Protein AF-0000000076634585 (afdb_homodimer)

Secondary structure (DSSP, 8-state):
---HHHHHHHHHHHHHTSHHHHT-HHHHHHHHHHHHHHHTT-TT---HHHHHHHHHHHHHHHB-SS--------------------SSSHHHHHHHHHTTTTSTT--HHHHHHHTTS-HHHHHHHHHHHHTTHHHHTT--HHHHHHHHHHHHHHS-TT-SSSSHHHHHHHHHHHHHHHHTT-HHHHHT--HHHHHHHHHHHHHTTTT--SS-HHHHHHTT-HHHHHTTTSSHHHHHHHHHHHHHHTSTTT-TTTTS-HHHHHHHHHHHHHHHHTT-GGGHHHHHHHHHHHHSS----SHHHHHHHHHHHHHHHHH-GGGS-HHHHHHHHHHHHHHHHHHHHHHHHTTPPPPTT--TTTB-HHHHHHHHIIIIIHHHHHHHTTT-GGGHHHHHHHHHHHHHHHHHHHHHHH-/---HHHHHHHHHHHHHTSHHHHT-HHHHHHHHHHHHHHHTT-TT---HHHHHHHHHHHHHHHB-SS--------------------SSSHHHHHHHHHTTTTSTT--HHHHHHHTTS-HHHHHHHHHHHHTTHHHHTT--HHHHHHHHHHHHHHS-TT-SSSSHHHHHHHHHHHHHHHHTT-HHHHHT--HHHHHHHHHHHHHTTTT--SS-HHHHHHTT-HHHHHTTTSSHHHHHHHHHHHHHHTSTTT-TTTTS-HHHHHHHHHHHHHHHHTT-GGGHHHHHHHHHHHHSS----SHHHHHHHHHHHHHHHHH-GGGS-HHHHHHHHHHHHHHHHHHHHHHHHTTPPPPTT--TTTB-HHHHHHHHIIIIIHHHHHHHTTT-GGGHHHHHHHHHHHHHHHHHHHHHHH-

InterPro domains:
  IPR002073 3'5'-cyclic nucleotide phosphodiesterase, catalytic domain [PF00233] (161-392)
  IPR002073 3'5'-cyclic nucleotide phosphodiesterase, catalytic domain [PS51845] (86-408)
  IPR023088 3'5'-cyclic nucleotide phosphodiesterase [PR00387] (157-170)
  IPR023088 3'5'-cyclic nucleotide phosphodiesterase [PR00387] (204-219)
  IPR023088 3'5'-cyclic nucleotide phosphodiesterase [PR00387] (231-247)
  IPR023088 3'5'-cyclic nucleotide phosphodiesterase [PR00387] (310-323)
  IPR023088 3'5'-cyclic nucleotide phosphodiesterase [PR00387] (327-343)
  IPR023174 3'5'-cyclic nucleotide phosphodiesterase, conserved site [PS00126] (204-215)
  IPR036971 3'5'-cyclic nucleotide phosphodiesterase, catalytic domain superfamily [G3DSA:1.10.1300.10] (84-411)

Organism: NCBI:txid5963

Radius of gyration: 29.42 Å; Cα contacts (8 Å, |Δi|>4): 1097; chains: 2; bounding box: 71×82×80 Å

Nearest PDB structures (foldseek):
  3dy8-assembly2_B  TM=9.444E-01  e=5.778E-17  Homo sapiens
  4y86-assembly2_B-2  TM=9.591E-01  e=2.618E-16  Homo sapiens
  3n3z-assembly1_B  TM=9.596E-01  e=5.033E-16  Homo sapiens
  4y87-assembly1_B  TM=9.316E-01  e=3.485E-16  Homo sapiens
  2yy2-assembly1_A  TM=9.455E-01  e=6.977E-16  Homo sapiens

pLDDT: mean 87.68, std 17.49, range [25.94, 98.94]

Solvent-accessible surface area (backbone atoms only — not comparable to full-atom values): 42462 Å² total; per-residue (Å²): 131,79,34,48,44,54,48,41,44,48,52,54,51,53,48,57,68,33,68,74,39,63,72,33,61,68,59,41,52,51,51,51,46,41,48,48,34,54,43,66,63,35,32,74,40,47,56,55,66,57,52,49,49,52,50,51,51,42,53,54,68,15,38,49,88,80,52,82,57,71,82,74,66,68,76,73,74,69,70,73,75,74,83,65,86,59,70,86,70,34,61,61,53,50,50,56,54,56,72,42,42,52,42,81,74,51,60,55,67,60,44,25,59,69,48,68,75,38,33,32,42,51,53,52,51,48,52,39,54,74,69,44,38,41,69,76,58,39,36,38,63,70,22,35,52,48,29,39,47,50,49,43,67,44,20,35,79,84,32,61,37,60,18,36,64,45,26,27,44,22,29,39,41,43,45,16,41,38,57,68,30,34,39,35,70,70,51,64,53,51,73,68,53,51,51,38,50,47,52,26,34,56,33,38,58,37,59,41,84,54,64,58,58,65,58,33,46,76,64,64,29,69,61,18,43,56,44,65,65,49,60,30,58,32,45,48,6,47,21,52,46,46,56,51,30,66,34,83,68,16,34,18,55,72,72,30,55,68,70,55,46,52,49,47,50,53,50,27,47,51,34,21,48,41,57,36,70,92,44,46,62,44,52,52,50,51,50,46,56,46,39,72,85,40,76,70,79,50,70,68,44,40,50,52,51,52,22,50,46,43,29,45,31,70,66,39,51,56,29,28,54,59,75,56,20,52,53,52,50,51,24,44,46,50,27,32,24,54,40,18,51,52,27,52,74,71,70,44,83,60,52,90,80,8,42,72,68,36,47,38,65,43,48,43,51,38,43,45,39,65,69,48,46,48,52,49,41,58,54,48,26,70,79,29,60,60,42,51,62,40,44,52,29,32,54,53,37,38,51,51,31,51,48,53,45,52,52,60,73,71,103,131,78,35,48,44,54,49,40,46,49,52,53,50,53,48,58,68,33,68,75,38,62,72,33,61,68,58,41,51,50,52,51,47,42,48,47,34,54,42,67,65,36,33,75,40,47,56,55,64,56,52,48,50,52,51,50,51,43,53,54,67,15,37,51,89,80,53,82,56,70,82,72,66,68,77,73,72,69,71,72,74,74,86,65,86,60,69,88,72,32,62,62,52,52,50,58,54,55,72,42,41,53,43,82,73,53,60,56,66,60,43,26,59,68,48,71,74,38,33,32,41,50,54,53,51,48,52,38,53,73,68,44,39,43,69,76,58,38,35,39,62,69,22,35,52,49,30,39,48,50,50,42,67,44,20,35,79,84,32,60,38,59,19,36,62,47,28,27,44,23,30,39,42,44,44,16,41,39,56,66,31,33,40,35,70,70,53,62,54,50,72,68,53,51,51,39,52,47,53,25,34,56,33,38,58,37,58,41,85,55,64,57,59,66,59,33,46,76,63,66,29,69,59,18,44,56,43,66,66,48,60,29,57,32,45,48,8,46,21,54,48,49,55,51,32,67,35,82,70,16,34,18,56,70,70,30,55,68,70,54,46,52,50,46,49,53,52,27,47,51,33,23,48,42,58,38,68,91,42,45,63,44,51,51,51,52,49,45,55,45,39,72,85,39,77,69,80,49,69,69,44,41,50,51,50,52,22,50,48,43,29,48,32,67,64,39,51,56,29,28,53,58,75,56,19,53,52,52,50,51,25,44,47,50,28,32,23,54,40,18,53,53,27,53,75,71,70,45,84,61,51,90,78,8,42,74,66,36,46,38,64,44,48,42,50,37,43,44,38,62,69,49,46,46,53,50,40,59,54,48,26,69,80,29,59,60,42,51,61,39,43,50,29,30,55,52,39,38,51,52,29,51,49,52,45,52,52,55,71,70,97

Sequence (822 aa):
MTTPSEKVLKILSSLLDMDWIAYHSSLKADIEWCIYVIKEQKIYQTNIQADKEELIEYVNWAVNEQLEVAEQEIPIKIDTYMNIPLYEKYGSEIESLLADSHKWDFDIFNFEIVTENQSLQIMTNHLLSLYNLYQILSFDNKKFMSFINEIQNGYHKDNFYHNATHAADVVQSFYYMLNTCQAIDICKLNDFDIGVCIISAAIHDYDHPGVNNIFLINTYHSLAIMYNDKSVLENFHVASAFKVLYEENNNFIEGVQKEDSKRFRMKCIGLVLATDFARHFTDLGKFQLRFSNCGVTDEEDRLLVMEMMMHASDIGNPSRPWKFCYEWANKVMNEFFAQGDKEREMGLTISNLCDRHSVIIPKAQIGFIELFIEPTFNILEIVLPNVNENVKYAIENKEHWKETMDNNNANMTTPSEKVLKILSSLLDMDWIAYHSSLKADIEWCIYVIKEQKIYQTNIQADKEELIEYVNWAVNEQLEVAEQEIPIKIDTYMNIPLYEKYGSEIESLLADSHKWDFDIFNFEIVTENQSLQIMTNHLLSLYNLYQILSFDNKKFMSFINEIQNGYHKDNFYHNATHAADVVQSFYYMLNTCQAIDICKLNDFDIGVCIISAAIHDYDHPGVNNIFLINTYHSLAIMYNDKSVLENFHVASAFKVLYEENNNFIEGVQKEDSKRFRMKCIGLVLATDFARHFTDLGKFQLRFSNCGVTDEEDRLLVMEMMMHASDIGNPSRPWKFCYEWANKVMNEFFAQGDKEREMGLTISNLCDRHSVIIPKAQIGFIELFIEPTFNILEIVLPNVNENVKYAIENKEHWKETMDNNNAN

Foldseek 3Di:
DQPPLNVVLVVLVVVLPDPVCVVVVVSNVVSVVVNVCSVVVCPLPDVVVVLVVLVVVLLVQQWAPPDLDDPPCPPPPPPPLDPDVLPPVLVVVLVVLLVCLLPLQRDLVVNCSSVVNCLLLVLLLVQCVVLVLCPVQVFAPQLQSVLLVVQQVQADPPALFRGQSLLSQLLSLLSNCVPVLVLCPLQVDDSLNNNLLNVLSRQLQGNPPLDDLVLCCQVVNPQCVVVVSPLSRRVVRLVVSVVSCPPPSNVRNPVGDPVSVVVSSVLSSLLSSLLDPVCQSSLLSVLLVVQVPHGNDDDVSSSSLSSLSSNCSSLLQLLHALVSVVSSLVSSLVSLLVSQVVCVVVVHDRDRSNPPSTGDSLSSLLSCLVSHNLSSLVSSCSSRVSSVSSNVSSVVSSVVSVVVVVVVVVD/DQPPLNVVLVVLVVVLPDPVCVVVVVSNVVSVVVNVCSVVVCPLPDCVVVLVVLVVVLLVQQWAPPDLDDPPCPPPPPVPLDPDVLPPVLVVVLVVLLVCLLPLQRDLPVNCSSVVNCLLLVLLLVQCVVLVLCPVQVFAPQLQSVLLVVQQVQADPPALFRGQSLLSQLLSLLSNCVPVLVLCPLQVDDSLNNNLLNVLSRQLQGNPPLDDLVLCCVVVNPQCVVVVSPLSRRVVRLVVSVVSCPPPSNVRNPVGDPVSVVVSSVLSSLLSSLLDPVCQSSLLSVLLVVQVPHGNDDDVSSSSLSSLSSNCSSLLQLLHALVRVVSSLVSSLVSLLVSQVVCVVVVHDRDRSNPPSTGDSLSSLLSCLVSHNLSSLVSSCSSRVSSVSSNVSSVVSSVVSVVVVVVVVVD

Structure (mmCIF, N/CA/C/O backbone):
data_AF-0000000076634585-model_v1
#
loop_
_entity.id
_entity.type
_entity.pdbx_description
1 polymer 'PDEase domain-containing protein'
#
loop_
_atom_site.group_PDB
_atom_site.id
_atom_site.type_symbol
_atom_site.label_atom_id
_atom_site.label_alt_id
_atom_site.label_comp_id
_atom_site.label_asym_id
_atom_site.label_entity_id
_atom_site.label_seq_id
_atom_site.pdbx_PDB_ins_code
_atom_site.Cartn_x
_atom_site.Cartn_y
_atom_site.Cartn_z
_atom_site.occupancy
_atom_site.B_iso_or_equiv
_atom_site.auth_seq_id
_atom_site.auth_comp_id
_atom_site.auth_asym_id
_atom_site.auth_atom_id
_atom_site.pdbx_PDB_model_num
ATOM 1 N N . MET A 1 1 ? -5.973 2.98 26.312 1 43.25 1 MET A N 1
ATOM 2 C CA . MET A 1 1 ? -6.148 1.556 26.047 1 43.25 1 MET A CA 1
ATOM 3 C C . MET A 1 1 ? -4.832 0.914 25.625 1 43.25 1 MET A C 1
ATOM 5 O O . MET A 1 1 ? -4.125 1.438 24.766 1 43.25 1 MET A O 1
ATOM 9 N N . THR A 1 2 ? -4.324 0.122 26.438 1 60.16 2 THR A N 1
ATOM 10 C CA . THR A 1 2 ? -3.023 -0.522 26.281 1 60.16 2 THR A CA 1
ATOM 11 C C . THR A 1 2 ? -2.986 -1.393 25.031 1 60.16 2 THR A C 1
ATOM 13 O O . THR A 1 2 ? -3.836 -2.268 24.859 1 60.16 2 THR A O 1
ATOM 16 N N . THR A 1 3 ? -2.348 -0.96 24.062 1 66.88 3 THR A N 1
ATOM 17 C CA . THR A 1 3 ? -2.164 -1.747 22.859 1 66.88 3 THR A CA 1
ATOM 18 C C . THR A 1 3 ? -1.604 -3.127 23.188 1 66.88 3 THR A C 1
ATOM 20 O O . THR A 1 3 ? -1.035 -3.332 24.25 1 66.88 3 THR A O 1
ATOM 23 N N . PRO A 1 4 ? -1.973 -4.074 22.359 1 75.25 4 PRO A N 1
ATOM 24 C CA . PRO A 1 4 ? -1.411 -5.402 22.609 1 75.25 4 PRO A CA 1
ATOM 25 C C . PRO A 1 4 ? 0.103 -5.375 22.812 1 75.25 4 PRO A C 1
ATOM 27 O O . PRO A 1 4 ? 0.627 -6.07 23.672 1 75.25 4 PRO A O 1
ATOM 30 N N . SER A 1 5 ? 0.722 -4.527 22.031 1 76.56 5 SER A N 1
ATOM 31 C CA . SER A 1 5 ? 2.172 -4.461 22.188 1 76.56 5 SER A CA 1
ATOM 32 C C . SER A 1 5 ? 2.564 -3.951 23.562 1 76.56 5 SER A C 1
ATOM 34 O O . SER A 1 5 ? 3.48 -4.484 24.188 1 76.56 5 SER A O 1
ATOM 36 N N . GLU A 1 6 ? 1.856 -2.971 24.047 1 75.62 6 GLU A N 1
ATOM 37 C CA . GLU A 1 6 ? 2.135 -2.428 25.375 1 75.62 6 GLU A CA 1
ATOM 38 C C . GLU A 1 6 ? 1.891 -3.471 26.469 1 75.62 6 GLU A C 1
ATOM 40 O O . GLU A 1 6 ? 2.662 -3.574 27.422 1 75.62 6 GLU A O 1
ATOM 45 N N . LYS A 1 7 ? 0.804 -4.18 26.25 1 80.94 7 LYS A N 1
ATOM 46 C CA . LYS A 1 7 ? 0.499 -5.223 27.219 1 80.94 7 LYS A CA 1
ATOM 47 C C . LYS A 1 7 ? 1.564 -6.312 27.219 1 80.94 7 LYS A C 1
ATOM 49 O O . LYS A 1 7 ? 2 -6.773 28.266 1 80.94 7 LYS A O 1
ATOM 54 N N . VAL A 1 8 ? 1.977 -6.676 26.047 1 85.25 8 VAL A N 1
ATOM 55 C CA . VAL A 1 8 ? 3.016 -7.691 25.922 1 85.25 8 VAL A CA 1
ATOM 56 C C . VAL A 1 8 ? 4.301 -7.195 26.578 1 85.25 8 VAL A C 1
ATOM 58 O O . VAL A 1 8 ? 4.945 -7.93 27.344 1 85.25 8 VAL A O 1
ATOM 61 N N . LEU A 1 9 ? 4.621 -5.969 26.375 1 84.88 9 LEU A N 1
ATOM 62 C CA . LEU A 1 9 ? 5.848 -5.402 26.922 1 84.88 9 LEU A CA 1
ATOM 63 C C . LEU A 1 9 ? 5.762 -5.312 28.453 1 84.88 9 LEU A C 1
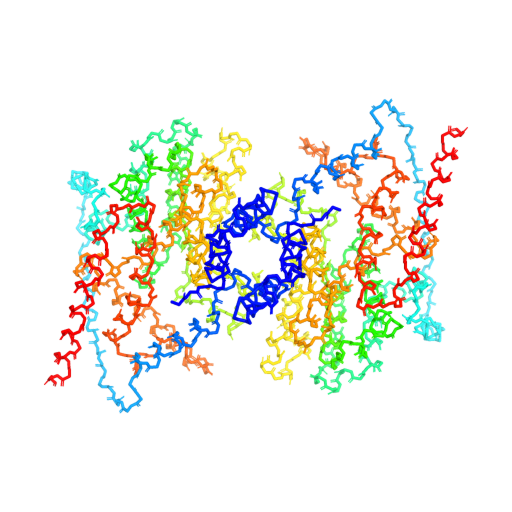ATOM 65 O O . LEU A 1 9 ? 6.754 -5.551 29.141 1 84.88 9 LEU A O 1
ATOM 69 N N . LYS A 1 10 ? 4.566 -4.992 28.875 1 84.25 10 LYS A N 1
ATOM 70 C CA . LYS A 1 10 ? 4.367 -4.953 30.328 1 84.25 10 LYS A CA 1
ATOM 71 C C . LYS A 1 10 ? 4.559 -6.336 30.938 1 84.25 10 LYS A C 1
ATOM 73 O O . LYS A 1 10 ? 5.184 -6.473 32 1 84.25 10 LYS A O 1
ATOM 78 N N . ILE A 1 11 ? 4.035 -7.289 30.297 1 86.88 11 ILE A N 1
ATOM 79 C CA . ILE A 1 11 ? 4.152 -8.664 30.781 1 86.88 11 ILE A CA 1
ATOM 80 C C . ILE A 1 11 ? 5.617 -9.086 30.781 1 86.88 11 ILE A C 1
ATOM 82 O O . ILE A 1 11 ? 6.117 -9.617 31.781 1 86.88 11 ILE A O 1
ATOM 86 N N . LEU A 1 12 ? 6.273 -8.789 29.719 1 88.31 12 LEU A N 1
ATOM 87 C CA . LEU A 1 12 ? 7.672 -9.18 29.594 1 88.31 12 LEU A CA 1
ATOM 88 C C . LEU A 1 12 ? 8.539 -8.422 30.594 1 88.31 12 LEU A C 1
ATOM 90 O O . LEU A 1 12 ? 9.453 -9 31.188 1 88.31 12 LEU A O 1
ATOM 94 N N . SER A 1 13 ? 8.227 -7.195 30.828 1 86.94 13 SER A N 1
ATOM 95 C CA . SER A 1 13 ? 8.953 -6.402 31.812 1 86.94 13 SER A CA 1
ATOM 96 C C . SER A 1 13 ? 8.719 -6.93 33.219 1 86.94 13 SER A C 1
ATOM 98 O O . SER A 1 13 ? 9.633 -6.945 34.062 1 86.94 13 SER A O 1
ATOM 100 N N . SER A 1 14 ? 7.484 -7.316 33.438 1 85.25 14 SER A N 1
ATOM 101 C CA . SER A 1 14 ? 7.168 -7.898 34.75 1 85.25 14 SER A CA 1
ATOM 102 C C . SER A 1 14 ? 7.945 -9.195 34.969 1 85.25 14 SER A C 1
ATOM 104 O O . SER A 1 14 ? 8.352 -9.484 36.094 1 85.25 14 SER A O 1
ATOM 106 N N . LEU A 1 15 ? 8.117 -9.891 33.938 1 86.31 15 LEU A N 1
ATOM 107 C CA . LEU A 1 15 ? 8.898 -11.117 34.031 1 86.31 15 LEU A CA 1
ATOM 108 C C . LEU A 1 15 ? 10.359 -10.812 34.344 1 86.31 15 LEU A C 1
ATOM 110 O O . LEU A 1 15 ? 10.977 -11.508 35.156 1 86.31 15 LEU A O 1
ATOM 114 N N . LEU A 1 16 ? 10.867 -9.781 33.812 1 85.81 16 LEU A N 1
ATOM 115 C CA . LEU A 1 16 ? 12.25 -9.391 34.031 1 85.81 16 LEU A CA 1
ATOM 116 C C . LEU A 1 16 ? 12.477 -8.977 35.5 1 85.81 16 LEU A C 1
ATOM 118 O O . LEU A 1 16 ? 13.578 -9.141 36.031 1 85.81 16 LEU A O 1
ATOM 122 N N . ASP A 1 17 ? 11.445 -8.531 36.094 1 82.06 17 ASP A N 1
ATOM 123 C CA . ASP A 1 17 ? 11.547 -8.016 37.438 1 82.06 17 ASP A CA 1
ATOM 124 C C . ASP A 1 17 ? 11.438 -9.148 38.469 1 82.06 17 ASP A C 1
ATOM 126 O O . ASP A 1 17 ? 11.656 -8.93 39.656 1 82.06 17 ASP A O 1
ATOM 130 N N . MET A 1 18 ? 11.18 -10.25 38 1 80.19 18 MET A N 1
ATOM 131 C CA . MET A 1 18 ? 11.039 -11.375 38.938 1 80.19 18 MET A CA 1
ATOM 132 C C . MET A 1 18 ? 12.406 -11.914 39.344 1 80.19 18 MET A C 1
ATOM 134 O O . MET A 1 18 ? 13.297 -12.055 38.5 1 80.19 18 MET A O 1
ATOM 138 N N . ASP A 1 19 ? 12.586 -12.188 40.594 1 75.44 19 ASP A N 1
ATOM 139 C CA . ASP A 1 19 ? 13.859 -12.609 41.188 1 75.44 19 ASP A CA 1
ATOM 140 C C . ASP A 1 19 ? 14.391 -13.867 40.5 1 75.44 19 ASP A C 1
ATOM 142 O O . ASP A 1 19 ? 15.586 -13.969 40.219 1 75.44 19 ASP A O 1
ATOM 146 N N . TRP A 1 20 ? 13.547 -14.711 40.312 1 74.75 20 TRP A N 1
ATOM 147 C CA . TRP A 1 20 ? 13.969 -15.992 39.75 1 74.75 20 TRP A CA 1
ATOM 148 C C . TRP A 1 20 ? 14.531 -15.82 38.344 1 74.75 20 TRP A C 1
ATOM 150 O O . TRP A 1 20 ? 15.453 -16.531 37.938 1 74.75 20 TRP A O 1
ATOM 160 N N . ILE A 1 21 ? 14.086 -14.93 37.5 1 77.81 21 ILE A N 1
ATOM 161 C CA . ILE A 1 21 ? 14.562 -14.68 36.125 1 77.81 21 ILE A CA 1
ATOM 162 C C . ILE A 1 21 ? 15.906 -13.953 36.188 1 77.81 21 ILE A C 1
ATOM 164 O O . ILE A 1 21 ? 16.797 -14.211 35.375 1 77.81 21 ILE A O 1
ATOM 168 N N . ALA A 1 22 ? 16.062 -13.148 37.219 1 68.94 22 ALA A N 1
ATOM 169 C CA . ALA A 1 22 ? 17.297 -12.375 37.406 1 68.94 22 ALA A CA 1
ATOM 170 C C . ALA A 1 22 ? 18.5 -13.289 37.594 1 68.94 22 ALA A C 1
ATOM 172 O O . ALA A 1 22 ? 19.625 -12.945 37.219 1 68.94 22 ALA A O 1
ATOM 173 N N . TYR A 1 23 ? 18.156 -14.477 38.125 1 70.38 23 TYR A N 1
ATOM 174 C CA . TYR A 1 23 ? 19.234 -15.406 38.406 1 70.38 23 TYR A CA 1
ATOM 175 C C . TYR A 1 23 ? 19.625 -16.219 37.188 1 70.38 23 TYR A C 1
ATOM 177 O O . TYR A 1 23 ? 20.672 -16.844 37.156 1 70.38 23 TYR A O 1
ATOM 185 N N . HIS A 1 24 ? 18.812 -16.172 36.219 1 78.12 24 HIS A N 1
ATOM 186 C CA . HIS A 1 24 ? 19.094 -16.859 34.938 1 78.12 24 HIS A CA 1
ATOM 187 C C . HIS A 1 24 ? 19.5 -15.867 33.875 1 78.12 24 HIS A C 1
ATOM 189 O O . HIS A 1 24 ? 18.641 -15.391 33.125 1 78.12 24 HIS A O 1
ATOM 195 N N . SER A 1 25 ? 20.766 -15.648 33.719 1 79.5 25 SER A N 1
ATOM 196 C CA . SER A 1 25 ? 21.297 -14.602 32.844 1 79.5 25 SER A CA 1
ATOM 197 C C . SER A 1 25 ? 20.859 -14.812 31.391 1 79.5 25 SER A C 1
ATOM 199 O O . SER A 1 25 ? 20.516 -13.852 30.703 1 79.5 25 SER A O 1
ATOM 201 N N . SER A 1 26 ? 20.859 -16.094 31.062 1 84.31 26 SER A N 1
ATOM 202 C CA . SER A 1 26 ? 20.5 -16.391 29.672 1 84.31 26 SER A CA 1
ATOM 203 C C . SER A 1 26 ? 19.031 -16.062 29.406 1 84.31 26 SER A C 1
ATOM 205 O O . SER A 1 26 ? 18.688 -15.508 28.375 1 84.31 26 SER A O 1
ATOM 207 N N . LEU A 1 27 ? 18.234 -16.406 30.359 1 84.69 27 LEU A N 1
ATOM 208 C CA . LEU A 1 27 ? 16.812 -16.172 30.219 1 84.69 27 LEU A CA 1
ATOM 209 C C . LEU A 1 27 ? 16.516 -14.672 30.25 1 84.69 27 LEU A C 1
ATOM 211 O O . LEU A 1 27 ? 15.641 -14.195 29.516 1 84.69 27 LEU A O 1
ATOM 215 N N . LYS A 1 28 ? 17.234 -14.023 31.078 1 87.38 28 LYS A N 1
ATOM 216 C CA . LYS A 1 28 ? 17.109 -12.57 31.156 1 87.38 28 LYS A CA 1
ATOM 217 C C . LYS A 1 28 ? 17.438 -11.922 29.812 1 87.38 28 LYS A C 1
ATOM 219 O O . LYS A 1 28 ? 16.703 -11.055 29.328 1 87.38 28 LYS A O 1
ATOM 224 N N . ALA A 1 29 ? 18.469 -12.391 29.25 1 87.62 29 ALA A N 1
ATOM 225 C CA . ALA A 1 29 ? 18.891 -11.867 27.953 1 87.62 29 ALA A CA 1
ATOM 226 C C . ALA A 1 29 ? 17.859 -12.164 26.875 1 87.62 29 ALA A C 1
ATOM 228 O O . ALA A 1 29 ? 17.609 -11.328 26 1 87.62 29 ALA A O 1
ATOM 229 N N . ASP A 1 30 ? 17.234 -13.305 26.969 1 87.69 30 ASP A N 1
ATOM 230 C CA . ASP A 1 30 ? 16.219 -13.703 26 1 87.69 30 ASP A CA 1
ATOM 231 C C . ASP A 1 30 ? 14.992 -12.797 26.094 1 87.69 30 ASP A C 1
ATOM 233 O O . ASP A 1 30 ? 14.461 -12.352 25.078 1 87.69 30 ASP A O 1
ATOM 237 N N . ILE A 1 31 ? 14.641 -12.523 27.297 1 88.56 31 ILE A N 1
ATOM 238 C CA . ILE A 1 31 ? 13.453 -11.703 27.5 1 88.56 31 ILE A CA 1
ATOM 239 C C . ILE A 1 31 ? 13.734 -10.266 27.062 1 88.56 31 ILE A C 1
ATOM 241 O O . ILE A 1 31 ? 12.891 -9.633 26.438 1 88.56 31 ILE A O 1
ATOM 245 N N . GLU A 1 32 ? 14.891 -9.828 27.359 1 86.94 32 GLU A N 1
ATOM 246 C CA . GLU A 1 32 ? 15.289 -8.492 26.906 1 86.94 32 GLU A CA 1
ATOM 247 C C . GLU A 1 32 ? 15.297 -8.398 25.391 1 86.94 32 GLU A C 1
ATOM 249 O O . GLU A 1 32 ? 14.898 -7.375 24.828 1 86.94 32 GLU A O 1
ATOM 254 N N . TRP A 1 33 ? 15.711 -9.461 24.812 1 85.38 33 TRP A N 1
ATOM 255 C CA . TRP A 1 33 ? 15.719 -9.492 23.359 1 85.38 33 TRP A CA 1
ATOM 256 C C . TRP A 1 33 ? 14.297 -9.477 22.797 1 85.38 33 TRP A C 1
ATOM 258 O O . TRP A 1 33 ? 14.023 -8.805 21.797 1 85.38 33 TRP A O 1
ATOM 268 N N . CYS A 1 34 ? 13.391 -10.188 23.422 1 84.94 34 CYS A N 1
ATOM 269 C CA . CYS A 1 34 ? 11.992 -10.164 23.016 1 84.94 34 CYS A CA 1
ATOM 270 C C . CYS A 1 34 ? 11.43 -8.742 23.078 1 84.94 34 CYS A C 1
ATOM 272 O O . CYS A 1 34 ? 10.773 -8.289 22.141 1 84.94 34 CYS A O 1
ATOM 274 N N . ILE A 1 35 ? 11.797 -8.094 24.172 1 83.31 35 ILE A N 1
ATOM 275 C CA . ILE A 1 35 ? 11.328 -6.727 24.375 1 83.31 35 ILE A CA 1
ATOM 276 C C . ILE A 1 35 ? 11.898 -5.824 23.281 1 83.31 35 ILE A C 1
ATOM 278 O O . ILE A 1 35 ? 11.164 -5.035 22.688 1 83.31 35 ILE A O 1
ATOM 282 N N . TYR A 1 36 ? 13.086 -6.102 23 1 78.94 36 TYR A N 1
ATOM 283 C CA . TYR A 1 36 ? 13.773 -5.316 21.984 1 78.94 36 TYR A CA 1
ATOM 284 C C . TYR A 1 36 ? 13.125 -5.504 20.625 1 78.94 36 TYR A C 1
ATOM 286 O O . TYR A 1 36 ? 12.805 -4.527 19.938 1 78.94 36 TYR A O 1
ATOM 294 N N . VAL A 1 37 ? 12.867 -6.695 20.25 1 80.44 37 VAL A N 1
ATOM 295 C CA . VAL A 1 37 ? 12.359 -7.02 18.922 1 80.44 37 VAL A CA 1
ATOM 296 C C . VAL A 1 37 ? 10.945 -6.465 18.75 1 80.44 37 VAL A C 1
ATOM 298 O O . VAL A 1 37 ? 10.562 -6.023 17.672 1 80.44 37 VAL A O 1
ATOM 301 N N . ILE A 1 38 ? 10.25 -6.488 19.828 1 78.12 38 ILE A N 1
ATOM 302 C CA . ILE A 1 38 ? 8.867 -6.027 19.797 1 78.12 38 ILE A CA 1
ATOM 303 C C . ILE A 1 38 ? 8.836 -4.504 19.734 1 78.12 38 ILE A C 1
ATOM 305 O O . ILE A 1 38 ? 8.086 -3.924 18.938 1 78.12 38 ILE A O 1
ATOM 309 N N . LYS A 1 39 ? 9.742 -3.873 20.469 1 74.38 39 LYS A N 1
ATOM 310 C CA . LYS A 1 39 ? 9.805 -2.416 20.5 1 74.38 39 LYS A CA 1
ATOM 311 C C . LYS A 1 39 ? 10.266 -1.865 19.156 1 74.38 39 LYS A C 1
ATOM 313 O O . LYS A 1 39 ? 9.797 -0.816 18.703 1 74.38 39 LYS A O 1
ATOM 318 N N . GLU A 1 40 ? 11.18 -2.695 18.562 1 69.31 40 GLU A N 1
ATOM 319 C CA . GLU A 1 40 ? 11.734 -2.268 17.281 1 69.31 40 GLU A CA 1
ATOM 320 C C . GLU A 1 40 ? 10.797 -2.631 16.125 1 69.31 40 GLU A C 1
ATOM 322 O O . GLU A 1 40 ? 11.117 -2.379 14.961 1 69.31 40 GLU A O 1
ATOM 327 N N . GLN A 1 41 ? 9.664 -3.244 16.484 1 63.75 41 GLN A N 1
ATOM 328 C CA . GLN A 1 41 ? 8.656 -3.688 15.531 1 63.75 41 GLN A CA 1
ATOM 329 C C . GLN A 1 41 ? 9.273 -4.582 14.461 1 63.75 41 GLN A C 1
ATOM 331 O O . GLN A 1 41 ? 8.969 -4.434 13.273 1 63.75 41 GLN A O 1
ATOM 336 N N . LYS A 1 42 ? 10.109 -5.305 14.875 1 64.94 42 LYS A N 1
ATOM 337 C CA . LYS A 1 42 ? 10.828 -6.203 13.977 1 64.94 42 LYS A CA 1
ATOM 338 C C . LYS A 1 42 ? 10.352 -7.641 14.141 1 64.94 42 LYS A C 1
ATOM 340 O O . LYS A 1 42 ? 10.93 -8.562 13.562 1 64.94 42 LYS A O 1
ATOM 345 N N . ILE A 1 43 ? 9.344 -7.719 15.008 1 71.12 43 ILE A N 1
ATOM 346 C CA . ILE A 1 43 ? 8.938 -9.07 15.375 1 71.12 43 ILE A CA 1
ATOM 347 C C . ILE A 1 43 ? 8.516 -9.844 14.125 1 71.12 43 ILE A C 1
ATOM 349 O O . ILE A 1 43 ? 8.789 -11.039 14.008 1 71.12 43 ILE A O 1
ATOM 353 N N . TYR A 1 44 ? 7.922 -9.125 13.242 1 60.94 44 TYR A N 1
ATOM 354 C CA . TYR A 1 44 ? 7.406 -9.852 12.078 1 60.94 44 TYR A CA 1
ATOM 355 C C . TYR A 1 44 ? 8.281 -9.609 10.859 1 60.94 44 TYR A C 1
ATOM 357 O O . TYR A 1 44 ? 7.906 -9.969 9.734 1 60.94 44 TYR A O 1
ATOM 365 N N . GLN A 1 45 ? 9.273 -8.867 11.055 1 59.22 45 GLN A N 1
ATOM 366 C CA . GLN A 1 45 ? 10.18 -8.625 9.938 1 59.22 45 GLN A CA 1
ATOM 367 C C . GLN A 1 45 ? 11.07 -9.836 9.68 1 59.22 45 GLN A C 1
ATOM 369 O O . GLN A 1 45 ? 11.477 -10.523 10.609 1 59.22 45 GLN A O 1
ATOM 374 N N . THR A 1 46 ? 10.945 -10.383 8.492 1 58.28 46 THR A N 1
ATOM 375 C CA . THR A 1 46 ? 11.938 -11.383 8.117 1 58.28 46 THR A CA 1
ATOM 376 C C . THR A 1 46 ? 13.352 -10.812 8.227 1 58.28 46 THR A C 1
ATOM 378 O O . THR A 1 46 ? 13.531 -9.602 8.32 1 58.28 46 THR A O 1
ATOM 381 N N . ASN A 1 47 ? 14.219 -11.609 8.703 1 55.81 47 ASN A N 1
ATOM 382 C CA . ASN A 1 47 ? 15.586 -11.125 8.656 1 55.81 47 ASN A CA 1
ATOM 383 C C . ASN A 1 47 ? 15.938 -10.578 7.273 1 55.81 47 ASN A C 1
ATOM 385 O O . ASN A 1 47 ? 16.516 -11.281 6.449 1 55.81 47 ASN A O 1
ATOM 389 N N . ILE A 1 48 ? 15.289 -9.406 7.062 1 53.97 48 ILE A N 1
ATOM 390 C CA . ILE A 1 48 ? 15.406 -8.742 5.766 1 53.97 48 ILE A CA 1
ATOM 391 C C . ILE A 1 48 ? 16.859 -8.758 5.312 1 53.97 48 ILE A C 1
ATOM 393 O O . ILE A 1 48 ? 17.156 -9 4.137 1 53.97 48 ILE A O 1
ATOM 397 N N . GLN A 1 49 ? 17.641 -8.539 6.293 1 58.38 49 GLN A N 1
ATOM 398 C CA . GLN A 1 49 ? 19.062 -8.508 5.93 1 58.38 49 GLN A CA 1
ATOM 399 C C . GLN A 1 49 ? 19.531 -9.891 5.477 1 58.38 49 GLN A C 1
ATOM 401 O O . GLN A 1 49 ? 20.25 -10.008 4.477 1 58.38 49 GLN A O 1
ATOM 406 N N . ALA A 1 50 ? 19.125 -10.805 6.25 1 57.47 50 ALA A N 1
ATOM 407 C CA . ALA A 1 50 ? 19.547 -12.156 5.883 1 57.47 50 ALA A CA 1
ATOM 408 C C . ALA A 1 50 ? 18.953 -12.562 4.539 1 57.47 50 ALA A C 1
ATOM 410 O O . ALA A 1 50 ? 19.625 -13.164 3.707 1 57.47 50 ALA A O 1
ATOM 411 N N . ASP A 1 51 ? 17.734 -12.203 4.41 1 65.25 51 ASP A N 1
ATOM 412 C CA . ASP A 1 51 ? 17.078 -12.516 3.146 1 65.25 51 ASP A CA 1
ATOM 413 C C . ASP A 1 51 ? 17.781 -11.828 1.977 1 65.25 51 ASP A C 1
ATOM 415 O O . ASP A 1 51 ? 17.969 -12.43 0.918 1 65.25 51 ASP A O 1
ATOM 419 N N . LYS A 1 52 ? 18.188 -10.633 2.178 1 67.19 52 LYS A N 1
ATOM 420 C CA . LYS A 1 52 ? 18.906 -9.875 1.153 1 67.19 52 LYS A CA 1
ATOM 421 C C . LYS A 1 52 ? 20.266 -10.5 0.859 1 67.19 52 LYS A C 1
ATOM 423 O O . LYS A 1 52 ? 20.688 -10.555 -0.297 1 67.19 52 LYS A O 1
ATOM 428 N N . GLU A 1 53 ? 20.906 -10.852 1.896 1 66.12 53 GLU A N 1
ATOM 429 C CA . GLU A 1 53 ? 22.203 -11.477 1.719 1 66.12 53 GLU A CA 1
ATOM 430 C C . GLU A 1 53 ? 22.094 -12.789 0.957 1 66.12 53 GLU A C 1
ATOM 432 O O . GLU A 1 53 ? 22.922 -13.086 0.092 1 66.12 53 GLU A O 1
ATOM 437 N N . GLU A 1 54 ? 21.125 -13.539 1.349 1 66.38 54 GLU A N 1
ATOM 438 C CA . GLU A 1 54 ? 20.906 -14.805 0.646 1 66.38 54 GLU A CA 1
ATOM 439 C C . GLU A 1 54 ? 20.578 -14.562 -0.826 1 66.38 54 GLU A C 1
ATOM 441 O O . GLU A 1 54 ? 21.031 -15.312 -1.695 1 66.38 54 GLU A O 1
ATOM 446 N N . LEU A 1 55 ? 19.812 -13.586 -1.085 1 69.38 55 LEU A N 1
ATOM 447 C CA . LEU A 1 55 ? 19.469 -13.234 -2.461 1 69.38 55 LEU A CA 1
ATOM 448 C C . LEU A 1 55 ? 20.719 -12.82 -3.232 1 69.38 55 LEU A C 1
ATOM 450 O O . LEU A 1 55 ? 20.906 -13.219 -4.387 1 69.38 55 LEU A O 1
ATOM 454 N N . ILE A 1 56 ? 21.547 -12.039 -2.59 1 68.94 56 ILE A N 1
ATOM 455 C CA . ILE A 1 56 ? 22.781 -11.586 -3.221 1 68.94 56 ILE A CA 1
ATOM 456 C C . ILE A 1 56 ? 23.672 -12.781 -3.516 1 68.94 56 ILE A C 1
ATOM 458 O O . ILE A 1 56 ? 24.266 -12.875 -4.598 1 68.94 56 ILE A O 1
ATOM 462 N N . GLU A 1 57 ? 23.797 -13.672 -2.568 1 67.38 57 GLU A N 1
ATOM 463 C CA . GLU A 1 57 ? 24.609 -14.875 -2.768 1 67.38 57 GLU A CA 1
ATOM 464 C C . GLU A 1 57 ? 24.078 -15.703 -3.932 1 67.38 57 GLU A C 1
ATOM 466 O O . GLU A 1 57 ? 24.844 -16.203 -4.746 1 67.38 57 GLU A O 1
ATOM 471 N N . TYR A 1 58 ? 22.891 -15.844 -3.957 1 70.75 58 TYR A N 1
ATOM 472 C CA . TYR A 1 58 ? 22.234 -16.578 -5.035 1 70.75 58 TYR A CA 1
ATOM 473 C C . TYR A 1 58 ? 22.516 -15.93 -6.387 1 70.75 58 TYR A C 1
ATOM 475 O O . TYR A 1 58 ? 22.938 -16.609 -7.328 1 70.75 58 TYR A O 1
ATOM 483 N N . VAL A 1 59 ? 22.312 -14.688 -6.449 1 66.38 59 VAL A N 1
ATOM 484 C CA . VAL A 1 59 ? 22.5 -13.984 -7.715 1 66.38 59 VAL A CA 1
ATOM 485 C C . VAL A 1 59 ? 23.969 -14.078 -8.141 1 66.38 59 VAL A C 1
ATOM 487 O O . VAL A 1 59 ? 24.266 -14.336 -9.312 1 66.38 59 VAL A O 1
ATOM 490 N N . ASN A 1 60 ? 24.875 -13.883 -7.234 1 70.62 60 ASN A N 1
ATOM 491 C CA . ASN A 1 60 ? 26.297 -13.992 -7.535 1 70.62 60 ASN A CA 1
ATOM 492 C C . ASN A 1 60 ? 26.672 -15.391 -8.016 1 70.62 60 ASN A C 1
ATOM 494 O O . ASN A 1 60 ? 27.516 -15.547 -8.898 1 70.62 60 ASN A O 1
ATOM 498 N N . TRP A 1 61 ? 26.109 -16.344 -7.359 1 73.25 61 TRP A N 1
ATOM 499 C CA . TRP A 1 61 ? 26.359 -17.734 -7.719 1 73.25 61 TRP A CA 1
ATOM 500 C C . TRP A 1 61 ? 25.844 -18.031 -9.117 1 73.25 61 TRP A C 1
ATOM 502 O O . TRP A 1 61 ? 26.453 -18.812 -9.859 1 73.25 61 TRP A O 1
ATOM 512 N N . ALA A 1 62 ? 24.828 -17.406 -9.469 1 69.88 62 ALA A N 1
ATOM 513 C CA . ALA A 1 62 ? 24.172 -17.672 -10.734 1 69.88 62 ALA A CA 1
ATOM 514 C C . ALA A 1 62 ? 24.922 -17.031 -11.898 1 69.88 62 ALA A C 1
ATOM 516 O O . ALA A 1 62 ? 24.656 -17.328 -13.062 1 69.88 62 ALA A O 1
ATOM 517 N N . VAL A 1 63 ? 25.859 -16.094 -11.57 1 68.31 63 VAL A N 1
ATOM 518 C CA . VAL A 1 63 ? 26.531 -15.344 -12.617 1 68.31 63 VAL A CA 1
ATOM 519 C C . VAL A 1 63 ? 28 -15.766 -12.68 1 68.31 63 VAL A C 1
ATOM 521 O O . VAL A 1 63 ? 28.625 -16.047 -11.648 1 68.31 63 VAL A O 1
ATOM 524 N N . ASN A 1 64 ? 28.641 -16.188 -13.875 1 67.31 64 ASN A N 1
ATOM 525 C CA . ASN A 1 64 ? 30.062 -16.484 -14.086 1 67.31 64 ASN A CA 1
ATOM 526 C C . ASN A 1 64 ? 30.844 -15.219 -14.43 1 67.31 64 ASN A C 1
ATOM 528 O O . ASN A 1 64 ? 30.516 -14.523 -15.391 1 67.31 64 ASN A O 1
ATOM 532 N N . GLU A 1 65 ? 31.703 -14.641 -13.562 1 52.56 65 GLU A N 1
ATOM 533 C CA . GLU A 1 65 ? 32.5 -13.477 -13.922 1 52.56 65 GLU A CA 1
ATOM 534 C C . GLU A 1 65 ? 33.344 -13.758 -15.156 1 52.56 65 GLU A C 1
ATOM 536 O O . GLU A 1 65 ? 33.656 -12.852 -15.938 1 52.56 65 GLU A O 1
ATOM 541 N N . GLN A 1 66 ? 34.156 -14.836 -15.273 1 42.81 66 GLN A N 1
ATOM 542 C CA . GLN A 1 66 ? 35.219 -15.047 -16.25 1 42.81 66 GLN A CA 1
ATOM 543 C C . GLN A 1 66 ? 34.688 -15.469 -17.594 1 42.81 66 GLN A C 1
ATOM 545 O O . GLN A 1 66 ? 35.438 -15.703 -18.547 1 42.81 66 GLN A O 1
ATOM 550 N N . LEU A 1 67 ? 33.531 -16.031 -17.75 1 38.47 67 LEU A N 1
ATOM 551 C CA . LEU A 1 67 ? 33.312 -16.75 -19 1 38.47 67 LEU A CA 1
ATOM 552 C C . LEU A 1 67 ? 32.906 -15.797 -20.125 1 38.47 67 LEU A C 1
ATOM 554 O O . LEU A 1 67 ? 31.984 -14.992 -19.969 1 38.47 67 LEU A O 1
ATOM 558 N N . GLU A 1 68 ? 33.812 -15.414 -20.953 1 36.34 68 GLU A N 1
ATOM 559 C CA . GLU A 1 68 ? 33.5 -15.117 -22.344 1 36.34 68 GLU A CA 1
ATOM 560 C C . GLU A 1 68 ? 32.438 -16.062 -22.891 1 36.34 68 GLU A C 1
ATOM 562 O O . GLU A 1 68 ? 32.75 -17.172 -23.312 1 36.34 68 GLU A O 1
ATOM 567 N N . VAL A 1 69 ? 31.438 -16.328 -22.25 1 36.41 69 VAL A N 1
ATOM 568 C CA . VAL A 1 69 ? 30.516 -17.391 -22.641 1 36.41 69 VAL A CA 1
ATOM 569 C C . VAL A 1 69 ? 30.125 -17.219 -24.109 1 36.41 69 VAL A C 1
ATOM 571 O O . VAL A 1 69 ? 29.891 -16.109 -24.578 1 36.41 69 VAL A O 1
ATOM 574 N N . ALA A 1 70 ? 30.344 -18.203 -24.922 1 34.03 70 ALA A N 1
ATOM 575 C CA . ALA A 1 70 ? 29.812 -18.484 -26.25 1 34.03 70 ALA A CA 1
ATOM 576 C C . ALA A 1 70 ? 28.328 -18.156 -26.344 1 34.03 70 ALA A C 1
ATOM 578 O O . ALA A 1 70 ? 27.609 -18.234 -25.344 1 34.03 70 ALA A O 1
ATOM 579 N N . GLU A 1 71 ? 27.891 -17.406 -27.328 1 34.44 71 GLU A N 1
ATOM 580 C CA . GLU A 1 71 ? 26.516 -17.172 -27.75 1 34.44 71 GLU A CA 1
ATOM 581 C C . GLU A 1 71 ? 25.625 -18.375 -27.453 1 34.44 71 GLU A C 1
ATOM 583 O O . GLU A 1 71 ? 25.766 -19.422 -28.094 1 34.44 71 GLU A O 1
ATOM 588 N N . GLN A 1 72 ? 25.469 -18.781 -26.281 1 32.38 72 GLN A N 1
ATOM 589 C CA . GLN A 1 72 ? 24.5 -19.859 -26.141 1 32.38 72 GLN A CA 1
ATOM 590 C C . GLN A 1 72 ? 23.203 -19.516 -26.875 1 32.38 72 GLN A C 1
ATOM 592 O O . GLN A 1 72 ? 22.516 -18.547 -26.531 1 32.38 72 GLN A O 1
ATOM 597 N N . GLU A 1 73 ? 23.25 -19.516 -28.188 1 30.25 73 GLU A N 1
ATOM 598 C CA . GLU A 1 73 ? 21.984 -19.453 -28.906 1 30.25 73 GLU A CA 1
ATOM 599 C C . GLU A 1 73 ? 21.016 -20.531 -28.422 1 30.25 73 GLU A C 1
ATOM 601 O O . GLU A 1 73 ? 21.312 -21.719 -28.5 1 30.25 73 GLU A O 1
ATOM 606 N N . ILE A 1 74 ? 20.516 -20.375 -27.359 1 33.56 74 ILE A N 1
ATOM 607 C CA . ILE A 1 74 ? 19.406 -21.297 -27.219 1 33.56 74 ILE A CA 1
ATOM 608 C C . ILE A 1 74 ? 18.547 -21.297 -28.484 1 33.56 74 ILE A C 1
ATOM 610 O O . ILE A 1 74 ? 18.031 -20.25 -28.891 1 33.56 74 ILE A O 1
ATOM 614 N N . PRO A 1 75 ? 18.766 -22.203 -29.359 1 28.78 75 PRO A N 1
ATOM 615 C CA . PRO A 1 75 ? 17.875 -22.219 -30.531 1 28.78 75 PRO A CA 1
ATOM 616 C C . PRO A 1 75 ? 16.406 -22.109 -30.156 1 28.78 75 PRO A C 1
ATOM 618 O O . PRO A 1 75 ? 15.922 -22.875 -29.312 1 28.78 75 PRO A O 1
ATOM 621 N N . ILE A 1 76 ? 15.961 -20.953 -30.172 1 32.25 76 ILE A N 1
ATOM 622 C CA . ILE A 1 76 ? 14.508 -20.812 -30.109 1 32.25 76 ILE A CA 1
ATOM 623 C C . ILE A 1 76 ? 13.875 -21.578 -31.266 1 32.25 76 ILE A C 1
ATOM 625 O O . ILE A 1 76 ? 13.984 -21.172 -32.438 1 32.25 76 ILE A O 1
ATOM 629 N N . LYS A 1 77 ? 14.07 -22.875 -31.406 1 30.48 77 LYS A N 1
ATOM 630 C CA . LYS A 1 77 ? 13.133 -23.406 -32.375 1 30.48 77 LYS A CA 1
ATOM 631 C C . LYS A 1 77 ? 11.688 -23.109 -31.984 1 30.48 77 LYS A C 1
ATOM 633 O O . LYS A 1 77 ? 11.203 -23.625 -30.984 1 30.48 77 LYS A O 1
ATOM 638 N N . ILE A 1 78 ? 11.32 -21.891 -32.25 1 28.28 78 ILE A N 1
ATOM 639 C CA . ILE A 1 78 ? 9.883 -21.641 -32.281 1 28.28 78 ILE A CA 1
ATOM 640 C C . ILE A 1 78 ? 9.203 -22.594 -33.25 1 28.28 78 ILE A C 1
ATOM 642 O O . ILE A 1 78 ? 9.398 -22.5 -34.469 1 28.28 78 ILE A O 1
ATOM 646 N N . ASP A 1 79 ? 9.18 -23.812 -33.031 1 25.94 79 ASP A N 1
ATOM 647 C CA . ASP A 1 79 ? 8.234 -24.516 -33.875 1 25.94 79 ASP A CA 1
ATOM 648 C C . ASP A 1 79 ? 6.914 -23.766 -33.969 1 25.94 79 ASP A C 1
ATOM 650 O O . ASP A 1 79 ? 6.27 -23.5 -32.969 1 25.94 79 ASP A O 1
ATOM 654 N N . THR A 1 80 ? 6.852 -22.844 -34.906 1 27.27 80 THR A N 1
ATOM 655 C CA . THR A 1 80 ? 5.586 -22.281 -35.375 1 27.27 80 THR A CA 1
ATOM 656 C C . THR A 1 80 ? 4.492 -23.344 -35.406 1 27.27 80 THR A C 1
ATOM 658 O O . THR A 1 80 ? 4.574 -24.312 -36.156 1 27.27 80 THR A O 1
ATOM 661 N N . TYR A 1 81 ? 3.943 -23.656 -34.312 1 26.58 81 TYR A N 1
ATOM 662 C CA . TYR A 1 81 ? 2.762 -24.516 -34.312 1 26.58 81 TYR A CA 1
ATOM 663 C C . TYR A 1 81 ? 1.83 -24.141 -35.469 1 26.58 81 TYR A C 1
ATOM 665 O O . TYR A 1 81 ? 1.633 -22.953 -35.75 1 26.58 81 TYR A O 1
ATOM 673 N N . MET A 1 82 ? 1.809 -24.859 -36.562 1 26.73 82 MET A N 1
ATOM 674 C CA . MET A 1 82 ? 0.896 -24.922 -37.688 1 26.73 82 MET A CA 1
ATOM 675 C C . MET A 1 82 ? -0.538 -24.641 -37.25 1 26.73 82 MET A C 1
ATOM 677 O O . MET A 1 82 ? -0.965 -25.094 -36.188 1 26.73 82 MET A O 1
ATOM 681 N N . ASN A 1 83 ? -1.129 -23.531 -37.719 1 28.61 83 ASN A N 1
ATOM 682 C CA . ASN A 1 83 ? -2.539 -23.156 -37.781 1 28.61 83 ASN A CA 1
ATOM 683 C C . ASN A 1 83 ? -3.418 -24.344 -38.156 1 28.61 83 ASN A C 1
ATOM 685 O O . ASN A 1 83 ? -3.582 -24.625 -39.344 1 28.61 83 ASN A O 1
ATOM 689 N N . ILE A 1 84 ? -3.434 -25.5 -37.594 1 29.8 84 ILE A N 1
ATOM 690 C CA . ILE A 1 84 ? -4.402 -26.469 -38.094 1 29.8 84 ILE A CA 1
ATOM 691 C C . ILE A 1 84 ? -5.816 -25.922 -37.906 1 29.8 84 ILE A C 1
ATOM 693 O O . ILE A 1 84 ? -6.152 -25.438 -36.812 1 29.8 84 ILE A O 1
ATOM 697 N N . PRO A 1 85 ? -6.543 -25.781 -38.969 1 30.67 85 PRO A N 1
ATOM 698 C CA . PRO A 1 85 ? -7.953 -25.391 -39 1 30.67 85 PRO A CA 1
ATOM 699 C C . PRO A 1 85 ? -8.828 -26.203 -38.062 1 30.67 85 PRO A C 1
ATOM 701 O O . PRO A 1 85 ? -8.969 -27.422 -38.25 1 30.67 85 PRO A O 1
ATOM 704 N N . LEU A 1 86 ? -8.734 -26.094 -36.781 1 34.22 86 LEU A N 1
ATOM 705 C CA . LEU A 1 86 ? -9.219 -27.016 -35.75 1 34.22 86 LEU A CA 1
ATOM 706 C C . LEU A 1 86 ? -10.727 -26.891 -35.562 1 34.22 86 LEU A C 1
ATOM 708 O O . LEU A 1 86 ? -11.188 -26.328 -34.594 1 34.22 86 LEU A O 1
ATOM 712 N N . TYR A 1 87 ? -11.43 -26.641 -36.625 1 32.03 87 TYR A N 1
ATOM 713 C CA . TYR A 1 87 ? -12.797 -26.25 -36.281 1 32.03 87 TYR A CA 1
ATOM 714 C C . TYR A 1 87 ? -13.492 -27.328 -35.469 1 32.03 87 TYR A C 1
ATOM 716 O O . TYR A 1 87 ? -14.047 -27.031 -34.406 1 32.03 87 TYR A O 1
ATOM 724 N N . GLU A 1 88 ? -14.031 -28.344 -36.188 1 37.19 88 GLU A N 1
ATOM 725 C CA . GLU A 1 88 ? -15.109 -29.234 -35.781 1 37.19 88 GLU A CA 1
ATOM 726 C C . GLU A 1 88 ? -14.664 -30.188 -34.688 1 37.19 88 GLU A C 1
ATOM 728 O O . GLU A 1 88 ? -15.477 -30.641 -33.875 1 37.19 88 GLU A O 1
ATOM 733 N N . LYS A 1 89 ? -13.422 -30.781 -34.688 1 40.44 89 LYS A N 1
ATOM 734 C CA . LYS A 1 89 ? -12.664 -31.812 -34 1 40.44 89 LYS A CA 1
ATOM 735 C C . LYS A 1 89 ? -12.141 -31.328 -32.656 1 40.44 89 LYS A C 1
ATOM 737 O O . LYS A 1 89 ? -11.703 -32.125 -31.828 1 40.44 89 LYS A O 1
ATOM 742 N N . TYR A 1 90 ? -12.117 -30.047 -32.375 1 49.72 90 TYR A N 1
ATOM 743 C CA . TYR A 1 90 ? -11.508 -29.297 -31.297 1 49.72 90 TYR A CA 1
ATOM 744 C C . TYR A 1 90 ? -12.312 -29.438 -30 1 49.72 90 TYR A C 1
ATOM 746 O O . TYR A 1 90 ? -11.742 -29.516 -28.906 1 49.72 90 TYR A O 1
ATOM 754 N N . GLY A 1 91 ? -13.617 -29.594 -30.125 1 62.5 91 GLY A N 1
ATOM 755 C CA . GLY A 1 91 ? -14.438 -29.703 -28.922 1 62.5 91 GLY A CA 1
ATOM 756 C C . GLY A 1 91 ? -14.133 -30.922 -28.094 1 62.5 91 GLY A C 1
ATOM 757 O O . GLY A 1 91 ? -13.984 -30.828 -26.875 1 62.5 91 GLY A O 1
ATOM 758 N N . SER A 1 92 ? -13.875 -32.031 -28.828 1 78.19 92 SER A N 1
ATOM 759 C CA . SER A 1 92 ? -13.656 -33.281 -28.109 1 78.19 92 SER A CA 1
ATOM 760 C C . SER A 1 92 ? -12.266 -33.312 -27.469 1 78.19 92 SER A C 1
ATOM 762 O O . SER A 1 92 ? -12.117 -33.781 -26.328 1 78.19 92 SER A O 1
ATOM 764 N N . GLU A 1 93 ? -11.297 -32.812 -28.188 1 89.25 93 GLU A N 1
ATOM 765 C CA . GLU A 1 93 ? -9.938 -32.781 -27.656 1 89.25 93 GLU A CA 1
ATOM 766 C C . GLU A 1 93 ? -9.82 -31.828 -26.469 1 89.25 93 GLU A C 1
ATOM 768 O O . GLU A 1 93 ? -9.172 -32.156 -25.469 1 89.25 93 GLU A O 1
ATOM 773 N N . ILE A 1 94 ? -10.438 -30.734 -26.609 1 93 94 ILE A N 1
ATOM 774 C CA . ILE A 1 94 ? -10.422 -29.75 -25.531 1 93 94 ILE A CA 1
ATOM 775 C C . ILE A 1 94 ? -11.07 -30.328 -24.281 1 93 94 ILE A C 1
ATOM 777 O O . ILE A 1 94 ? -10.523 -30.219 -23.188 1 93 94 ILE A O 1
ATOM 781 N N . GLU A 1 95 ? -12.148 -30.984 -24.5 1 92.31 95 GLU A N 1
ATOM 782 C CA . GLU A 1 95 ? -12.859 -31.594 -23.375 1 92.31 95 GLU A CA 1
ATOM 783 C C . GLU A 1 95 ? -12.016 -32.688 -22.703 1 92.31 95 GLU A C 1
ATOM 785 O O . GLU A 1 95 ? -12.023 -32.812 -21.484 1 92.31 95 GLU A O 1
ATOM 790 N N . SER A 1 96 ? -11.398 -33.406 -23.547 1 92.88 96 SER A N 1
ATOM 791 C CA . SER A 1 96 ? -10.539 -34.438 -23.031 1 92.88 96 SER A CA 1
ATOM 792 C C . SER A 1 96 ? -9.406 -33.875 -22.188 1 92.88 96 SER A C 1
ATOM 794 O O . SER A 1 96 ? -9.094 -34.406 -21.109 1 92.88 96 SER A O 1
ATOM 796 N N . LEU A 1 97 ? -8.805 -32.844 -22.641 1 94.5 97 LEU A N 1
ATOM 797 C CA . LEU A 1 97 ? -7.734 -32.219 -21.875 1 94.5 97 LEU A CA 1
ATOM 798 C C . LEU A 1 97 ? -8.273 -31.594 -20.578 1 94.5 97 LEU A C 1
ATOM 800 O O . LEU A 1 97 ? -7.648 -31.719 -19.531 1 94.5 97 LEU A O 1
ATOM 804 N N . LEU A 1 98 ? -9.414 -30.969 -20.703 1 96.12 98 LEU A N 1
ATOM 805 C CA . LEU A 1 98 ? -9.984 -30.297 -19.547 1 96.12 98 LEU A CA 1
ATOM 806 C C . LEU A 1 98 ? -10.344 -31.281 -18.453 1 96.12 98 LEU A C 1
ATOM 808 O O . LEU A 1 98 ? -10.352 -30.938 -17.266 1 96.12 98 LEU A O 1
ATOM 812 N N . ALA A 1 99 ? -10.57 -32.5 -18.797 1 94.88 99 ALA A N 1
ATOM 813 C CA . ALA A 1 99 ? -10.883 -33.562 -17.828 1 94.88 99 ALA A CA 1
ATOM 814 C C . ALA A 1 99 ? -9.711 -33.781 -16.875 1 94.88 99 ALA A C 1
ATOM 816 O O . ALA A 1 99 ? -9.898 -34.219 -15.742 1 94.88 99 ALA A O 1
ATOM 817 N N . ASP A 1 100 ? -8.539 -33.406 -17.375 1 95.75 100 ASP A N 1
ATOM 818 C CA . ASP A 1 100 ? -7.336 -33.625 -16.578 1 95.75 100 ASP A CA 1
ATOM 819 C C . ASP A 1 100 ? -6.875 -32.344 -15.922 1 95.75 100 ASP A C 1
ATOM 821 O O . ASP A 1 100 ? -5.773 -32.25 -15.375 1 95.75 100 ASP A O 1
ATOM 825 N N . SER A 1 101 ? -7.723 -31.312 -15.922 1 97.31 101 SER A N 1
ATOM 826 C CA . SER A 1 101 ? -7.328 -30 -15.445 1 97.31 101 SER A CA 1
ATOM 827 C C . SER A 1 101 ? -7.074 -30 -13.938 1 97.31 101 SER A C 1
ATOM 829 O O . SER A 1 101 ? -6.461 -29.078 -13.406 1 97.31 101 SER A O 1
ATOM 831 N N . HIS A 1 102 ? -7.48 -31 -13.195 1 97.25 102 HIS A N 1
ATOM 832 C CA . HIS A 1 102 ? -7.27 -31.094 -11.758 1 97.25 102 HIS A CA 1
ATOM 833 C C . HIS A 1 102 ? -5.879 -31.641 -11.438 1 97.25 102 HIS A C 1
ATOM 835 O O . HIS A 1 102 ? -5.461 -31.641 -10.281 1 97.25 102 HIS A O 1
ATOM 841 N N . LYS A 1 103 ? -5.156 -32.031 -12.469 1 97.19 103 LYS A N 1
ATOM 842 C CA . LYS A 1 103 ? -3.852 -32.656 -12.273 1 97.19 103 LYS A CA 1
ATOM 843 C C . LYS A 1 103 ? -2.73 -31.641 -12.344 1 97.19 103 LYS A C 1
ATOM 845 O O . LYS A 1 103 ? -2.797 -30.703 -13.141 1 97.19 103 LYS A O 1
ATOM 850 N N . TRP A 1 104 ? -1.68 -31.859 -11.57 1 97.19 104 TRP A N 1
ATOM 851 C CA . TRP A 1 104 ? -0.545 -30.938 -11.531 1 97.19 104 TRP A CA 1
ATOM 852 C C . TRP A 1 104 ? 0.258 -31.016 -12.828 1 97.19 104 TRP A C 1
ATOM 854 O O . TRP A 1 104 ? 0.89 -30.031 -13.234 1 97.19 104 TRP A O 1
ATOM 864 N N . ASP A 1 105 ? 0.275 -32.156 -13.508 1 96.19 105 ASP A N 1
ATOM 865 C CA . ASP A 1 105 ? 1.065 -32.344 -14.719 1 96.19 105 ASP A CA 1
ATOM 866 C C . ASP A 1 105 ? 0.269 -31.969 -15.961 1 96.19 105 ASP A C 1
ATOM 868 O O . ASP A 1 105 ? 0.522 -32.5 -17.047 1 96.19 105 ASP A O 1
ATOM 872 N N . PHE A 1 106 ? -0.746 -31.188 -15.852 1 97.44 106 PHE A N 1
ATOM 873 C CA . PHE A 1 106 ? -1.553 -30.688 -16.953 1 97.44 106 PHE A CA 1
ATOM 874 C C . PHE A 1 106 ? -0.675 -30.031 -18.016 1 97.44 106 PHE A C 1
ATOM 876 O O . PHE A 1 106 ? 0.159 -29.188 -17.688 1 97.44 106 PHE A O 1
ATOM 883 N N . ASP A 1 107 ? -0.899 -30.391 -19.25 1 97.38 107 ASP A N 1
ATOM 884 C CA . ASP A 1 107 ? -0.094 -29.859 -20.359 1 97.38 107 ASP A CA 1
ATOM 885 C C . ASP A 1 107 ? -0.678 -28.562 -20.891 1 97.38 107 ASP A C 1
ATOM 887 O O . ASP A 1 107 ? -1.37 -28.562 -21.922 1 97.38 107 ASP A O 1
ATOM 891 N N . ILE A 1 108 ? -0.255 -27.469 -20.297 1 98.06 108 ILE A N 1
ATOM 892 C CA . ILE A 1 108 ? -0.801 -26.172 -20.641 1 98.06 108 ILE A CA 1
ATOM 893 C C . ILE A 1 108 ? -0.371 -25.766 -22.047 1 98.06 108 ILE A C 1
ATOM 895 O O . ILE A 1 108 ? -1.081 -25.031 -22.734 1 98.06 108 ILE A O 1
ATOM 899 N N . PHE A 1 109 ? 0.798 -26.219 -22.469 1 97.5 109 PHE A N 1
ATOM 900 C CA . PHE A 1 109 ? 1.303 -25.859 -23.781 1 97.5 109 PHE A CA 1
ATOM 901 C C . PHE A 1 109 ? 0.499 -26.547 -24.875 1 97.5 109 PHE A C 1
ATOM 903 O O . PHE A 1 109 ? 0.148 -25.906 -25.891 1 97.5 109 PHE A O 1
ATOM 910 N N . ASN A 1 110 ? 0.281 -27.812 -24.688 1 97 110 ASN A N 1
ATOM 911 C CA . ASN A 1 110 ? -0.606 -28.484 -25.625 1 97 110 ASN A CA 1
ATOM 912 C C . ASN A 1 110 ? -2.002 -27.859 -25.625 1 97 110 ASN A C 1
ATOM 914 O O . ASN A 1 110 ? -2.639 -27.75 -26.672 1 97 110 ASN A O 1
ATOM 918 N N . PHE A 1 111 ? -2.459 -27.547 -24.453 1 97.44 111 PHE A N 1
ATOM 919 C CA . PHE A 1 111 ? -3.768 -26.906 -24.328 1 97.44 111 PHE A CA 1
ATOM 920 C C . PHE A 1 111 ? -3.814 -25.594 -25.094 1 97.44 111 PHE A C 1
ATOM 922 O O . PHE A 1 111 ? -4.812 -25.297 -25.75 1 97.44 111 PHE A O 1
ATOM 929 N N . GLU A 1 112 ? -2.801 -24.828 -25 1 97.06 112 GLU A N 1
ATOM 930 C CA . GLU A 1 112 ? -2.703 -23.578 -25.75 1 97.06 112 GLU A CA 1
ATOM 931 C C . GLU A 1 112 ? -2.801 -23.812 -27.25 1 97.06 112 GLU A C 1
ATOM 933 O O . GLU A 1 112 ? -3.48 -23.078 -27.969 1 97.06 112 GLU A O 1
ATOM 938 N N . ILE A 1 113 ? -2.146 -24.828 -27.719 1 96 113 ILE A N 1
ATOM 939 C CA . ILE A 1 113 ? -2.154 -25.172 -29.125 1 96 113 ILE A CA 1
ATOM 940 C C . ILE A 1 113 ? -3.559 -25.609 -29.547 1 96 113 ILE A C 1
ATOM 942 O O . ILE A 1 113 ? -4.105 -25.094 -30.531 1 96 113 ILE A O 1
ATOM 946 N N . VAL A 1 114 ? -4.137 -26.484 -28.797 1 95.62 114 VAL A N 1
ATOM 947 C CA . VAL A 1 114 ? -5.418 -27.094 -29.156 1 95.62 114 VAL A CA 1
ATOM 948 C C . VAL A 1 114 ? -6.523 -26.031 -29.094 1 95.62 114 VAL A C 1
ATOM 950 O O . VAL A 1 114 ? -7.477 -26.078 -29.875 1 95.62 114 VAL A O 1
ATOM 953 N N . THR A 1 115 ? -6.398 -25.047 -28.234 1 96.25 115 THR A N 1
ATOM 954 C CA . THR A 1 115 ? -7.41 -24.016 -28.078 1 96.25 115 THR A CA 1
ATOM 955 C C . THR A 1 115 ? -7.145 -22.859 -29.047 1 96.25 115 THR A C 1
ATOM 957 O O . THR A 1 115 ? -7.859 -21.844 -29.016 1 96.25 115 THR A O 1
ATOM 960 N N . GLU A 1 116 ? -6.129 -22.969 -29.844 1 94.75 116 GLU A N 1
ATOM 961 C CA . GLU A 1 116 ? -5.738 -21.922 -30.797 1 94.75 116 GLU A CA 1
ATOM 962 C C . GLU A 1 116 ? -5.516 -20.594 -30.109 1 94.75 116 GLU A C 1
ATOM 964 O O . GLU A 1 116 ? -6.105 -19.578 -30.484 1 94.75 116 GLU A O 1
ATOM 969 N N . ASN A 1 117 ? -4.777 -20.656 -29.094 1 95.94 117 ASN A N 1
ATOM 970 C CA . ASN A 1 117 ? -4.32 -19.484 -28.344 1 95.94 117 ASN A CA 1
ATOM 971 C C . ASN A 1 117 ? -5.449 -18.859 -27.531 1 95.94 117 ASN A C 1
ATOM 973 O O . ASN A 1 117 ? -5.496 -17.641 -27.359 1 95.94 117 ASN A O 1
ATOM 977 N N . GLN A 1 118 ? -6.414 -19.672 -27.078 1 97.19 118 GLN A N 1
ATOM 978 C CA . GLN A 1 118 ? -7.516 -19.219 -26.25 1 97.19 118 GLN A CA 1
ATOM 979 C C . GLN A 1 118 ? -7.543 -19.953 -24.906 1 97.19 118 GLN A C 1
ATOM 981 O O . GLN A 1 118 ? -8.617 -20.219 -24.359 1 97.19 118 GLN A O 1
ATOM 986 N N . SER A 1 119 ? -6.41 -20.359 -24.406 1 98.06 119 SER A N 1
ATOM 987 C CA . SER A 1 119 ? -6.301 -21.203 -23.234 1 98.06 119 SER A CA 1
ATOM 988 C C . SER A 1 119 ? -6.891 -20.531 -22 1 98.06 119 SER A C 1
ATOM 990 O O . SER A 1 119 ? -7.609 -21.156 -21.219 1 98.06 119 SER A O 1
ATOM 992 N N . LEU A 1 120 ? -6.625 -19.219 -21.828 1 98.69 120 LEU A N 1
ATOM 993 C CA . LEU A 1 120 ? -7.051 -18.516 -20.625 1 98.69 120 LEU A CA 1
ATOM 994 C C . LEU A 1 120 ? -8.57 -18.438 -20.547 1 98.69 120 LEU A C 1
ATOM 996 O O . LEU A 1 120 ? -9.164 -18.781 -19.531 1 98.69 120 LEU A O 1
ATOM 1000 N N . GLN A 1 121 ? -9.195 -17.953 -21.625 1 98.25 121 GLN A N 1
ATOM 1001 C CA . GLN A 1 121 ? -10.641 -17.797 -21.641 1 98.25 121 GLN A CA 1
ATOM 1002 C C . GLN A 1 121 ? -11.352 -19.125 -21.453 1 98.25 121 GLN A C 1
ATOM 1004 O O . GLN A 1 121 ? -12.305 -19.234 -20.688 1 98.25 121 GLN A O 1
ATOM 1009 N N . ILE A 1 122 ? -10.859 -20.188 -22.094 1 97.94 122 ILE A N 1
ATOM 1010 C CA . ILE A 1 122 ? -11.516 -21.484 -22.078 1 97.94 122 ILE A CA 1
ATOM 1011 C C . ILE A 1 122 ? -11.336 -22.141 -20.719 1 97.94 122 ILE A C 1
ATOM 1013 O O . ILE A 1 122 ? -12.289 -22.688 -20.141 1 97.94 122 ILE A O 1
ATOM 1017 N N . MET A 1 123 ? -10.141 -22.125 -20.156 1 98.5 123 MET A N 1
ATOM 1018 C CA . MET A 1 123 ? -9.883 -22.703 -18.844 1 98.5 123 MET A CA 1
ATOM 1019 C C . MET A 1 123 ? -10.711 -22.016 -17.766 1 98.5 123 MET A C 1
ATOM 1021 O O . MET A 1 123 ? -11.328 -22.672 -16.938 1 98.5 123 MET A O 1
ATOM 1025 N N . THR A 1 124 ? -10.742 -20.688 -17.797 1 98.75 124 THR A N 1
ATOM 1026 C CA . THR A 1 124 ? -11.461 -19.922 -16.781 1 98.75 124 THR A CA 1
ATOM 1027 C C . THR A 1 124 ? -12.961 -20.188 -16.859 1 98.75 124 THR A C 1
ATOM 1029 O O . THR A 1 124 ? -13.617 -20.406 -15.844 1 98.75 124 THR A O 1
ATOM 1032 N N . ASN A 1 125 ? -13.461 -20.141 -18.062 1 97.88 125 ASN A N 1
ATOM 1033 C CA . ASN A 1 125 ? -14.875 -20.438 -18.266 1 97.88 125 ASN A CA 1
ATOM 1034 C C . ASN A 1 125 ? -15.219 -21.859 -17.828 1 97.88 125 ASN A C 1
ATOM 1036 O O . ASN A 1 125 ? -16.266 -22.094 -17.234 1 97.88 125 ASN A O 1
ATOM 1040 N N . HIS A 1 126 ? -14.383 -22.812 -18.125 1 97.44 126 HIS A N 1
ATOM 1041 C CA . HIS A 1 126 ? -14.57 -24.203 -17.734 1 97.44 126 HIS A CA 1
ATOM 1042 C C . HIS A 1 126 ? -14.711 -24.328 -16.219 1 97.44 126 HIS A C 1
ATOM 1044 O O . HIS A 1 126 ? -15.633 -24.984 -15.727 1 97.44 126 HIS A O 1
ATOM 1050 N N . LEU A 1 127 ? -13.867 -23.688 -15.523 1 98.38 127 LEU A N 1
ATOM 1051 C CA . LEU A 1 127 ? -13.852 -23.828 -14.07 1 98.38 127 LEU A CA 1
ATOM 1052 C C . LEU A 1 127 ? -15.047 -23.125 -13.438 1 98.38 127 LEU A C 1
ATOM 1054 O O . LEU A 1 127 ? -15.633 -23.625 -12.469 1 98.38 127 LEU A O 1
ATOM 1058 N N . LEU A 1 128 ? -15.398 -21.922 -13.953 1 98.12 128 LEU A N 1
ATOM 1059 C CA . LEU A 1 128 ? -16.578 -21.25 -13.43 1 98.12 128 LEU A CA 1
ATOM 1060 C C . LEU A 1 128 ? -17.828 -22.094 -13.664 1 98.12 128 LEU A C 1
ATOM 1062 O O . LEU A 1 128 ? -18.734 -22.125 -12.812 1 98.12 128 LEU A O 1
ATOM 1066 N N . SER A 1 129 ? -17.891 -22.781 -14.758 1 97.12 129 SER A N 1
ATOM 1067 C CA . SER A 1 129 ? -19.016 -23.656 -15.07 1 97.12 129 SER A CA 1
ATOM 1068 C C . SER A 1 129 ? -18.984 -24.906 -14.211 1 97.12 129 SER A C 1
ATOM 1070 O O . SER A 1 129 ? -20.016 -25.359 -13.727 1 97.12 129 SER A O 1
ATOM 1072 N N . LEU A 1 130 ? -17.828 -25.484 -14.117 1 96.94 130 LEU A N 1
ATOM 1073 C CA . LEU A 1 130 ? -17.656 -26.703 -13.344 1 96.94 130 LEU A CA 1
ATOM 1074 C C . LEU A 1 130 ? -18.203 -26.547 -11.93 1 96.94 130 LEU A C 1
ATOM 1076 O O . LEU A 1 130 ? -18.828 -27.453 -11.398 1 96.94 130 LEU A O 1
ATOM 1080 N N . TYR A 1 131 ? -17.969 -25.375 -11.328 1 97.5 131 TYR A N 1
ATOM 1081 C CA . TYR A 1 131 ? -18.406 -25.125 -9.961 1 97.5 131 TYR A CA 1
ATOM 1082 C C . TYR A 1 131 ? -19.734 -24.406 -9.938 1 97.5 131 TYR A C 1
ATOM 1084 O O . TYR A 1 131 ? -20.188 -23.953 -8.875 1 97.5 131 TYR A O 1
ATOM 1092 N N . ASN A 1 132 ? -20.391 -24.203 -11.07 1 97.38 132 ASN A N 1
ATOM 1093 C CA . ASN A 1 132 ? -21.688 -23.547 -11.219 1 97.38 132 ASN A CA 1
ATOM 1094 C C . ASN A 1 132 ? -21.688 -22.156 -10.609 1 97.38 132 ASN A C 1
ATOM 1096 O O . ASN A 1 132 ? -22.641 -21.766 -9.922 1 97.38 132 ASN A O 1
ATOM 1100 N N . LEU A 1 133 ? -20.656 -21.453 -10.844 1 97.06 133 LEU A N 1
ATOM 1101 C CA . LEU A 1 133 ? -20.469 -20.172 -10.164 1 97.06 133 LEU A CA 1
ATOM 1102 C C . LEU A 1 133 ? -21.312 -19.078 -10.82 1 97.06 133 LEU A C 1
ATOM 1104 O O . LEU A 1 133 ? -21.672 -18.094 -10.172 1 97.06 133 LEU A O 1
ATOM 1108 N N . TYR A 1 134 ? -21.688 -19.219 -12.109 1 96.31 134 TYR A N 1
ATOM 1109 C CA . TYR A 1 134 ? -22.547 -18.25 -12.766 1 96.31 134 TYR A CA 1
ATOM 1110 C C . TYR A 1 134 ? -23.875 -18.125 -12.039 1 96.31 134 TYR A C 1
ATOM 1112 O O . TYR A 1 134 ? -24.359 -17.016 -11.781 1 96.31 134 TYR A O 1
ATOM 1120 N N . GLN A 1 135 ? -24.359 -19.219 -11.672 1 95.62 135 GLN A N 1
ATOM 1121 C CA . GLN A 1 135 ? -25.656 -19.234 -11.008 1 95.62 135 GLN A CA 1
ATOM 1122 C C . GLN A 1 135 ? -25.531 -18.891 -9.531 1 95.62 135 GLN A C 1
ATOM 1124 O O . GLN A 1 135 ? -26.281 -18.047 -9.023 1 95.62 135 GLN A O 1
ATOM 1129 N N . ILE A 1 136 ? -24.625 -19.484 -8.883 1 96.5 136 ILE A N 1
ATOM 1130 C CA . ILE A 1 136 ? -24.5 -19.375 -7.434 1 96.5 136 ILE A CA 1
ATOM 1131 C C . ILE A 1 136 ? -24.156 -17.938 -7.043 1 96.5 136 ILE A C 1
ATOM 1133 O O . ILE A 1 136 ? -24.656 -17.438 -6.039 1 96.5 136 ILE A O 1
ATOM 1137 N N . LEU A 1 137 ? -23.297 -17.266 -7.883 1 96.56 137 LEU A N 1
ATOM 1138 C CA . LEU A 1 137 ? -22.828 -15.93 -7.52 1 96.56 137 LEU A CA 1
ATOM 1139 C C . LEU A 1 137 ? -23.531 -14.859 -8.344 1 96.56 137 LEU A C 1
ATOM 1141 O O . LEU A 1 137 ? -23.203 -13.672 -8.242 1 96.56 137 LEU A O 1
ATOM 1145 N N . SER A 1 138 ? -24.469 -15.312 -9.211 1 96.25 138 SER A N 1
ATOM 1146 C CA . SER A 1 138 ? -25.234 -14.398 -10.055 1 96.25 138 SER A CA 1
ATOM 1147 C C . SER A 1 138 ? -24.328 -13.641 -11.016 1 96.25 138 SER A C 1
ATOM 1149 O O . SER A 1 138 ? -24.469 -12.43 -11.188 1 96.25 138 SER A O 1
ATOM 1151 N N . PHE A 1 139 ? -23.344 -14.344 -11.547 1 97.19 139 PHE A N 1
ATOM 1152 C CA . PHE A 1 139 ? -22.531 -13.789 -12.617 1 97.19 139 PHE A CA 1
ATOM 1153 C C . PHE A 1 139 ? -23.281 -13.805 -13.938 1 97.19 139 PHE A C 1
ATOM 1155 O O . PHE A 1 139 ? -23.938 -14.789 -14.273 1 97.19 139 PHE A O 1
ATOM 1162 N N . ASP A 1 140 ? -23.234 -12.719 -14.641 1 97 140 ASP A N 1
ATOM 1163 C CA . ASP A 1 140 ? -23.781 -12.695 -16 1 97 140 ASP A CA 1
ATOM 1164 C C . ASP A 1 140 ? -22.844 -13.391 -16.984 1 97 140 ASP A C 1
ATOM 1166 O O . ASP A 1 140 ? -21.766 -12.883 -17.297 1 97 140 ASP A O 1
ATOM 1170 N N . ASN A 1 141 ? -23.297 -14.469 -17.547 1 96.31 141 ASN A N 1
ATOM 1171 C CA . ASN A 1 141 ? -22.453 -15.312 -18.391 1 96.31 141 ASN A CA 1
ATOM 1172 C C . ASN A 1 141 ? -22.016 -14.578 -19.656 1 96.31 141 ASN A C 1
ATOM 1174 O O . ASN A 1 141 ? -20.875 -14.68 -20.078 1 96.31 141 ASN A O 1
ATOM 1178 N N . LYS A 1 142 ? -22.844 -13.922 -20.281 1 96.94 142 LYS A N 1
ATOM 1179 C CA . LYS A 1 142 ? -22.547 -13.203 -21.516 1 96.94 142 LYS A CA 1
ATOM 1180 C C . LYS A 1 142 ? -21.5 -12.109 -21.266 1 96.94 142 LYS A C 1
ATOM 1182 O O . LYS A 1 142 ? -20.547 -11.969 -22.031 1 96.94 142 LYS A O 1
ATOM 1187 N N . LYS A 1 143 ? -21.734 -11.352 -20.25 1 98.25 143 LYS A N 1
ATOM 1188 C CA . LYS A 1 143 ? -20.797 -10.273 -19.922 1 98.25 143 LYS A CA 1
ATOM 1189 C C . LYS A 1 143 ? -19.438 -10.828 -19.484 1 98.25 143 LYS A C 1
ATOM 1191 O O . LYS A 1 143 ? -18.406 -10.219 -19.766 1 98.25 143 LYS A O 1
ATOM 1196 N N . PHE A 1 144 ? -19.547 -11.984 -18.828 1 98.5 144 PHE A N 1
ATOM 1197 C CA . PHE A 1 144 ? -18.281 -12.602 -18.438 1 98.5 144 PHE A CA 1
ATOM 1198 C C . PHE A 1 144 ? -17.469 -13.008 -19.672 1 98.5 144 PHE A C 1
ATOM 1200 O O . PHE A 1 144 ? -16.266 -12.789 -19.719 1 98.5 144 PHE A O 1
ATOM 1207 N N . MET A 1 145 ? -18.109 -13.578 -20.578 1 98.12 145 MET A N 1
ATOM 1208 C CA . MET A 1 145 ? -17.391 -14.008 -21.781 1 98.12 145 MET A CA 1
ATOM 1209 C C . MET A 1 145 ? -16.75 -12.82 -22.484 1 98.12 145 MET A C 1
ATOM 1211 O O . MET A 1 145 ? -15.633 -12.922 -22.984 1 98.12 145 MET A O 1
ATOM 1215 N N . SER A 1 146 ? -17.453 -11.711 -22.531 1 98.5 146 SER A N 1
ATOM 1216 C CA . SER A 1 146 ? -16.891 -10.484 -23.094 1 98.5 146 SER A CA 1
ATOM 1217 C C . SER A 1 146 ? -15.68 -10.023 -22.281 1 98.5 146 SER A C 1
ATOM 1219 O O . SER A 1 146 ? -14.641 -9.672 -22.859 1 98.5 146 SER A O 1
ATOM 1221 N N . PHE A 1 147 ? -15.852 -10.094 -20.984 1 98.69 147 PHE A N 1
ATOM 1222 C CA . PHE A 1 147 ? -14.789 -9.688 -20.078 1 98.69 147 PHE A CA 1
ATOM 1223 C C . PHE A 1 147 ? -13.547 -10.547 -20.266 1 98.69 147 PHE A C 1
ATOM 1225 O O . PHE A 1 147 ? -12.453 -10.023 -20.484 1 98.69 147 PHE A O 1
ATOM 1232 N N . ILE A 1 148 ? -13.695 -11.828 -20.203 1 98.75 148 ILE A N 1
ATOM 1233 C CA . ILE A 1 148 ? -12.547 -12.727 -20.203 1 98.75 148 ILE A CA 1
ATOM 1234 C C . ILE A 1 148 ? -11.891 -12.727 -21.578 1 98.75 148 ILE A C 1
ATOM 1236 O O . ILE A 1 148 ? -10.672 -12.898 -21.688 1 98.75 148 ILE A O 1
ATOM 1240 N N . ASN A 1 149 ? -12.625 -12.508 -22.594 1 98.31 149 ASN A N 1
ATOM 1241 C CA . ASN A 1 149 ? -12.047 -12.352 -23.922 1 98.31 149 ASN A CA 1
ATOM 1242 C C . ASN A 1 149 ? -11.141 -11.125 -24 1 98.31 149 ASN A C 1
ATOM 1244 O O . ASN A 1 149 ? -10.07 -11.18 -24.609 1 98.31 149 ASN A O 1
ATOM 1248 N N . GLU A 1 150 ? -11.617 -10.07 -23.453 1 98.5 150 GLU A N 1
ATOM 1249 C CA . GLU A 1 150 ? -10.797 -8.867 -23.438 1 98.5 150 GLU A CA 1
ATOM 1250 C C . GLU A 1 150 ? -9.531 -9.078 -22.609 1 98.5 150 GLU A C 1
ATOM 1252 O O . GLU A 1 150 ? -8.453 -8.602 -22.969 1 98.5 150 GLU A O 1
ATOM 1257 N N . ILE A 1 151 ? -9.695 -9.766 -21.484 1 98.75 151 ILE A N 1
ATOM 1258 C CA . ILE A 1 151 ? -8.539 -10.086 -20.656 1 98.75 151 ILE A CA 1
ATOM 1259 C C . ILE A 1 151 ? -7.559 -10.945 -21.438 1 98.75 151 ILE A C 1
ATOM 1261 O O . ILE A 1 151 ? -6.359 -10.664 -21.469 1 98.75 151 ILE A O 1
ATOM 1265 N N . GLN A 1 152 ? -8.055 -11.992 -22.094 1 98.38 152 GLN A N 1
ATOM 1266 C CA . GLN A 1 152 ? -7.25 -12.859 -22.938 1 98.38 152 GLN A CA 1
ATOM 1267 C C . GLN A 1 152 ? -6.465 -12.055 -23.969 1 98.38 152 GLN A C 1
ATOM 1269 O O . GLN A 1 152 ? -5.258 -12.25 -24.125 1 98.38 152 GLN A O 1
ATOM 1274 N N . ASN A 1 153 ? -7.105 -11.172 -24.578 1 98 153 ASN A N 1
ATOM 1275 C CA . ASN A 1 153 ? -6.504 -10.398 -25.656 1 98 153 ASN A CA 1
ATOM 1276 C C . ASN A 1 153 ? -5.59 -9.297 -25.109 1 98 153 ASN A C 1
ATOM 1278 O O . ASN A 1 153 ? -4.762 -8.758 -25.844 1 98 153 ASN A O 1
ATOM 1282 N N . GLY A 1 154 ? -5.801 -8.93 -23.844 1 98.31 154 GLY A N 1
ATOM 1283 C CA . GLY A 1 154 ? -4.988 -7.883 -23.25 1 98.31 154 GLY A CA 1
ATOM 1284 C C . GLY A 1 154 ? -3.641 -8.383 -22.766 1 98.31 154 GLY A C 1
ATOM 1285 O O . GLY A 1 154 ? -2.727 -7.586 -22.531 1 98.31 154 GLY A O 1
ATOM 1286 N N . TYR A 1 155 ? -3.508 -9.648 -22.578 1 98.5 155 TYR A N 1
ATOM 1287 C CA . TYR A 1 155 ? -2.184 -10.234 -22.375 1 98.5 155 TYR A CA 1
ATOM 1288 C C . TYR A 1 155 ? -1.359 -10.156 -23.656 1 98.5 155 TYR A C 1
ATOM 1290 O O . TYR A 1 155 ? -1.838 -10.516 -24.734 1 98.5 155 TYR A O 1
ATOM 1298 N N . HIS A 1 156 ? -0.152 -9.734 -23.562 1 97.69 156 HIS A N 1
ATOM 1299 C CA . HIS A 1 156 ? 0.673 -9.516 -24.75 1 97.69 156 HIS A CA 1
ATOM 1300 C C . HIS A 1 156 ? 1.309 -10.82 -25.219 1 97.69 156 HIS A C 1
ATOM 1302 O O . HIS A 1 156 ? 2.15 -11.391 -24.531 1 97.69 156 HIS A O 1
ATOM 1308 N N . LYS A 1 157 ? 1.053 -11.141 -26.438 1 95.25 157 LYS A N 1
ATOM 1309 C CA . LYS A 1 157 ? 1.504 -12.406 -27 1 95.25 157 LYS A CA 1
ATOM 1310 C C . LYS A 1 157 ? 3.012 -12.398 -27.234 1 95.25 157 LYS A C 1
ATOM 1312 O O . LYS A 1 157 ? 3.637 -13.461 -27.312 1 95.25 157 LYS A O 1
ATOM 1317 N N . ASP A 1 158 ? 3.535 -11.242 -27.297 1 95.88 158 ASP A N 1
ATOM 1318 C CA . ASP A 1 158 ? 4.957 -11.125 -27.609 1 95.88 158 ASP A CA 1
ATOM 1319 C C . ASP A 1 158 ? 5.812 -11.344 -26.359 1 95.88 158 ASP A C 1
ATOM 1321 O O . ASP A 1 158 ? 7.027 -11.539 -26.469 1 95.88 158 ASP A O 1
ATOM 1325 N N . ASN A 1 159 ? 5.188 -11.312 -25.219 1 98.12 159 ASN A N 1
ATOM 1326 C CA . ASN A 1 159 ? 5.945 -11.641 -24.016 1 98.12 159 ASN A CA 1
ATOM 1327 C C . ASN A 1 159 ? 6.34 -13.117 -23.984 1 98.12 159 ASN A C 1
ATOM 1329 O O . ASN A 1 159 ? 5.535 -13.984 -24.344 1 98.12 159 ASN A O 1
ATOM 1333 N N . PHE A 1 160 ? 7.516 -13.359 -23.562 1 97.94 160 PHE A N 1
ATOM 1334 C CA . PHE A 1 160 ? 7.973 -14.742 -23.516 1 97.94 160 PHE A CA 1
ATOM 1335 C C . PHE A 1 160 ? 7.254 -15.508 -22.406 1 97.94 160 PHE A C 1
ATOM 1337 O O . PHE A 1 160 ? 6.875 -16.672 -22.594 1 97.94 160 PHE A O 1
ATOM 1344 N N . TYR A 1 161 ? 7.082 -14.883 -21.266 1 98.38 161 TYR A N 1
ATOM 1345 C CA . TYR A 1 161 ? 6.617 -15.594 -20.078 1 98.38 161 TYR A CA 1
ATOM 1346 C C . TYR A 1 161 ? 5.258 -15.062 -19.641 1 98.38 161 TYR A C 1
ATOM 1348 O O . TYR A 1 161 ? 4.281 -15.812 -19.578 1 98.38 161 TYR A O 1
ATOM 1356 N N . HIS A 1 162 ? 5.184 -13.742 -19.359 1 98.69 162 HIS A N 1
ATOM 1357 C CA . HIS A 1 162 ? 3.963 -13.156 -18.828 1 98.69 162 HIS A CA 1
ATOM 1358 C C . HIS A 1 162 ? 2.938 -12.914 -19.922 1 98.69 162 HIS A C 1
ATOM 1360 O O . HIS A 1 162 ? 2.686 -11.766 -20.297 1 98.69 162 HIS A O 1
ATOM 1366 N N . ASN A 1 163 ? 2.32 -13.914 -20.391 1 98.56 163 ASN A N 1
ATOM 1367 C CA . ASN A 1 163 ? 1.293 -13.906 -21.422 1 98.56 163 ASN A CA 1
ATOM 1368 C C . ASN A 1 163 ? 0.065 -14.703 -21 1 98.56 163 ASN A C 1
ATOM 1370 O O . ASN A 1 163 ? -0.038 -15.125 -19.844 1 98.56 163 ASN A O 1
ATOM 1374 N N . ALA A 1 164 ? -0.85 -14.914 -21.922 1 98.62 164 ALA A N 1
ATOM 1375 C CA . ALA A 1 164 ? -2.123 -15.547 -21.609 1 98.62 164 ALA A CA 1
ATOM 1376 C C . ALA A 1 164 ? -1.922 -17.016 -21.234 1 98.62 164 ALA A C 1
ATOM 1378 O O . ALA A 1 164 ? -2.641 -17.547 -20.375 1 98.62 164 ALA A O 1
ATOM 1379 N N . THR A 1 165 ? -0.961 -17.672 -21.812 1 98.69 165 THR A N 1
ATOM 1380 C CA . THR A 1 165 ? -0.677 -19.062 -21.5 1 98.69 165 THR A CA 1
ATOM 1381 C C . THR A 1 165 ? -0.238 -19.219 -20.047 1 98.69 165 THR A C 1
ATOM 1383 O O . THR A 1 165 ? -0.682 -20.141 -19.344 1 98.69 165 THR A O 1
ATOM 1386 N N . HIS A 1 166 ? 0.656 -18.297 -19.625 1 98.81 166 HIS A N 1
ATOM 1387 C CA . HIS A 1 166 ? 1.072 -18.297 -18.219 1 98.81 166 HIS A CA 1
ATOM 1388 C C . HIS A 1 166 ? -0.118 -18.078 -17.297 1 98.81 166 HIS A C 1
ATOM 1390 O O . HIS A 1 166 ? -0.255 -18.781 -16.281 1 98.81 166 HIS A O 1
ATOM 1396 N N . ALA A 1 167 ? -0.947 -17.141 -17.641 1 98.88 167 ALA A N 1
ATOM 1397 C CA . ALA A 1 167 ? -2.127 -16.859 -16.828 1 98.88 167 ALA A CA 1
ATOM 1398 C C . ALA A 1 167 ? -3.029 -18.094 -16.734 1 98.88 167 ALA A C 1
ATOM 1400 O O . ALA A 1 167 ? -3.543 -18.422 -15.664 1 98.88 167 ALA A O 1
ATOM 1401 N N . ALA A 1 168 ? -3.223 -18.75 -17.875 1 98.81 168 ALA A N 1
ATOM 1402 C CA . ALA A 1 168 ? -4.031 -19.969 -17.891 1 98.81 168 ALA A CA 1
ATOM 1403 C C . ALA A 1 168 ? -3.42 -21.047 -17 1 98.81 168 ALA A C 1
ATOM 1405 O O . ALA A 1 168 ? -4.141 -21.781 -16.328 1 98.81 168 ALA A O 1
ATOM 1406 N N . ASP A 1 169 ? -2.156 -21.156 -17.047 1 98.81 169 ASP A N 1
ATOM 1407 C CA . ASP A 1 169 ? -1.447 -22.125 -16.219 1 98.81 169 ASP A CA 1
ATOM 1408 C C . ASP A 1 169 ? -1.655 -21.844 -14.742 1 98.81 169 ASP A C 1
ATOM 1410 O O . ASP A 1 169 ? -1.792 -22.766 -13.938 1 98.81 169 ASP A O 1
ATOM 1414 N N . VAL A 1 170 ? -1.628 -20.562 -14.375 1 98.88 170 VAL A N 1
ATOM 1415 C CA . VAL A 1 170 ? -1.844 -20.172 -12.992 1 98.88 170 VAL A CA 1
ATOM 1416 C C . VAL A 1 170 ? -3.283 -20.469 -12.586 1 98.88 170 VAL A C 1
ATOM 1418 O O . VAL A 1 170 ? -3.533 -20.953 -11.469 1 98.88 170 VAL A O 1
ATOM 1421 N N . VAL A 1 171 ? -4.25 -20.188 -13.469 1 98.88 171 VAL A N 1
ATOM 1422 C CA . VAL A 1 171 ? -5.641 -20.531 -13.195 1 98.88 171 VAL A CA 1
ATOM 1423 C C . VAL A 1 171 ? -5.762 -22.031 -12.945 1 98.88 171 VAL A C 1
ATOM 1425 O O . VAL A 1 171 ? -6.387 -22.469 -11.977 1 98.88 171 VAL A O 1
ATOM 1428 N N . GLN A 1 172 ? -5.176 -22.812 -13.828 1 98.75 172 GLN A N 1
ATOM 1429 C CA . GLN A 1 172 ? -5.199 -24.266 -13.711 1 98.75 172 GLN A CA 1
ATOM 1430 C C . GLN A 1 172 ? -4.516 -24.719 -12.422 1 98.75 172 GLN A C 1
ATOM 1432 O O . GLN A 1 172 ? -5.016 -25.609 -11.734 1 98.75 172 GLN A O 1
ATOM 1437 N N . SER A 1 173 ? -3.373 -24.141 -12.102 1 98.19 173 SER A N 1
ATOM 1438 C CA . SER A 1 173 ? -2.646 -24.453 -10.875 1 98.19 173 SER A CA 1
ATOM 1439 C C . SER A 1 173 ? -3.5 -24.172 -9.641 1 98.19 173 SER A C 1
ATOM 1441 O O . SER A 1 173 ? -3.475 -24.938 -8.672 1 98.19 173 SER A O 1
ATOM 1443 N N . PHE A 1 174 ? -4.172 -23.062 -9.695 1 98 174 PHE A N 1
ATOM 1444 C CA . PHE A 1 174 ? -5.051 -22.719 -8.586 1 98 174 PHE A CA 1
ATOM 1445 C C . PHE A 1 174 ? -6.137 -23.766 -8.406 1 98 174 PHE A C 1
ATOM 1447 O O . PHE A 1 174 ? -6.469 -24.141 -7.273 1 98 174 PHE A O 1
ATOM 1454 N N . TYR A 1 175 ? -6.711 -24.219 -9.516 1 98.25 175 TYR A N 1
ATOM 1455 C CA . TYR A 1 175 ? -7.727 -25.266 -9.461 1 98.25 175 TYR A CA 1
ATOM 1456 C C . TYR A 1 175 ? -7.16 -26.547 -8.867 1 98.25 175 TYR A C 1
ATOM 1458 O O . TYR A 1 175 ? -7.816 -27.203 -8.047 1 98.25 175 TYR A O 1
ATOM 1466 N N . TYR A 1 176 ? -6.012 -26.938 -9.242 1 98.31 176 TYR A N 1
ATOM 1467 C CA . TYR A 1 176 ? -5.324 -28.094 -8.664 1 98.31 176 TYR A CA 1
ATOM 1468 C C . TYR A 1 176 ? -5.258 -27.984 -7.148 1 98.31 176 TYR A C 1
ATOM 1470 O O . TYR A 1 176 ? -5.551 -28.953 -6.438 1 98.31 176 TYR A O 1
ATOM 1478 N N . MET A 1 177 ? -4.914 -26.844 -6.629 1 98.25 177 MET A N 1
ATOM 1479 C CA . MET A 1 177 ? -4.793 -26.656 -5.184 1 98.25 177 MET A CA 1
ATOM 1480 C C . MET A 1 177 ? -6.164 -26.688 -4.516 1 98.25 177 MET A C 1
ATOM 1482 O O . MET A 1 177 ? -6.316 -27.25 -3.434 1 98.25 177 MET A O 1
ATOM 1486 N N . LEU A 1 178 ? -7.117 -26.047 -5.18 1 98.44 178 LEU A N 1
ATOM 1487 C CA . LEU A 1 178 ? -8.477 -26 -4.641 1 98.44 178 LEU A CA 1
ATOM 1488 C C . LEU A 1 178 ? -9.062 -27.391 -4.531 1 98.44 178 LEU A C 1
ATOM 1490 O O . LEU A 1 178 ? -9.68 -27.734 -3.518 1 98.44 178 LEU A O 1
ATOM 1494 N N . ASN A 1 179 ? -8.867 -28.188 -5.555 1 98 179 ASN A N 1
ATOM 1495 C CA . ASN A 1 179 ? -9.562 -29.453 -5.688 1 98 179 ASN A CA 1
ATOM 1496 C C . ASN A 1 179 ? -8.672 -30.625 -5.258 1 98 179 ASN A C 1
ATOM 1498 O O . ASN A 1 179 ? -8.938 -31.266 -4.238 1 98 179 ASN A O 1
ATOM 1502 N N . THR A 1 180 ? -7.598 -30.844 -5.93 1 98.06 180 THR A N 1
ATOM 1503 C CA . THR A 1 180 ? -6.742 -32 -5.73 1 98.06 180 THR A CA 1
ATOM 1504 C C . THR A 1 180 ? -6.02 -31.922 -4.391 1 98.06 180 THR A C 1
ATOM 1506 O O . THR A 1 180 ? -5.902 -32.906 -3.678 1 98.06 180 THR A O 1
ATOM 1509 N N . CYS A 1 181 ? -5.543 -30.719 -4.059 1 97.94 181 CYS A N 1
ATOM 1510 C CA . CYS A 1 181 ? -4.883 -30.562 -2.77 1 97.94 181 CYS A CA 1
ATOM 1511 C C . CYS A 1 181 ? -5.898 -30.266 -1.669 1 97.94 181 CYS A C 1
ATOM 1513 O O . CYS A 1 181 ? -5.523 -30.047 -0.516 1 97.94 181 CYS A O 1
ATOM 1515 N N . GLN A 1 182 ? -7.168 -30.188 -2.004 1 97.88 182 GLN A N 1
ATOM 1516 C CA . GLN A 1 182 ? -8.32 -30.188 -1.109 1 97.88 182 GLN A CA 1
ATOM 1517 C C . GLN A 1 182 ? -8.383 -28.906 -0.28 1 97.88 182 GLN A C 1
ATOM 1519 O O . GLN A 1 182 ? -8.766 -28.938 0.89 1 97.88 182 GLN A O 1
ATOM 1524 N N . ALA A 1 183 ? -7.91 -27.875 -0.805 1 98.25 183 ALA A N 1
ATOM 1525 C CA . ALA A 1 183 ? -7.98 -26.594 -0.087 1 98.25 183 ALA A CA 1
ATOM 1526 C C . ALA A 1 183 ? -9.422 -26.234 0.245 1 98.25 183 ALA A C 1
ATOM 1528 O O . ALA A 1 183 ? -9.695 -25.641 1.29 1 98.25 183 ALA A O 1
ATOM 1529 N N . ILE A 1 184 ? -10.398 -26.547 -0.653 1 98.25 184 ILE A N 1
ATOM 1530 C CA . ILE A 1 184 ? -11.805 -26.219 -0.437 1 98.25 184 ILE A CA 1
ATOM 1531 C C . ILE A 1 184 ? -12.281 -26.859 0.867 1 98.25 184 ILE A C 1
ATOM 1533 O O . ILE A 1 184 ? -12.891 -26.188 1.705 1 98.25 184 ILE A O 1
ATOM 1537 N N . ASP A 1 185 ? -11.953 -28.078 1.085 1 97.31 185 ASP A N 1
ATOM 1538 C CA . ASP A 1 185 ? -12.445 -28.812 2.244 1 97.31 185 ASP A CA 1
ATOM 1539 C C . ASP A 1 185 ? -11.664 -28.438 3.504 1 97.31 185 ASP A C 1
ATOM 1541 O O . ASP A 1 185 ? -12.258 -28.219 4.559 1 97.31 185 ASP A O 1
ATOM 1545 N N . ILE A 1 186 ? -10.359 -28.391 3.363 1 96.75 186 ILE A N 1
ATOM 1546 C CA . ILE A 1 186 ? -9.484 -28.156 4.512 1 96.75 186 ILE A CA 1
ATOM 1547 C C . ILE A 1 186 ? -9.742 -26.766 5.078 1 96.75 186 ILE A C 1
ATOM 1549 O O . ILE A 1 186 ? -9.781 -26.578 6.297 1 96.75 186 ILE A O 1
ATOM 1553 N N . CYS A 1 187 ? -9.914 -25.781 4.211 1 97.25 187 CYS A N 1
ATOM 1554 C CA . CYS A 1 187 ? -10.039 -24.406 4.641 1 97.25 187 CYS A CA 1
ATOM 1555 C C . CYS A 1 187 ? -11.5 -23.969 4.656 1 97.25 187 CYS A C 1
ATOM 1557 O O . CYS A 1 187 ? -11.812 -22.828 5.02 1 97.25 187 CYS A O 1
ATOM 1559 N N . LYS A 1 188 ? -12.422 -24.844 4.258 1 96.94 188 LYS A N 1
ATOM 1560 C CA . LYS A 1 188 ? -13.852 -24.562 4.207 1 96.94 188 LYS A CA 1
ATOM 1561 C C . LYS A 1 188 ? -14.141 -23.344 3.334 1 96.94 188 LYS A C 1
ATOM 1563 O O . LYS A 1 188 ? -14.828 -22.406 3.76 1 96.94 188 LYS A O 1
ATOM 1568 N N . LEU A 1 189 ? -13.602 -23.359 2.154 1 98 189 LEU A N 1
ATOM 1569 C CA . LEU A 1 189 ? -13.836 -22.281 1.199 1 98 189 LEU A CA 1
ATOM 1570 C C . LEU A 1 189 ? -15.234 -22.391 0.592 1 98 189 LEU A C 1
ATOM 1572 O O . LEU A 1 189 ? -15.695 -23.5 0.275 1 98 189 LEU A O 1
ATOM 1576 N N . ASN A 1 190 ? -15.914 -21.297 0.563 1 97.25 190 ASN A N 1
ATOM 1577 C CA . ASN A 1 190 ? -17.234 -21.297 -0.054 1 97.25 190 ASN A CA 1
ATOM 1578 C C . ASN A 1 190 ? -17.156 -20.922 -1.534 1 97.25 190 ASN A C 1
ATOM 1580 O O . ASN A 1 190 ? -16.078 -20.703 -2.068 1 97.25 190 ASN A O 1
ATOM 1584 N N . ASP A 1 191 ? -18.281 -20.953 -2.232 1 97.62 191 ASP A N 1
ATOM 1585 C CA . ASP A 1 191 ? -18.344 -20.703 -3.67 1 97.62 191 ASP A CA 1
ATOM 1586 C C . ASP A 1 191 ? -17.797 -19.312 -4.016 1 97.62 191 ASP A C 1
ATOM 1588 O O . ASP A 1 191 ? -17.172 -19.125 -5.055 1 97.62 191 ASP A O 1
ATOM 1592 N N . PHE A 1 192 ? -18.078 -18.375 -3.15 1 97.38 192 PHE A N 1
ATOM 1593 C CA . PHE A 1 192 ? -17.578 -17.016 -3.332 1 97.38 192 PHE A CA 1
ATOM 1594 C C . PHE A 1 192 ? -16.047 -17.016 -3.346 1 97.38 192 PHE A C 1
ATOM 1596 O O . PHE A 1 192 ? -15.438 -16.391 -4.219 1 97.38 192 PHE A O 1
ATOM 1603 N N . ASP A 1 193 ? -15.461 -17.719 -2.432 1 98.19 193 ASP A N 1
ATOM 1604 C CA . ASP A 1 193 ? -14.008 -17.812 -2.355 1 98.19 193 ASP A CA 1
ATOM 1605 C C . ASP A 1 193 ? -13.43 -18.453 -3.619 1 98.19 193 ASP A C 1
ATOM 1607 O O . ASP A 1 193 ? -12.406 -18 -4.137 1 98.19 193 ASP A O 1
ATOM 1611 N N . ILE A 1 194 ? -14.078 -19.469 -4.059 1 98.62 194 ILE A N 1
ATOM 1612 C CA . ILE A 1 194 ? -13.625 -20.188 -5.242 1 98.62 194 ILE A CA 1
ATOM 1613 C C . ILE A 1 194 ? -13.648 -19.25 -6.453 1 98.62 194 ILE A C 1
ATOM 1615 O O . ILE A 1 194 ? -12.695 -19.203 -7.227 1 98.62 194 ILE A O 1
ATOM 1619 N N . GLY A 1 195 ? -14.727 -18.531 -6.602 1 98.31 195 GLY A N 1
ATOM 1620 C CA . GLY A 1 195 ? -14.82 -17.562 -7.684 1 98.31 195 GLY A CA 1
ATOM 1621 C C . GLY A 1 195 ? -13.727 -16.516 -7.645 1 98.31 195 GLY A C 1
ATOM 1622 O O . GLY A 1 195 ? -13.117 -16.203 -8.672 1 98.31 195 GLY A O 1
ATOM 1623 N N . VAL A 1 196 ? -13.438 -15.969 -6.461 1 98.69 196 VAL A N 1
ATOM 1624 C CA . VAL A 1 196 ? -12.391 -14.969 -6.27 1 98.69 196 VAL A CA 1
ATOM 1625 C C . VAL A 1 196 ? -11.039 -15.539 -6.699 1 98.69 196 VAL A C 1
ATOM 1627 O O . VAL A 1 196 ? -10.258 -14.867 -7.379 1 98.69 196 VAL A O 1
ATOM 1630 N N . CYS A 1 197 ? -10.781 -16.734 -6.312 1 98.81 197 CYS A N 1
ATOM 1631 C CA . CYS A 1 197 ? -9.516 -17.375 -6.629 1 98.81 197 CYS A CA 1
ATOM 1632 C C . CYS A 1 197 ? -9.328 -17.5 -8.141 1 98.81 197 CYS A C 1
ATOM 1634 O O . CYS A 1 197 ? -8.297 -17.109 -8.68 1 98.81 197 CYS A O 1
ATOM 1636 N N . ILE A 1 198 ? -10.312 -18.016 -8.789 1 98.75 198 ILE A N 1
ATOM 1637 C CA . ILE A 1 198 ? -10.234 -18.281 -10.219 1 98.75 198 ILE A CA 1
ATOM 1638 C C . ILE A 1 198 ? -10.07 -16.984 -10.984 1 98.75 198 ILE A C 1
ATOM 1640 O O . ILE A 1 198 ? -9.195 -16.859 -11.852 1 98.75 198 ILE A O 1
ATOM 1644 N N . ILE A 1 199 ? -10.867 -16 -10.68 1 98.88 199 ILE A N 1
ATOM 1645 C CA . ILE A 1 199 ? -10.844 -14.742 -11.406 1 98.88 199 ILE A CA 1
ATOM 1646 C C . ILE A 1 199 ? -9.539 -14 -11.125 1 98.88 199 ILE A C 1
ATOM 1648 O O . ILE A 1 199 ? -8.93 -13.43 -12.031 1 98.88 199 ILE A O 1
ATOM 1652 N N . SER A 1 200 ? -9.078 -13.992 -9.875 1 98.94 200 SER A N 1
ATOM 1653 C CA . SER A 1 200 ? -7.816 -13.344 -9.531 1 98.94 200 SER A CA 1
ATOM 1654 C C . SER A 1 200 ? -6.648 -13.961 -10.281 1 98.94 200 SER A C 1
ATOM 1656 O O . SER A 1 200 ? -5.738 -13.258 -10.727 1 98.94 200 SER A O 1
ATOM 1658 N N . ALA A 1 201 ? -6.648 -15.227 -10.383 1 98.88 201 ALA A N 1
ATOM 1659 C CA . ALA A 1 201 ? -5.594 -15.914 -11.117 1 98.88 201 ALA A CA 1
ATOM 1660 C C . ALA A 1 201 ? -5.586 -15.5 -12.586 1 98.88 201 ALA A C 1
ATOM 1662 O O . ALA A 1 201 ? -4.52 -15.32 -13.188 1 98.88 201 ALA A O 1
ATOM 1663 N N . ALA A 1 202 ? -6.723 -15.328 -13.125 1 98.94 202 ALA A N 1
ATOM 1664 C CA . ALA A 1 202 ? -6.852 -15 -14.539 1 98.94 202 ALA A CA 1
ATOM 1665 C C . ALA A 1 202 ? -6.332 -13.594 -14.828 1 98.94 202 ALA A C 1
ATOM 1667 O O . ALA A 1 202 ? -5.812 -13.328 -15.914 1 98.94 202 ALA A O 1
ATOM 1668 N N . ILE A 1 203 ? -6.434 -12.719 -13.867 1 98.94 203 ILE A N 1
ATOM 1669 C CA . ILE A 1 203 ? -6.164 -11.32 -14.164 1 98.94 203 ILE A CA 1
ATOM 1670 C C . ILE A 1 203 ? -4.832 -10.906 -13.547 1 98.94 203 ILE A C 1
ATOM 1672 O O . ILE A 1 203 ? -4.402 -9.758 -13.688 1 98.94 203 ILE A O 1
ATOM 1676 N N . HIS A 1 204 ? -4.059 -11.734 -12.859 1 98.88 204 HIS A N 1
ATOM 1677 C CA . HIS A 1 204 ? -2.98 -11.359 -11.953 1 98.88 204 HIS A CA 1
ATOM 1678 C C . HIS A 1 204 ? -1.848 -10.664 -12.703 1 98.88 204 HIS A C 1
ATOM 1680 O O . HIS A 1 204 ? -1.146 -9.828 -12.133 1 98.88 204 HIS A O 1
ATOM 1686 N N . ASP A 1 205 ? -1.655 -10.945 -13.945 1 98.75 205 ASP A N 1
ATOM 1687 C CA . ASP A 1 205 ? -0.586 -10.383 -14.766 1 98.75 205 ASP A CA 1
ATOM 1688 C C . ASP A 1 205 ? -1.15 -9.672 -15.992 1 98.75 205 ASP A C 1
ATOM 1690 O O . ASP A 1 205 ? -0.478 -9.57 -17.016 1 98.75 205 ASP A O 1
ATOM 1694 N N . TYR A 1 206 ? -2.412 -9.242 -15.914 1 98.81 206 TYR A N 1
ATOM 1695 C CA . TYR A 1 206 ? -3.066 -8.602 -17.047 1 98.81 206 TYR A CA 1
ATOM 1696 C C . TYR A 1 206 ? -2.268 -7.395 -17.531 1 98.81 206 TYR A C 1
ATOM 1698 O O . TYR A 1 206 ? -1.834 -6.566 -16.719 1 98.81 206 TYR A O 1
ATOM 1706 N N . ASP A 1 207 ? -1.988 -7.312 -18.891 1 98.56 207 ASP A N 1
ATOM 1707 C CA . ASP A 1 207 ? -1.351 -6.188 -19.562 1 98.56 207 ASP A CA 1
ATOM 1708 C C . ASP A 1 207 ? 0.101 -6.031 -19.125 1 98.56 207 ASP A C 1
ATOM 1710 O O . ASP A 1 207 ? 0.625 -4.914 -19.078 1 98.56 207 ASP A O 1
ATOM 1714 N N . HIS A 1 208 ? 0.721 -7.113 -18.734 1 98.69 208 HIS A N 1
ATOM 1715 C CA . HIS A 1 208 ? 2.115 -7.109 -18.297 1 98.69 208 HIS A CA 1
ATOM 1716 C C . HIS A 1 208 ? 3.035 -6.625 -19.406 1 98.69 208 HIS A C 1
ATOM 1718 O O . HIS A 1 208 ? 2.98 -7.137 -20.531 1 98.69 208 HIS A O 1
ATOM 1724 N N . PRO A 1 209 ? 3.949 -5.754 -19.172 1 98.25 209 PRO A N 1
ATOM 1725 C CA . PRO A 1 209 ? 4.746 -5.141 -20.234 1 98.25 209 PRO A CA 1
ATOM 1726 C C . PRO A 1 209 ? 5.988 -5.957 -20.594 1 98.25 209 PRO A C 1
ATOM 1728 O O . PRO A 1 209 ? 6.734 -5.59 -21.5 1 98.25 209 PRO A O 1
ATOM 1731 N N . GLY A 1 210 ? 6.25 -7.004 -19.844 1 98.19 210 GLY A N 1
ATOM 1732 C CA . GLY A 1 210 ? 7.371 -7.871 -20.172 1 98.19 210 GLY A CA 1
ATOM 1733 C C . GLY A 1 210 ? 8.664 -7.457 -19.484 1 98.19 210 GLY A C 1
ATOM 1734 O O . GLY A 1 210 ? 9.742 -7.938 -19.859 1 98.19 210 GLY A O 1
ATOM 1735 N N . VAL A 1 211 ? 8.562 -6.48 -18.625 1 97.94 211 VAL A N 1
ATOM 1736 C CA . VAL A 1 211 ? 9.664 -6.047 -17.766 1 97.94 211 VAL A CA 1
ATOM 1737 C C . VAL A 1 211 ? 9.234 -6.07 -16.312 1 97.94 211 VAL A C 1
ATOM 1739 O O . VAL A 1 211 ? 8.039 -6.188 -16 1 97.94 211 VAL A O 1
ATOM 1742 N N . ASN A 1 212 ? 10.211 -6.086 -15.398 1 96.81 212 ASN A N 1
ATOM 1743 C CA . ASN A 1 212 ? 9.844 -6.211 -13.992 1 96.81 212 ASN A CA 1
ATOM 1744 C C . ASN A 1 212 ? 9.758 -4.844 -13.312 1 96.81 212 ASN A C 1
ATOM 1746 O O . ASN A 1 212 ? 10 -3.816 -13.953 1 96.81 212 ASN A O 1
ATOM 1750 N N . ASN A 1 213 ? 9.344 -4.777 -12.086 1 97.06 213 ASN A N 1
ATOM 1751 C CA . ASN A 1 213 ? 9.148 -3.551 -11.32 1 97.06 213 ASN A CA 1
ATOM 1752 C C . ASN A 1 213 ? 10.422 -2.719 -11.25 1 97.06 213 ASN A C 1
ATOM 1754 O O . ASN A 1 213 ? 10.375 -1.49 -11.336 1 97.06 213 ASN A O 1
ATOM 1758 N N . ILE A 1 214 ? 11.594 -3.348 -11.086 1 94.38 214 ILE A N 1
ATOM 1759 C CA . ILE A 1 214 ? 12.867 -2.662 -10.938 1 94.38 214 ILE A CA 1
ATOM 1760 C C . ILE A 1 214 ? 13.172 -1.857 -12.203 1 94.38 214 ILE A C 1
ATOM 1762 O O . ILE A 1 214 ? 13.617 -0.71 -12.125 1 94.38 214 ILE A O 1
ATOM 1766 N N . PHE A 1 215 ? 12.961 -2.436 -13.398 1 97.06 215 PHE A N 1
ATOM 1767 C CA . PHE A 1 215 ? 13.156 -1.745 -14.672 1 97.06 215 PHE A CA 1
ATOM 1768 C C . PHE A 1 215 ? 12.281 -0.498 -14.742 1 97.06 215 PHE A C 1
ATOM 1770 O O . PHE A 1 215 ? 12.758 0.577 -15.117 1 97.06 215 PHE A O 1
ATOM 1777 N N . LEU A 1 216 ? 11 -0.649 -14.367 1 97.62 216 LEU A N 1
ATOM 1778 C CA . LEU A 1 216 ? 10.062 0.463 -14.445 1 97.62 216 LEU A CA 1
ATOM 1779 C C . LEU A 1 216 ? 10.469 1.591 -13.5 1 97.62 216 LEU A C 1
ATOM 1781 O O . LEU A 1 216 ? 10.414 2.766 -13.875 1 97.62 216 LEU A O 1
ATOM 1785 N N . ILE A 1 217 ? 10.836 1.256 -12.32 1 95.44 217 ILE A N 1
ATOM 1786 C CA . ILE A 1 217 ? 11.234 2.242 -11.328 1 95.44 217 ILE A CA 1
ATOM 1787 C C . ILE A 1 217 ? 12.516 2.943 -11.781 1 95.44 217 ILE A C 1
ATOM 1789 O O . ILE A 1 217 ? 12.602 4.176 -11.75 1 95.44 217 ILE A O 1
ATOM 1793 N N . ASN A 1 218 ? 13.5 2.168 -12.273 1 93.31 218 ASN A N 1
ATOM 1794 C CA . ASN A 1 218 ? 14.797 2.711 -12.656 1 93.31 218 ASN A CA 1
ATOM 1795 C C . ASN A 1 218 ? 14.695 3.6 -13.891 1 93.31 218 ASN A C 1
ATOM 1797 O O . ASN A 1 218 ? 15.547 4.457 -14.117 1 93.31 218 ASN A O 1
ATOM 1801 N N . THR A 1 219 ? 13.695 3.432 -14.648 1 94.81 219 THR A N 1
ATOM 1802 C CA . THR A 1 219 ? 13.531 4.211 -15.875 1 94.81 219 THR A CA 1
ATOM 1803 C C . THR A 1 219 ? 12.523 5.336 -15.672 1 94.81 219 THR A C 1
ATOM 1805 O O . THR A 1 219 ? 12.148 6.023 -16.625 1 94.81 219 THR A O 1
ATOM 1808 N N . TYR A 1 220 ? 12.023 5.5 -14.43 1 92.62 220 TYR A N 1
ATOM 1809 C CA . TYR A 1 220 ? 11 6.5 -14.133 1 92.62 220 TYR A CA 1
ATOM 1810 C C . TYR A 1 220 ? 9.812 6.363 -15.07 1 92.62 220 TYR A C 1
ATOM 1812 O O . TYR A 1 220 ? 9.289 7.363 -15.57 1 92.62 220 TYR A O 1
ATOM 1820 N N . HIS A 1 221 ? 9.492 5.09 -15.336 1 96.19 221 HIS A N 1
ATOM 1821 C CA . HIS A 1 221 ? 8.336 4.812 -16.188 1 96.19 221 HIS A CA 1
ATOM 1822 C C . HIS A 1 221 ? 7.062 5.402 -15.586 1 96.19 221 HIS A C 1
ATOM 1824 O O . HIS A 1 221 ? 6.922 5.469 -14.359 1 96.19 221 HIS A O 1
ATOM 1830 N N . SER A 1 222 ? 6.137 5.77 -16.359 1 97.5 222 SER A N 1
ATOM 1831 C CA . SER A 1 222 ? 4.891 6.391 -15.93 1 97.5 222 SER A CA 1
ATOM 1832 C C . SER A 1 222 ? 4.156 5.512 -14.922 1 97.5 222 SER A C 1
ATOM 1834 O O . SER A 1 222 ? 3.541 6.02 -13.984 1 97.5 222 SER A O 1
ATOM 1836 N N . LEU A 1 223 ? 4.211 4.207 -15.078 1 97.88 223 LEU A N 1
ATOM 1837 C CA . LEU A 1 223 ? 3.559 3.291 -14.148 1 97.88 223 LEU A CA 1
ATOM 1838 C C . LEU A 1 223 ? 4.211 3.357 -12.773 1 97.88 223 LEU A C 1
ATOM 1840 O O . LEU A 1 223 ? 3.521 3.277 -11.75 1 97.88 223 LEU A O 1
ATOM 1844 N N . ALA A 1 224 ? 5.555 3.41 -12.773 1 97.81 224 ALA A N 1
ATOM 1845 C CA . ALA A 1 224 ? 6.258 3.52 -11.5 1 97.81 224 ALA A CA 1
ATOM 1846 C C . ALA A 1 224 ? 5.887 4.812 -10.773 1 97.81 224 ALA A C 1
ATOM 1848 O O . ALA A 1 224 ? 5.68 4.812 -9.562 1 97.81 224 ALA A O 1
ATOM 1849 N N . ILE A 1 225 ? 5.797 5.906 -11.508 1 97.19 225 ILE A N 1
ATOM 1850 C CA . ILE A 1 225 ? 5.41 7.191 -10.938 1 97.19 225 ILE A CA 1
ATOM 1851 C C . ILE A 1 225 ? 3.973 7.117 -10.422 1 97.19 225 ILE A C 1
ATOM 1853 O O . ILE A 1 225 ? 3.686 7.539 -9.297 1 97.19 225 ILE A O 1
ATOM 1857 N N . MET A 1 226 ? 3.113 6.488 -11.164 1 97.75 226 MET A N 1
ATOM 1858 C CA . MET A 1 226 ? 1.688 6.402 -10.859 1 97.75 226 MET A CA 1
ATOM 1859 C C . MET A 1 226 ? 1.454 5.613 -9.57 1 97.75 226 MET A C 1
ATOM 1861 O O . MET A 1 226 ? 0.636 6.004 -8.742 1 97.75 226 MET A O 1
ATOM 1865 N N . TYR A 1 227 ? 2.154 4.555 -9.422 1 98 227 TYR A N 1
ATOM 1866 C CA . TYR A 1 227 ? 1.879 3.672 -8.297 1 98 227 TYR A CA 1
ATOM 1867 C C . TYR A 1 227 ? 2.932 3.836 -7.203 1 98 227 TYR A C 1
ATOM 1869 O O . TYR A 1 227 ? 3.078 2.969 -6.34 1 98 227 TYR A O 1
ATOM 1877 N N . ASN A 1 228 ? 3.707 4.898 -7.363 1 97.69 228 ASN A N 1
ATOM 1878 C CA . ASN A 1 228 ? 4.613 5.359 -6.316 1 97.69 228 ASN A CA 1
ATOM 1879 C C . ASN A 1 228 ? 5.637 4.285 -5.949 1 97.69 228 ASN A C 1
ATOM 1881 O O . ASN A 1 228 ? 5.906 4.059 -4.77 1 97.69 228 ASN A O 1
ATOM 1885 N N . ASP A 1 229 ? 6.078 3.527 -6.957 1 96.38 229 ASP A N 1
ATOM 1886 C CA . ASP A 1 229 ? 7.234 2.643 -6.906 1 96.38 229 ASP A CA 1
ATOM 1887 C C . ASP A 1 229 ? 6.969 1.44 -6 1 96.38 229 ASP A C 1
ATOM 1889 O O . ASP A 1 229 ? 7.906 0.772 -5.555 1 96.38 229 ASP A O 1
ATOM 1893 N N . LYS A 1 230 ? 5.719 1.192 -5.617 1 95.06 230 LYS A N 1
ATOM 1894 C CA . LYS A 1 230 ? 5.379 0.052 -4.77 1 95.06 230 LYS A CA 1
ATOM 1895 C C . LYS A 1 230 ? 4.449 -0.916 -5.5 1 95.06 230 LYS A C 1
ATOM 1897 O O . LYS A 1 230 ? 3.355 -0.535 -5.922 1 95.06 230 LYS A O 1
ATOM 1902 N N . SER A 1 231 ? 4.898 -2.162 -5.574 1 97.31 231 SER A N 1
ATOM 1903 C CA . SER A 1 231 ? 4.082 -3.162 -6.254 1 97.31 231 SER A CA 1
ATOM 1904 C C . SER A 1 231 ? 3.473 -2.6 -7.535 1 97.31 231 SER A C 1
ATOM 1906 O O . SER A 1 231 ? 2.262 -2.691 -7.742 1 97.31 231 SER A O 1
ATOM 1908 N N . VAL A 1 232 ? 4.348 -2.029 -8.344 1 98.12 232 VAL A N 1
ATOM 1909 C CA . VAL A 1 232 ? 3.932 -1.233 -9.492 1 98.12 232 VAL A CA 1
ATOM 1910 C C . VAL A 1 232 ? 3.076 -2.086 -10.43 1 98.12 232 VAL A C 1
ATOM 1912 O O . VAL A 1 232 ? 1.922 -1.751 -10.703 1 98.12 232 VAL A O 1
ATOM 1915 N N . LEU A 1 233 ? 3.547 -3.207 -10.812 1 98.62 233 LEU A N 1
ATOM 1916 C CA . LEU A 1 233 ? 2.871 -4.043 -11.805 1 98.62 233 LEU A CA 1
ATOM 1917 C C . LEU A 1 233 ? 1.627 -4.691 -11.203 1 98.62 233 LEU A C 1
ATOM 1919 O O . LEU A 1 233 ? 0.566 -4.703 -11.836 1 98.62 233 LEU A O 1
ATOM 1923 N N . GLU A 1 234 ? 1.707 -5.199 -9.969 1 98.56 234 GLU A N 1
ATOM 1924 C CA . GLU A 1 234 ? 0.565 -5.859 -9.344 1 98.56 234 GLU A CA 1
ATOM 1925 C C . GLU A 1 234 ? -0.613 -4.902 -9.195 1 98.56 234 GLU A C 1
ATOM 1927 O O . GLU A 1 234 ? -1.76 -5.277 -9.445 1 98.56 234 GLU A O 1
ATOM 1932 N N . ASN A 1 235 ? -0.261 -3.658 -8.812 1 98.56 235 ASN A N 1
ATOM 1933 C CA . ASN A 1 235 ? -1.314 -2.652 -8.75 1 98.56 235 ASN A CA 1
ATOM 1934 C C . ASN A 1 235 ? -1.88 -2.336 -10.133 1 98.56 235 ASN A C 1
ATOM 1936 O O . ASN A 1 235 ? -3.09 -2.172 -10.289 1 98.56 235 ASN A O 1
ATOM 1940 N N . PHE A 1 236 ? -1.013 -2.232 -11.062 1 98.81 236 PHE A N 1
ATOM 1941 C CA . PHE A 1 236 ? -1.417 -1.929 -12.43 1 98.81 236 PHE A CA 1
ATOM 1942 C C . PHE A 1 236 ? -2.312 -3.027 -12.984 1 98.81 236 PHE A C 1
ATOM 1944 O O . PHE A 1 236 ? -3.342 -2.744 -13.602 1 98.81 236 PHE A O 1
ATOM 1951 N N . HIS A 1 237 ? -1.953 -4.277 -12.766 1 98.88 237 HIS A N 1
ATOM 1952 C CA . HIS A 1 237 ? -2.699 -5.41 -13.305 1 98.88 237 HIS A CA 1
ATOM 1953 C C . HIS A 1 237 ? -4.133 -5.418 -12.789 1 98.88 237 HIS A C 1
ATOM 1955 O O . HIS A 1 237 ? -5.082 -5.492 -13.578 1 98.88 237 HIS A O 1
ATOM 1961 N N . VAL A 1 238 ? -4.289 -5.367 -11.531 1 98.75 238 VAL A N 1
ATOM 1962 C CA . VAL A 1 238 ? -5.621 -5.512 -10.953 1 98.75 238 VAL A CA 1
ATOM 1963 C C . VAL A 1 238 ? -6.453 -4.266 -11.25 1 98.75 238 VAL A C 1
ATOM 1965 O O . VAL A 1 238 ? -7.648 -4.367 -11.539 1 98.75 238 VAL A O 1
ATOM 1968 N N . ALA A 1 239 ? -5.852 -3.057 -11.211 1 98.62 239 ALA A N 1
ATOM 1969 C CA . ALA A 1 239 ? -6.57 -1.838 -11.57 1 98.62 239 ALA A CA 1
ATOM 1970 C C . ALA A 1 239 ? -7.062 -1.891 -13.008 1 98.62 239 ALA A C 1
ATOM 1972 O O . ALA A 1 239 ? -8.219 -1.555 -13.297 1 98.62 239 ALA A O 1
ATOM 1973 N N . SER A 1 240 ? -6.191 -2.285 -13.883 1 98.69 240 SER A N 1
ATOM 1974 C CA . SER A 1 240 ? -6.539 -2.354 -15.305 1 98.69 240 SER A CA 1
ATOM 1975 C C . SER A 1 240 ? -7.629 -3.389 -15.555 1 98.69 240 SER A C 1
ATOM 1977 O O . SER A 1 240 ? -8.531 -3.164 -16.359 1 98.69 240 SER A O 1
ATOM 1979 N N . ALA A 1 241 ? -7.543 -4.496 -14.906 1 98.81 241 ALA A N 1
ATOM 1980 C CA . ALA A 1 241 ? -8.539 -5.551 -15.078 1 98.81 241 ALA A CA 1
ATOM 1981 C C . ALA A 1 241 ? -9.914 -5.094 -14.594 1 98.81 241 ALA A C 1
ATOM 1983 O O . ALA A 1 241 ? -10.93 -5.395 -15.219 1 98.81 241 ALA A O 1
ATOM 1984 N N . PHE A 1 242 ? -9.961 -4.434 -13.516 1 98.62 242 PHE A N 1
ATOM 1985 C CA . PHE A 1 242 ? -11.242 -3.994 -12.984 1 98.62 242 PHE A CA 1
ATOM 1986 C C . PHE A 1 242 ? -11.805 -2.836 -13.805 1 98.62 242 PHE A C 1
ATOM 1988 O O . PHE A 1 242 ? -13.016 -2.666 -13.898 1 98.62 242 PHE A O 1
ATOM 1995 N N . LYS A 1 243 ? -10.891 -2.02 -14.383 1 98.06 243 LYS A N 1
ATOM 1996 C CA . LYS A 1 243 ? -11.375 -1.045 -15.359 1 98.06 243 LYS A CA 1
ATOM 1997 C C . LYS A 1 243 ? -12.125 -1.73 -16.5 1 98.06 243 LYS A C 1
ATOM 1999 O O . LYS A 1 243 ? -13.188 -1.263 -16.922 1 98.06 243 LYS A O 1
ATOM 2004 N N . VAL A 1 244 ? -11.547 -2.807 -16.984 1 98.5 244 VAL A N 1
ATOM 2005 C CA . VAL A 1 244 ? -12.195 -3.602 -18.031 1 98.5 244 VAL A CA 1
ATOM 2006 C C . VAL A 1 244 ? -13.508 -4.168 -17.5 1 98.5 244 VAL A C 1
ATOM 2008 O O . VAL A 1 244 ? -14.531 -4.129 -18.188 1 98.5 244 VAL A O 1
ATOM 2011 N N . LEU A 1 245 ? -13.508 -4.68 -16.25 1 98.62 245 LEU A N 1
ATOM 2012 C CA . LEU A 1 245 ? -14.68 -5.316 -15.648 1 98.62 245 LEU A CA 1
ATOM 2013 C C . LEU A 1 245 ? -15.844 -4.336 -15.555 1 98.62 245 LEU A C 1
ATOM 2015 O O . LEU A 1 245 ? -17 -4.707 -15.805 1 98.62 245 LEU A O 1
ATOM 2019 N N . TYR A 1 246 ? -15.547 -3.117 -15.258 1 97.31 246 TYR A N 1
ATOM 2020 C CA . TYR A 1 246 ? -16.609 -2.174 -14.938 1 97.31 246 TYR A CA 1
ATOM 2021 C C . TYR A 1 246 ? -17.156 -1.518 -16.203 1 97.31 246 TYR A C 1
ATOM 2023 O O . TYR A 1 246 ? -18.109 -0.73 -16.141 1 97.31 246 TYR A O 1
ATOM 2031 N N . GLU A 1 247 ? -16.578 -1.822 -17.312 1 96.88 247 GLU A N 1
ATOM 2032 C CA . GLU A 1 247 ? -17.234 -1.439 -18.562 1 96.88 247 GLU A CA 1
ATOM 2033 C C . GLU A 1 247 ? -18.594 -2.121 -18.703 1 96.88 247 GLU A C 1
ATOM 2035 O O . GLU A 1 247 ? -18.766 -3.273 -18.297 1 96.88 247 GLU A O 1
ATOM 2040 N N . GLU A 1 248 ? -19.516 -1.527 -19.297 1 95.69 248 GLU A N 1
ATOM 2041 C CA . GLU A 1 248 ? -20.906 -1.944 -19.344 1 95.69 248 GLU A CA 1
ATOM 2042 C C . GLU A 1 248 ? -21.047 -3.361 -19.891 1 95.69 248 GLU A C 1
ATOM 2044 O O . GLU A 1 248 ? -21.734 -4.195 -19.297 1 95.69 248 GLU A O 1
ATOM 2049 N N . ASN A 1 249 ? -20.422 -3.672 -20.969 1 96.94 249 ASN A N 1
ATOM 2050 C CA . ASN A 1 249 ? -20.594 -4.965 -21.625 1 96.94 249 ASN A CA 1
ATOM 2051 C C . ASN A 1 249 ? -19.75 -6.043 -20.953 1 96.94 249 ASN A C 1
ATOM 2053 O O . ASN A 1 249 ? -19.875 -7.227 -21.281 1 96.94 249 ASN A O 1
ATOM 2057 N N . ASN A 1 250 ? -18.922 -5.625 -19.953 1 98.38 250 ASN A N 1
ATOM 2058 C CA . ASN A 1 250 ? -18 -6.559 -19.328 1 98.38 250 ASN A CA 1
ATOM 2059 C C . ASN A 1 250 ? -18.375 -6.824 -17.859 1 98.38 250 ASN A C 1
ATOM 2061 O O . ASN A 1 250 ? -17.875 -7.77 -17.25 1 98.38 250 ASN A O 1
ATOM 2065 N N . ASN A 1 251 ? -19.219 -6.039 -17.359 1 98.06 251 ASN A N 1
ATOM 2066 C CA . ASN A 1 251 ? -19.484 -6.078 -15.922 1 98.06 251 ASN A CA 1
ATOM 2067 C C . ASN A 1 251 ? -20.344 -7.281 -15.539 1 98.06 251 ASN A C 1
ATOM 2069 O O . ASN A 1 251 ? -21.531 -7.133 -15.258 1 98.06 251 ASN A O 1
ATOM 2073 N N . PHE A 1 252 ? -19.719 -8.398 -15.398 1 98.19 252 PHE A N 1
ATOM 2074 C CA . PHE A 1 252 ? -20.438 -9.641 -15.18 1 98.19 252 PHE A CA 1
ATOM 2075 C C . PHE A 1 252 ? -20.906 -9.75 -13.734 1 98.19 252 PHE A C 1
ATOM 2077 O O . PHE A 1 252 ? -21.719 -10.617 -13.406 1 98.19 252 PHE A O 1
ATOM 2084 N N . ILE A 1 253 ? -20.453 -8.812 -12.82 1 97.62 253 ILE A N 1
ATOM 2085 C CA . ILE A 1 253 ? -20.875 -8.875 -11.422 1 97.62 253 ILE A CA 1
ATOM 2086 C C . ILE A 1 253 ? -21.938 -7.812 -11.156 1 97.62 253 ILE A C 1
ATOM 2088 O O . ILE A 1 253 ? -22.188 -7.445 -10.008 1 97.62 253 ILE A O 1
ATOM 2092 N N . GLU A 1 254 ? -22.484 -7.246 -12.141 1 94.56 254 GLU A N 1
ATOM 2093 C CA . GLU A 1 254 ? -23.5 -6.199 -12.016 1 94.56 254 GLU A CA 1
ATOM 2094 C C . GLU A 1 254 ? -24.672 -6.672 -11.172 1 94.56 254 GLU A C 1
ATOM 2096 O O . GLU A 1 254 ? -25.281 -5.883 -10.438 1 94.56 254 GLU A O 1
ATOM 2101 N N . GLY A 1 255 ? -25 -7.961 -11.266 1 92.06 255 GLY A N 1
ATOM 2102 C CA . GLY A 1 255 ? -26.125 -8.523 -10.539 1 92.06 255 GLY A CA 1
ATOM 2103 C C . GLY A 1 255 ? -25.766 -8.961 -9.125 1 92.06 255 GLY A C 1
ATOM 2104 O O . GLY A 1 255 ? -26.641 -9.336 -8.344 1 92.06 255 GLY A O 1
ATOM 2105 N N . VAL A 1 256 ? -24.578 -8.883 -8.781 1 93.25 256 VAL A N 1
ATOM 2106 C CA . VAL A 1 256 ? -24.109 -9.258 -7.453 1 93.25 256 VAL A CA 1
ATOM 2107 C C . VAL A 1 256 ? -24.438 -8.148 -6.457 1 93.25 256 VAL A C 1
ATOM 2109 O O . VAL A 1 256 ? -24.375 -6.965 -6.797 1 93.25 256 VAL A O 1
ATOM 2112 N N . GLN A 1 257 ? -24.812 -8.539 -5.262 1 91.62 257 GLN A N 1
ATOM 2113 C CA . GLN A 1 257 ? -25.109 -7.562 -4.219 1 91.62 257 GLN A CA 1
ATOM 2114 C C . GLN A 1 257 ? -23.906 -6.648 -3.965 1 91.62 257 GLN A C 1
ATOM 2116 O O . GLN A 1 257 ? -22.766 -7.09 -4.023 1 91.62 257 GLN A O 1
ATOM 2121 N N . LYS A 1 258 ? -24.203 -5.426 -3.611 1 89.75 258 LYS A N 1
ATOM 2122 C CA . LYS A 1 258 ? -23.188 -4.383 -3.486 1 89.75 258 LYS A CA 1
ATOM 2123 C C . LYS A 1 258 ? -22.109 -4.781 -2.486 1 89.75 258 LYS A C 1
ATOM 2125 O O . LYS A 1 258 ? -20.906 -4.613 -2.754 1 89.75 258 LYS A O 1
ATOM 2130 N N . GLU A 1 259 ? -22.516 -5.285 -1.4 1 90.56 259 GLU A N 1
ATOM 2131 C CA . GLU A 1 259 ? -21.562 -5.668 -0.37 1 90.56 259 GLU A CA 1
ATOM 2132 C C . GLU A 1 259 ? -20.641 -6.789 -0.856 1 90.56 259 GLU A C 1
ATOM 2134 O O . GLU A 1 259 ? -19.438 -6.785 -0.579 1 90.56 259 GLU A O 1
ATOM 2139 N N . ASP A 1 260 ? -21.203 -7.68 -1.569 1 94.06 260 ASP A N 1
ATOM 2140 C CA . ASP A 1 260 ? -20.422 -8.797 -2.1 1 94.06 260 ASP A CA 1
ATOM 2141 C C . ASP A 1 260 ? -19.5 -8.336 -3.227 1 94.06 260 ASP A C 1
ATOM 2143 O O . ASP A 1 260 ? -18.406 -8.859 -3.385 1 94.06 260 ASP A O 1
ATOM 2147 N N . SER A 1 261 ? -20 -7.414 -3.975 1 95.19 261 SER A N 1
ATOM 2148 C CA . SER A 1 261 ? -19.172 -6.855 -5.035 1 95.19 261 SER A CA 1
ATOM 2149 C C . SER A 1 261 ? -17.938 -6.176 -4.461 1 95.19 261 SER A C 1
ATOM 2151 O O . SER A 1 261 ? -16.828 -6.316 -5.004 1 95.19 261 SER A O 1
ATOM 2153 N N . LYS A 1 262 ? -18.125 -5.473 -3.414 1 94 262 LYS A N 1
ATOM 2154 C CA . LYS A 1 262 ? -17 -4.82 -2.742 1 94 262 LYS A CA 1
ATOM 2155 C C . LYS A 1 262 ? -16.031 -5.852 -2.176 1 94 262 LYS A C 1
ATOM 2157 O O . LYS A 1 262 ? -14.812 -5.691 -2.295 1 94 262 LYS A O 1
ATOM 2162 N N . ARG A 1 263 ? -16.609 -6.797 -1.587 1 95.31 263 ARG A N 1
ATOM 2163 C CA . ARG A 1 2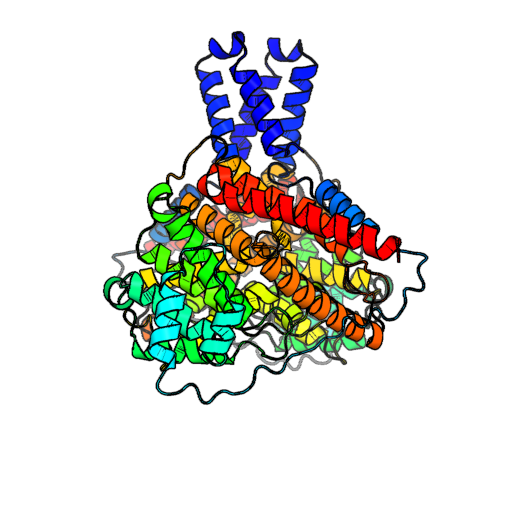63 ? -15.781 -7.859 -1.024 1 95.31 263 ARG A CA 1
ATOM 2164 C C . ARG A 1 263 ? -15.016 -8.602 -2.119 1 95.31 263 ARG A C 1
ATOM 2166 O O . ARG A 1 263 ? -13.859 -8.969 -1.932 1 95.31 263 ARG A O 1
ATOM 2173 N N . PHE A 1 264 ? -15.734 -8.844 -3.223 1 97.5 264 PHE A N 1
ATOM 2174 C CA . PHE A 1 264 ? -15.125 -9.492 -4.375 1 97.5 264 PHE A CA 1
ATOM 2175 C C . PHE A 1 264 ? -13.898 -8.719 -4.848 1 97.5 264 PHE A C 1
ATOM 2177 O O . PHE A 1 264 ? -12.82 -9.297 -5.012 1 97.5 264 PHE A O 1
ATOM 2184 N N . ARG A 1 265 ? -14.016 -7.461 -4.992 1 97.75 265 ARG A N 1
ATOM 2185 C CA . ARG A 1 265 ? -12.922 -6.617 -5.453 1 97.75 265 ARG A CA 1
ATOM 2186 C C . ARG A 1 265 ? -11.789 -6.586 -4.43 1 97.75 265 ARG A C 1
ATOM 2188 O O . ARG A 1 265 ? -10.617 -6.715 -4.793 1 97.75 265 ARG A O 1
ATOM 2195 N N . MET A 1 266 ? -12.156 -6.422 -3.217 1 97.38 266 MET A N 1
ATOM 2196 C CA . MET A 1 266 ? -11.156 -6.371 -2.152 1 97.38 266 MET A CA 1
ATOM 2197 C C . MET A 1 266 ? -10.305 -7.637 -2.146 1 97.38 266 MET A C 1
ATOM 2199 O O . MET A 1 266 ? -9.078 -7.562 -2.062 1 97.38 266 MET A O 1
ATOM 2203 N N . LYS A 1 267 ? -10.914 -8.75 -2.236 1 97.88 267 LYS A N 1
ATOM 2204 C CA . LYS A 1 267 ? -10.195 -10.016 -2.195 1 97.88 267 LYS A CA 1
ATOM 2205 C C . LYS A 1 267 ? -9.359 -10.219 -3.455 1 97.88 267 LYS A C 1
ATOM 2207 O O . LYS A 1 267 ? -8.242 -10.727 -3.389 1 97.88 267 LYS A O 1
ATOM 2212 N N . CYS A 1 268 ? -9.922 -9.82 -4.582 1 98.69 268 CYS A N 1
ATOM 2213 C CA . CYS A 1 268 ? -9.156 -9.922 -5.816 1 98.69 268 CYS A CA 1
ATOM 2214 C C . CYS A 1 268 ? -7.891 -9.078 -5.742 1 98.69 268 CYS A C 1
ATOM 2216 O O . CYS A 1 268 ? -6.82 -9.516 -6.16 1 98.69 268 CYS A O 1
ATOM 2218 N N . ILE A 1 269 ? -8.055 -7.887 -5.254 1 98.56 269 ILE A N 1
ATOM 2219 C CA . ILE A 1 269 ? -6.902 -7.004 -5.094 1 98.56 269 ILE A CA 1
ATOM 2220 C C . ILE A 1 269 ? -5.859 -7.672 -4.199 1 98.56 269 ILE A C 1
ATOM 2222 O O . ILE A 1 269 ? -4.676 -7.719 -4.547 1 98.56 269 ILE A O 1
ATOM 2226 N N . GLY A 1 270 ? -6.285 -8.188 -3.125 1 97.75 270 GLY A N 1
ATOM 2227 C CA . GLY A 1 270 ? -5.383 -8.852 -2.197 1 97.75 270 GLY A CA 1
ATOM 2228 C C . GLY A 1 270 ? -4.629 -10.008 -2.822 1 97.75 270 GLY A C 1
ATOM 2229 O O . GLY A 1 270 ? -3.422 -10.156 -2.623 1 97.75 270 GLY A O 1
ATOM 2230 N N . LEU A 1 271 ? -5.305 -10.797 -3.537 1 98.62 271 LEU A N 1
ATOM 2231 C CA . LEU A 1 271 ? -4.695 -11.977 -4.148 1 98.62 271 LEU A CA 1
ATOM 2232 C C . LEU A 1 271 ? -3.689 -11.562 -5.223 1 98.62 271 LEU A C 1
ATOM 2234 O O . LEU A 1 271 ? -2.607 -12.148 -5.316 1 98.62 271 LEU A O 1
ATOM 2238 N N . VAL A 1 272 ? -4.047 -10.609 -6.039 1 98.81 272 VAL A N 1
ATOM 2239 C CA . VAL A 1 272 ? -3.131 -10.172 -7.086 1 98.81 272 VAL A CA 1
ATOM 2240 C C . VAL A 1 272 ? -1.895 -9.531 -6.457 1 98.81 272 VAL A C 1
ATOM 2242 O O . VAL A 1 272 ? -0.77 -9.773 -6.902 1 98.81 272 VAL A O 1
ATOM 2245 N N . LEU A 1 273 ? -2.074 -8.75 -5.453 1 98.25 273 LEU A N 1
ATOM 2246 C CA . LEU A 1 273 ? -0.943 -8.117 -4.785 1 98.25 273 LEU A CA 1
ATOM 2247 C C . LEU A 1 273 ? -0.042 -9.164 -4.133 1 98.25 273 LEU A C 1
ATOM 2249 O O . LEU A 1 273 ? 1.157 -8.93 -3.961 1 98.25 273 LEU A O 1
ATOM 2253 N N . ALA A 1 274 ? -0.53 -10.289 -3.805 1 97 274 ALA A N 1
ATOM 2254 C CA . ALA A 1 274 ? 0.236 -11.359 -3.174 1 97 274 ALA A CA 1
ATOM 2255 C C . ALA A 1 274 ? 1.247 -11.953 -4.148 1 97 274 ALA A C 1
ATOM 2257 O O . ALA A 1 274 ? 2.154 -12.688 -3.742 1 97 274 ALA A O 1
ATOM 2258 N N . THR A 1 275 ? 1.104 -11.625 -5.379 1 97.88 275 THR A N 1
ATOM 2259 C CA . THR A 1 275 ? 2.029 -12.164 -6.367 1 97.88 275 THR A CA 1
ATOM 2260 C C . THR A 1 275 ? 3.291 -11.312 -6.453 1 97.88 275 THR A C 1
ATOM 2262 O O . THR A 1 275 ? 4.238 -11.664 -7.16 1 97.88 275 THR A O 1
ATOM 2265 N N . ASP A 1 276 ? 3.297 -10.234 -5.75 1 95.69 276 ASP A N 1
ATOM 2266 C CA . ASP A 1 276 ? 4.496 -9.398 -5.699 1 95.69 276 ASP A CA 1
ATOM 2267 C C . ASP A 1 276 ? 5.633 -10.125 -4.984 1 95.69 276 ASP A C 1
ATOM 2269 O O . ASP A 1 276 ? 5.531 -10.438 -3.795 1 95.69 276 ASP A O 1
ATOM 2273 N N . PHE A 1 277 ? 6.688 -10.242 -5.668 1 90.38 277 PHE A N 1
ATOM 2274 C CA . PHE A 1 277 ? 7.844 -10.969 -5.148 1 90.38 277 PHE A CA 1
ATOM 2275 C C . PHE A 1 277 ? 8.492 -10.195 -4.004 1 90.38 277 PHE A C 1
ATOM 2277 O O . PHE A 1 277 ? 9.18 -10.789 -3.166 1 90.38 277 PHE A O 1
ATOM 2284 N N . ALA A 1 278 ? 8.336 -8.953 -3.965 1 88.06 278 ALA A N 1
ATOM 2285 C CA . ALA A 1 278 ? 8.93 -8.125 -2.914 1 88.06 278 ALA A CA 1
ATOM 2286 C C . ALA A 1 278 ? 8.391 -8.523 -1.541 1 88.06 278 ALA A C 1
ATOM 2288 O O . ALA A 1 278 ? 9.039 -8.273 -0.519 1 88.06 278 ALA A O 1
ATOM 2289 N N . ARG A 1 279 ? 7.312 -9.211 -1.55 1 87.75 279 ARG A N 1
ATOM 2290 C CA . ARG A 1 279 ? 6.672 -9.594 -0.298 1 87.75 279 ARG A CA 1
ATOM 2291 C C . ARG A 1 279 ? 6.953 -11.055 0.038 1 87.75 279 ARG A C 1
ATOM 2293 O O . ARG A 1 279 ? 6.504 -11.562 1.068 1 87.75 279 ARG A O 1
ATOM 2300 N N . HIS A 1 280 ? 7.664 -11.711 -0.72 1 89.44 280 HIS A N 1
ATOM 2301 C CA . HIS A 1 280 ? 7.805 -13.164 -0.654 1 89.44 280 HIS A CA 1
ATOM 2302 C C . HIS A 1 280 ? 8.195 -13.617 0.749 1 89.44 280 HIS A C 1
ATOM 2304 O O . HIS A 1 280 ? 7.469 -14.383 1.38 1 89.44 280 HIS A O 1
ATOM 2310 N N . PHE A 1 281 ? 9.273 -13.117 1.254 1 83.06 281 PHE A N 1
ATOM 2311 C CA . PHE A 1 281 ? 9.805 -13.602 2.525 1 83.06 281 PHE A CA 1
ATOM 2312 C C . PHE A 1 281 ? 8.898 -13.188 3.68 1 83.06 281 PHE A C 1
ATOM 2314 O O . PHE A 1 281 ? 8.656 -13.977 4.598 1 83.06 281 PHE A O 1
ATOM 2321 N N . THR A 1 282 ? 8.383 -11.977 3.547 1 80.31 282 THR A N 1
ATOM 2322 C CA . THR A 1 282 ? 7.477 -11.492 4.578 1 80.31 282 THR A CA 1
ATOM 2323 C C . THR A 1 282 ? 6.219 -12.352 4.641 1 80.31 282 THR A C 1
ATOM 2325 O O . THR A 1 282 ? 5.789 -12.758 5.723 1 80.31 282 THR A O 1
ATOM 2328 N N . ASP A 1 283 ? 5.664 -12.664 3.529 1 86.38 283 ASP A N 1
ATOM 2329 C CA . ASP A 1 283 ? 4.418 -13.414 3.471 1 86.38 283 ASP A CA 1
ATOM 2330 C C . ASP A 1 283 ? 4.633 -14.867 3.902 1 86.38 283 ASP A C 1
ATOM 2332 O O . ASP A 1 283 ? 3.771 -15.461 4.555 1 86.38 283 ASP A O 1
ATOM 2336 N N . LEU A 1 284 ? 5.754 -15.398 3.539 1 86.38 284 LEU A N 1
ATOM 2337 C CA . LEU A 1 284 ? 6.066 -16.75 3.973 1 86.38 284 LEU A CA 1
ATOM 2338 C C . LEU A 1 284 ? 6.199 -16.828 5.488 1 86.38 284 LEU A C 1
ATOM 2340 O O . LEU A 1 284 ? 5.707 -17.766 6.117 1 86.38 284 LEU A O 1
ATOM 2344 N N . GLY A 1 285 ? 6.91 -15.852 5.984 1 78.19 285 GLY A N 1
ATOM 2345 C CA . GLY A 1 285 ? 7.066 -15.797 7.43 1 78.19 285 GLY A CA 1
ATOM 2346 C C . GLY A 1 285 ? 5.746 -15.664 8.164 1 78.19 285 GLY A C 1
ATOM 2347 O O . GLY A 1 285 ? 5.516 -16.344 9.172 1 78.19 285 GLY A O 1
ATOM 2348 N N . LYS A 1 286 ? 4.902 -14.82 7.676 1 78.75 286 LYS A N 1
ATOM 2349 C CA . LYS A 1 286 ? 3.582 -14.609 8.266 1 78.75 286 LYS A CA 1
ATOM 2350 C C . LYS A 1 286 ? 2.754 -15.891 8.219 1 78.75 286 LYS A C 1
ATOM 2352 O O . LYS A 1 286 ? 2.072 -16.234 9.195 1 78.75 286 LYS A O 1
ATOM 2357 N N . PHE A 1 287 ? 2.785 -16.516 7.148 1 87.06 287 PHE A N 1
ATOM 2358 C CA . PHE A 1 287 ? 2.031 -17.75 6.961 1 87.06 287 PHE A CA 1
ATOM 2359 C C . PHE A 1 287 ? 2.508 -18.828 7.93 1 87.06 287 PHE A C 1
ATOM 2361 O O . PHE A 1 287 ? 1.695 -19.469 8.594 1 87.06 287 PHE A O 1
ATOM 2368 N N . GLN A 1 288 ? 3.768 -18.984 8 1 81.44 288 GLN A N 1
ATOM 2369 C CA . GLN A 1 288 ? 4.352 -20 8.883 1 81.44 288 GLN A CA 1
ATOM 2370 C C . GLN A 1 288 ? 4.027 -19.703 10.344 1 81.44 288 GLN A C 1
ATOM 2372 O O . GLN A 1 288 ? 3.678 -20.609 11.094 1 81.44 288 GLN A O 1
ATOM 2377 N N . LEU A 1 289 ? 4.172 -18.5 10.672 1 73.88 289 LEU A N 1
ATOM 2378 C CA . LEU A 1 289 ? 3.895 -18.109 12.047 1 73.88 289 LEU A CA 1
ATOM 2379 C C . LEU A 1 289 ? 2.436 -18.375 12.406 1 73.88 289 LEU A C 1
ATOM 2381 O O . LEU A 1 289 ? 2.141 -18.859 13.5 1 73.88 289 LEU A O 1
ATOM 2385 N N . ARG A 1 290 ? 1.575 -18.078 11.469 1 77.44 290 ARG A N 1
ATOM 2386 C CA . ARG A 1 290 ? 0.145 -18.188 11.742 1 77.44 290 ARG A CA 1
ATOM 2387 C C . ARG A 1 290 ? -0.295 -19.641 11.828 1 77.44 290 ARG A C 1
ATOM 2389 O O . ARG A 1 290 ? -1.146 -19.984 12.648 1 77.44 290 ARG A O 1
ATOM 2396 N N . PHE A 1 291 ? 0.239 -20.547 11.055 1 84.62 291 PHE A N 1
ATOM 2397 C CA . PHE A 1 291 ? -0.393 -21.844 10.883 1 84.62 291 PHE A CA 1
ATOM 2398 C C . PHE A 1 291 ? 0.481 -22.953 11.461 1 84.62 291 PHE A C 1
ATOM 2400 O O . PHE A 1 291 ? 0.117 -24.125 11.414 1 84.62 291 PHE A O 1
ATOM 2407 N N . SER A 1 292 ? 1.612 -22.719 11.977 1 72.19 292 SER A N 1
ATOM 2408 C CA . SER A 1 292 ? 2.469 -23.75 12.57 1 72.19 292 SER A CA 1
ATOM 2409 C C . SER A 1 292 ? 1.737 -24.516 13.664 1 72.19 292 SER A C 1
ATOM 2411 O O . SER A 1 292 ? 1.995 -25.703 13.875 1 72.19 292 SER A O 1
ATOM 2413 N N . ASN A 1 293 ? 0.796 -23.938 14.32 1 63.88 293 ASN A N 1
ATOM 2414 C CA . ASN A 1 293 ? 0.165 -24.703 15.391 1 63.88 293 ASN A CA 1
ATOM 2415 C C . ASN A 1 293 ? -1.35 -24.516 15.398 1 63.88 293 ASN A C 1
ATOM 2417 O O . ASN A 1 293 ? -2.008 -24.781 16.406 1 63.88 293 ASN A O 1
ATOM 2421 N N . CYS A 1 294 ? -1.806 -23.922 14.43 1 70.81 294 CYS A N 1
ATOM 2422 C CA . CYS A 1 294 ? -3.246 -23.688 14.375 1 70.81 294 CYS A CA 1
ATOM 2423 C C . CYS A 1 294 ? -3.783 -23.922 12.969 1 70.81 294 CYS A C 1
ATOM 2425 O O . CYS A 1 294 ? -3.062 -23.719 11.984 1 70.81 294 CYS A O 1
ATOM 2427 N N . GLY A 1 295 ? -4.93 -24.438 12.922 1 81.38 295 GLY A N 1
ATOM 2428 C CA . GLY A 1 295 ? -5.598 -24.594 11.641 1 81.38 295 GLY A CA 1
ATOM 2429 C C . GLY A 1 295 ? -6.316 -23.328 11.195 1 81.38 295 GLY A C 1
ATOM 2430 O O . GLY A 1 295 ? -6.188 -22.281 11.828 1 81.38 295 GLY A O 1
ATOM 2431 N N . VAL A 1 296 ? -6.871 -23.375 10.047 1 88.94 296 VAL A N 1
ATOM 2432 C CA . VAL A 1 296 ? -7.637 -22.25 9.5 1 88.94 296 VAL A CA 1
ATOM 2433 C C . VAL A 1 296 ? -8.93 -22.078 10.297 1 88.94 296 VAL A C 1
ATOM 2435 O O . VAL A 1 296 ? -9.766 -22.984 10.352 1 88.94 296 VAL A O 1
ATOM 2438 N N . THR A 1 297 ? -9.164 -20.859 10.852 1 83 297 THR A N 1
ATOM 2439 C CA . THR A 1 297 ? -10.25 -20.75 11.812 1 83 297 THR A CA 1
ATOM 2440 C C . THR A 1 297 ? -11.242 -19.672 11.383 1 83 297 THR A C 1
ATOM 2442 O O . THR A 1 297 ? -12.406 -19.688 11.789 1 83 297 THR A O 1
ATOM 2445 N N . ASP A 1 298 ? -10.789 -18.734 10.664 1 86.31 298 ASP A N 1
ATOM 2446 C CA . ASP A 1 298 ? -11.688 -17.625 10.336 1 86.31 298 ASP A CA 1
ATOM 2447 C C . ASP A 1 298 ? -11.422 -17.109 8.922 1 86.31 298 ASP A C 1
ATOM 2449 O O . ASP A 1 298 ? -10.656 -17.703 8.164 1 86.31 298 ASP A O 1
ATOM 2453 N N . GLU A 1 299 ? -12.078 -16.078 8.594 1 89.44 299 GLU A N 1
ATOM 2454 C CA . GLU A 1 299 ? -12.039 -15.539 7.242 1 89.44 299 GLU A CA 1
ATOM 2455 C C . GLU A 1 299 ? -10.664 -14.977 6.91 1 89.44 299 GLU A C 1
ATOM 2457 O O . GLU A 1 299 ? -10.211 -15.055 5.766 1 89.44 299 GLU A O 1
ATOM 2462 N N . GLU A 1 300 ? -10.062 -14.391 7.879 1 87.12 300 GLU A N 1
ATOM 2463 C CA . GLU A 1 300 ? -8.727 -13.836 7.668 1 87.12 300 GLU A CA 1
ATOM 2464 C C . GLU A 1 300 ? -7.719 -14.938 7.363 1 87.12 300 GLU A C 1
ATOM 2466 O O . GLU A 1 300 ? -6.82 -14.758 6.535 1 87.12 300 GLU A O 1
ATOM 2471 N N . ASP A 1 301 ? -7.863 -16.031 8.055 1 90.31 301 ASP A N 1
ATOM 2472 C CA . ASP A 1 301 ? -7.023 -17.203 7.785 1 90.31 301 ASP A CA 1
ATOM 2473 C C . ASP A 1 301 ? -7.227 -17.703 6.359 1 90.31 301 ASP A C 1
ATOM 2475 O O . ASP A 1 301 ? -6.262 -18.016 5.664 1 90.31 301 ASP A O 1
ATOM 2479 N N . ARG A 1 302 ? -8.461 -17.781 6.004 1 95.56 302 ARG A N 1
ATOM 2480 C CA . ARG A 1 302 ? -8.781 -18.266 4.664 1 95.56 302 ARG A CA 1
ATOM 2481 C C . ARG A 1 302 ? -8.148 -17.375 3.6 1 95.56 302 ARG A C 1
ATOM 2483 O O . ARG A 1 302 ? -7.594 -17.875 2.615 1 95.56 302 ARG A O 1
ATOM 2490 N N . LEU A 1 303 ? -8.234 -16.125 3.836 1 95.5 303 LEU A N 1
ATOM 2491 C CA . LEU A 1 303 ? -7.648 -15.18 2.887 1 95.5 303 LEU A CA 1
ATOM 2492 C C . LEU A 1 303 ? -6.137 -15.367 2.803 1 95.5 303 LEU A C 1
ATOM 2494 O O . LEU A 1 303 ? -5.562 -15.32 1.712 1 95.5 303 LEU A O 1
ATOM 2498 N N . LEU A 1 304 ? -5.52 -15.547 3.916 1 93.81 304 LEU A N 1
ATOM 2499 C CA . LEU A 1 304 ? -4.074 -15.758 3.953 1 93.81 304 LEU A CA 1
ATOM 2500 C C . LEU A 1 304 ? -3.688 -17 3.166 1 93.81 304 LEU A C 1
ATOM 2502 O O . LEU A 1 304 ? -2.691 -17 2.438 1 93.81 304 LEU A O 1
ATOM 2506 N N . VAL A 1 305 ? -4.43 -18.016 3.326 1 97.19 305 VAL A N 1
ATOM 2507 C CA . VAL A 1 305 ? -4.16 -19.25 2.602 1 97.19 305 VAL A CA 1
ATOM 2508 C C . VAL A 1 305 ? -4.367 -19.031 1.104 1 97.19 305 VAL A C 1
ATOM 2510 O O . VAL A 1 305 ? -3.553 -19.484 0.289 1 97.19 305 VAL A O 1
ATOM 2513 N N . MET A 1 306 ? -5.457 -18.391 0.753 1 98.5 306 MET A N 1
ATOM 2514 C CA . MET A 1 306 ? -5.73 -18.109 -0.651 1 98.5 306 MET A CA 1
ATOM 2515 C C . MET A 1 306 ? -4.598 -17.297 -1.27 1 98.5 306 MET A C 1
ATOM 2517 O O . MET A 1 306 ? -4.191 -17.547 -2.402 1 98.5 306 MET A O 1
ATOM 2521 N N . GLU A 1 307 ? -4.09 -16.328 -0.56 1 98.06 307 GLU A N 1
ATOM 2522 C CA . GLU A 1 307 ? -2.982 -15.508 -1.038 1 98.06 307 GLU A CA 1
ATOM 2523 C C . GLU A 1 307 ? -1.721 -16.344 -1.237 1 98.06 307 GLU A C 1
ATOM 2525 O O . GLU A 1 307 ? -0.998 -16.156 -2.219 1 98.06 307 GLU A O 1
ATOM 2530 N N . MET A 1 308 ? -1.452 -17.203 -0.316 1 97.06 308 MET A N 1
ATOM 2531 C CA . MET A 1 308 ? -0.291 -18.078 -0.426 1 97.06 308 MET A CA 1
ATOM 2532 C C . MET A 1 308 ? -0.433 -19.016 -1.614 1 97.06 308 MET A C 1
ATOM 2534 O O . MET A 1 308 ? 0.539 -19.281 -2.326 1 97.06 308 MET A O 1
ATOM 2538 N N . MET A 1 309 ? -1.618 -19.516 -1.771 1 98.44 309 MET A N 1
ATOM 2539 C CA . MET A 1 309 ? -1.881 -20.391 -2.92 1 98.44 309 MET A CA 1
ATOM 2540 C C . MET A 1 309 ? -1.652 -19.641 -4.227 1 98.44 309 MET A C 1
ATOM 2542 O O . MET A 1 309 ? -1.093 -20.188 -5.176 1 98.44 309 MET A O 1
ATOM 2546 N N . MET A 1 310 ? -2.086 -18.391 -4.277 1 98.38 310 MET A N 1
ATOM 2547 C CA . MET A 1 310 ? -1.874 -17.562 -5.453 1 98.38 310 MET A CA 1
ATOM 2548 C C . MET A 1 310 ? -0.386 -17.391 -5.746 1 98.38 310 MET A C 1
ATOM 2550 O O . MET A 1 310 ? 0.051 -17.562 -6.883 1 98.38 310 MET A O 1
ATOM 2554 N N . HIS A 1 311 ? 0.312 -17.062 -4.73 1 98 311 HIS A N 1
ATOM 2555 C CA . HIS A 1 311 ? 1.753 -16.859 -4.848 1 98 311 HIS A CA 1
ATOM 2556 C C . HIS A 1 311 ? 2.441 -18.141 -5.324 1 98 311 HIS A C 1
ATOM 2558 O O . HIS A 1 311 ? 3.258 -18.109 -6.246 1 98 311 HIS A O 1
ATOM 2564 N N . ALA A 1 312 ? 2.109 -19.234 -4.742 1 97.88 312 ALA A N 1
ATOM 2565 C CA . ALA A 1 312 ? 2.689 -20.531 -5.098 1 97.88 312 ALA A CA 1
ATOM 2566 C C . ALA A 1 312 ? 2.338 -20.906 -6.531 1 97.88 312 ALA A C 1
ATOM 2568 O O . ALA A 1 312 ? 3.164 -21.469 -7.25 1 97.88 312 ALA A O 1
ATOM 2569 N N . SER A 1 313 ? 1.111 -20.656 -6.898 1 98.31 313 SER A N 1
ATOM 2570 C CA . SER A 1 313 ? 0.676 -20.953 -8.258 1 98.31 313 SER A CA 1
ATOM 2571 C C . SER A 1 313 ? 1.442 -20.125 -9.281 1 98.31 313 SER A C 1
ATOM 2573 O O . SER A 1 313 ? 1.783 -20.625 -10.359 1 98.31 313 SER A O 1
ATOM 2575 N N . ASP A 1 314 ? 1.674 -18.906 -8.961 1 98.25 314 ASP A N 1
ATOM 2576 C CA . ASP A 1 314 ? 2.336 -17.969 -9.859 1 98.25 314 ASP A CA 1
ATOM 2577 C C . ASP A 1 314 ? 3.803 -18.344 -10.062 1 98.25 314 ASP A C 1
ATOM 2579 O O . ASP A 1 314 ? 4.32 -18.25 -11.18 1 98.25 314 ASP A O 1
ATOM 2583 N N . ILE A 1 315 ? 4.488 -18.844 -9.078 1 97.31 315 ILE A N 1
ATOM 2584 C CA . ILE A 1 315 ? 5.926 -19.062 -9.18 1 97.31 315 ILE A CA 1
ATOM 2585 C C . ILE A 1 315 ? 6.207 -20.562 -9.266 1 97.31 315 ILE A C 1
ATOM 2587 O O . ILE A 1 315 ? 7.367 -20.984 -9.312 1 97.31 315 ILE A O 1
ATOM 2591 N N . GLY A 1 316 ? 5.211 -21.438 -9.352 1 97.38 316 GLY A N 1
ATOM 2592 C CA . GLY A 1 316 ? 5.352 -22.859 -9.078 1 97.38 316 GLY A CA 1
ATOM 2593 C C . GLY A 1 316 ? 5.801 -23.656 -10.289 1 97.38 316 GLY A C 1
ATOM 2594 O O . GLY A 1 316 ? 5.934 -24.891 -10.219 1 97.38 316 GLY A O 1
ATOM 2595 N N . ASN A 1 317 ? 6.141 -23.016 -11.367 1 96.81 317 ASN A N 1
ATOM 2596 C CA . ASN A 1 317 ? 6.512 -23.703 -12.602 1 96.81 317 ASN A CA 1
ATOM 2597 C C . ASN A 1 317 ? 7.699 -24.625 -12.383 1 96.81 317 ASN A C 1
ATOM 2599 O O . ASN A 1 317 ? 7.75 -25.719 -12.953 1 96.81 317 ASN A O 1
ATOM 2603 N N . PRO A 1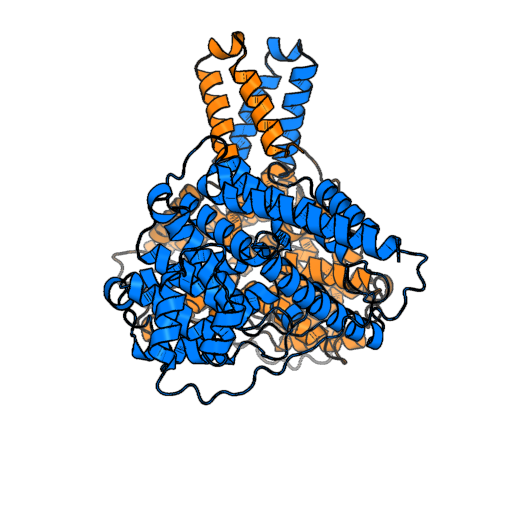 318 ? 8.68 -24.281 -11.562 1 98 318 PRO A N 1
ATOM 2604 C CA . PRO A 1 318 ? 9.82 -25.172 -11.352 1 98 318 PRO A CA 1
ATOM 2605 C C . PRO A 1 318 ? 9.445 -26.469 -10.633 1 98 318 PRO A C 1
ATOM 2607 O O . PRO A 1 318 ? 10.258 -27.391 -10.539 1 98 318 PRO A O 1
ATOM 2610 N N . SER A 1 319 ? 8.258 -26.5 -10.18 1 97.88 319 SER A N 1
ATOM 2611 C CA . SER A 1 319 ? 7.781 -27.703 -9.508 1 97.88 319 SER A CA 1
ATOM 2612 C C . SER A 1 319 ? 6.848 -28.516 -10.414 1 97.88 319 SER A C 1
ATOM 2614 O O . SER A 1 319 ? 6.203 -29.453 -9.961 1 97.88 319 SER A O 1
ATOM 2616 N N . ARG A 1 320 ? 6.715 -28.172 -11.672 1 97.56 320 ARG A N 1
ATOM 2617 C CA . ARG A 1 320 ? 6.016 -28.969 -12.688 1 97.56 320 ARG A CA 1
ATOM 2618 C C . ARG A 1 320 ? 6.891 -30.109 -13.18 1 97.56 320 ARG A C 1
ATOM 2620 O O . ARG A 1 320 ? 8.086 -30.156 -12.898 1 97.56 320 ARG A O 1
ATOM 2627 N N . PRO A 1 321 ? 6.27 -31.094 -13.906 1 97.19 321 PRO A N 1
ATOM 2628 C CA . PRO A 1 321 ? 7.125 -32.094 -14.555 1 97.19 321 PRO A CA 1
ATOM 2629 C C . PRO A 1 321 ? 8.242 -31.469 -15.383 1 97.19 321 PRO A C 1
ATOM 2631 O O . PRO A 1 321 ? 8.07 -30.375 -15.922 1 97.19 321 PRO A O 1
ATOM 2634 N N . TRP A 1 322 ? 9.328 -32.125 -15.523 1 97.56 322 TRP A N 1
ATOM 2635 C CA . TRP A 1 322 ? 10.57 -31.609 -16.078 1 97.56 322 TRP A CA 1
ATOM 2636 C C . TRP A 1 322 ? 10.32 -30.922 -17.422 1 97.56 322 TRP A C 1
ATOM 2638 O O . TRP A 1 322 ? 10.836 -29.828 -17.672 1 97.56 322 TRP A O 1
ATOM 2648 N N . LYS A 1 323 ? 9.555 -31.578 -18.312 1 96.88 323 LYS A N 1
ATOM 2649 C CA . LYS A 1 323 ? 9.281 -31.031 -19.641 1 96.88 323 LYS A CA 1
ATOM 2650 C C . LYS A 1 323 ? 8.734 -29.609 -19.531 1 96.88 323 LYS A C 1
ATOM 2652 O O . LYS A 1 323 ? 9.172 -28.719 -20.266 1 96.88 323 LYS A O 1
ATOM 2657 N N . PHE A 1 324 ? 7.785 -29.422 -18.641 1 97.94 324 PHE A N 1
ATOM 2658 C CA . PHE A 1 324 ? 7.148 -28.109 -18.5 1 97.94 324 PHE A CA 1
ATOM 2659 C C . PHE A 1 324 ? 8.047 -27.156 -17.703 1 97.94 324 PHE A C 1
ATOM 2661 O O . PHE A 1 324 ? 8.117 -25.969 -18.016 1 97.94 324 PHE A O 1
ATOM 2668 N N . CYS A 1 325 ? 8.727 -27.688 -16.609 1 98.06 325 CYS A N 1
ATOM 2669 C CA . CYS A 1 325 ? 9.695 -26.906 -15.844 1 98.06 325 CYS A CA 1
ATOM 2670 C C . CYS A 1 325 ? 10.734 -26.281 -16.766 1 98.06 325 CYS A C 1
ATOM 2672 O O . CYS A 1 325 ? 11 -25.078 -16.688 1 98.06 325 CYS A O 1
ATOM 2674 N N . TYR A 1 326 ? 11.25 -27.062 -17.641 1 97.44 326 TYR A N 1
ATOM 2675 C CA . TYR A 1 326 ? 12.305 -26.641 -18.562 1 97.44 326 TYR A CA 1
ATOM 2676 C C . TYR A 1 326 ? 11.789 -25.594 -19.531 1 97.44 326 TYR A C 1
ATOM 2678 O O . TYR A 1 326 ? 12.453 -24.578 -19.766 1 97.44 326 TYR A O 1
ATOM 2686 N N . GLU A 1 327 ? 10.633 -25.812 -20.109 1 97.75 327 GLU A N 1
ATOM 2687 C CA . GLU A 1 327 ? 10.055 -24.875 -21.062 1 97.75 327 GLU A CA 1
ATOM 2688 C C . GLU A 1 327 ? 9.781 -23.531 -20.406 1 97.75 327 GLU A C 1
ATOM 2690 O O . GLU A 1 327 ? 10.117 -22.484 -20.969 1 97.75 327 GLU A O 1
ATOM 2695 N N . TRP A 1 328 ? 9.148 -23.5 -19.234 1 98.44 328 TRP A N 1
ATOM 2696 C CA . TRP A 1 328 ? 8.844 -22.266 -18.531 1 98.44 328 TRP A CA 1
ATOM 2697 C C . TRP A 1 328 ? 10.125 -21.547 -18.109 1 98.44 328 TRP A C 1
ATOM 2699 O O . TRP A 1 328 ? 10.188 -20.312 -18.125 1 98.44 328 TRP A O 1
ATOM 2709 N N . ALA A 1 329 ? 11.164 -22.312 -17.688 1 97.62 329 ALA A N 1
ATOM 2710 C CA . ALA A 1 329 ? 12.445 -21.719 -17.312 1 97.62 329 ALA A CA 1
ATOM 2711 C C . ALA A 1 329 ? 13.055 -20.953 -18.484 1 97.62 329 ALA A C 1
ATOM 2713 O O . ALA A 1 329 ? 13.547 -19.844 -18.328 1 97.62 329 ALA A O 1
ATOM 2714 N N . ASN A 1 330 ? 13.008 -21.578 -19.609 1 97 330 ASN A N 1
ATOM 2715 C CA . ASN A 1 330 ? 13.539 -20.922 -20.797 1 97 330 ASN A CA 1
ATOM 2716 C C . ASN A 1 330 ? 12.75 -19.656 -21.125 1 97 330 ASN A C 1
ATOM 2718 O O . ASN A 1 330 ? 13.336 -18.641 -21.5 1 97 330 ASN A O 1
ATOM 2722 N N . LYS A 1 331 ? 11.469 -19.719 -21.047 1 97.94 331 LYS A N 1
ATOM 2723 C CA . LYS A 1 331 ? 10.609 -18.578 -21.359 1 97.94 331 LYS A CA 1
ATOM 2724 C C . LYS A 1 331 ? 10.875 -17.406 -20.422 1 97.94 331 LYS A C 1
ATOM 2726 O O . LYS A 1 331 ? 11.023 -16.266 -20.859 1 97.94 331 LYS A O 1
ATOM 2731 N N . VAL A 1 332 ? 10.953 -17.656 -19.109 1 98.19 332 VAL A N 1
ATOM 2732 C CA . VAL A 1 332 ? 11.148 -16.578 -18.141 1 98.19 332 VAL A CA 1
ATOM 2733 C C . VAL A 1 332 ? 12.555 -16 -18.297 1 98.19 332 VAL A C 1
ATOM 2735 O O . VAL A 1 332 ? 12.742 -14.789 -18.203 1 98.19 332 VAL A O 1
ATOM 2738 N N . MET A 1 333 ? 13.57 -16.859 -18.531 1 96.12 333 MET A N 1
ATOM 2739 C CA . MET A 1 333 ? 14.945 -16.391 -18.719 1 96.12 333 MET A CA 1
ATOM 2740 C C . MET A 1 333 ? 15.062 -15.523 -19.969 1 96.12 333 MET A C 1
ATOM 2742 O O . MET A 1 333 ? 15.742 -14.492 -19.953 1 96.12 333 MET A O 1
ATOM 2746 N N . ASN A 1 334 ? 14.398 -15.922 -21.016 1 97.88 334 ASN A N 1
ATOM 2747 C CA . ASN A 1 334 ? 14.438 -15.109 -22.219 1 97.88 334 ASN A CA 1
ATOM 2748 C C . ASN A 1 334 ? 13.789 -13.742 -22.016 1 97.88 334 ASN A C 1
ATOM 2750 O O . ASN A 1 334 ? 14.234 -12.742 -22.578 1 97.88 334 ASN A O 1
ATOM 2754 N N . GLU A 1 335 ? 12.75 -13.711 -21.25 1 98.19 335 GLU A N 1
ATOM 2755 C CA . GLU A 1 335 ? 12.125 -12.43 -20.938 1 98.19 335 GLU A CA 1
ATOM 2756 C C . GLU A 1 335 ? 13.055 -11.547 -20.109 1 98.19 335 GLU A C 1
ATOM 2758 O O . GLU A 1 335 ? 13.148 -10.344 -20.344 1 98.19 335 GLU A O 1
ATOM 2763 N N . PHE A 1 336 ? 13.742 -12.18 -19.156 1 97.5 336 PHE A N 1
ATOM 2764 C CA . PHE A 1 336 ? 14.734 -11.461 -18.359 1 97.5 336 PHE A CA 1
ATOM 2765 C C . PHE A 1 336 ? 15.844 -10.922 -19.266 1 97.5 336 PHE A C 1
ATOM 2767 O O . PHE A 1 336 ? 16.266 -9.773 -19.109 1 97.5 336 PHE A O 1
ATOM 2774 N N . PHE A 1 337 ? 16.281 -11.719 -20.172 1 97.5 337 PHE A N 1
ATOM 2775 C CA . PHE A 1 337 ? 17.359 -11.328 -21.062 1 97.5 337 PHE A CA 1
ATOM 2776 C C . PHE A 1 337 ? 16.922 -10.203 -21.984 1 97.5 337 PHE A C 1
ATOM 2778 O O . PHE A 1 337 ? 17.703 -9.289 -22.281 1 97.5 337 PHE A O 1
ATOM 2785 N N . ALA A 1 338 ? 15.703 -10.305 -22.484 1 98.25 338 ALA A N 1
ATOM 2786 C CA . ALA A 1 338 ? 15.164 -9.219 -23.297 1 98.25 338 ALA A CA 1
ATOM 2787 C C . ALA A 1 338 ? 15.18 -7.902 -22.531 1 98.25 338 ALA A C 1
ATOM 2789 O O . ALA A 1 338 ? 15.508 -6.852 -23.078 1 98.25 338 ALA A O 1
ATOM 2790 N N . GLN A 1 339 ? 14.805 -7.941 -21.297 1 98.06 339 GLN A N 1
ATOM 2791 C CA . GLN A 1 339 ? 14.891 -6.754 -20.453 1 98.06 339 GLN A CA 1
ATOM 2792 C C . GLN A 1 339 ? 16.328 -6.277 -20.312 1 98.06 339 GLN A C 1
ATOM 2794 O O . GLN A 1 339 ? 16.609 -5.082 -20.391 1 98.06 339 GLN A O 1
ATOM 2799 N N . GLY A 1 340 ? 17.234 -7.254 -20.031 1 97.56 340 GLY A N 1
ATOM 2800 C CA . GLY A 1 340 ? 18.641 -6.906 -19.922 1 97.56 340 GLY A CA 1
ATOM 2801 C C . GLY A 1 340 ? 19.188 -6.211 -21.156 1 97.56 340 GLY A C 1
ATOM 2802 O O . GLY A 1 340 ? 19.969 -5.273 -21.047 1 97.56 340 GLY A O 1
ATOM 2803 N N . ASP A 1 341 ? 18.781 -6.66 -22.312 1 98.12 341 ASP A N 1
ATOM 2804 C CA . ASP A 1 341 ? 19.172 -6.027 -23.562 1 98.12 341 ASP A CA 1
ATOM 2805 C C . ASP A 1 341 ? 18.703 -4.578 -23.625 1 98.12 341 ASP A C 1
ATOM 2807 O O . ASP A 1 341 ? 19.438 -3.695 -24.062 1 98.12 341 ASP A O 1
ATOM 2811 N N . LYS A 1 342 ? 17.453 -4.332 -23.234 1 97.69 342 LYS A N 1
ATOM 2812 C CA . LYS A 1 342 ? 16.906 -2.977 -23.203 1 97.69 342 LYS A CA 1
ATOM 2813 C C . LYS A 1 342 ? 17.688 -2.098 -22.219 1 97.69 342 LYS A C 1
ATOM 2815 O O . LYS A 1 342 ? 17.984 -0.936 -22.531 1 97.69 342 LYS A O 1
ATOM 2820 N N . GLU A 1 343 ? 17.953 -2.689 -21.094 1 96.62 343 GLU A N 1
ATOM 2821 C CA . GLU A 1 343 ? 18.719 -1.955 -20.094 1 96.62 343 GLU A CA 1
ATOM 2822 C C . GLU A 1 343 ? 20.109 -1.583 -20.609 1 96.62 343 GLU A C 1
ATOM 2824 O O . GLU A 1 343 ? 20.562 -0.459 -20.406 1 96.62 343 GLU A O 1
ATOM 2829 N N . ARG A 1 344 ? 20.734 -2.502 -21.234 1 96.94 344 ARG A N 1
ATOM 2830 C CA . ARG A 1 344 ? 22.047 -2.258 -21.844 1 96.94 344 ARG A CA 1
ATOM 2831 C C . ARG A 1 344 ? 21.969 -1.136 -22.875 1 96.94 344 ARG A C 1
ATOM 2833 O O . ARG A 1 344 ? 22.812 -0.228 -22.875 1 96.94 344 ARG A O 1
ATOM 2840 N N . GLU A 1 345 ? 21.031 -1.154 -23.703 1 97.5 345 GLU A N 1
ATOM 2841 C CA . GLU A 1 345 ? 20.828 -0.142 -24.734 1 97.5 345 GLU A CA 1
ATOM 2842 C C . GLU A 1 345 ? 20.625 1.24 -24.125 1 97.5 345 GLU A C 1
ATOM 2844 O O . GLU A 1 345 ? 21.062 2.246 -24.688 1 97.5 345 GLU A O 1
ATOM 2849 N N . MET A 1 346 ? 19.969 1.286 -22.984 1 96.19 346 MET A N 1
ATOM 2850 C CA . MET A 1 346 ? 19.641 2.549 -22.344 1 96.19 346 MET A CA 1
ATOM 2851 C C . MET A 1 346 ? 20.781 3.008 -21.422 1 96.19 346 MET A C 1
ATOM 2853 O O . MET A 1 346 ? 20.688 4.07 -20.812 1 96.19 346 MET A O 1
ATOM 2857 N N . GLY A 1 347 ? 21.781 2.189 -21.297 1 95.25 347 GLY A N 1
ATOM 2858 C CA . GLY A 1 347 ? 22.922 2.539 -20.453 1 95.25 347 GLY A CA 1
ATOM 2859 C C . GLY A 1 347 ? 22.625 2.393 -18.969 1 95.25 347 GLY A C 1
ATOM 2860 O O . GLY A 1 347 ? 23.234 3.08 -18.141 1 95.25 347 GLY A O 1
ATOM 2861 N N . LEU A 1 348 ? 21.75 1.507 -18.625 1 93.81 348 LEU A N 1
ATOM 2862 C CA . LEU A 1 348 ? 21.375 1.256 -17.234 1 93.81 348 LEU A CA 1
ATOM 2863 C C . LEU A 1 348 ? 22.156 0.063 -16.672 1 93.81 348 LEU A C 1
ATOM 2865 O O . LEU A 1 348 ? 22.703 -0.741 -17.438 1 93.81 348 LEU A O 1
ATOM 2869 N N . THR A 1 349 ? 22.234 0.109 -15.289 1 92.19 349 THR A N 1
ATOM 2870 C CA . THR A 1 349 ? 22.688 -1.118 -14.656 1 92.19 349 THR A CA 1
ATOM 2871 C C . THR A 1 349 ? 21.75 -2.279 -14.969 1 92.19 349 THR A C 1
ATOM 2873 O O . THR A 1 349 ? 20.531 -2.143 -14.875 1 92.19 349 THR A O 1
ATOM 2876 N N . ILE A 1 350 ? 22.375 -3.402 -15.352 1 93.31 350 ILE A N 1
ATOM 2877 C CA . ILE A 1 350 ? 21.562 -4.551 -15.727 1 93.31 350 ILE A CA 1
ATOM 2878 C C . ILE A 1 350 ? 21.031 -5.246 -14.477 1 93.31 350 ILE A C 1
ATOM 2880 O O . ILE A 1 350 ? 21.797 -5.531 -13.547 1 93.31 350 ILE A O 1
ATOM 2884 N N . SER A 1 351 ? 19.734 -5.52 -14.43 1 92.06 351 SER A N 1
ATOM 2885 C CA . SER A 1 351 ? 19.062 -6.133 -13.289 1 92.06 351 SER A CA 1
ATOM 2886 C C . SER A 1 351 ? 19.562 -7.555 -13.055 1 92.06 351 SER A C 1
ATOM 2888 O O . SER A 1 351 ? 20.078 -8.195 -13.969 1 92.06 351 SER A O 1
ATOM 2890 N N . ASN A 1 352 ? 19.297 -7.953 -11.828 1 87.75 352 ASN A N 1
ATOM 2891 C CA . ASN A 1 352 ? 19.688 -9.305 -11.453 1 87.75 352 ASN A CA 1
ATOM 2892 C C . ASN A 1 352 ? 19.094 -10.344 -12.391 1 87.75 352 ASN A C 1
ATOM 2894 O O . ASN A 1 352 ? 17.891 -10.32 -12.664 1 87.75 352 ASN A O 1
ATOM 2898 N N . LEU A 1 353 ? 20 -11.273 -12.938 1 91.56 353 LEU A N 1
ATOM 2899 C CA . LEU A 1 353 ? 19.641 -12.438 -13.734 1 91.56 353 LEU A CA 1
ATOM 2900 C C . LEU A 1 353 ? 19.188 -12.016 -15.133 1 91.56 353 LEU A C 1
ATOM 2902 O O . LEU A 1 353 ? 18.688 -12.844 -15.898 1 91.56 353 LEU A O 1
ATOM 2906 N N . CYS A 1 354 ? 19.391 -10.766 -15.516 1 94.75 354 CYS A N 1
ATOM 2907 C CA . CYS A 1 354 ? 18.875 -10.281 -16.797 1 94.75 354 CYS A CA 1
ATOM 2908 C C . CYS A 1 354 ? 19.984 -10.164 -17.812 1 94.75 354 CYS A C 1
ATOM 2910 O O . CYS A 1 354 ? 19.75 -9.812 -18.969 1 94.75 354 CYS A O 1
ATOM 2912 N N . ASP A 1 355 ? 21.25 -10.461 -17.422 1 93.94 355 ASP A N 1
ATOM 2913 C CA . ASP A 1 355 ? 22.359 -10.359 -18.359 1 93.94 355 ASP A CA 1
ATOM 2914 C C . ASP A 1 355 ? 22.609 -11.688 -19.062 1 93.94 355 ASP A C 1
ATOM 2916 O O . ASP A 1 355 ? 23.234 -12.602 -18.516 1 93.94 355 ASP A O 1
ATOM 2920 N N . ARG A 1 356 ? 22.219 -11.734 -20.312 1 94.31 356 ARG A N 1
ATOM 2921 C CA . ARG A 1 356 ? 22.312 -12.984 -21.078 1 94.31 356 ARG A CA 1
ATOM 2922 C C . ARG A 1 356 ? 23.781 -13.391 -21.266 1 94.31 356 ARG A C 1
ATOM 2924 O O . ARG A 1 356 ? 24.062 -14.547 -21.562 1 94.31 356 ARG A O 1
ATOM 2931 N N . HIS A 1 357 ? 24.703 -12.5 -21.078 1 92.31 357 HIS A N 1
ATOM 2932 C CA . HIS A 1 357 ? 26.109 -12.781 -21.328 1 92.31 357 HIS A CA 1
ATOM 2933 C C . HIS A 1 357 ? 26.797 -13.367 -20.109 1 92.31 357 HIS A C 1
ATOM 2935 O O . HIS A 1 357 ? 27.891 -13.914 -20.203 1 92.31 357 HIS A O 1
ATOM 2941 N N . SER A 1 358 ? 26.125 -13.312 -19.016 1 90.56 358 SER A N 1
ATOM 2942 C CA . SER A 1 358 ? 26.828 -13.742 -17.797 1 90.56 358 SER A CA 1
ATOM 2943 C C . SER A 1 358 ? 26.016 -14.773 -17.031 1 90.56 358 SER A C 1
ATOM 2945 O O . SER A 1 358 ? 26.578 -15.578 -16.281 1 90.56 358 SER A O 1
ATOM 2947 N N . VAL A 1 359 ? 24.75 -14.828 -17.203 1 91.56 359 VAL A N 1
ATOM 2948 C CA . VAL A 1 359 ? 23.891 -15.695 -16.406 1 91.56 359 VAL A CA 1
ATOM 2949 C C . VAL A 1 359 ? 24 -17.125 -16.891 1 91.56 359 VAL A C 1
ATOM 2951 O O . VAL A 1 359 ? 23.938 -17.391 -18.109 1 91.56 359 VAL A O 1
ATOM 2954 N N . ILE A 1 360 ? 24.203 -18.016 -15.953 1 90.75 360 ILE A N 1
ATOM 2955 C CA . ILE A 1 360 ? 24.141 -19.453 -16.219 1 90.75 360 ILE A CA 1
ATOM 2956 C C . ILE A 1 360 ? 22.781 -20 -15.828 1 90.75 360 ILE A C 1
ATOM 2958 O O . ILE A 1 360 ? 22.5 -20.188 -14.641 1 90.75 360 ILE A O 1
ATOM 2962 N N . ILE A 1 361 ? 22.016 -20.375 -16.766 1 92.31 361 ILE A N 1
ATOM 2963 C CA . ILE A 1 361 ? 20.594 -20.672 -16.594 1 92.31 361 ILE A CA 1
ATOM 2964 C C . ILE A 1 361 ? 20.438 -21.812 -15.578 1 92.31 361 ILE A C 1
ATOM 2966 O O . ILE A 1 361 ? 19.672 -21.688 -14.625 1 92.31 361 ILE A O 1
ATOM 2970 N N . PRO A 1 362 ? 21.203 -22.938 -15.711 1 93.69 362 PRO A N 1
ATOM 2971 C CA . PRO A 1 362 ? 21.016 -24.016 -14.727 1 93.69 362 PRO A CA 1
ATOM 2972 C C . PRO A 1 362 ? 21.312 -23.562 -13.297 1 93.69 362 PRO A C 1
ATOM 2974 O O . PRO A 1 362 ? 20.578 -23.938 -12.375 1 93.69 362 PRO A O 1
ATOM 2977 N N . LYS A 1 363 ? 22.266 -22.766 -13.094 1 91 363 LYS A N 1
ATOM 2978 C CA . LYS A 1 363 ? 22.594 -22.266 -11.758 1 91 363 LYS A CA 1
ATOM 2979 C C . LYS A 1 363 ? 21.469 -21.359 -11.234 1 91 363 LYS A C 1
ATOM 2981 O O . LYS A 1 363 ? 21.109 -21.438 -10.062 1 91 363 LYS A O 1
ATOM 2986 N N . ALA A 1 364 ? 21 -20.5 -12.125 1 92.12 364 ALA A N 1
ATOM 2987 C CA . ALA A 1 364 ? 19.906 -19.609 -11.758 1 92.12 364 ALA A CA 1
ATOM 2988 C C . ALA A 1 364 ? 18.672 -20.406 -11.328 1 92.12 364 ALA A C 1
ATOM 2990 O O . ALA A 1 364 ? 18.016 -20.062 -10.336 1 92.12 364 ALA A O 1
ATOM 2991 N N . GLN A 1 365 ? 18.391 -21.438 -12.055 1 95.12 365 GLN A N 1
ATOM 2992 C CA . GLN A 1 365 ? 17.203 -22.25 -11.773 1 95.12 365 GLN A CA 1
ATOM 2993 C C . GLN A 1 365 ? 17.375 -23.047 -10.484 1 95.12 365 GLN A C 1
ATOM 2995 O O . GLN A 1 365 ? 16.453 -23.156 -9.688 1 95.12 365 GLN A O 1
ATOM 3000 N N . ILE A 1 366 ? 18.578 -23.641 -10.273 1 92.75 366 ILE A N 1
ATOM 3001 C CA . ILE A 1 366 ? 18.859 -24.391 -9.047 1 92.75 366 ILE A CA 1
ATOM 3002 C C . ILE A 1 366 ? 18.703 -23.469 -7.84 1 92.75 366 ILE A C 1
ATOM 3004 O O . ILE A 1 366 ? 18.031 -23.828 -6.871 1 92.75 366 ILE A O 1
ATOM 3008 N N . GLY A 1 367 ? 19.312 -22.281 -7.918 1 91.31 367 GLY A N 1
ATOM 3009 C CA . GLY A 1 367 ? 19.203 -21.328 -6.832 1 91.31 367 GLY A CA 1
ATOM 3010 C C . GLY A 1 367 ? 17.766 -20.891 -6.562 1 91.31 367 GLY A C 1
ATOM 3011 O O . GLY A 1 367 ? 17.375 -20.719 -5.41 1 91.31 367 GLY A O 1
ATOM 3012 N N . PHE A 1 368 ? 17 -20.656 -7.59 1 94 368 PHE A N 1
ATOM 3013 C CA . PHE A 1 368 ? 15.602 -20.25 -7.449 1 94 368 PHE A CA 1
ATOM 3014 C C . PHE A 1 368 ? 14.797 -21.344 -6.758 1 94 368 PHE A C 1
ATOM 3016 O O . PHE A 1 368 ? 13.969 -21.062 -5.887 1 94 368 PHE A O 1
ATOM 3023 N N . ILE A 1 369 ? 15 -22.562 -7.156 1 95.12 369 ILE A N 1
ATOM 3024 C CA . ILE A 1 369 ? 14.297 -23.688 -6.555 1 95.12 369 ILE A CA 1
ATOM 3025 C C . ILE A 1 369 ? 14.625 -23.766 -5.066 1 95.12 369 ILE A C 1
ATOM 3027 O O . ILE A 1 369 ? 13.727 -23.906 -4.23 1 95.12 369 ILE A O 1
ATOM 3031 N N . GLU A 1 370 ? 15.859 -23.641 -4.727 1 90.94 370 GLU A N 1
ATOM 3032 C CA . GLU A 1 370 ? 16.312 -23.797 -3.352 1 90.94 370 GLU A CA 1
ATOM 3033 C C . GLU A 1 370 ? 15.836 -22.656 -2.467 1 90.94 370 GLU A C 1
ATOM 3035 O O . GLU A 1 370 ? 15.414 -22.875 -1.329 1 90.94 370 GLU A O 1
ATOM 3040 N N . LEU A 1 371 ? 15.898 -21.516 -3.016 1 88.81 371 LEU A N 1
ATOM 3041 C CA . LEU A 1 371 ? 15.656 -20.344 -2.189 1 88.81 371 LEU A CA 1
ATOM 3042 C C . LEU A 1 371 ? 14.172 -20 -2.146 1 88.81 371 LEU A C 1
ATOM 3044 O O . LEU A 1 371 ? 13.672 -19.5 -1.137 1 88.81 371 LEU A O 1
ATOM 3048 N N . PHE A 1 372 ? 13.438 -20.266 -3.221 1 91.94 372 PHE A N 1
ATOM 3049 C CA . PHE A 1 372 ? 12.086 -19.734 -3.303 1 91.94 372 PHE A CA 1
ATOM 3050 C C . PHE A 1 372 ? 11.055 -20.859 -3.4 1 91.94 372 PHE A C 1
ATOM 3052 O O . PHE A 1 372 ? 10.062 -20.859 -2.678 1 91.94 372 PHE A O 1
ATOM 3059 N N . ILE A 1 373 ? 11.266 -21.828 -4.184 1 95.69 373 ILE A N 1
ATOM 3060 C CA . ILE A 1 373 ? 10.227 -22.797 -4.52 1 95.69 373 ILE A CA 1
ATOM 3061 C C . ILE A 1 373 ? 10.086 -23.812 -3.389 1 95.69 373 ILE A C 1
ATOM 3063 O O . ILE A 1 373 ? 8.992 -24.016 -2.861 1 95.69 373 ILE A O 1
ATOM 3067 N N . GLU A 1 374 ? 11.211 -24.438 -2.977 1 93.75 374 GLU A N 1
ATOM 3068 C CA . GLU A 1 374 ? 11.164 -25.469 -1.934 1 93.75 374 GLU A CA 1
ATOM 3069 C C . GLU A 1 374 ? 10.586 -24.906 -0.637 1 93.75 374 GLU A C 1
ATOM 3071 O O . GLU A 1 374 ? 9.656 -25.469 -0.067 1 93.75 374 GLU A O 1
ATOM 3076 N N . PRO A 1 375 ? 11.094 -23.766 -0.214 1 90.88 375 PRO A N 1
ATOM 3077 C CA . PRO A 1 375 ? 10.516 -23.219 1.017 1 90.88 375 PRO A CA 1
ATOM 3078 C C . PRO A 1 375 ? 9.031 -22.906 0.878 1 90.88 375 PRO A C 1
ATOM 3080 O O . PRO A 1 375 ? 8.258 -23.109 1.815 1 90.88 375 PRO A O 1
ATOM 3083 N N . THR A 1 376 ? 8.586 -22.375 -0.239 1 95.12 376 THR A N 1
ATOM 3084 C CA . THR A 1 376 ? 7.191 -22 -0.455 1 95.12 376 THR A CA 1
ATOM 3085 C C . THR A 1 376 ? 6.273 -23.203 -0.316 1 95.12 376 THR A C 1
ATOM 3087 O O . THR A 1 376 ? 5.293 -23.172 0.429 1 95.12 376 THR A O 1
ATOM 3090 N N . PHE A 1 377 ? 6.578 -24.281 -0.965 1 96.31 377 PHE A N 1
ATOM 3091 C CA . PHE A 1 377 ? 5.707 -25.453 -0.945 1 96.31 377 PHE A CA 1
ATOM 3092 C C . PHE A 1 377 ? 5.832 -26.203 0.377 1 96.31 377 PHE A C 1
ATOM 3094 O O . PHE A 1 377 ? 4.859 -26.781 0.864 1 96.31 377 PHE A O 1
ATOM 3101 N N . ASN A 1 378 ? 7.031 -26.188 1.038 1 93.12 378 ASN A N 1
ATOM 3102 C CA . ASN A 1 378 ? 7.176 -26.766 2.367 1 93.12 378 ASN A CA 1
ATOM 3103 C C . ASN A 1 378 ? 6.285 -26.062 3.389 1 93.12 378 ASN A C 1
ATOM 3105 O O . ASN A 1 378 ? 5.652 -26.719 4.219 1 93.12 378 ASN A O 1
ATOM 3109 N N . ILE A 1 379 ? 6.289 -24.797 3.279 1 91.56 379 ILE A N 1
ATOM 3110 C CA . ILE A 1 379 ? 5.492 -24 4.215 1 91.56 379 ILE A CA 1
ATOM 3111 C C . ILE A 1 379 ? 4.008 -24.188 3.904 1 91.56 379 ILE A C 1
ATOM 3113 O O . ILE A 1 379 ? 3.189 -24.328 4.816 1 91.56 379 ILE A O 1
ATOM 3117 N N . LEU A 1 380 ? 3.625 -24.172 2.65 1 96.12 380 LEU A N 1
ATOM 3118 C CA . LEU A 1 380 ? 2.234 -24.359 2.25 1 96.12 380 LEU A CA 1
ATOM 3119 C C . LEU A 1 380 ? 1.729 -25.734 2.678 1 96.12 380 LEU A C 1
ATOM 3121 O O . LEU A 1 380 ? 0.545 -25.891 2.975 1 96.12 380 LEU A O 1
ATOM 3125 N N . GLU A 1 381 ? 2.605 -26.688 2.75 1 94.81 381 GLU A N 1
ATOM 3126 C CA . GLU A 1 381 ? 2.281 -28.062 3.133 1 94.81 381 GLU A CA 1
ATOM 3127 C C . GLU A 1 381 ? 1.732 -28.125 4.555 1 94.81 381 GLU A C 1
ATOM 3129 O O . GLU A 1 381 ? 0.998 -29.047 4.902 1 94.81 381 GLU A O 1
ATOM 3134 N N . ILE A 1 382 ? 2.066 -27.141 5.336 1 91.38 382 ILE A N 1
ATOM 3135 C CA . ILE A 1 382 ? 1.585 -27.094 6.711 1 91.38 382 ILE A CA 1
ATOM 3136 C C . ILE A 1 382 ? 0.058 -27.078 6.723 1 91.38 382 ILE A C 1
ATOM 3138 O O . ILE A 1 382 ? -0.563 -27.719 7.582 1 91.38 382 ILE A O 1
ATOM 3142 N N . VAL A 1 383 ? -0.549 -26.438 5.738 1 95.19 383 VAL A N 1
ATOM 3143 C CA . VAL A 1 383 ? -2.002 -26.312 5.688 1 95.19 383 VAL A CA 1
ATOM 3144 C C . VAL A 1 383 ? -2.57 -27.281 4.648 1 95.19 383 VAL A C 1
ATOM 3146 O O . VAL A 1 383 ? -3.643 -27.859 4.848 1 95.19 383 VAL A O 1
ATOM 3149 N N . LEU A 1 384 ? -1.855 -27.438 3.564 1 96.69 384 LEU A N 1
ATOM 3150 C CA . LEU A 1 384 ? -2.268 -28.312 2.48 1 96.69 384 LEU A CA 1
ATOM 3151 C C . LEU A 1 384 ? -1.273 -29.469 2.307 1 96.69 384 LEU A C 1
ATOM 3153 O O . LEU A 1 384 ? -0.413 -29.406 1.425 1 96.69 384 LEU A O 1
ATOM 3157 N N . PRO A 1 385 ? -1.463 -30.484 2.932 1 95.38 385 PRO A N 1
ATOM 3158 C CA . PRO A 1 385 ? -0.486 -31.578 2.914 1 95.38 385 PRO A CA 1
ATOM 3159 C C . PRO A 1 385 ? -0.3 -32.188 1.523 1 95.38 385 PRO A C 1
ATOM 3161 O O . PRO A 1 385 ? 0.789 -32.656 1.194 1 95.38 385 PRO A O 1
ATOM 3164 N N . ASN A 1 386 ? -1.25 -32.125 0.713 1 95.31 386 ASN A N 1
ATOM 3165 C CA . ASN A 1 386 ? -1.2 -32.812 -0.579 1 95.31 386 ASN A CA 1
ATOM 3166 C C . ASN A 1 386 ? -0.309 -32.062 -1.567 1 95.31 386 ASN A C 1
ATOM 3168 O O . ASN A 1 386 ? -0 -32.594 -2.643 1 95.31 386 ASN A O 1
ATOM 3172 N N . VAL A 1 387 ? 0.199 -30.891 -1.202 1 95.69 387 VAL A N 1
ATOM 3173 C CA . VAL A 1 387 ? 1.116 -30.188 -2.094 1 95.69 387 VAL A CA 1
ATOM 3174 C C . VAL A 1 387 ? 2.496 -30.844 -2.029 1 95.69 387 VAL A C 1
ATOM 3176 O O . VAL A 1 387 ? 3.424 -30.406 -2.723 1 95.69 387 VAL A O 1
ATOM 3179 N N . ASN A 1 388 ? 2.684 -31.812 -1.261 1 92.5 388 ASN A N 1
ATOM 3180 C CA . ASN A 1 388 ? 3.951 -32.531 -1.126 1 92.5 388 ASN A CA 1
ATOM 3181 C C . ASN A 1 388 ? 4.449 -33.031 -2.473 1 92.5 388 ASN A C 1
ATOM 3183 O O . ASN A 1 388 ? 5.66 -33.156 -2.684 1 92.5 388 ASN A O 1
ATOM 3187 N N . GLU A 1 389 ? 3.561 -33.375 -3.383 1 93.31 389 GLU A N 1
ATOM 3188 C CA . GLU A 1 389 ? 3.939 -33.781 -4.734 1 93.31 389 GLU A CA 1
ATOM 3189 C C . GLU A 1 389 ? 4.746 -32.688 -5.434 1 93.31 389 GLU A C 1
ATOM 3191 O O . GLU A 1 389 ? 5.672 -32.969 -6.191 1 93.31 389 GLU A O 1
ATOM 3196 N N . ASN A 1 390 ? 4.348 -31.469 -5.227 1 95.56 390 ASN A N 1
ATOM 3197 C CA . ASN A 1 390 ? 5.066 -30.344 -5.801 1 95.56 390 ASN A CA 1
ATOM 3198 C C . ASN A 1 390 ? 6.492 -30.25 -5.27 1 95.56 390 ASN A C 1
ATOM 3200 O O . ASN A 1 390 ? 7.422 -29.938 -6.016 1 95.56 390 ASN A O 1
ATOM 3204 N N . VAL A 1 391 ? 6.684 -30.516 -4.008 1 93.81 391 VAL A N 1
ATOM 3205 C CA . VAL A 1 391 ? 8.008 -30.531 -3.389 1 93.81 391 VAL A CA 1
ATOM 3206 C C . VAL A 1 391 ? 8.883 -31.594 -4.055 1 93.81 391 VAL A C 1
ATOM 3208 O O . VAL A 1 391 ? 10.055 -31.344 -4.348 1 93.81 391 VAL A O 1
ATOM 3211 N N . LYS A 1 392 ? 8.344 -32.688 -4.305 1 95.12 392 LYS A N 1
ATOM 3212 C CA . LYS A 1 392 ? 9.07 -33.781 -4.949 1 95.12 392 LYS A CA 1
ATOM 3213 C C . LYS A 1 392 ? 9.531 -33.375 -6.348 1 95.12 392 LYS A C 1
ATOM 3215 O O . LYS A 1 392 ? 10.68 -33.625 -6.727 1 95.12 392 LYS A O 1
ATOM 3220 N N . TYR A 1 393 ? 8.609 -32.812 -7.102 1 96.38 393 TYR A N 1
ATOM 3221 C CA . TYR A 1 393 ? 8.977 -32.344 -8.43 1 96.38 393 TYR A CA 1
ATOM 3222 C C . TYR A 1 393 ? 10.094 -31.312 -8.359 1 96.38 393 TYR A C 1
ATOM 3224 O O . TYR A 1 393 ? 11.016 -31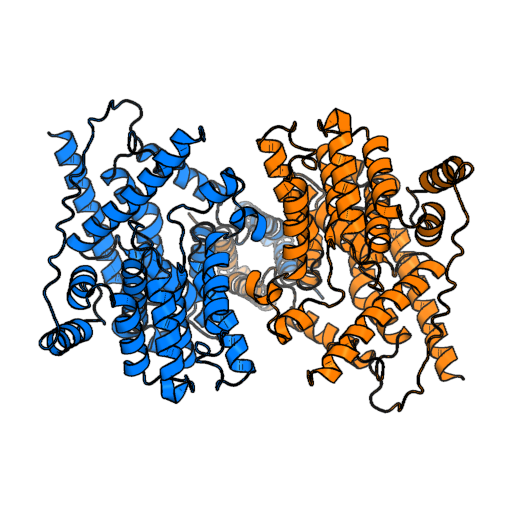.328 -9.18 1 96.38 393 TYR A O 1
ATOM 3232 N N . ALA A 1 394 ? 10 -30.391 -7.395 1 96.88 394 ALA A N 1
ATOM 3233 C CA . ALA A 1 394 ? 11.023 -29.344 -7.25 1 96.88 394 ALA A CA 1
ATOM 3234 C C . ALA A 1 394 ? 12.398 -29.969 -7.004 1 96.88 394 ALA A C 1
ATOM 3236 O O . ALA A 1 394 ? 13.391 -29.547 -7.605 1 96.88 394 ALA A O 1
ATOM 3237 N N . ILE A 1 395 ? 12.445 -30.922 -6.168 1 95.56 395 ILE A N 1
ATOM 3238 C CA . ILE A 1 395 ? 13.695 -31.594 -5.824 1 95.56 395 ILE A CA 1
ATOM 3239 C C . ILE A 1 395 ? 14.242 -32.344 -7.047 1 95.56 395 ILE A C 1
ATOM 3241 O O . ILE A 1 395 ? 15.43 -32.25 -7.352 1 95.56 395 ILE A O 1
ATOM 3245 N N . GLU A 1 396 ? 13.422 -33.031 -7.703 1 97.38 396 GLU A N 1
ATOM 3246 C CA . GLU A 1 396 ? 13.812 -33.781 -8.906 1 97.38 396 GLU A CA 1
ATOM 3247 C C . GLU A 1 396 ? 14.336 -32.812 -9.977 1 97.38 396 GLU A C 1
ATOM 3249 O O . GLU A 1 396 ? 15.336 -33.125 -10.641 1 97.38 396 GLU A O 1
ATOM 3254 N N . ASN A 1 397 ? 13.578 -31.797 -10.188 1 97.94 397 ASN A N 1
ATOM 3255 C CA . ASN A 1 397 ? 13.969 -30.828 -11.211 1 97.94 397 ASN A CA 1
ATOM 3256 C C . ASN A 1 397 ? 15.297 -30.156 -10.867 1 97.94 397 ASN A C 1
ATOM 3258 O O . ASN A 1 397 ? 16.078 -29.812 -11.758 1 97.94 397 ASN A O 1
ATOM 3262 N N . LYS A 1 398 ? 15.508 -29.875 -9.578 1 96.19 398 LYS A N 1
ATOM 3263 C CA . LYS A 1 398 ? 16.812 -29.359 -9.133 1 96.19 398 LYS A CA 1
ATOM 3264 C C . LYS A 1 398 ? 17.938 -30.281 -9.562 1 96.19 398 LYS A C 1
ATOM 3266 O O . LYS A 1 398 ? 18.969 -29.828 -10.047 1 96.19 398 LYS A O 1
ATOM 3271 N N . GLU A 1 399 ? 17.766 -31.531 -9.461 1 96.69 399 GLU A N 1
ATOM 3272 C CA . GLU A 1 399 ? 18.75 -32.531 -9.867 1 96.69 399 GLU A CA 1
ATOM 3273 C C . GLU A 1 399 ? 18.938 -32.531 -11.383 1 96.69 399 GLU A C 1
ATOM 3275 O O . GLU A 1 399 ? 20.047 -32.688 -11.875 1 96.69 399 GLU A O 1
ATOM 3280 N N . HIS A 1 400 ? 17.875 -32.469 -12.109 1 96.62 400 HIS A N 1
ATOM 3281 C CA . HIS A 1 400 ? 17.969 -32.375 -13.562 1 96.62 400 HIS A CA 1
ATOM 3282 C C . HIS A 1 400 ? 18.797 -31.188 -14 1 96.62 400 HIS A C 1
ATOM 3284 O O . HIS A 1 400 ? 19.609 -31.297 -14.93 1 96.62 400 HIS A O 1
ATOM 3290 N N . TRP A 1 401 ? 18.562 -30.062 -13.352 1 95.75 401 TRP A N 1
ATOM 3291 C CA . TRP A 1 401 ? 19.328 -28.875 -13.68 1 95.75 401 TRP A CA 1
ATOM 3292 C C . TRP A 1 401 ? 20.797 -29.062 -13.352 1 95.75 401 TRP A C 1
ATOM 3294 O O . TRP A 1 401 ? 21.672 -28.578 -14.07 1 95.75 401 TRP A O 1
ATOM 3304 N N . LYS A 1 402 ? 21.109 -29.719 -12.242 1 93.19 402 LYS A N 1
ATOM 3305 C CA . LYS A 1 402 ? 22.5 -30.031 -11.891 1 93.19 402 LYS A CA 1
ATOM 3306 C C . LYS A 1 402 ? 23.156 -30.891 -12.969 1 93.19 402 LYS A C 1
ATOM 3308 O O . LYS A 1 402 ? 24.312 -30.672 -13.32 1 93.19 402 LYS A O 1
ATOM 3313 N N . GLU A 1 403 ? 22.453 -31.781 -13.461 1 93.62 403 GLU A N 1
ATOM 3314 C CA . GLU A 1 403 ? 22.953 -32.625 -14.531 1 93.62 403 GLU A CA 1
ATOM 3315 C C . GLU A 1 403 ? 23.203 -31.828 -15.805 1 93.62 403 GLU A C 1
ATOM 3317 O O . GLU A 1 403 ? 24.188 -32.062 -16.516 1 93.62 403 GLU A O 1
ATOM 3322 N N . THR A 1 404 ? 22.266 -31.016 -16.078 1 89.88 404 THR A N 1
ATOM 3323 C CA . THR A 1 404 ? 22.406 -30.156 -17.234 1 89.88 404 THR A CA 1
ATOM 3324 C C . THR A 1 404 ? 23.641 -29.266 -17.125 1 89.88 404 THR A C 1
ATOM 3326 O O . THR A 1 404 ? 24.344 -29.031 -18.109 1 89.88 404 THR A O 1
ATOM 3329 N N . MET A 1 405 ? 23.906 -28.766 -15.961 1 86.19 405 MET A N 1
ATOM 3330 C CA . MET A 1 405 ? 25.078 -27.938 -15.68 1 86.19 405 MET A CA 1
ATOM 3331 C C . MET A 1 405 ? 26.359 -28.734 -15.898 1 86.19 405 MET A C 1
ATOM 3333 O O . MET A 1 405 ? 27.312 -28.234 -16.5 1 86.19 405 MET A O 1
ATOM 3337 N N . ASP A 1 406 ? 26.406 -29.922 -15.422 1 83.19 406 ASP A N 1
ATOM 3338 C CA . ASP A 1 406 ? 27.578 -30.797 -15.531 1 83.19 406 ASP A CA 1
ATOM 3339 C C . ASP A 1 406 ? 27.844 -31.172 -16.984 1 83.19 406 ASP A C 1
ATOM 3341 O O . ASP A 1 406 ? 29 -31.25 -17.406 1 83.19 406 ASP A O 1
ATOM 3345 N N . ASN A 1 407 ? 26.812 -31.375 -17.672 1 78.06 407 ASN A N 1
ATOM 3346 C CA . ASN A 1 407 ? 26.969 -31.719 -19.078 1 78.06 407 ASN A CA 1
ATOM 3347 C C . ASN A 1 407 ? 27.484 -30.547 -19.891 1 78.06 407 ASN A C 1
ATOM 3349 O O . ASN A 1 407 ? 28.219 -30.734 -20.875 1 78.06 407 ASN A O 1
ATOM 3353 N N . ASN A 1 408 ? 27.094 -29.391 -19.5 1 70.38 408 ASN A N 1
ATOM 3354 C CA . ASN A 1 408 ? 27.578 -28.188 -20.188 1 70.38 408 ASN A CA 1
ATOM 3355 C C . ASN A 1 408 ? 29.047 -27.906 -19.859 1 70.38 408 ASN A C 1
ATOM 3357 O O . ASN A 1 408 ? 29.766 -27.375 -20.703 1 70.38 408 ASN A O 1
ATOM 3361 N N . ASN A 1 409 ? 29.391 -28.203 -18.641 1 61.44 409 ASN A N 1
ATOM 3362 C CA . ASN A 1 409 ? 30.781 -28.031 -18.25 1 61.44 409 ASN A CA 1
ATOM 3363 C C . ASN A 1 409 ? 31.672 -29.094 -18.875 1 61.44 409 ASN A C 1
ATOM 3365 O O . ASN A 1 409 ? 32.875 -28.859 -19.109 1 61.44 409 ASN A O 1
ATOM 3369 N N . ALA A 1 410 ? 31.078 -30.281 -19.188 1 54.12 410 ALA A N 1
ATOM 3370 C CA . ALA A 1 410 ? 31.844 -31.375 -19.766 1 54.12 410 ALA A CA 1
ATOM 3371 C C . ALA A 1 410 ? 32.031 -31.172 -21.266 1 54.12 410 ALA A C 1
ATOM 3373 O O . ALA A 1 410 ? 33.031 -31.656 -21.828 1 54.12 410 ALA A O 1
ATOM 3374 N N . ASN A 1 411 ? 31.156 -30.531 -21.875 1 46.88 411 ASN A N 1
ATOM 3375 C CA . ASN A 1 411 ? 31.344 -30.281 -23.297 1 46.88 411 ASN A CA 1
ATOM 3376 C C . ASN A 1 411 ? 32.031 -28.922 -23.547 1 46.88 411 ASN A C 1
ATOM 3378 O O . ASN A 1 411 ? 32.469 -28.641 -24.656 1 46.88 411 ASN A O 1
ATOM 3382 N N . MET B 1 1 ? 16.25 -20.328 9.211 1 43.5 1 MET B N 1
ATOM 3383 C CA . MET B 1 1 ? 16.562 -19.156 10.008 1 43.5 1 MET B CA 1
ATOM 3384 C C . MET B 1 1 ? 15.336 -18.688 10.797 1 43.5 1 MET B C 1
ATOM 3386 O O . MET B 1 1 ? 14.25 -18.547 10.234 1 43.5 1 MET B O 1
ATOM 3390 N N . THR B 1 2 ? 15.383 -18.859 12.016 1 60.16 2 THR B N 1
ATOM 3391 C CA . THR B 1 2 ? 14.289 -18.594 12.953 1 60.16 2 THR B CA 1
ATOM 3392 C C . THR B 1 2 ? 13.914 -17.125 12.938 1 60.16 2 THR B C 1
ATOM 3394 O O . THR B 1 2 ? 14.766 -16.25 13.125 1 60.16 2 THR B O 1
ATOM 3397 N N . THR B 1 3 ? 12.852 -16.812 12.375 1 66.88 3 THR B N 1
ATOM 3398 C CA . THR B 1 3 ? 12.344 -15.445 12.383 1 66.88 3 THR B CA 1
ATOM 3399 C C . THR B 1 3 ? 12.258 -14.906 13.805 1 66.88 3 THR B C 1
ATOM 3401 O O . THR B 1 3 ? 12.242 -15.68 14.766 1 66.88 3 THR B O 1
ATOM 3404 N N . PRO B 1 4 ? 12.43 -13.609 13.906 1 74.88 4 PRO B N 1
ATOM 3405 C CA . PRO B 1 4 ? 12.305 -13.047 15.258 1 74.88 4 PRO B CA 1
ATOM 3406 C C . PRO B 1 4 ? 11.039 -13.508 15.969 1 74.88 4 PRO B C 1
ATOM 3408 O O . PRO B 1 4 ? 11.07 -13.805 17.172 1 74.88 4 PRO B O 1
ATOM 3411 N N . SER B 1 5 ? 10.008 -13.617 15.195 1 76.69 5 SER B N 1
ATOM 3412 C CA . SER B 1 5 ? 8.766 -14.062 15.828 1 76.69 5 SER B CA 1
ATOM 3413 C C . SER B 1 5 ? 8.891 -15.484 16.359 1 76.69 5 SER B C 1
ATOM 3415 O O . SER B 1 5 ? 8.445 -15.781 17.469 1 76.69 5 SER B O 1
ATOM 3417 N N . GLU B 1 6 ? 9.523 -16.328 15.602 1 75.75 6 GLU B N 1
ATOM 3418 C CA . GLU B 1 6 ? 9.719 -17.719 16.031 1 75.75 6 GLU B CA 1
ATOM 3419 C C . GLU B 1 6 ? 10.594 -17.797 17.281 1 75.75 6 GLU B C 1
ATOM 3421 O O . GLU B 1 6 ? 10.328 -18.578 18.188 1 75.75 6 GLU B O 1
ATOM 3426 N N . LYS B 1 7 ? 11.602 -16.969 17.234 1 80.88 7 LYS B N 1
ATOM 3427 C CA . LYS B 1 7 ? 12.484 -16.938 18.391 1 80.88 7 LYS B CA 1
ATOM 3428 C C . LYS B 1 7 ? 11.75 -16.438 19.625 1 80.88 7 LYS B C 1
ATOM 3430 O O . LYS B 1 7 ? 11.891 -17 20.719 1 80.88 7 LYS B O 1
ATOM 3435 N N . VAL B 1 8 ? 10.969 -15.414 19.438 1 85.31 8 VAL B N 1
ATOM 3436 C CA . VAL B 1 8 ? 10.203 -14.883 20.562 1 85.31 8 VAL B CA 1
ATOM 3437 C C . VAL B 1 8 ? 9.234 -15.938 21.078 1 85.31 8 VAL B C 1
ATOM 3439 O O . VAL B 1 8 ? 9.125 -16.156 22.297 1 85.31 8 VAL B O 1
ATOM 3442 N N . LEU B 1 9 ? 8.617 -16.641 20.188 1 85.12 9 LEU B N 1
ATOM 3443 C CA . LEU B 1 9 ? 7.648 -17.656 20.578 1 85.12 9 LEU B CA 1
ATOM 3444 C C . LEU B 1 9 ? 8.336 -18.812 21.297 1 85.12 9 LEU B C 1
ATOM 3446 O O . LEU B 1 9 ? 7.789 -19.375 22.25 1 85.12 9 LEU B O 1
ATOM 3450 N N . LYS B 1 10 ? 9.516 -19.109 20.812 1 84.69 10 LYS B N 1
ATOM 3451 C CA . LYS B 1 10 ? 10.281 -20.156 21.484 1 84.69 10 LYS B CA 1
ATOM 3452 C C . LYS B 1 10 ? 10.641 -19.75 22.906 1 84.69 10 LYS B C 1
ATOM 3454 O O . LYS B 1 10 ? 10.555 -20.562 23.828 1 84.69 10 LYS B O 1
ATOM 3459 N N . ILE B 1 11 ? 11.031 -18.562 23.047 1 86.81 11 ILE B N 1
ATOM 3460 C CA . ILE B 1 11 ? 11.398 -18.047 24.359 1 86.81 11 ILE B CA 1
ATOM 3461 C C . ILE B 1 11 ? 10.18 -18.062 25.281 1 86.81 11 ILE B C 1
ATOM 3463 O O . ILE B 1 11 ? 10.25 -18.547 26.406 1 86.81 11 ILE B O 1
ATOM 3467 N N . LEU B 1 12 ? 9.102 -17.594 24.75 1 88.31 12 LEU B N 1
ATOM 3468 C CA . LEU B 1 12 ? 7.883 -17.531 25.547 1 88.31 12 LEU B CA 1
ATOM 3469 C C . LEU B 1 12 ? 7.383 -18.922 25.891 1 88.31 12 LEU B C 1
ATOM 3471 O O . LEU B 1 12 ? 6.934 -19.172 27.016 1 88.31 12 LEU B O 1
ATOM 3475 N N . SER B 1 13 ? 7.516 -19.844 24.984 1 87.06 13 SER B N 1
ATOM 3476 C CA . SER B 1 13 ? 7.125 -21.219 25.25 1 87.06 13 SER B CA 1
ATOM 3477 C C . SER B 1 13 ? 8.023 -21.859 26.297 1 87.06 13 SER B C 1
ATOM 3479 O O . SER B 1 13 ? 7.555 -22.641 27.125 1 87.06 13 SER B O 1
ATOM 3481 N N . SER B 1 14 ? 9.281 -21.531 26.172 1 85.12 14 SER B N 1
ATOM 3482 C CA . SER B 1 14 ? 10.219 -22.047 27.172 1 85.12 14 SER B CA 1
ATOM 3483 C C . SER B 1 14 ? 9.883 -21.516 28.562 1 85.12 14 SER B C 1
ATOM 3485 O O . SER B 1 14 ? 10.039 -22.234 29.562 1 85.12 14 SER B O 1
ATOM 3487 N N . LEU B 1 15 ? 9.438 -20.344 28.594 1 86.19 15 LEU B N 1
ATOM 3488 C CA . LEU B 1 15 ? 9.016 -19.766 29.859 1 86.19 15 LEU B CA 1
ATOM 3489 C C . LEU B 1 15 ? 7.801 -20.5 30.422 1 86.19 15 LEU B C 1
ATOM 3491 O O . LEU B 1 15 ? 7.727 -20.766 31.625 1 86.19 15 LEU B O 1
ATOM 3495 N N . LEU B 1 16 ? 6.926 -20.875 29.594 1 86 16 LEU B N 1
ATOM 3496 C CA . LEU B 1 16 ? 5.703 -21.562 30 1 86 16 LEU B CA 1
ATOM 3497 C C . LEU B 1 16 ? 6.02 -22.938 30.562 1 86 16 LEU B C 1
ATOM 3499 O O . LEU B 1 16 ? 5.301 -23.438 31.438 1 86 16 LEU B O 1
ATOM 3503 N N . ASP B 1 17 ? 7.105 -23.453 30.125 1 82.12 17 ASP B N 1
ATOM 3504 C CA . ASP B 1 17 ? 7.477 -24.812 30.516 1 82.12 17 ASP B CA 1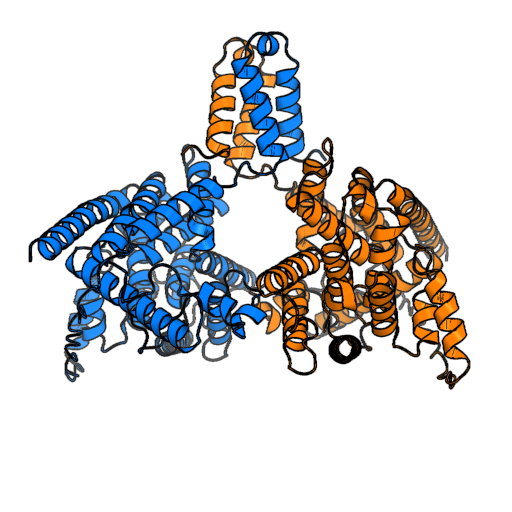
ATOM 3505 C C . ASP B 1 17 ? 8.227 -24.812 31.859 1 82.12 17 ASP B C 1
ATOM 3507 O O . ASP B 1 17 ? 8.477 -25.875 32.438 1 82.12 17 ASP B O 1
ATOM 3511 N N . MET B 1 18 ? 8.484 -23.703 32.312 1 80.31 18 MET B N 1
ATOM 3512 C CA . MET B 1 18 ? 9.211 -23.625 33.562 1 80.31 18 MET B CA 1
ATOM 3513 C C . MET B 1 18 ? 8.281 -23.844 34.75 1 80.31 18 MET B C 1
ATOM 3515 O O . MET B 1 18 ? 7.164 -23.312 34.781 1 80.31 18 MET B O 1
ATOM 3519 N N . ASP B 1 19 ? 8.688 -24.609 35.719 1 75.56 19 ASP B N 1
ATOM 3520 C CA . ASP B 1 19 ? 7.887 -25.016 36.875 1 75.56 19 ASP B CA 1
ATOM 3521 C C . ASP B 1 19 ? 7.379 -23.797 37.625 1 75.56 19 ASP B C 1
ATOM 3523 O O . ASP B 1 19 ? 6.219 -23.766 38.062 1 75.56 19 ASP B O 1
ATOM 3527 N N . TRP B 1 20 ? 8.203 -22.938 37.781 1 74.62 20 TRP B N 1
ATOM 3528 C CA . TRP B 1 20 ? 7.855 -21.766 38.594 1 74.62 20 TRP B CA 1
ATOM 3529 C C . TRP B 1 20 ? 6.73 -20.969 37.938 1 74.62 20 TRP B C 1
ATOM 3531 O O . TRP B 1 20 ? 5.879 -20.406 38.656 1 74.62 20 TRP B O 1
ATOM 3541 N N . ILE B 1 21 ? 6.605 -20.844 36.656 1 77.81 21 ILE B N 1
ATOM 3542 C CA . ILE B 1 21 ? 5.562 -20.109 35.938 1 77.81 21 ILE B CA 1
ATOM 3543 C C . ILE B 1 21 ? 4.254 -20.891 36 1 77.81 21 ILE B C 1
ATOM 3545 O O . ILE B 1 21 ? 3.178 -20.297 36.125 1 77.81 21 ILE B O 1
ATOM 3549 N N . ALA B 1 22 ? 4.379 -22.203 36.062 1 69.06 22 ALA B N 1
ATOM 3550 C CA . ALA B 1 22 ? 3.209 -23.078 36.094 1 69.06 22 ALA B CA 1
ATOM 3551 C C . ALA B 1 22 ? 2.408 -22.875 37.375 1 69.06 22 ALA B C 1
ATOM 3553 O O . ALA B 1 22 ? 1.185 -23.047 37.375 1 69.06 22 ALA B O 1
ATOM 3554 N N . TYR B 1 23 ? 3.152 -22.406 38.375 1 70.56 23 TYR B N 1
ATOM 3555 C CA . TYR B 1 23 ? 2.502 -22.25 39.656 1 70.56 23 TYR B CA 1
ATOM 3556 C C . TYR B 1 23 ? 1.803 -20.891 39.75 1 70.56 23 TYR B C 1
ATOM 3558 O O . TYR B 1 23 ? 0.989 -20.672 40.656 1 70.56 23 TYR B O 1
ATOM 3566 N N . HIS B 1 24 ? 2.125 -20.047 38.844 1 78.25 24 HIS B N 1
ATOM 3567 C CA . HIS B 1 24 ? 1.485 -18.734 38.812 1 78.25 24 HIS B CA 1
ATOM 3568 C C . HIS B 1 24 ? 0.483 -18.656 37.656 1 78.25 24 HIS B C 1
ATOM 3570 O O . HIS B 1 24 ? 0.835 -18.25 36.562 1 78.25 24 HIS B O 1
ATOM 3576 N N . SER B 1 25 ? -0.76 -18.938 37.938 1 79.56 25 SER B N 1
ATOM 3577 C CA . SER B 1 25 ? -1.806 -19.078 36.938 1 79.56 25 SER B CA 1
ATOM 3578 C C . SER B 1 25 ? -1.971 -17.797 36.125 1 79.56 25 SER B C 1
ATOM 3580 O O . SER B 1 25 ? -2.146 -17.844 34.906 1 79.56 25 SER B O 1
ATOM 3582 N N . SER B 1 26 ? -1.847 -16.719 36.906 1 84.31 26 SER B N 1
ATOM 3583 C CA . SER B 1 26 ? -2.043 -15.438 36.219 1 84.31 26 SER B CA 1
ATOM 3584 C C . SER B 1 26 ? -0.912 -15.156 35.219 1 84.31 26 SER B C 1
ATOM 3586 O O . SER B 1 26 ? -1.152 -14.688 34.125 1 84.31 26 SER B O 1
ATOM 3588 N N . LEU B 1 27 ? 0.247 -15.484 35.656 1 84.69 27 LEU B N 1
ATOM 3589 C CA . LEU B 1 27 ? 1.409 -15.258 34.812 1 84.69 27 LEU B CA 1
ATOM 3590 C C . LEU B 1 27 ? 1.391 -16.188 33.594 1 84.69 27 LEU B C 1
ATOM 3592 O O . LEU B 1 27 ? 1.762 -15.789 32.5 1 84.69 27 LEU B O 1
ATOM 3596 N N . LYS B 1 28 ? 0.962 -17.359 33.875 1 87.5 28 LYS B N 1
ATOM 3597 C CA . LYS B 1 28 ? 0.819 -18.328 32.781 1 87.5 28 LYS B CA 1
ATOM 3598 C C . LYS B 1 28 ? -0.161 -17.828 31.719 1 87.5 28 LYS B C 1
ATOM 3600 O O . LYS B 1 28 ? 0.12 -17.891 30.531 1 87.5 28 LYS B O 1
ATOM 3605 N N . ALA B 1 29 ? -1.222 -17.312 32.188 1 87.69 29 ALA B N 1
ATOM 3606 C CA . ALA B 1 29 ? -2.242 -16.781 31.297 1 87.69 29 ALA B CA 1
ATOM 3607 C C . ALA B 1 29 ? -1.707 -15.602 30.5 1 87.69 29 ALA B C 1
ATOM 3609 O O . ALA B 1 29 ? -2.014 -15.453 29.312 1 87.69 29 ALA B O 1
ATOM 3610 N N . ASP B 1 30 ? -0.894 -14.805 31.125 1 87.5 30 ASP B N 1
ATOM 3611 C CA . ASP B 1 30 ? -0.308 -13.641 30.484 1 87.5 30 ASP B CA 1
ATOM 3612 C C . ASP B 1 30 ? 0.638 -14.055 29.359 1 87.5 30 ASP B C 1
ATOM 3614 O O . ASP B 1 30 ? 0.598 -13.484 28.266 1 87.5 30 ASP B O 1
ATOM 3618 N N . ILE B 1 31 ? 1.396 -15.031 29.656 1 88.5 31 ILE B N 1
ATOM 3619 C CA . ILE B 1 31 ? 2.373 -15.484 28.672 1 88.5 31 ILE B CA 1
ATOM 3620 C C . ILE B 1 31 ? 1.657 -16.156 27.5 1 88.5 31 ILE B C 1
ATOM 3622 O O . ILE B 1 31 ? 2.014 -15.93 26.344 1 88.5 31 ILE B O 1
ATOM 3626 N N . GLU B 1 32 ? 0.663 -16.875 27.797 1 87 32 GLU B N 1
ATOM 3627 C CA . GLU B 1 32 ? -0.14 -17.5 26.75 1 87 32 GLU B CA 1
ATOM 3628 C C . GLU B 1 32 ? -0.801 -16.438 25.859 1 87 32 GLU B C 1
ATOM 3630 O O . GLU B 1 32 ? -0.883 -16.609 24.641 1 87 32 GLU B O 1
ATOM 3635 N N . TRP B 1 33 ? -1.196 -15.414 26.516 1 85.31 33 TRP B N 1
ATOM 3636 C CA . TRP B 1 33 ? -1.801 -14.32 25.75 1 85.31 33 TRP B CA 1
ATOM 3637 C C . TRP B 1 33 ? -0.772 -13.648 24.844 1 85.31 33 TRP B C 1
ATOM 3639 O O . TRP B 1 33 ? -1.076 -13.297 23.703 1 85.31 33 TRP B O 1
ATOM 3649 N N . CYS B 1 34 ? 0.44 -13.469 25.344 1 84.88 34 CYS B N 1
ATOM 3650 C CA . CYS B 1 34 ? 1.51 -12.914 24.531 1 84.88 34 CYS B CA 1
ATOM 3651 C C . CYS B 1 34 ? 1.746 -13.766 23.281 1 84.88 34 CYS B C 1
ATOM 3653 O O . CYS B 1 34 ? 1.85 -13.242 22.172 1 84.88 34 CYS B O 1
ATOM 3655 N N . ILE B 1 35 ? 1.753 -15.062 23.547 1 83.31 35 ILE B N 1
ATOM 3656 C CA . ILE B 1 35 ? 1.974 -16.016 22.453 1 83.31 35 ILE B CA 1
ATOM 3657 C C . ILE B 1 35 ? 0.838 -15.906 21.438 1 83.31 35 ILE B C 1
ATOM 3659 O O . ILE B 1 35 ? 1.08 -15.82 20.234 1 83.31 35 ILE B O 1
ATOM 3663 N N . TYR B 1 36 ? -0.286 -15.75 21.984 1 79 36 TYR B N 1
ATOM 3664 C CA . TYR B 1 36 ? -1.474 -15.648 21.141 1 79 36 TYR B CA 1
ATOM 3665 C C . TYR B 1 36 ? -1.421 -14.391 20.281 1 79 36 TYR B C 1
ATOM 3667 O O . TYR B 1 36 ? -1.61 -14.461 19.062 1 79 36 TYR B O 1
ATOM 3675 N N . VAL B 1 37 ? -1.112 -13.289 20.844 1 80.31 37 VAL B N 1
ATOM 3676 C CA . VAL B 1 37 ? -1.143 -12.008 20.156 1 80.31 37 VAL B CA 1
ATOM 3677 C C . VAL B 1 37 ? -0.061 -11.969 19.078 1 80.31 37 VAL B C 1
ATOM 3679 O O . VAL B 1 37 ? -0.258 -11.383 18 1 80.31 37 VAL B O 1
ATOM 3682 N N . ILE B 1 38 ? 1.008 -12.609 19.391 1 77.88 38 ILE B N 1
ATOM 3683 C CA . ILE B 1 38 ? 2.133 -12.617 18.469 1 77.88 38 ILE B CA 1
ATOM 3684 C C . ILE B 1 38 ? 1.832 -13.547 17.297 1 77.88 38 ILE B C 1
ATOM 3686 O O . ILE B 1 38 ? 2.055 -13.188 16.141 1 77.88 38 ILE B O 1
ATOM 3690 N N . LYS B 1 39 ? 1.214 -14.664 17.594 1 74.31 39 LYS B N 1
ATOM 3691 C CA . LYS B 1 39 ? 0.876 -15.641 16.562 1 74.31 39 LYS B CA 1
ATOM 3692 C C . LYS B 1 39 ? -0.198 -15.102 15.625 1 74.31 39 LYS B C 1
ATOM 3694 O O . LYS B 1 39 ? -0.169 -15.359 14.422 1 74.31 39 LYS B O 1
ATOM 3699 N N . GLU B 1 40 ? -1.089 -14.297 16.297 1 69.19 40 GLU B N 1
ATOM 3700 C CA . GLU B 1 40 ? -2.193 -13.742 15.516 1 69.19 40 GLU B CA 1
ATOM 3701 C C . GLU B 1 40 ? -1.77 -12.477 14.781 1 69.19 40 GLU B C 1
ATOM 3703 O O . GLU B 1 40 ? -2.582 -11.844 14.109 1 69.19 40 GLU B O 1
ATOM 3708 N N . GLN B 1 41 ? -0.49 -12.125 14.953 1 63.81 41 GLN B N 1
ATOM 3709 C CA . GLN B 1 41 ? 0.098 -10.938 14.344 1 63.81 41 GLN B CA 1
ATOM 3710 C C . GLN B 1 41 ? -0.715 -9.688 14.68 1 63.81 41 GLN B C 1
ATOM 3712 O O . GLN B 1 41 ? -0.964 -8.852 13.812 1 63.81 41 GLN B O 1
ATOM 3717 N N . LYS B 1 42 ? -1.146 -9.695 15.789 1 65.19 42 LYS B N 1
ATOM 3718 C CA . LYS B 1 42 ? -1.98 -8.594 16.266 1 65.19 42 LYS B CA 1
ATOM 3719 C C . LYS B 1 42 ? -1.205 -7.684 17.219 1 65.19 42 LYS B C 1
ATOM 3721 O O . LYS B 1 42 ? -1.778 -6.773 17.812 1 65.19 42 LYS B O 1
ATOM 3726 N N . ILE B 1 43 ? 0.07 -8.055 17.312 1 70.88 43 ILE B N 1
ATOM 3727 C CA . ILE B 1 43 ? 0.852 -7.367 18.328 1 70.88 43 ILE B CA 1
ATOM 3728 C C . ILE B 1 43 ? 0.844 -5.867 18.062 1 70.88 43 ILE B C 1
ATOM 3730 O O . ILE B 1 43 ? 0.776 -5.062 19 1 70.88 43 ILE B O 1
ATOM 3734 N N . TYR B 1 44 ? 0.882 -5.555 16.812 1 60.69 44 TYR B N 1
ATOM 3735 C CA . TYR B 1 44 ? 0.997 -4.133 16.516 1 60.69 44 TYR B CA 1
ATOM 3736 C C . TYR B 1 44 ? -0.337 -3.564 16.047 1 60.69 44 TYR B C 1
ATOM 3738 O O . TYR B 1 44 ? -0.398 -2.436 15.547 1 60.69 44 TYR B O 1
ATOM 3746 N N . GLN B 1 45 ? -1.279 -4.402 16.016 1 59.5 45 GLN B N 1
ATOM 3747 C CA . GLN B 1 45 ? -2.6 -3.924 15.609 1 59.5 45 GLN B CA 1
ATOM 3748 C C . GLN B 1 45 ? -3.256 -3.119 16.734 1 59.5 45 GLN B C 1
ATOM 3750 O O . GLN B 1 45 ? -3.098 -3.443 17.906 1 59.5 45 GLN B O 1
ATOM 3755 N N . THR B 1 46 ? -3.539 -1.884 16.453 1 58.19 46 THR B N 1
ATOM 3756 C CA . THR B 1 46 ? -4.379 -1.151 17.391 1 58.19 46 THR B CA 1
ATOM 3757 C C . THR B 1 46 ? -5.707 -1.873 17.609 1 58.19 46 THR B C 1
ATOM 3759 O O . THR B 1 46 ? -6.059 -2.775 16.844 1 58.19 46 THR B O 1
ATOM 3762 N N . ASN B 1 47 ? -6.137 -1.869 18.781 1 56.22 47 ASN B N 1
ATOM 3763 C CA . ASN B 1 47 ? -7.477 -2.416 18.953 1 56.22 47 ASN B CA 1
ATOM 3764 C C . ASN B 1 47 ? -8.461 -1.832 17.953 1 56.22 47 ASN B C 1
ATOM 3766 O O . ASN B 1 47 ? -9.18 -0.884 18.266 1 56.22 47 ASN B O 1
ATOM 3770 N N . ILE B 1 48 ? -8.203 -2.312 16.719 1 54.06 48 ILE B N 1
ATOM 3771 C CA . ILE B 1 48 ? -8.969 -1.819 15.578 1 54.06 48 ILE B CA 1
ATOM 3772 C C . ILE B 1 48 ? -10.453 -1.763 15.938 1 54.06 48 ILE B C 1
ATOM 3774 O O . ILE B 1 48 ? -11.148 -0.805 15.586 1 54.06 48 ILE B O 1
ATOM 3778 N N . GLN B 1 49 ? -10.773 -2.781 16.625 1 58.31 49 GLN B N 1
ATOM 3779 C CA . GLN B 1 49 ? -12.188 -2.809 17 1 58.31 49 GLN B CA 1
ATOM 3780 C C . GLN B 1 49 ? -12.531 -1.672 17.953 1 58.31 49 GLN B C 1
ATOM 3782 O O . GLN B 1 49 ? -13.555 -1.004 17.797 1 58.31 49 GLN B O 1
ATOM 3787 N N . ALA B 1 50 ? -11.672 -1.569 18.875 1 57.41 50 ALA B N 1
ATOM 3788 C CA . ALA B 1 50 ? -11.914 -0.493 19.828 1 57.41 50 ALA B CA 1
ATOM 3789 C C . ALA B 1 50 ? -11.867 0.871 19.156 1 57.41 50 ALA B C 1
ATOM 3791 O O . ALA B 1 50 ? -12.703 1.736 19.422 1 57.41 50 ALA B O 1
ATOM 3792 N N . ASP B 1 51 ? -10.922 0.971 18.312 1 65.44 51 ASP B N 1
ATOM 3793 C CA . ASP B 1 51 ? -10.805 2.225 17.578 1 65.44 51 ASP B CA 1
ATOM 3794 C C . ASP B 1 51 ? -12.047 2.49 16.734 1 65.44 51 ASP B C 1
ATOM 3796 O O . ASP B 1 51 ? -12.539 3.621 16.688 1 65.44 51 ASP B O 1
ATOM 3800 N N . LYS B 1 52 ? -12.57 1.468 16.156 1 67.44 52 LYS B N 1
ATOM 3801 C CA . LYS B 1 52 ? -13.773 1.582 15.344 1 67.44 52 LYS B CA 1
ATOM 3802 C C . LYS B 1 52 ? -14.984 1.937 16.203 1 67.44 52 LYS B C 1
ATOM 3804 O O . LYS B 1 52 ? -15.828 2.734 15.789 1 67.44 52 LYS B O 1
ATOM 3809 N N . GLU B 1 53 ? -15.047 1.283 17.281 1 66.38 53 GLU B N 1
ATOM 3810 C CA . GLU B 1 53 ? -16.156 1.561 18.188 1 66.38 53 GLU B CA 1
ATOM 3811 C C . GLU B 1 53 ? -16.109 3 18.688 1 66.38 53 GLU B C 1
ATOM 3813 O O . GLU B 1 53 ? -17.156 3.664 18.766 1 66.38 53 GLU B O 1
ATOM 3818 N N . GLU B 1 54 ? -14.945 3.408 19.047 1 66.56 54 GLU B N 1
ATOM 3819 C CA . GLU B 1 54 ? -14.797 4.789 19.5 1 66.56 54 GLU B CA 1
ATOM 3820 C C . GLU B 1 54 ? -15.164 5.773 18.391 1 66.56 54 GLU B C 1
ATOM 3822 O O . GLU B 1 54 ? -15.781 6.809 18.641 1 66.56 54 GLU B O 1
ATOM 3827 N N . LEU B 1 55 ? -14.781 5.473 17.203 1 70 55 LEU B N 1
ATOM 3828 C CA . LEU B 1 55 ? -15.125 6.312 16.062 1 70 55 LEU B CA 1
ATOM 3829 C C . LEU B 1 55 ? -16.641 6.363 15.859 1 70 55 LEU B C 1
ATOM 3831 O O . LEU B 1 55 ? -17.188 7.43 15.594 1 70 55 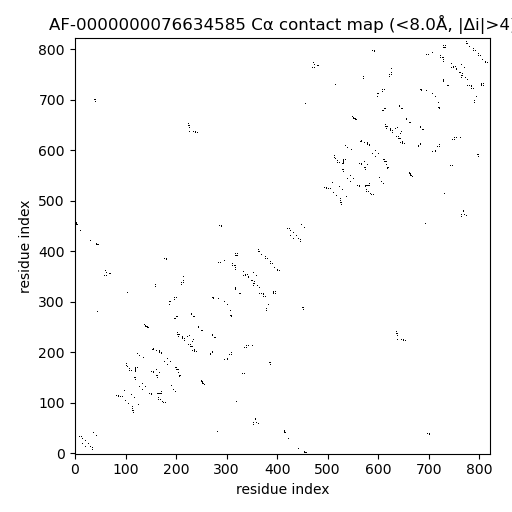LEU B O 1
ATOM 3835 N N . ILE B 1 56 ? -17.25 5.215 15.977 1 68.69 56 ILE B N 1
ATOM 3836 C CA . ILE B 1 56 ? -18.703 5.137 15.812 1 68.69 56 ILE B CA 1
ATOM 3837 C C . ILE B 1 56 ? -19.375 5.961 16.906 1 68.69 56 ILE B C 1
ATOM 3839 O O . ILE B 1 56 ? -20.328 6.695 16.625 1 68.69 56 ILE B O 1
ATOM 3843 N N . GLU B 1 57 ? -18.938 5.82 18.125 1 67.12 57 GLU B N 1
ATOM 3844 C CA . GLU B 1 57 ? -19.484 6.59 19.219 1 67.12 57 GLU B CA 1
ATOM 3845 C C . GLU B 1 57 ? -19.344 8.094 18.984 1 67.12 57 GLU B C 1
ATOM 3847 O O . GLU B 1 57 ? -20.266 8.859 19.219 1 67.12 57 GLU B O 1
ATOM 3852 N N . TYR B 1 58 ? -18.266 8.445 18.578 1 70.75 58 TYR B N 1
ATOM 3853 C CA . TYR B 1 58 ? -17.984 9.836 18.25 1 70.75 58 TYR B CA 1
ATOM 3854 C C . TYR B 1 58 ? -18.938 10.344 17.172 1 70.75 58 TYR B C 1
ATOM 3856 O O . TYR B 1 58 ? -19.562 11.398 17.328 1 70.75 58 TYR B O 1
ATOM 3864 N N . VAL B 1 59 ? -19.016 9.617 16.141 1 66.56 59 VAL B N 1
ATOM 3865 C CA . VAL B 1 59 ? -19.844 10.047 15.016 1 66.56 59 VAL B CA 1
ATOM 3866 C C . VAL B 1 59 ? -21.312 10.125 15.453 1 66.56 59 VAL B C 1
ATOM 3868 O O . VAL B 1 59 ? -22.016 11.086 15.133 1 66.56 59 VAL B O 1
ATOM 3871 N N . ASN B 1 60 ? -21.781 9.156 16.188 1 70.75 60 ASN B N 1
ATOM 3872 C CA . ASN B 1 60 ? -23.156 9.164 16.688 1 70.75 60 ASN B CA 1
ATOM 3873 C C . ASN B 1 60 ? -23.406 10.359 17.609 1 70.75 60 ASN B C 1
ATOM 3875 O O . ASN B 1 60 ? -24.484 10.945 17.578 1 70.75 60 ASN B O 1
ATOM 3879 N N . TRP B 1 61 ? -22.453 10.609 18.422 1 72.62 61 TRP B N 1
ATOM 3880 C CA . TRP B 1 61 ? -22.562 11.734 19.344 1 72.62 61 TRP B CA 1
ATOM 3881 C C . TRP B 1 61 ? -22.609 13.055 18.594 1 72.62 61 TRP B C 1
ATOM 3883 O O . TRP B 1 61 ? -23.312 13.984 19.016 1 72.62 61 TRP B O 1
ATOM 3893 N N . ALA B 1 62 ? -21.984 13.102 17.531 1 69.62 62 ALA B N 1
ATOM 3894 C CA . ALA B 1 62 ? -21.875 14.344 16.781 1 69.62 62 ALA B CA 1
ATOM 3895 C C . ALA B 1 62 ? -23.141 14.617 15.977 1 69.62 62 ALA B C 1
ATOM 3897 O O . ALA B 1 62 ? -23.328 15.719 15.461 1 69.62 62 ALA B O 1
ATOM 3898 N N . VAL B 1 63 ? -24 13.586 15.859 1 68.88 63 VAL B N 1
ATOM 3899 C CA . VAL B 1 63 ? -25.188 13.711 15.023 1 68.88 63 VAL B CA 1
ATOM 3900 C C . VAL B 1 63 ? -26.438 13.75 15.898 1 68.88 63 VAL B C 1
ATOM 3902 O O . VAL B 1 63 ? -26.516 13.062 16.922 1 68.88 63 VAL B O 1
ATOM 3905 N N . ASN B 1 64 ? -27.406 14.789 15.828 1 67.19 64 ASN B N 1
ATOM 3906 C CA . ASN B 1 64 ? -28.688 14.859 16.516 1 67.19 64 ASN B CA 1
ATOM 3907 C C . ASN B 1 64 ? -29.766 14.086 15.773 1 67.19 64 ASN B C 1
ATOM 3909 O O . ASN B 1 64 ? -30 14.328 14.586 1 67.19 64 ASN B O 1
ATOM 3913 N N . GLU B 1 65 ? -30.266 12.922 16.25 1 52.84 65 GLU B N 1
ATOM 3914 C CA . GLU B 1 65 ? -31.375 12.234 15.586 1 52.84 65 GLU B CA 1
ATOM 3915 C C . GLU B 1 65 ? -32.594 13.156 15.422 1 52.84 65 GLU B C 1
ATOM 3917 O O . GLU B 1 65 ? -33.312 13.047 14.438 1 52.84 65 GLU B O 1
ATOM 3922 N N . GLN B 1 66 ? -33.156 13.828 16.453 1 42.31 66 GLN B N 1
ATOM 3923 C CA . GLN B 1 66 ? -34.469 14.453 16.5 1 42.31 66 GLN B CA 1
ATOM 3924 C C . GLN B 1 66 ? -34.469 15.805 15.789 1 42.31 66 GLN B C 1
ATOM 3926 O O . GLN B 1 66 ? -35.5 16.469 15.695 1 42.31 66 GLN B O 1
ATOM 3931 N N . LEU B 1 67 ? -33.406 16.562 15.703 1 38.28 67 LEU B N 1
ATOM 3932 C CA . LEU B 1 67 ? -33.625 17.984 15.445 1 38.28 67 LEU B CA 1
ATOM 3933 C C . LEU B 1 67 ? -33.844 18.25 13.961 1 38.28 67 LEU B C 1
ATOM 3935 O O . LEU B 1 67 ? -33.062 17.797 13.125 1 38.28 67 LEU B O 1
ATOM 3939 N N . GLU B 1 68 ? -35.031 18.422 13.516 1 36.34 68 GLU B N 1
ATOM 3940 C CA . GLU B 1 68 ? -35.344 19.297 12.391 1 36.34 68 GLU B CA 1
ATOM 3941 C C . GLU B 1 68 ? -34.438 20.516 12.375 1 36.34 68 GLU B C 1
ATOM 3943 O O . GLU B 1 68 ? -34.719 21.516 13.055 1 36.34 68 GLU B O 1
ATOM 3948 N N . VAL B 1 69 ? -33.25 20.422 12.562 1 36.44 69 VAL B N 1
ATOM 3949 C CA . VAL B 1 69 ? -32.438 21.609 12.734 1 36.44 69 VAL B CA 1
ATOM 3950 C C . VAL B 1 69 ? -32.688 22.594 11.602 1 36.44 69 VAL B C 1
ATOM 3952 O O . VAL B 1 69 ? -32.812 22.203 10.438 1 36.44 69 VAL B O 1
ATOM 3955 N N . ALA B 1 70 ? -33.062 23.797 11.898 1 33.88 70 ALA B N 1
ATOM 3956 C CA . ALA B 1 70 ? -33.094 25.047 11.125 1 33.88 70 ALA B CA 1
ATOM 3957 C C . ALA B 1 70 ? -31.859 25.172 10.234 1 33.88 70 ALA B C 1
ATOM 3959 O O . ALA B 1 70 ? -30.781 24.656 10.57 1 33.88 70 ALA B O 1
ATOM 3960 N N . GLU B 1 71 ? -32 25.453 8.961 1 34.62 71 GLU B N 1
ATOM 3961 C CA . GLU B 1 71 ? -31 25.875 7.992 1 34.62 71 GLU B CA 1
ATOM 3962 C C . GLU B 1 71 ? -29.875 26.641 8.672 1 34.62 71 GLU B C 1
ATOM 3964 O O . GLU B 1 71 ? -30.078 27.766 9.141 1 34.62 71 GLU B O 1
ATOM 3969 N N . GLN B 1 72 ? -29.172 26.094 9.539 1 32.5 72 GLN B N 1
ATOM 3970 C CA . GLN B 1 72 ? -28.047 26.891 10 1 32.5 72 GLN B CA 1
ATOM 3971 C C . GLN B 1 72 ? -27.266 27.469 8.828 1 32.5 72 GLN B C 1
ATOM 3973 O O . GLN B 1 72 ? -26.688 26.734 8.031 1 32.5 72 GLN B O 1
ATOM 3978 N N . GLU B 1 73 ? -27.859 28.406 8.125 1 30.17 73 GLU B N 1
ATOM 3979 C CA . GLU B 1 73 ? -27.047 29.156 7.172 1 30.17 73 GLU B CA 1
ATOM 3980 C C . GLU B 1 73 ? -25.797 29.719 7.84 1 30.17 73 GLU B C 1
ATOM 3982 O O . GLU B 1 73 ? -25.891 30.5 8.781 1 30.17 73 GLU B O 1
ATOM 3987 N N . ILE B 1 74 ? -24.938 28.953 8.133 1 33.78 74 ILE B N 1
ATOM 3988 C CA . ILE B 1 74 ? -23.719 29.719 8.445 1 33.78 74 ILE B CA 1
ATOM 3989 C C . ILE B 1 74 ? -23.5 30.797 7.398 1 33.78 74 ILE B C 1
ATOM 3991 O O . ILE B 1 74 ? -23.406 30.5 6.203 1 33.78 74 ILE B O 1
ATOM 3995 N N . PRO B 1 75 ? -23.891 31.984 7.664 1 29.06 75 PRO B N 1
ATOM 3996 C CA . PRO B 1 75 ? -23.594 33.031 6.68 1 29.06 75 PRO B CA 1
ATOM 3997 C C . PRO B 1 75 ? -22.141 33 6.207 1 29.06 75 PRO B C 1
ATOM 3999 O O . PRO B 1 75 ? -21.219 32.969 7.027 1 29.06 75 PRO B O 1
ATOM 4002 N N . ILE B 1 76 ? -21.953 32.281 5.168 1 32.41 76 ILE B N 1
ATOM 4003 C CA . ILE B 1 76 ? -20.656 32.438 4.508 1 32.41 76 ILE B CA 1
ATOM 4004 C C . ILE B 1 76 ? -20.438 33.906 4.164 1 32.41 76 ILE B C 1
ATOM 4006 O O . ILE B 1 76 ? -21.078 34.438 3.262 1 32.41 76 ILE B O 1
ATOM 4010 N N . LYS B 1 77 ? -20.469 34.844 5.094 1 30.06 77 LYS B N 1
ATOM 4011 C CA . LYS B 1 77 ? -19.922 36.094 4.551 1 30.06 77 LYS B CA 1
ATOM 4012 C C . LYS B 1 77 ? -18.516 35.875 3.994 1 30.06 77 LYS B C 1
ATOM 4014 O O . LYS B 1 77 ? -17.578 35.594 4.746 1 30.06 77 LYS B O 1
ATOM 4019 N N . ILE B 1 78 ? -18.5 35.312 2.832 1 28.59 78 ILE B N 1
ATOM 4020 C CA . ILE B 1 78 ? -17.266 35.438 2.076 1 28.59 78 ILE B CA 1
ATOM 4021 C C . ILE B 1 78 ? -16.875 36.906 1.941 1 28.59 78 ILE B C 1
ATOM 4023 O O . ILE B 1 78 ? -17.562 37.656 1.261 1 28.59 78 ILE B O 1
ATOM 4027 N N . ASP B 1 79 ? -16.578 37.562 2.961 1 26.08 79 ASP B N 1
ATOM 4028 C CA . ASP B 1 79 ? -15.945 38.844 2.611 1 26.08 79 ASP B CA 1
ATOM 4029 C C . ASP B 1 79 ? -14.922 38.656 1.491 1 26.08 79 ASP B C 1
ATOM 4031 O O . ASP B 1 79 ? -13.969 37.875 1.634 1 26.08 79 ASP B O 1
ATOM 4035 N N . THR B 1 80 ? -15.422 38.688 0.272 1 27.62 80 THR B N 1
ATOM 4036 C CA . THR B 1 80 ? -14.57 38.875 -0.893 1 27.62 80 THR B CA 1
ATOM 4037 C C . THR B 1 80 ? -13.422 39.844 -0.567 1 27.62 80 THR B C 1
ATOM 4039 O O . THR B 1 80 ? -13.641 41 -0.285 1 27.62 80 THR B O 1
ATOM 4042 N N . TYR B 1 81 ? -12.438 39.375 0.075 1 26.73 81 TYR B N 1
ATOM 4043 C CA . TYR B 1 81 ? -11.242 40.219 0.215 1 26.73 81 TYR B CA 1
ATOM 4044 C C . TYR B 1 81 ? -10.945 40.969 -1.076 1 26.73 81 TYR B C 1
ATOM 4046 O O . TYR B 1 81 ? -11.086 40.406 -2.17 1 26.73 81 TYR B O 1
ATOM 4054 N N . MET B 1 82 ? -11.25 42.25 -1.167 1 26.83 82 MET B N 1
ATOM 4055 C CA . MET B 1 82 ? -10.906 43.281 -2.145 1 26.83 82 MET B CA 1
ATOM 4056 C C . MET B 1 82 ? -9.508 43.062 -2.707 1 26.83 82 MET B C 1
ATOM 4058 O O . MET B 1 82 ? -8.594 42.688 -1.975 1 26.83 82 MET B O 1
ATOM 4062 N N . ASN B 1 83 ? -9.406 42.781 -4.02 1 28.97 83 ASN B N 1
ATOM 4063 C CA . ASN B 1 83 ? -8.25 42.875 -4.906 1 28.97 83 ASN B CA 1
ATOM 4064 C C . ASN B 1 83 ? -7.418 44.125 -4.621 1 28.97 83 ASN B C 1
ATOM 4066 O O . ASN B 1 83 ? -7.719 45.188 -5.125 1 28.97 83 ASN B O 1
ATOM 4070 N N . ILE B 1 84 ? -6.938 44.438 -3.453 1 29.78 84 ILE B N 1
ATOM 4071 C CA . ILE B 1 84 ? -6.117 45.656 -3.42 1 29.78 84 ILE B CA 1
ATOM 4072 C C . ILE B 1 84 ? -4.883 45.438 -4.297 1 29.78 84 ILE B C 1
ATOM 4074 O O . ILE B 1 84 ? -4.23 44.406 -4.238 1 29.78 84 ILE B O 1
ATOM 4078 N N . PRO B 1 85 ? -4.727 46.281 -5.27 1 30.72 85 PRO B N 1
ATOM 4079 C CA . PRO B 1 85 ? -3.572 46.375 -6.172 1 30.72 85 PRO B CA 1
ATOM 4080 C C . PRO B 1 85 ? -2.24 46.375 -5.426 1 30.72 85 PRO B C 1
ATOM 4082 O O . PRO B 1 85 ? -1.961 47.312 -4.68 1 30.72 85 PRO B O 1
ATOM 4085 N N . LEU B 1 86 ? -1.803 45.344 -4.793 1 34.56 86 LEU B N 1
ATOM 4086 C CA . LEU B 1 86 ? -0.771 45.281 -3.766 1 34.56 86 LEU B CA 1
ATOM 4087 C C . LEU B 1 86 ? 0.62 45.375 -4.383 1 34.56 86 LEU B C 1
ATOM 4089 O O . LEU B 1 86 ? 1.335 44.375 -4.48 1 34.56 86 LEU B O 1
ATOM 4093 N N . TYR B 1 87 ? 0.757 46.156 -5.418 1 31.91 87 TYR B N 1
ATOM 4094 C CA . TYR B 1 87 ? 2.029 45.938 -6.102 1 31.91 87 TYR B CA 1
ATOM 4095 C C . TYR B 1 87 ? 3.201 46.156 -5.152 1 31.91 87 TYR B C 1
ATOM 4097 O O . TYR B 1 87 ? 4.082 45.312 -5.031 1 31.91 87 TYR B O 1
ATOM 4105 N N . GLU B 1 88 ? 3.584 47.469 -5.043 1 37.16 88 GLU B N 1
ATOM 4106 C CA . GLU B 1 88 ? 4.887 47.969 -4.633 1 37.16 88 GLU B CA 1
ATOM 4107 C C . GLU B 1 88 ? 5.145 47.719 -3.152 1 37.16 88 GLU B C 1
ATOM 4109 O O . GLU B 1 88 ? 6.293 47.594 -2.725 1 37.16 88 GLU B O 1
ATOM 4114 N N . LYS B 1 89 ? 4.16 47.812 -2.193 1 40.69 89 LYS B N 1
ATOM 4115 C CA . LYS B 1 89 ? 3.984 47.844 -0.744 1 40.69 89 LYS B CA 1
ATOM 4116 C C . LYS B 1 89 ? 4 46.438 -0.161 1 40.69 89 LYS B C 1
ATOM 4118 O O . LYS B 1 89 ? 4.098 46.281 1.057 1 40.69 89 LYS B O 1
ATOM 4123 N N . TYR B 1 90 ? 3.859 45.375 -0.931 1 49.75 90 TYR B N 1
ATOM 4124 C CA . TYR B 1 90 ? 3.623 43.969 -0.642 1 49.75 90 TYR B CA 1
ATOM 4125 C C . TYR B 1 90 ? 4.906 43.281 -0.174 1 49.75 90 TYR B C 1
ATOM 4127 O O . TYR B 1 90 ? 4.867 42.406 0.693 1 49.75 90 TYR B O 1
ATOM 4135 N N . GLY B 1 91 ? 6.051 43.75 -0.668 1 62.22 91 GLY B N 1
ATOM 4136 C CA . GLY B 1 91 ? 7.301 43.094 -0.291 1 62.22 91 GLY B CA 1
ATOM 4137 C C . GLY B 1 91 ? 7.609 43.219 1.188 1 62.22 91 GLY B C 1
ATOM 4138 O O . GLY B 1 91 ? 7.969 42.219 1.837 1 62.22 91 GLY B O 1
ATOM 4139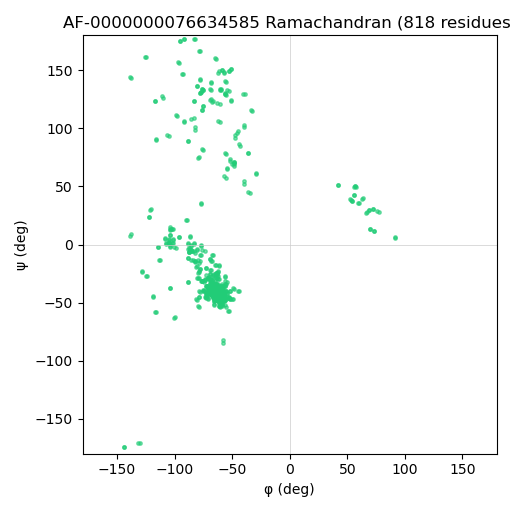 N N . SER B 1 92 ? 7.297 44.438 1.719 1 78.19 92 SER B N 1
ATOM 4140 C CA . SER B 1 92 ? 7.641 44.688 3.115 1 78.19 92 SER B CA 1
ATOM 4141 C C . SER B 1 92 ? 6.68 43.938 4.055 1 78.19 92 SER B C 1
ATOM 4143 O O . SER B 1 92 ? 7.102 43.375 5.055 1 78.19 92 SER B O 1
ATOM 4145 N N . GLU B 1 93 ? 5.434 43.906 3.686 1 89.31 93 GLU B N 1
ATOM 4146 C CA . GLU B 1 93 ? 4.441 43.25 4.523 1 89.31 93 GLU B CA 1
ATOM 4147 C C . GLU B 1 93 ? 4.637 41.75 4.512 1 89.31 93 GLU B C 1
ATOM 4149 O O . GLU B 1 93 ? 4.531 41.094 5.551 1 89.31 93 GLU B O 1
ATOM 4154 N N . ILE B 1 94 ? 4.906 41.25 3.373 1 93 94 ILE B N 1
ATOM 4155 C CA . ILE B 1 94 ? 5.145 39.812 3.232 1 93 94 ILE B CA 1
ATOM 4156 C C . ILE B 1 94 ? 6.352 39.406 4.074 1 93 94 ILE B C 1
ATOM 4158 O O . ILE B 1 94 ? 6.301 38.406 4.801 1 93 94 ILE B O 1
ATOM 4162 N N . GLU B 1 95 ? 7.352 40.219 3.992 1 92.25 95 GLU B N 1
ATOM 4163 C CA . GLU B 1 95 ? 8.562 39.906 4.75 1 92.25 95 GLU B CA 1
ATOM 4164 C C . GLU B 1 95 ? 8.305 39.969 6.25 1 92.25 95 GLU B C 1
ATOM 4166 O O . GLU B 1 95 ? 8.852 39.156 7.008 1 92.25 95 GLU B O 1
ATOM 4171 N N . SER B 1 96 ? 7.555 40.938 6.574 1 92.88 96 SER B N 1
ATOM 4172 C CA . SER B 1 96 ? 7.215 41.062 7.988 1 92.88 96 SER B CA 1
ATOM 4173 C C . SER B 1 96 ? 6.445 39.844 8.492 1 92.88 96 SER B C 1
ATOM 4175 O O . SER B 1 96 ? 6.715 39.344 9.586 1 92.88 96 SER B O 1
ATOM 4177 N N . LEU B 1 97 ? 5.516 39.406 7.746 1 94.38 97 LEU B N 1
ATOM 4178 C CA . LEU B 1 97 ? 4.754 38.219 8.133 1 94.38 97 LEU B CA 1
ATOM 4179 C C . LEU B 1 97 ? 5.648 36.969 8.156 1 94.38 97 LEU B C 1
ATOM 4181 O O . LEU B 1 97 ? 5.551 36.156 9.07 1 94.38 97 LEU B O 1
ATOM 4185 N N . LEU B 1 98 ? 6.48 36.875 7.152 1 96.12 98 LEU B N 1
ATOM 4186 C CA . LEU B 1 98 ? 7.336 35.719 7.043 1 96.12 98 LEU B CA 1
ATOM 4187 C C . LEU B 1 98 ? 8.297 35.625 8.219 1 96.12 98 LEU B C 1
ATOM 4189 O O . LEU B 1 98 ? 8.727 34.531 8.602 1 96.12 98 LEU B O 1
ATOM 4193 N N . ALA B 1 99 ? 8.602 36.719 8.828 1 94.88 99 ALA B N 1
ATOM 4194 C CA . ALA B 1 99 ? 9.492 36.75 9.984 1 94.88 99 ALA B CA 1
ATOM 4195 C C . ALA B 1 99 ? 8.883 35.969 11.156 1 94.88 99 ALA B C 1
ATOM 4197 O O . ALA B 1 99 ? 9.609 35.469 12.016 1 94.88 99 ALA B O 1
ATOM 4198 N N . ASP B 1 100 ? 7.57 35.875 11.117 1 95.69 100 ASP B N 1
ATOM 4199 C CA . ASP B 1 100 ? 6.871 35.188 12.203 1 95.69 100 ASP B CA 1
ATOM 4200 C C . ASP B 1 100 ? 6.473 33.781 11.797 1 95.69 100 ASP B C 1
ATOM 4202 O O . ASP B 1 100 ? 5.707 33.125 12.5 1 95.69 100 ASP B O 1
ATOM 4206 N N . SER B 1 101 ? 7.023 33.281 10.703 1 97.31 101 SER B N 1
ATOM 4207 C CA . SER B 1 101 ? 6.605 32 10.164 1 97.31 101 SER B CA 1
ATOM 4208 C C . SER B 1 101 ? 7.004 30.844 11.086 1 97.31 101 SER B C 1
ATOM 4210 O O . SER B 1 101 ? 6.5 29.734 10.953 1 97.31 101 SER B O 1
ATOM 4212 N N . HIS B 1 102 ? 7.875 31.047 12.055 1 97.31 102 HIS B N 1
ATOM 4213 C CA . HIS B 1 102 ? 8.297 30.016 12.992 1 97.31 102 HIS B CA 1
ATOM 4214 C C . HIS B 1 102 ? 7.301 29.859 14.133 1 97.31 102 HIS B C 1
ATOM 4216 O O . HIS B 1 102 ? 7.402 28.922 14.938 1 97.31 102 HIS B O 1
ATOM 4222 N N . LYS B 1 103 ? 6.316 30.75 14.18 1 97.25 103 LYS B N 1
ATOM 4223 C CA . LYS B 1 103 ? 5.363 30.75 15.289 1 97.25 103 LYS B CA 1
ATOM 4224 C C . LYS B 1 103 ? 4.133 29.922 14.953 1 97.25 103 LYS B C 1
ATOM 4226 O O . LYS B 1 103 ? 3.676 29.891 13.812 1 97.25 103 LYS B O 1
ATOM 4231 N N . TRP B 1 104 ? 3.564 29.281 15.977 1 97.25 104 TRP B N 1
ATOM 4232 C CA . TRP B 1 104 ? 2.391 28.438 15.789 1 97.25 104 TRP B CA 1
ATOM 4233 C C . TRP B 1 104 ? 1.156 29.266 15.477 1 97.25 104 TRP B C 1
ATOM 4235 O O . TRP B 1 104 ? 0.233 28.797 14.812 1 97.25 104 TRP B O 1
ATOM 4245 N N . ASP B 1 105 ? 1.089 30.516 15.961 1 96.31 105 ASP B N 1
ATOM 4246 C CA . ASP B 1 105 ? -0.078 31.375 15.773 1 96.31 105 ASP B CA 1
ATOM 4247 C C . ASP B 1 105 ? 0.039 32.188 14.484 1 96.31 105 ASP B C 1
ATOM 4249 O O . ASP B 1 105 ? -0.54 33.281 14.375 1 96.31 105 ASP B O 1
ATOM 4253 N N . PHE B 1 106 ? 0.829 31.781 13.555 1 97.5 106 PHE B N 1
ATOM 4254 C CA . PHE B 1 106 ? 0.991 32.438 12.258 1 97.5 106 PHE B CA 1
ATOM 4255 C C . PHE B 1 106 ? -0.355 32.594 11.562 1 97.5 106 PHE B C 1
ATOM 4257 O O . PHE B 1 106 ? -1.131 31.656 11.461 1 97.5 106 PHE B O 1
ATOM 4264 N N . ASP B 1 107 ? -0.594 33.781 11.055 1 97.31 107 ASP B N 1
ATOM 4265 C CA . ASP B 1 107 ? -1.867 34.094 10.414 1 97.31 107 ASP B CA 1
ATOM 4266 C C . ASP B 1 107 ? -1.829 33.75 8.922 1 97.31 107 ASP B C 1
ATOM 4268 O O . ASP B 1 107 ? -1.636 34.625 8.086 1 97.31 107 ASP B O 1
ATOM 4272 N N . ILE B 1 108 ? -2.178 32.531 8.625 1 98 108 ILE B N 1
ATOM 4273 C CA . ILE B 1 108 ? -2.09 32.031 7.258 1 98 108 ILE B CA 1
ATOM 4274 C C . ILE B 1 108 ? -3.131 32.719 6.383 1 98 108 ILE B C 1
ATOM 4276 O O . ILE B 1 108 ? -2.93 32.875 5.18 1 98 108 ILE B O 1
ATOM 4280 N N . PHE B 1 109 ? -4.25 33.094 6.969 1 97.44 109 PHE B N 1
ATOM 4281 C CA . PHE B 1 109 ? -5.312 33.719 6.191 1 97.44 109 PHE B CA 1
ATOM 4282 C C . PHE B 1 109 ? -4.922 35.125 5.766 1 97.44 109 PHE B C 1
ATOM 4284 O O . PHE B 1 109 ? -5.145 35.5 4.617 1 97.44 109 PHE B O 1
ATOM 4291 N N . ASN B 1 110 ? -4.398 35.844 6.711 1 97 110 ASN B N 1
ATOM 4292 C CA . ASN B 1 110 ? -3.867 37.156 6.328 1 97 110 ASN B CA 1
ATOM 4293 C C . ASN B 1 110 ? -2.744 37.031 5.305 1 97 110 ASN B C 1
ATOM 4295 O O . ASN B 1 110 ? -2.635 37.844 4.391 1 97 110 ASN B O 1
ATOM 4299 N N . PHE B 1 111 ? -1.915 36.031 5.512 1 97.38 111 PHE B N 1
ATOM 4300 C CA . PHE B 1 111 ? -0.823 35.781 4.578 1 97.38 111 PHE B CA 1
ATOM 4301 C C . PHE B 1 111 ? -1.359 35.5 3.178 1 97.38 111 PHE B C 1
ATOM 4303 O O . PHE B 1 111 ? -0.8 35.969 2.188 1 97.38 111 PHE B O 1
ATOM 4310 N N . GLU B 1 112 ? -2.375 34.719 3.078 1 97.12 112 GLU B N 1
ATOM 4311 C CA . GLU B 1 112 ? -3.016 34.438 1.8 1 97.12 112 GLU B CA 1
ATOM 4312 C C . GLU B 1 112 ? -3.502 35.719 1.121 1 97.12 112 GLU B C 1
ATOM 4314 O O . GLU B 1 112 ? -3.338 35.875 -0.089 1 97.12 112 GLU B O 1
ATOM 4319 N N . ILE B 1 113 ? -4.078 36.594 1.879 1 96 113 ILE B N 1
ATOM 4320 C CA . ILE B 1 113 ? -4.586 37.844 1.36 1 96 113 ILE B CA 1
ATOM 4321 C C . ILE B 1 113 ? -3.428 38.719 0.866 1 96 113 ILE B C 1
ATOM 4323 O O . ILE B 1 113 ? -3.445 39.188 -0.268 1 96 113 ILE B O 1
ATOM 4327 N N . VAL B 1 114 ? -2.428 38.844 1.68 1 95.69 114 VAL B N 1
ATOM 4328 C CA . VAL B 1 114 ? -1.318 39.75 1.403 1 95.69 114 VAL B CA 1
ATOM 4329 C C . VAL B 1 114 ? -0.517 39.25 0.21 1 95.69 114 VAL B C 1
ATOM 4331 O O . VAL B 1 114 ? 0.015 40.031 -0.575 1 95.69 114 VAL B O 1
ATOM 4334 N N . THR B 1 115 ? -0.47 37.938 0.004 1 96.25 115 THR B N 1
ATOM 4335 C CA . THR B 1 115 ? 0.29 37.344 -1.09 1 96.25 115 THR B CA 1
ATOM 4336 C C . THR B 1 115 ? -0.566 37.25 -2.35 1 96.25 115 THR B C 1
ATOM 4338 O O . THR B 1 115 ? -0.119 36.719 -3.369 1 96.25 115 THR B O 1
ATOM 4341 N N . GLU B 1 116 ? -1.781 37.688 -2.281 1 94.75 116 GLU B N 1
ATOM 4342 C CA . GLU B 1 116 ? -2.725 37.656 -3.395 1 94.75 116 GLU B CA 1
ATOM 4343 C C . GLU B 1 116 ? -2.895 36.219 -3.9 1 94.75 116 GLU B C 1
ATOM 4345 O O . GLU B 1 116 ? -2.723 35.938 -5.094 1 94.75 116 GLU B O 1
ATOM 4350 N N . ASN B 1 117 ? -3.127 35.375 -3.006 1 95.94 117 ASN B N 1
ATOM 4351 C CA . ASN B 1 117 ? -3.453 33.969 -3.268 1 95.94 117 ASN B CA 1
ATOM 4352 C C . ASN B 1 117 ? -2.232 33.188 -3.746 1 95.94 117 ASN B C 1
ATOM 4354 O O . ASN B 1 117 ? -2.355 32.281 -4.562 1 95.94 117 ASN B O 1
ATOM 4358 N N . GLN B 1 118 ? -1.028 33.562 -3.301 1 97.19 118 GLN B N 1
ATOM 4359 C CA . GLN B 1 118 ? 0.207 32.875 -3.643 1 97.19 118 GLN B CA 1
ATOM 4360 C C . GLN B 1 118 ? 0.928 32.375 -2.391 1 97.19 118 GLN B C 1
ATOM 4362 O O . GLN B 1 118 ? 2.16 32.375 -2.342 1 97.19 118 GLN B O 1
ATOM 4367 N N . SER B 1 119 ? 0.206 32.062 -1.358 1 98.06 119 SER B N 1
ATOM 4368 C CA . SER B 1 119 ? 0.765 31.75 -0.049 1 98.06 119 SER B CA 1
ATOM 4369 C C . SER B 1 119 ? 1.666 30.531 -0.122 1 98.06 119 SER B C 1
ATOM 4371 O O . SER B 1 119 ? 2.75 30.516 0.465 1 98.06 119 SER B O 1
ATOM 4373 N N . LEU B 1 120 ? 1.24 29.484 -0.881 1 98.69 120 LEU B N 1
ATOM 4374 C CA . LEU B 1 120 ? 1.98 28.234 -0.912 1 98.69 120 LEU B CA 1
ATOM 4375 C C . LEU B 1 120 ? 3.348 28.422 -1.561 1 98.69 120 LEU B C 1
ATOM 4377 O O . LEU B 1 120 ? 4.367 28.016 -0.999 1 98.69 120 LEU B O 1
ATOM 4381 N N . GLN B 1 121 ? 3.365 29.016 -2.752 1 98.25 121 GLN B N 1
ATOM 4382 C CA . GLN B 1 121 ? 4.613 29.219 -3.48 1 98.25 121 GLN B CA 1
ATOM 4383 C C . GLN B 1 121 ? 5.582 30.094 -2.689 1 98.25 121 GLN B C 1
ATOM 4385 O O . GLN B 1 121 ? 6.77 29.781 -2.59 1 98.25 121 GLN B O 1
ATOM 4390 N N . ILE B 1 122 ? 5.094 31.156 -2.066 1 97.94 122 ILE B N 1
ATOM 4391 C CA . ILE B 1 122 ? 5.941 32.125 -1.377 1 97.94 122 ILE B CA 1
ATOM 4392 C C . ILE B 1 122 ? 6.473 31.516 -0.081 1 97.94 122 ILE B C 1
ATOM 4394 O O . ILE B 1 122 ? 7.656 31.641 0.233 1 97.94 122 ILE B O 1
ATOM 4398 N N . MET B 1 123 ? 5.625 30.859 0.699 1 98.5 123 MET B N 1
ATOM 4399 C CA . MET B 1 123 ? 6.051 30.234 1.944 1 98.5 123 MET B CA 1
ATOM 4400 C C . MET B 1 123 ? 7.098 29.156 1.678 1 98.5 123 MET B C 1
ATOM 4402 O O . MET B 1 123 ? 8.125 29.094 2.357 1 98.5 123 MET B O 1
ATOM 4406 N N . THR B 1 124 ? 6.863 28.297 0.675 1 98.75 124 THR B N 1
ATOM 4407 C CA . THR B 1 124 ? 7.77 27.203 0.367 1 98.75 124 THR B CA 1
ATOM 4408 C C . THR B 1 124 ? 9.125 27.734 -0.102 1 98.75 124 THR B C 1
ATOM 4410 O O . THR B 1 124 ? 10.172 27.25 0.341 1 98.75 124 THR B O 1
ATOM 4413 N N . ASN B 1 125 ? 9.062 28.672 -0.993 1 97.94 125 ASN B N 1
ATOM 4414 C CA . ASN B 1 125 ? 10.297 29.297 -1.467 1 97.94 125 ASN B CA 1
ATOM 4415 C C . ASN B 1 125 ? 11.062 29.969 -0.328 1 97.94 125 ASN B C 1
ATOM 4417 O O . ASN B 1 125 ? 12.289 29.891 -0.271 1 97.94 125 ASN B O 1
ATOM 4421 N N . HIS B 1 126 ? 10.375 30.656 0.555 1 97.44 126 HIS B N 1
ATOM 4422 C CA . HIS B 1 126 ? 10.984 31.312 1.708 1 97.44 126 HIS B CA 1
ATOM 4423 C C . HIS B 1 126 ? 11.758 30.312 2.562 1 97.44 126 HIS B C 1
ATOM 4425 O O . HIS B 1 126 ? 12.914 30.562 2.922 1 97.44 126 HIS B O 1
ATOM 4431 N N . LEU B 1 127 ? 11.164 29.219 2.824 1 98.38 127 LEU B N 1
ATOM 4432 C CA . LEU B 1 127 ? 11.781 28.234 3.723 1 98.38 127 LEU B CA 1
ATOM 4433 C C . LEU B 1 127 ? 12.969 27.562 3.053 1 98.38 127 LEU B C 1
ATOM 4435 O O . LEU B 1 127 ? 13.984 27.281 3.701 1 98.38 127 LEU B O 1
ATOM 4439 N N . LEU B 1 128 ? 12.828 27.219 1.756 1 98.12 128 LEU B N 1
ATOM 4440 C CA . LEU B 1 128 ? 13.961 26.625 1.051 1 98.12 128 LEU B CA 1
ATOM 4441 C C . LEU B 1 128 ? 15.148 27.594 1.024 1 98.12 128 LEU B C 1
ATOM 4443 O O . LEU B 1 128 ? 16.297 27.172 1.137 1 98.12 128 LEU B O 1
ATOM 4447 N N . SER B 1 129 ? 14.875 28.844 0.897 1 97.12 129 SER B N 1
ATOM 4448 C CA . SER B 1 129 ? 15.914 29.859 0.901 1 97.12 129 SER B CA 1
ATOM 4449 C C . SER B 1 129 ? 16.484 30.062 2.301 1 97.12 129 SER B C 1
ATOM 4451 O O . SER B 1 129 ? 17.703 30.203 2.463 1 97.12 129 SER B O 1
ATOM 4453 N N . LEU B 1 130 ? 15.617 30.141 3.244 1 97 130 LEU B N 1
ATOM 4454 C CA . LEU B 1 130 ? 16.016 30.344 4.633 1 97 130 LEU B CA 1
ATOM 4455 C C . LEU B 1 130 ? 17.062 29.312 5.059 1 97 130 LEU B C 1
ATOM 4457 O O . LEU B 1 130 ? 18.016 29.641 5.754 1 97 130 LEU B O 1
ATOM 4461 N N . TYR B 1 131 ? 16.875 28.062 4.621 1 97.56 131 TYR B N 1
ATOM 4462 C CA . TYR B 1 131 ? 17.781 26.984 5.004 1 97.56 131 TYR B CA 1
ATOM 4463 C C . TYR B 1 131 ? 18.844 26.75 3.932 1 97.56 131 TYR B C 1
ATOM 4465 O O . TYR B 1 131 ? 19.594 25.781 3.992 1 97.56 131 TYR B O 1
ATOM 4473 N N . ASN B 1 132 ? 18.906 27.594 2.904 1 97.38 132 ASN B N 1
ATOM 4474 C CA . ASN B 1 132 ? 19.875 27.531 1.815 1 97.38 132 ASN B CA 1
ATOM 4475 C C . ASN B 1 132 ? 19.859 26.172 1.12 1 97.38 132 ASN B C 1
ATOM 4477 O O . ASN B 1 132 ? 20.906 25.609 0.822 1 97.38 132 ASN B O 1
ATOM 4481 N N . LEU B 1 133 ? 18.703 25.672 0.895 1 97 133 LEU B N 1
ATOM 4482 C CA . LEU B 1 133 ? 18.562 24.297 0.411 1 97 133 LEU B CA 1
ATOM 4483 C C . LEU B 1 133 ? 18.828 24.234 -1.09 1 97 133 LEU B C 1
ATOM 4485 O O . LEU B 1 133 ? 19.219 23.172 -1.606 1 97 133 LEU B O 1
ATOM 4489 N N . TYR B 1 134 ? 18.656 25.344 -1.834 1 96.31 134 TYR B N 1
ATOM 4490 C CA . TYR B 1 134 ? 18.953 25.344 -3.26 1 96.31 134 TYR B CA 1
ATOM 4491 C C . TYR B 1 134 ? 20.422 25 -3.508 1 96.31 134 TYR B C 1
ATOM 4493 O O . TYR B 1 134 ? 20.734 24.188 -4.375 1 96.31 134 TYR B O 1
ATOM 4501 N N . GLN B 1 135 ? 21.219 25.547 -2.705 1 95.62 135 GLN B N 1
ATOM 4502 C 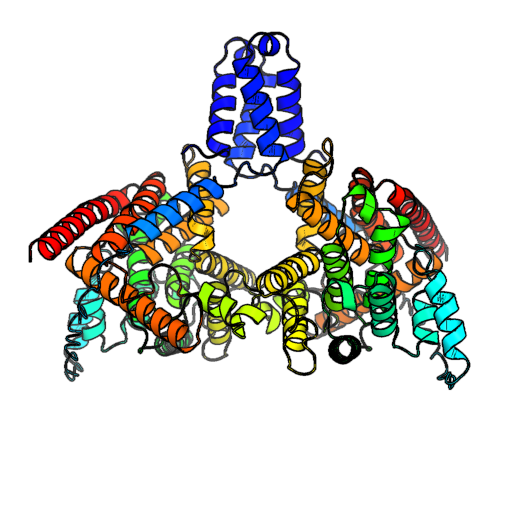CA . GLN B 1 135 ? 22.656 25.328 -2.873 1 95.62 135 GLN B CA 1
ATOM 4503 C C . GLN B 1 135 ? 23.078 23.984 -2.275 1 95.62 135 GLN B C 1
ATOM 4505 O O . GLN B 1 135 ? 23.781 23.219 -2.922 1 95.62 135 GLN B O 1
ATOM 4510 N N . ILE B 1 136 ? 22.656 23.734 -1.106 1 96.5 136 ILE B N 1
ATOM 4511 C CA . ILE B 1 136 ? 23.125 22.578 -0.341 1 96.5 136 ILE B CA 1
ATOM 4512 C C . ILE B 1 136 ? 22.688 21.281 -1.038 1 96.5 136 ILE B C 1
ATOM 4514 O O . ILE B 1 136 ? 23.453 20.312 -1.073 1 96.5 136 ILE B O 1
ATOM 4518 N N . LEU B 1 137 ? 21.453 21.281 -1.645 1 96.56 137 LEU B N 1
ATOM 4519 C CA . LEU B 1 137 ? 20.922 20.047 -2.221 1 96.56 137 LEU B CA 1
ATOM 4520 C C . LEU B 1 137 ? 21 20.094 -3.744 1 96.56 137 LEU B C 1
ATOM 4522 O O . LEU B 1 137 ? 20.516 19.172 -4.414 1 96.56 137 LEU B O 1
ATOM 4526 N N . SER B 1 138 ? 21.547 21.203 -4.273 1 96.25 138 SER B N 1
ATOM 4527 C CA . SER B 1 138 ? 21.703 21.375 -5.715 1 96.25 138 SER B CA 1
ATOM 4528 C C . SER B 1 138 ? 20.359 21.406 -6.414 1 96.25 138 SER B C 1
ATOM 4530 O O . SER B 1 138 ? 20.172 20.781 -7.457 1 96.25 138 SER B O 1
ATOM 4532 N N . PHE B 1 139 ? 19.406 22.062 -5.789 1 97.25 139 PHE B N 1
ATOM 4533 C CA . PHE B 1 139 ? 18.125 22.328 -6.43 1 97.25 139 PHE B CA 1
ATOM 4534 C C . PHE B 1 139 ? 18.25 23.453 -7.449 1 97.25 139 PHE B C 1
ATOM 4536 O O . PHE B 1 139 ? 18.891 24.469 -7.18 1 97.25 139 PHE B O 1
ATOM 4543 N N . ASP B 1 140 ? 17.703 23.25 -8.602 1 97 140 ASP B N 1
ATOM 4544 C CA . ASP B 1 140 ? 17.625 24.328 -9.578 1 97 140 ASP B CA 1
ATOM 4545 C C . ASP B 1 140 ? 16.516 25.312 -9.211 1 97 140 ASP B C 1
ATOM 4547 O O . ASP B 1 140 ? 15.328 25 -9.305 1 97 140 ASP B O 1
ATOM 4551 N N . ASN B 1 141 ? 16.891 26.516 -8.922 1 96.31 141 ASN B N 1
ATOM 4552 C CA . ASN B 1 141 ? 15.969 27.516 -8.414 1 96.31 141 ASN B CA 1
ATOM 4553 C C . ASN B 1 141 ? 14.914 27.891 -9.453 1 96.31 141 ASN B C 1
ATOM 4555 O O . ASN B 1 141 ? 13.734 28.031 -9.133 1 96.31 141 ASN B O 1
ATOM 4559 N N . LYS B 1 142 ? 15.258 28.078 -10.617 1 97 142 LYS B N 1
ATOM 4560 C CA . LYS B 1 142 ? 14.328 28.453 -11.688 1 97 142 LYS B CA 1
ATOM 4561 C C . LYS B 1 142 ? 13.297 27.359 -11.922 1 97 142 LYS B C 1
ATOM 4563 O O . LYS B 1 142 ? 12.102 27.641 -12.031 1 97 142 LYS B O 1
ATOM 4568 N N . LYS B 1 143 ? 13.766 26.156 -12.016 1 98.25 143 LYS B N 1
ATOM 4569 C CA . LYS B 1 143 ? 12.867 25.031 -12.242 1 98.25 143 LYS B CA 1
ATOM 4570 C C . LYS B 1 143 ? 11.945 24.812 -11.039 1 98.25 143 LYS B C 1
ATOM 4572 O O . LYS B 1 143 ? 10.789 24.406 -11.203 1 98.25 143 LYS B O 1
ATOM 4577 N N . PHE B 1 144 ? 12.539 25.094 -9.883 1 98.5 144 PHE B N 1
ATOM 4578 C CA . PHE B 1 144 ? 11.703 24.969 -8.695 1 98.5 144 PHE B CA 1
ATOM 4579 C C . PHE B 1 144 ? 10.555 25.969 -8.734 1 98.5 144 PHE B C 1
ATOM 4581 O O . PHE B 1 144 ? 9.414 25.625 -8.414 1 98.5 144 PHE B O 1
ATOM 4588 N N . MET B 1 145 ? 10.852 27.141 -9.078 1 98.19 145 MET B N 1
ATOM 4589 C CA . MET B 1 145 ? 9.812 28.156 -9.117 1 98.19 145 MET B CA 1
ATOM 4590 C C . MET B 1 145 ? 8.711 27.781 -10.109 1 98.19 145 MET B C 1
ATOM 4592 O O . MET B 1 145 ? 7.527 27.984 -9.836 1 98.19 145 MET B O 1
ATOM 4596 N N . SER B 1 146 ? 9.102 27.219 -11.234 1 98.5 146 SER B N 1
ATOM 4597 C CA . SER B 1 146 ? 8.125 26.719 -12.188 1 98.5 146 SER B CA 1
ATOM 4598 C C . SER B 1 146 ? 7.293 25.594 -11.594 1 98.5 146 SER B C 1
ATOM 4600 O O . SER B 1 146 ? 6.066 25.578 -11.727 1 98.5 146 SER B O 1
ATOM 4602 N N . PHE B 1 147 ? 7.996 24.719 -10.906 1 98.69 147 PHE B N 1
ATOM 4603 C CA . PHE B 1 147 ? 7.352 23.578 -10.273 1 98.69 147 PHE B CA 1
ATOM 4604 C C . PHE B 1 147 ? 6.336 24.031 -9.227 1 98.69 147 PHE B C 1
ATOM 4606 O O . PHE B 1 147 ? 5.172 23.641 -9.273 1 98.69 147 PHE B O 1
ATOM 4613 N N . ILE B 1 148 ? 6.746 24.859 -8.32 1 98.75 148 ILE B N 1
ATOM 4614 C CA . ILE B 1 148 ? 5.902 25.219 -7.184 1 98.75 148 ILE B CA 1
ATOM 4615 C C . ILE B 1 148 ? 4.746 26.094 -7.656 1 98.75 148 ILE B C 1
ATOM 4617 O O . ILE B 1 148 ? 3.654 26.047 -7.09 1 98.75 148 ILE B O 1
ATOM 4621 N N . ASN B 1 149 ? 4.945 26.828 -8.68 1 98.31 149 ASN B N 1
ATOM 4622 C CA . ASN B 1 149 ? 3.852 27.594 -9.273 1 98.31 149 ASN B CA 1
ATOM 4623 C C . ASN B 1 149 ? 2.771 26.672 -9.836 1 98.31 149 ASN B C 1
ATOM 4625 O O . ASN B 1 149 ? 1.579 26.938 -9.688 1 98.31 149 ASN B O 1
ATOM 4629 N N . GLU B 1 150 ? 3.203 25.672 -10.516 1 98.5 150 GLU B N 1
ATOM 4630 C CA . GLU B 1 150 ? 2.246 24.703 -11.039 1 98.5 150 GLU B CA 1
ATOM 4631 C C . GLU B 1 150 ? 1.511 23.984 -9.906 1 98.5 150 GLU B C 1
ATOM 4633 O O . GLU B 1 150 ? 0.308 23.734 -10.008 1 98.5 150 GLU B O 1
ATOM 4638 N N . ILE B 1 151 ? 2.26 23.656 -8.867 1 98.81 151 ILE B N 1
ATOM 4639 C CA . ILE B 1 151 ? 1.636 23.031 -7.707 1 98.81 151 ILE B CA 1
ATOM 4640 C C . ILE B 1 151 ? 0.606 23.984 -7.098 1 98.81 151 ILE B C 1
ATOM 4642 O O . ILE B 1 151 ? -0.53 23.578 -6.828 1 98.81 151 ILE B O 1
ATOM 4646 N N . GLN B 1 152 ? 0.983 25.234 -6.887 1 98.38 152 GLN B N 1
ATOM 4647 C CA . GLN B 1 152 ? 0.086 26.266 -6.379 1 98.38 152 GLN B CA 1
ATOM 4648 C C . GLN B 1 152 ? -1.195 26.328 -7.203 1 98.38 152 GLN B C 1
ATOM 4650 O O . GLN B 1 152 ? -2.297 26.328 -6.652 1 98.38 152 GLN B O 1
ATOM 4655 N N . ASN B 1 153 ? -1.041 26.328 -8.445 1 98 153 ASN B N 1
ATOM 4656 C CA . ASN B 1 153 ? -2.176 26.5 -9.352 1 98 153 ASN B CA 1
ATOM 4657 C C . ASN B 1 153 ? -2.982 25.203 -9.477 1 98 153 ASN B C 1
ATOM 4659 O O . ASN B 1 153 ? -4.133 25.234 -9.922 1 98 153 ASN B O 1
ATOM 4663 N N . GLY B 1 154 ? -2.344 24.078 -9.156 1 98.31 154 GLY B N 1
ATOM 4664 C CA . GLY B 1 154 ? -3.021 22.797 -9.258 1 98.31 154 GLY B CA 1
ATOM 4665 C C . GLY B 1 154 ? -3.922 22.5 -8.07 1 98.31 154 GLY B C 1
ATOM 4666 O O . GLY B 1 154 ? -4.793 21.641 -8.148 1 98.31 154 GLY B O 1
ATOM 4667 N N . TYR B 1 155 ? -3.721 23.172 -6.988 1 98.5 155 TYR B N 1
ATOM 4668 C CA . TYR B 1 155 ? -4.699 23.141 -5.906 1 98.5 155 TYR B CA 1
ATOM 4669 C C . TYR B 1 155 ? -5.977 23.875 -6.312 1 98.5 155 TYR B C 1
ATOM 4671 O O . TYR B 1 155 ? -5.926 24.984 -6.828 1 98.5 155 TYR B O 1
ATOM 4679 N N . HIS B 1 156 ? -7.09 23.297 -6.066 1 97.69 156 HIS B N 1
ATOM 4680 C CA . HIS B 1 156 ? -8.352 23.859 -6.523 1 97.69 156 HIS B CA 1
ATOM 4681 C C . HIS B 1 156 ? -8.859 24.938 -5.57 1 97.69 156 HIS B C 1
ATOM 4683 O O . HIS B 1 156 ? -9.211 24.641 -4.426 1 97.69 156 HIS B O 1
ATOM 4689 N N . LYS B 1 157 ? -9.07 26.062 -6.105 1 95.31 157 LYS B N 1
ATOM 4690 C CA . LYS B 1 157 ? -9.461 27.219 -5.297 1 95.31 157 LYS B CA 1
ATOM 4691 C C . LYS B 1 157 ? -10.898 27.094 -4.805 1 95.31 157 LYS B C 1
ATOM 4693 O O . LYS B 1 157 ? -11.281 27.719 -3.814 1 95.31 157 LYS B O 1
ATOM 4698 N N . ASP B 1 158 ? -11.617 26.281 -5.457 1 95.94 158 ASP B N 1
ATOM 4699 C CA . ASP B 1 158 ? -13.031 26.156 -5.129 1 95.94 158 ASP B CA 1
ATOM 4700 C C . ASP B 1 158 ? -13.242 25.219 -3.938 1 95.94 158 ASP B C 1
ATOM 4702 O O . ASP B 1 158 ? -14.32 25.188 -3.346 1 95.94 158 ASP B O 1
ATOM 4706 N N . ASN B 1 159 ? -12.219 24.484 -3.604 1 98.06 159 ASN B N 1
ATOM 4707 C CA . ASN B 1 159 ? -12.328 23.672 -2.396 1 98.06 159 ASN B CA 1
ATOM 4708 C C . ASN B 1 159 ? -12.375 24.531 -1.142 1 98.06 159 ASN B C 1
ATOM 4710 O O . ASN B 1 159 ? -11.633 25.516 -1.027 1 98.06 159 ASN B O 1
ATOM 4714 N N . PHE B 1 160 ? -13.188 24.156 -0.24 1 97.94 160 PHE B N 1
ATOM 4715 C CA . PHE B 1 160 ? -13.305 24.922 0.987 1 97.94 160 PHE B CA 1
ATOM 4716 C C . PHE B 1 160 ? -12.062 24.766 1.852 1 97.94 160 PHE B C 1
ATOM 4718 O O . PHE B 1 160 ? -11.578 25.734 2.447 1 97.94 160 PHE B O 1
ATOM 4725 N N . TYR B 1 161 ? -11.555 23.562 1.933 1 98.38 161 TYR B N 1
ATOM 4726 C CA . TYR B 1 161 ? -10.508 23.25 2.9 1 98.38 161 TYR B CA 1
ATOM 4727 C C . TYR B 1 161 ? -9.227 22.844 2.195 1 98.38 161 TYR B C 1
ATOM 4729 O O . TYR B 1 161 ? -8.188 23.484 2.367 1 98.38 161 TYR B O 1
ATOM 4737 N N . HIS B 1 162 ? -9.305 21.781 1.355 1 98.69 162 HIS B N 1
ATOM 4738 C CA . HIS B 1 162 ? -8.117 21.25 0.707 1 98.69 162 HIS B CA 1
ATOM 4739 C C . HIS B 1 162 ? -7.711 22.094 -0.495 1 98.69 162 HIS B C 1
ATOM 4741 O O . HIS B 1 162 ? -7.871 21.672 -1.642 1 98.69 162 HIS B O 1
ATOM 4747 N N . ASN B 1 163 ? -7.148 23.203 -0.273 1 98.56 163 ASN B N 1
ATOM 4748 C CA . ASN B 1 163 ? -6.668 24.156 -1.267 1 98.56 163 ASN B CA 1
ATOM 4749 C C . ASN B 1 163 ? -5.242 24.609 -0.961 1 98.56 163 ASN B C 1
ATOM 4751 O O . ASN B 1 163 ? -4.59 24.062 -0.071 1 98.56 163 ASN B O 1
ATOM 4755 N N . ALA B 1 164 ? -4.777 25.609 -1.695 1 98.62 164 ALA B N 1
ATOM 4756 C CA . ALA B 1 164 ? -3.387 26.047 -1.581 1 98.62 164 ALA B CA 1
ATOM 4757 C C . ALA B 1 164 ? -3.121 26.688 -0.224 1 98.62 164 ALA B C 1
ATOM 4759 O O . ALA B 1 164 ? -2.027 26.562 0.329 1 98.62 164 ALA B O 1
ATOM 4760 N N . THR B 1 165 ? -4.082 27.359 0.342 1 98.69 165 THR B N 1
ATOM 4761 C CA . THR B 1 165 ? -3.93 27.984 1.649 1 98.69 165 THR B CA 1
ATOM 4762 C C . THR B 1 165 ? -3.691 26.938 2.73 1 98.69 165 THR B C 1
ATOM 4764 O O . THR B 1 165 ? -2.828 27.109 3.594 1 98.69 165 THR B O 1
ATOM 4767 N N . HIS B 1 166 ? -4.496 25.844 2.658 1 98.81 166 HIS B N 1
ATOM 4768 C CA . HIS B 1 166 ? -4.289 24.75 3.586 1 98.81 166 HIS B CA 1
ATOM 4769 C C . HIS B 1 166 ? -2.889 24.156 3.441 1 98.81 166 HIS B C 1
ATOM 4771 O O . HIS B 1 166 ? -2.213 23.906 4.438 1 98.81 166 HIS B O 1
ATOM 4777 N N . ALA B 1 167 ? -2.482 23.953 2.215 1 98.88 167 ALA B N 1
ATOM 4778 C CA . ALA B 1 167 ? -1.149 23.422 1.97 1 98.88 167 ALA B CA 1
ATOM 4779 C C . ALA B 1 167 ? -0.071 24.328 2.543 1 98.88 167 ALA B C 1
ATOM 4781 O O . ALA B 1 167 ? 0.895 23.859 3.148 1 98.88 167 ALA B O 1
ATOM 4782 N N . ALA B 1 168 ? -0.233 25.641 2.334 1 98.81 168 ALA B N 1
ATOM 4783 C CA . ALA B 1 168 ? 0.715 26.594 2.879 1 98.81 168 ALA B CA 1
ATOM 4784 C C . ALA B 1 168 ? 0.752 26.531 4.402 1 98.81 168 ALA B C 1
ATOM 4786 O O . ALA B 1 168 ? 1.817 26.656 5.012 1 98.81 168 ALA B O 1
ATOM 4787 N N . ASP B 1 169 ? -0.375 26.391 4.973 1 98.81 169 ASP B N 1
ATOM 4788 C CA . ASP B 1 169 ? -0.472 26.281 6.426 1 98.81 169 ASP B CA 1
ATOM 4789 C C . ASP B 1 169 ? 0.269 25.047 6.934 1 98.81 169 ASP B C 1
ATOM 4791 O O . ASP B 1 169 ? 0.904 25.094 7.988 1 98.81 169 ASP B O 1
ATOM 4795 N N . VAL B 1 170 ? 0.144 23.953 6.211 1 98.88 170 VAL B N 1
ATOM 4796 C CA . VAL B 1 170 ? 0.832 22.719 6.59 1 98.88 170 VAL B CA 1
ATOM 4797 C C . VAL B 1 170 ? 2.34 22.906 6.438 1 98.88 170 VAL B C 1
ATOM 4799 O O . VAL B 1 170 ? 3.115 22.453 7.281 1 98.88 170 VAL B O 1
ATOM 4802 N N . VAL B 1 171 ? 2.783 23.547 5.344 1 98.88 171 VAL B N 1
ATOM 4803 C CA . VAL B 1 171 ? 4.199 23.844 5.172 1 98.88 171 VAL B CA 1
ATOM 4804 C C . VAL B 1 171 ? 4.703 24.672 6.355 1 98.88 171 VAL B C 1
ATOM 4806 O O . VAL B 1 171 ? 5.746 24.359 6.938 1 98.88 171 VAL B O 1
ATOM 4809 N N . GLN B 1 172 ? 3.969 25.703 6.688 1 98.75 172 GLN B N 1
ATOM 4810 C CA . GLN B 1 172 ? 4.324 26.578 7.809 1 98.75 172 GLN B CA 1
ATOM 4811 C C . GLN B 1 172 ? 4.34 25.797 9.117 1 98.75 172 GLN B C 1
ATOM 4813 O O . GLN B 1 172 ? 5.242 25.984 9.945 1 98.75 172 GLN B O 1
ATOM 4818 N N . SER B 1 173 ? 3.338 24.953 9.336 1 98.19 173 SER B N 1
ATOM 4819 C CA . SER B 1 173 ? 3.26 24.125 10.531 1 98.19 173 SER B CA 1
ATOM 4820 C C . SER B 1 173 ? 4.473 23.203 10.648 1 98.19 173 SER B C 1
ATOM 4822 O O . SER B 1 173 ? 5 23 11.742 1 98.19 173 SER B O 1
ATOM 4824 N N . PHE B 1 174 ? 4.836 22.641 9.523 1 98 174 PHE B N 1
ATOM 4825 C CA . PHE B 1 174 ? 6.012 21.781 9.516 1 98 174 PHE B CA 1
ATOM 4826 C C . PHE B 1 174 ? 7.254 22.562 9.938 1 98 174 PHE B C 1
ATOM 4828 O O . PHE B 1 174 ? 8.094 22.047 10.68 1 98 174 PHE B O 1
ATOM 4835 N N . TYR B 1 175 ? 7.395 23.781 9.422 1 98.25 175 TYR B N 1
ATOM 4836 C CA . TYR B 1 175 ? 8.516 24.641 9.797 1 98.25 175 TYR B CA 1
ATOM 4837 C C . TYR B 1 175 ? 8.516 24.922 11.289 1 98.25 175 TYR B C 1
ATOM 4839 O O . TYR B 1 175 ? 9.562 24.891 11.938 1 98.25 175 TYR B O 1
ATOM 4847 N N . TYR B 1 176 ? 7.406 25.219 11.852 1 98.31 176 TYR B N 1
ATOM 4848 C CA . TYR B 1 176 ? 7.258 25.422 13.289 1 98.31 176 TYR B CA 1
ATOM 4849 C C . TYR B 1 176 ? 7.809 24.219 14.062 1 98.31 176 TYR B C 1
ATOM 4851 O O . TYR B 1 176 ? 8.547 24.391 15.031 1 98.31 176 TYR B O 1
ATOM 4859 N N . MET B 1 177 ? 7.5 23.031 13.648 1 98.25 177 MET B N 1
ATOM 4860 C CA . MET B 1 177 ? 7.953 21.828 14.344 1 98.25 177 MET B CA 1
ATOM 4861 C C . MET B 1 177 ? 9.453 21.625 14.164 1 98.25 177 MET B C 1
ATOM 4863 O O . MET B 1 177 ? 10.148 21.234 15.109 1 98.25 177 MET B O 1
ATOM 4867 N N . LEU B 1 178 ? 9.906 21.891 12.945 1 98.44 178 LEU B N 1
ATOM 4868 C CA . LEU B 1 178 ? 11.32 21.719 12.641 1 98.44 178 LEU B CA 1
ATOM 4869 C C . LEU B 1 178 ? 12.164 22.672 13.484 1 98.44 178 LEU B C 1
ATOM 4871 O O . LEU B 1 178 ? 13.195 22.281 14.023 1 98.44 178 LEU B O 1
ATOM 4875 N N . ASN B 1 179 ? 11.719 23.906 13.578 1 98 179 ASN B N 1
ATOM 4876 C CA . ASN B 1 179 ? 12.523 24.969 14.156 1 98 179 ASN B CA 1
ATOM 4877 C C . ASN B 1 179 ? 12.141 25.25 15.609 1 98 179 ASN B C 1
ATOM 4879 O O . ASN B 1 179 ? 12.922 24.984 16.516 1 98 179 ASN B O 1
ATOM 4883 N N . THR B 1 180 ? 10.938 25.672 15.836 1 98.06 180 THR B N 1
ATOM 4884 C CA . THR B 1 180 ? 10.484 26.109 17.156 1 98.06 180 THR B CA 1
ATOM 4885 C C . THR B 1 180 ? 10.391 24.938 18.125 1 98.06 180 THR B C 1
ATOM 4887 O O . THR B 1 180 ? 10.773 25.047 19.281 1 98.06 180 THR B O 1
ATOM 4890 N N . CYS B 1 181 ? 9.875 23.812 17.625 1 98 181 CYS B N 1
ATOM 4891 C CA . CYS B 1 181 ? 9.789 22.641 18.469 1 98 181 CYS B CA 1
ATOM 4892 C C . CYS B 1 181 ? 11.086 21.844 18.438 1 98 181 CYS B C 1
ATOM 4894 O O . CYS B 1 181 ? 11.188 20.781 19.062 1 98 181 CYS B O 1
ATOM 4896 N N . GLN B 1 182 ? 12.062 22.281 17.672 1 97.88 182 GLN B N 1
ATOM 4897 C CA . GLN B 1 182 ? 13.461 21.859 17.688 1 97.88 182 GLN B CA 1
ATOM 4898 C C . GLN B 1 182 ? 13.602 20.422 17.172 1 97.88 182 GLN B C 1
ATOM 4900 O O . GLN B 1 182 ? 14.445 19.672 17.672 1 97.88 182 GLN B O 1
ATOM 4905 N N . ALA B 1 183 ? 12.766 20.031 16.328 1 98.25 183 ALA B N 1
ATOM 4906 C CA . ALA B 1 183 ? 12.875 18.688 15.758 1 98.25 183 ALA B CA 1
ATOM 4907 C C . ALA B 1 183 ? 14.227 18.5 15.078 1 98.25 183 ALA B C 1
ATOM 4909 O O . ALA B 1 183 ? 14.789 17.406 15.094 1 98.25 183 ALA B O 1
ATOM 4910 N N . ILE B 1 184 ? 14.789 19.547 14.414 1 98.25 184 ILE B N 1
ATOM 4911 C CA . ILE B 1 184 ? 16.062 19.453 13.711 1 98.25 184 ILE B CA 1
ATOM 4912 C C . ILE B 1 184 ? 17.156 19.016 14.688 1 98.25 184 ILE B C 1
ATOM 4914 O O . ILE B 1 184 ? 17.906 18.078 14.398 1 98.25 184 ILE B O 1
ATOM 4918 N N . ASP B 1 185 ? 17.188 19.594 15.836 1 97.31 185 ASP B N 1
ATOM 4919 C CA . ASP B 1 185 ? 18.25 19.328 16.797 1 97.31 185 ASP B CA 1
ATOM 4920 C C . ASP B 1 185 ? 18.016 18 17.531 1 97.31 185 ASP B C 1
ATOM 4922 O O . ASP B 1 185 ? 18.938 17.203 17.688 1 97.31 185 ASP B O 1
ATOM 4926 N N . ILE B 1 186 ? 16.781 17.797 17.953 1 96.81 186 ILE B N 1
ATOM 4927 C CA . ILE B 1 186 ? 16.438 16.641 18.766 1 96.81 186 ILE B CA 1
ATOM 4928 C C . ILE B 1 186 ? 16.625 15.367 17.953 1 96.81 186 ILE B C 1
ATOM 4930 O O . ILE B 1 186 ? 17.125 14.367 18.453 1 96.81 186 ILE B O 1
ATOM 4934 N N . CYS B 1 187 ? 16.219 15.391 16.719 1 97.25 187 CYS B N 1
ATOM 4935 C CA . CYS B 1 187 ? 16.25 14.195 15.875 1 97.25 187 CYS B CA 1
ATOM 4936 C C . CYS B 1 187 ? 17.469 14.188 14.969 1 97.25 187 CYS B C 1
ATOM 4938 O O . CYS B 1 187 ? 17.672 13.242 14.211 1 97.25 187 CYS B O 1
ATOM 4940 N N . LYS B 1 188 ? 18.297 15.242 15 1 96.94 188 LYS B N 1
ATOM 4941 C CA . LYS B 1 188 ? 19.484 15.375 14.172 1 96.94 188 LYS B CA 1
ATOM 4942 C C . LYS B 1 188 ? 19.141 15.273 12.695 1 96.94 188 LYS B C 1
ATOM 4944 O O . LYS B 1 188 ? 19.766 14.492 11.961 1 96.94 188 LYS B O 1
ATOM 4949 N N . LEU B 1 189 ? 18.188 16.031 12.289 1 98 189 LEU B N 1
ATOM 4950 C CA . LEU B 1 189 ? 17.781 16.078 10.883 1 98 189 LEU B CA 1
ATOM 4951 C C . LEU B 1 189 ? 18.797 16.859 10.062 1 98 189 LEU B C 1
ATOM 4953 O O . LEU B 1 189 ? 19.297 17.906 10.5 1 98 189 LEU B O 1
ATOM 4957 N N . ASN B 1 190 ? 19.172 16.312 8.969 1 97.25 190 ASN B N 1
ATOM 4958 C CA . ASN B 1 190 ? 20.094 17.016 8.078 1 97.25 190 ASN B CA 1
ATOM 4959 C C . ASN B 1 190 ? 19.344 17.844 7.039 1 97.25 190 ASN B C 1
ATOM 4961 O O . ASN B 1 190 ? 18.109 17.875 7.031 1 97.25 190 ASN B O 1
ATOM 4965 N N . ASP B 1 191 ? 20.047 18.578 6.207 1 97.62 191 ASP B N 1
ATOM 4966 C CA . ASP B 1 191 ? 19.469 19.484 5.219 1 97.62 191 ASP B CA 1
ATOM 4967 C C . ASP B 1 191 ? 18.578 18.719 4.242 1 97.62 191 ASP B C 1
ATOM 4969 O O . ASP B 1 191 ? 17.547 19.25 3.803 1 97.62 191 ASP B O 1
ATOM 4973 N N . PHE B 1 192 ? 18.984 17.531 3.92 1 97.38 192 PHE B N 1
ATOM 4974 C CA . PHE B 1 192 ? 18.203 16.688 3.037 1 97.38 192 PHE B CA 1
ATOM 4975 C C . PHE B 1 192 ? 16.844 16.391 3.648 1 97.38 192 PHE B C 1
ATOM 4977 O O . PHE B 1 192 ? 15.812 16.5 2.975 1 97.38 192 PHE B O 1
ATOM 4984 N N . ASP B 1 193 ? 16.828 16.062 4.902 1 98.19 193 ASP B N 1
ATOM 4985 C CA . ASP B 1 193 ? 15.586 15.789 5.617 1 98.19 193 ASP B CA 1
ATOM 4986 C C . ASP B 1 193 ? 14.68 17.016 5.633 1 98.19 193 ASP B C 1
ATOM 4988 O O . ASP B 1 193 ? 13.461 16.891 5.449 1 98.19 193 ASP B O 1
ATOM 4992 N N . ILE B 1 194 ? 15.273 18.125 5.871 1 98.62 194 ILE B N 1
ATOM 4993 C CA . ILE B 1 194 ? 14.516 19.375 5.938 1 98.62 194 ILE B CA 1
ATOM 4994 C C . ILE B 1 194 ? 13.859 19.656 4.59 1 98.62 194 ILE B C 1
ATOM 4996 O O . ILE B 1 194 ? 12.672 20 4.531 1 98.62 194 ILE B O 1
ATOM 5000 N N . GLY B 1 195 ? 14.602 19.5 3.533 1 98.31 195 GLY B N 1
ATOM 5001 C CA . GLY B 1 195 ? 14.055 19.672 2.197 1 98.31 195 GLY B CA 1
ATOM 5002 C C . GLY B 1 195 ? 12.891 18.75 1.904 1 98.31 195 GLY B C 1
ATOM 5003 O O . GLY B 1 195 ? 11.867 19.172 1.371 1 98.31 195 GLY B O 1
ATOM 5004 N N . VAL B 1 196 ? 13.016 17.469 2.275 1 98.69 196 VAL B N 1
ATOM 5005 C CA . VAL B 1 196 ? 11.977 16.469 2.082 1 98.69 196 VAL B CA 1
ATOM 5006 C C . VAL B 1 196 ? 10.711 16.891 2.824 1 98.69 196 VAL B C 1
ATOM 5008 O O . VAL B 1 196 ? 9.602 16.797 2.287 1 98.69 196 VAL B O 1
ATOM 5011 N N . CYS B 1 197 ? 10.867 17.344 4.008 1 98.81 197 CYS B N 1
ATOM 5012 C CA . CYS B 1 197 ? 9.734 17.75 4.832 1 98.81 197 CYS B CA 1
ATOM 5013 C C . CYS B 1 197 ? 8.977 18.891 4.18 1 98.81 197 CYS B C 1
ATOM 5015 O O . CYS B 1 197 ? 7.754 18.828 4.027 1 98.81 197 CYS B O 1
ATOM 5017 N N . ILE B 1 198 ? 9.68 19.891 3.789 1 98.75 198 ILE B N 1
ATOM 5018 C CA . ILE B 1 198 ? 9.07 21.094 3.25 1 98.75 198 ILE B CA 1
ATOM 5019 C C . ILE B 1 198 ? 8.352 20.781 1.941 1 98.75 198 ILE B C 1
ATOM 5021 O O . ILE B 1 198 ? 7.199 21.156 1.751 1 98.75 198 ILE B O 1
ATOM 5025 N N . ILE B 1 199 ? 9 20.062 1.073 1 98.88 199 ILE B N 1
ATOM 5026 C CA . ILE B 1 199 ? 8.43 19.766 -0.238 1 98.88 199 ILE B CA 1
ATOM 5027 C C . ILE B 1 199 ? 7.242 18.828 -0.083 1 98.88 199 ILE B C 1
ATOM 5029 O O . ILE B 1 199 ? 6.215 19 -0.745 1 98.88 199 ILE B O 1
ATOM 5033 N N . SER B 1 200 ? 7.34 17.812 0.771 1 98.94 200 SER B N 1
ATOM 5034 C CA . SER B 1 200 ? 6.234 16.891 1.001 1 98.94 200 SER B CA 1
ATOM 5035 C C . SER B 1 200 ? 5.004 17.609 1.531 1 98.94 200 SER B C 1
ATOM 5037 O O . SER B 1 200 ? 3.875 17.297 1.147 1 98.94 200 SER B O 1
ATOM 5039 N N . ALA B 1 201 ? 5.211 18.516 2.406 1 98.88 201 ALA B N 1
ATOM 5040 C CA . ALA B 1 201 ? 4.102 19.297 2.947 1 98.88 201 ALA B CA 1
ATOM 5041 C C . ALA B 1 201 ? 3.408 20.094 1.848 1 98.88 201 ALA B C 1
ATOM 5043 O O . ALA B 1 201 ? 2.18 20.203 1.833 1 98.88 201 ALA B O 1
ATOM 5044 N N . ALA B 1 202 ? 4.164 20.594 0.96 1 98.94 202 ALA B N 1
ATOM 5045 C CA . ALA B 1 202 ? 3.629 21.438 -0.103 1 98.94 202 ALA B CA 1
ATOM 5046 C C . ALA B 1 202 ? 2.777 20.625 -1.073 1 98.94 202 ALA B C 1
ATOM 5048 O O . ALA B 1 202 ? 1.816 21.156 -1.648 1 98.94 202 ALA B O 1
ATOM 5049 N N . ILE B 1 203 ? 3.092 19.375 -1.226 1 98.94 203 ILE B N 1
ATOM 5050 C CA . ILE B 1 203 ? 2.453 18.625 -2.303 1 98.94 203 ILE B CA 1
ATOM 5051 C C . ILE B 1 203 ? 1.444 17.641 -1.717 1 98.94 203 ILE B C 1
ATOM 5053 O O . ILE B 1 203 ? 0.78 16.906 -2.457 1 98.94 203 ILE B O 1
ATOM 5057 N N . HIS B 1 204 ? 1.2 17.531 -0.425 1 98.88 204 HIS B N 1
ATOM 5058 C CA . HIS B 1 204 ? 0.543 16.422 0.242 1 98.88 204 HIS B CA 1
ATOM 5059 C C . HIS B 1 204 ? -0.908 16.281 -0.206 1 98.88 204 HIS B C 1
ATOM 5061 O O . HIS B 1 204 ? -1.458 15.18 -0.225 1 98.88 204 HIS B O 1
ATOM 5067 N N . ASP B 1 205 ? -1.542 17.344 -0.585 1 98.75 205 ASP B N 1
ATOM 5068 C CA . ASP B 1 205 ? -2.941 17.359 -1 1 98.75 205 ASP B CA 1
ATOM 5069 C C . ASP B 1 205 ? -3.088 17.906 -2.418 1 98.75 205 ASP B C 1
ATOM 5071 O O . ASP B 1 205 ? -4.129 18.453 -2.771 1 98.75 205 ASP B O 1
ATOM 5075 N N . TYR B 1 206 ? -2.023 17.812 -3.213 1 98.81 206 TYR B N 1
ATOM 5076 C CA . TYR B 1 206 ? -2.035 18.359 -4.566 1 98.81 206 TYR B CA 1
ATOM 5077 C C . TYR B 1 206 ? -3.184 17.766 -5.379 1 98.81 206 TYR B C 1
ATOM 5079 O O . TYR B 1 206 ? -3.4 16.547 -5.371 1 98.81 206 TYR B O 1
ATOM 5087 N N . ASP B 1 207 ? -4 18.641 -6.059 1 98.56 207 ASP B N 1
ATOM 5088 C CA . ASP B 1 207 ? -5.07 18.281 -6.984 1 98.56 207 ASP B CA 1
ATOM 5089 C C . ASP B 1 207 ? -6.207 17.578 -6.262 1 98.56 207 ASP B C 1
ATOM 5091 O O . ASP B 1 207 ? -6.875 16.719 -6.84 1 98.56 207 ASP B O 1
ATOM 5095 N N . HIS B 1 208 ? -6.379 17.859 -5 1 98.69 208 HIS B N 1
ATOM 5096 C CA . HIS B 1 208 ? -7.441 17.266 -4.195 1 98.69 208 HIS B CA 1
ATOM 5097 C C . HIS B 1 208 ? -8.812 17.594 -4.773 1 98.69 208 HIS B C 1
ATOM 5099 O O . HIS B 1 208 ? -9.125 18.75 -5.035 1 98.69 208 HIS B O 1
ATOM 5105 N N . PRO B 1 209 ? -9.695 16.672 -4.898 1 98.25 209 PRO B N 1
ATOM 5106 C CA . PRO B 1 209 ? -10.969 16.891 -5.594 1 98.25 209 PRO B CA 1
ATOM 5107 C C . PRO B 1 209 ? -12.055 17.438 -4.676 1 98.25 209 PRO B C 1
ATOM 5109 O O . PRO B 1 209 ? -13.164 17.719 -5.129 1 98.25 209 PRO B O 1
ATOM 5112 N N . GLY B 1 210 ? -11.773 17.516 -3.395 1 98.25 210 GLY B N 1
ATOM 5113 C CA . GLY B 1 210 ? -12.742 18.109 -2.477 1 98.25 210 GLY B CA 1
ATOM 5114 C C . GLY B 1 210 ? -13.688 17.094 -1.879 1 98.25 210 GLY B C 1
ATOM 5115 O O . GLY B 1 210 ? -14.711 17.453 -1.284 1 98.25 210 GLY B O 1
ATOM 5116 N N . VAL B 1 211 ? -13.438 15.828 -2.152 1 97.94 211 VAL B N 1
ATOM 5117 C CA . VAL B 1 211 ? -14.148 14.711 -1.553 1 97.94 211 VAL B CA 1
ATOM 5118 C C . VAL B 1 211 ? -13.148 13.742 -0.919 1 97.94 211 VAL B C 1
ATOM 5120 O O . VAL B 1 211 ? -11.945 13.836 -1.163 1 97.94 211 VAL B O 1
ATOM 5123 N N . ASN B 1 212 ? -13.641 12.898 -0.015 1 96.88 212 ASN B N 1
ATOM 5124 C CA . ASN B 1 212 ? -12.703 12.023 0.684 1 96.88 212 ASN B CA 1
ATOM 5125 C C . ASN B 1 212 ? -12.617 10.656 0.022 1 96.88 212 ASN B C 1
ATOM 5127 O O . ASN B 1 212 ? -13.297 10.391 -0.972 1 96.88 212 ASN B O 1
ATOM 5131 N N . ASN B 1 213 ? -11.75 9.789 0.465 1 97.12 213 ASN B N 1
ATOM 5132 C CA . ASN B 1 213 ? -11.5 8.461 -0.093 1 97.12 213 ASN B CA 1
ATOM 5133 C C . ASN B 1 213 ? -12.773 7.621 -0.137 1 97.12 213 ASN B C 1
ATOM 5135 O O . ASN B 1 213 ? -13 6.891 -1.102 1 97.12 213 ASN B O 1
ATOM 5139 N N . ILE B 1 214 ? -13.617 7.688 0.894 1 94.5 214 ILE B N 1
ATOM 5140 C CA . ILE B 1 214 ? -14.828 6.883 0.999 1 94.5 214 ILE B CA 1
ATOM 5141 C C . ILE B 1 214 ? -15.773 7.219 -0.151 1 94.5 214 ILE B C 1
ATOM 5143 O O . ILE B 1 214 ? -16.359 6.324 -0.765 1 94.5 214 ILE B O 1
ATOM 5147 N N . PHE B 1 215 ? -15.969 8.516 -0.452 1 97.06 215 PHE B N 1
ATOM 5148 C CA . PHE B 1 215 ? -16.797 8.953 -1.566 1 97.06 215 PHE B CA 1
ATOM 5149 C C . PHE B 1 215 ? -16.297 8.367 -2.881 1 97.06 215 PHE B C 1
ATOM 5151 O O . PHE B 1 215 ? -17.078 7.848 -3.674 1 97.06 215 PHE B O 1
ATOM 5158 N N . LEU B 1 216 ? -14.969 8.438 -3.104 1 97.75 216 LEU B N 1
ATOM 5159 C CA . LEU B 1 216 ? -14.391 7.957 -4.352 1 97.75 216 LEU B CA 1
ATOM 5160 C C . LEU B 1 216 ? -14.586 6.453 -4.496 1 97.75 216 LEU B C 1
ATOM 5162 O O . LEU B 1 216 ? -14.914 5.965 -5.578 1 97.75 216 LEU B O 1
ATOM 5166 N N . ILE B 1 217 ? -14.359 5.73 -3.455 1 95.62 217 ILE B N 1
ATOM 5167 C CA . ILE B 1 217 ? -14.492 4.277 -3.473 1 95.62 217 ILE B CA 1
ATOM 5168 C C . ILE B 1 217 ? -15.961 3.902 -3.703 1 95.62 217 ILE B C 1
ATOM 5170 O O . ILE B 1 217 ? -16.266 3.061 -4.551 1 95.62 217 ILE B O 1
ATOM 5174 N N . ASN B 1 218 ? -16.891 4.582 -2.998 1 93.44 218 ASN B N 1
ATOM 5175 C CA . ASN B 1 218 ? -18.312 4.254 -3.066 1 93.44 218 ASN B CA 1
ATOM 5176 C C . ASN B 1 218 ? -18.891 4.598 -4.43 1 93.44 218 ASN B C 1
ATOM 5178 O O . ASN B 1 218 ? -19.922 4.035 -4.832 1 93.44 218 ASN B O 1
ATOM 5182 N N . THR B 1 219 ? -18.281 5.461 -5.129 1 94.94 219 THR B N 1
ATOM 5183 C CA . THR B 1 219 ? -18.797 5.875 -6.43 1 94.94 219 THR B CA 1
ATOM 5184 C C . THR B 1 219 ? -18.031 5.188 -7.559 1 94.94 219 THR B C 1
ATOM 5186 O O . THR B 1 219 ? -18.219 5.516 -8.734 1 94.94 219 THR B O 1
ATOM 5189 N N . TYR B 1 220 ? -17.109 4.258 -7.211 1 92.69 220 TYR B N 1
ATOM 5190 C CA . TYR B 1 220 ? -16.281 3.582 -8.203 1 92.69 220 TYR B CA 1
ATOM 5191 C C . TYR B 1 220 ? -15.57 4.586 -9.102 1 92.69 220 TYR B C 1
ATOM 5193 O O . TYR B 1 220 ? -15.508 4.398 -10.32 1 92.69 220 TYR B O 1
ATOM 5201 N N . HIS B 1 221 ? -15.148 5.688 -8.453 1 96.25 221 HIS B N 1
ATOM 5202 C CA . HIS B 1 221 ? -14.414 6.715 -9.188 1 96.25 221 HIS B CA 1
ATOM 5203 C C . HIS B 1 221 ? -13.148 6.141 -9.82 1 96.25 221 HIS B C 1
ATOM 5205 O O . HIS B 1 221 ? -12.531 5.23 -9.258 1 96.25 221 HIS B O 1
ATOM 5211 N N . SER B 1 222 ? -12.719 6.648 -10.891 1 97.5 222 SER B N 1
ATOM 5212 C CA . SER B 1 222 ? -11.555 6.168 -11.625 1 97.5 222 SER B CA 1
ATOM 5213 C C . SER B 1 222 ? -10.312 6.148 -10.742 1 97.5 222 SER B C 1
ATOM 5215 O O . SER B 1 222 ? -9.477 5.25 -10.852 1 97.5 222 SER B O 1
ATOM 5217 N N . LEU B 1 223 ? -10.18 7.109 -9.852 1 97.94 223 LEU B N 1
ATOM 5218 C CA . LEU B 1 223 ? -9.031 7.156 -8.945 1 97.94 223 LEU B CA 1
ATOM 5219 C C . LEU B 1 223 ? -9.055 5.977 -7.977 1 97.94 223 LEU B C 1
ATOM 5221 O O . LEU B 1 223 ? -8.008 5.418 -7.648 1 97.94 223 LEU B O 1
ATOM 5225 N N . ALA B 1 224 ? -10.258 5.684 -7.461 1 97.94 224 ALA B N 1
ATOM 5226 C CA . ALA B 1 224 ? -10.383 4.543 -6.555 1 97.94 224 ALA B CA 1
ATOM 5227 C C . ALA B 1 224 ? -10.008 3.242 -7.258 1 97.94 224 ALA B C 1
ATOM 5229 O O . ALA B 1 224 ? -9.32 2.396 -6.684 1 97.94 224 ALA B O 1
ATOM 5230 N N . ILE B 1 225 ? -10.445 3.076 -8.492 1 97.19 225 ILE B N 1
ATOM 5231 C CA . ILE B 1 225 ? -10.117 1.894 -9.281 1 97.19 225 ILE B CA 1
ATOM 5232 C C . ILE B 1 225 ? -8.609 1.848 -9.539 1 97.19 225 ILE B C 1
ATOM 5234 O O . ILE B 1 225 ? -7.977 0.806 -9.359 1 97.19 225 ILE B O 1
ATOM 5238 N N . MET B 1 226 ? -8.031 2.965 -9.844 1 97.81 226 MET B N 1
ATOM 5239 C CA . MET B 1 226 ? -6.617 3.076 -10.203 1 97.81 226 MET B CA 1
ATOM 5240 C C . MET B 1 226 ? -5.727 2.697 -9.023 1 97.81 226 MET B C 1
ATOM 5242 O O . MET B 1 226 ? -4.734 1.987 -9.195 1 97.81 226 MET B O 1
ATOM 5246 N N . TYR B 1 227 ? -6.082 3.145 -7.887 1 98 227 TYR B N 1
ATOM 5247 C CA . TYR B 1 227 ? -5.199 2.949 -6.742 1 98 227 TYR B CA 1
ATOM 5248 C C . TYR B 1 227 ? -5.715 1.839 -5.836 1 98 227 TYR B C 1
ATOM 5250 O O . TYR B 1 227 ? -5.324 1.745 -4.672 1 98 227 TYR B O 1
ATOM 5258 N N . ASN B 1 228 ? -6.672 1.102 -6.383 1 97.75 228 ASN B N 1
ATOM 5259 C CA . ASN B 1 228 ? -7.137 -0.14 -5.773 1 97.75 228 ASN B CA 1
ATOM 5260 C C . ASN B 1 228 ? -7.684 0.096 -4.371 1 97.75 228 ASN B C 1
ATOM 5262 O O . ASN B 1 228 ? -7.391 -0.669 -3.449 1 97.75 228 ASN B O 1
ATOM 5266 N N . ASP B 1 229 ? -8.336 1.244 -4.176 1 96.5 229 ASP B N 1
ATOM 5267 C CA . ASP B 1 229 ? -9.172 1.562 -3.023 1 96.5 229 ASP B CA 1
ATOM 5268 C C . ASP B 1 229 ? -8.328 1.736 -1.764 1 96.5 229 ASP B C 1
ATOM 5270 O O . ASP B 1 229 ? -8.844 1.667 -0.646 1 96.5 229 ASP B O 1
ATOM 5274 N N . LYS B 1 230 ? -7.008 1.863 -1.895 1 95.25 230 LYS B N 1
ATOM 5275 C CA . LYS B 1 230 ? -6.133 2.057 -0.743 1 95.25 230 LYS B CA 1
ATOM 5276 C C . LYS B 1 230 ? -5.422 3.404 -0.814 1 95.25 230 LYS B C 1
ATOM 5278 O O . LYS B 1 230 ? -4.695 3.68 -1.774 1 95.25 230 LYS B O 1
ATOM 5283 N N . SER B 1 231 ? -5.609 4.184 0.244 1 97.38 231 SER B N 1
ATOM 5284 C CA . SER B 1 231 ? -4.973 5.496 0.269 1 97.38 231 SER B CA 1
ATOM 5285 C C . SER B 1 231 ? -5.07 6.188 -1.088 1 97.38 231 SER B C 1
ATOM 5287 O O . SER B 1 231 ? -4.066 6.641 -1.636 1 97.38 231 SER B O 1
ATOM 5289 N N . VAL B 1 232 ? -6.297 6.23 -1.584 1 98.19 232 VAL B N 1
ATOM 5290 C CA . VAL B 1 232 ? -6.559 6.633 -2.961 1 98.19 232 VAL B CA 1
ATOM 5291 C C . VAL B 1 232 ? -6.02 8.047 -3.197 1 98.19 232 VAL B C 1
ATOM 5293 O O . VAL B 1 232 ? -5.172 8.25 -4.07 1 98.19 232 VAL B O 1
ATOM 5296 N N . LEU B 1 233 ? -6.375 8.969 -2.395 1 98.62 233 LEU B N 1
ATOM 5297 C CA . LEU B 1 233 ? -6.023 10.367 -2.594 1 98.62 233 LEU B CA 1
ATOM 5298 C C . LEU B 1 233 ? -4.543 10.602 -2.312 1 98.62 233 LEU B C 1
ATOM 5300 O O . LEU B 1 233 ? -3.859 11.273 -3.082 1 98.62 233 LEU B O 1
ATOM 5304 N N . GLU B 1 234 ? -4.008 10 -1.241 1 98.56 234 GLU B N 1
ATOM 5305 C CA . GLU B 1 234 ? -2.605 10.203 -0.89 1 98.56 234 GLU B CA 1
ATOM 5306 C C . GLU B 1 234 ? -1.68 9.695 -1.993 1 98.56 234 GLU B C 1
ATOM 5308 O O . GLU B 1 234 ? -0.691 10.352 -2.33 1 98.56 234 GLU B O 1
ATOM 5313 N N . ASN B 1 235 ? -2.082 8.547 -2.555 1 98.56 235 ASN B N 1
ATOM 5314 C CA . ASN B 1 235 ? -1.314 8.039 -3.689 1 98.56 235 ASN B CA 1
ATOM 5315 C C . ASN B 1 235 ? -1.444 8.961 -4.902 1 98.56 235 ASN B C 1
ATOM 5317 O O . ASN B 1 235 ? -0.465 9.203 -5.613 1 98.56 235 ASN B O 1
ATOM 5321 N N . PHE B 1 236 ? -2.613 9.398 -5.125 1 98.81 236 PHE B N 1
ATOM 5322 C CA . PHE B 1 236 ? -2.881 10.281 -6.258 1 98.81 236 PHE B CA 1
ATOM 5323 C C . PHE B 1 236 ? -2.098 11.586 -6.125 1 98.81 236 PHE B C 1
ATOM 5325 O O . PHE B 1 236 ? -1.491 12.055 -7.09 1 98.81 236 PHE B O 1
ATOM 5332 N N . HIS B 1 237 ? -2.078 12.18 -4.945 1 98.88 237 HIS B N 1
ATOM 5333 C CA . HIS B 1 237 ? -1.417 13.453 -4.715 1 98.88 237 HIS B CA 1
ATOM 5334 C C . HIS B 1 237 ? 0.075 13.367 -5.023 1 98.88 237 HIS B C 1
ATOM 5336 O O . HIS B 1 237 ? 0.605 14.18 -5.785 1 98.88 237 HIS B O 1
ATOM 5342 N N . VAL B 1 238 ? 0.718 12.438 -4.445 1 98.75 238 VAL B N 1
ATOM 5343 C CA . VAL B 1 238 ? 2.17 12.367 -4.574 1 98.75 238 VAL B CA 1
ATOM 5344 C C . VAL B 1 238 ? 2.545 11.938 -5.988 1 98.75 238 VAL B C 1
ATOM 5346 O O . VAL B 1 238 ? 3.506 12.445 -6.57 1 98.75 238 VAL B O 1
ATOM 5349 N N . ALA B 1 239 ? 1.785 11.008 -6.602 1 98.69 239 ALA B N 1
ATOM 5350 C CA . ALA B 1 239 ? 2.041 10.609 -7.984 1 98.69 239 ALA B CA 1
ATOM 5351 C C . ALA B 1 239 ? 1.893 11.789 -8.938 1 98.69 239 ALA B C 1
ATOM 5353 O O . ALA B 1 239 ? 2.734 12 -9.812 1 98.69 239 ALA B O 1
ATOM 5354 N N . SER B 1 240 ? 0.835 12.523 -8.758 1 98.69 240 SER B N 1
ATOM 5355 C CA . SER B 1 240 ? 0.572 13.672 -9.625 1 98.69 240 SER B CA 1
ATOM 5356 C C . SER B 1 240 ? 1.641 14.75 -9.453 1 98.69 240 SER B C 1
ATOM 5358 O O . SER B 1 240 ? 2.062 15.367 -10.43 1 98.69 240 SER B O 1
ATOM 5360 N N . ALA B 1 241 ? 2.049 14.977 -8.258 1 98.81 241 ALA B N 1
ATOM 5361 C CA . ALA B 1 241 ? 3.07 15.984 -7.992 1 98.81 241 ALA B CA 1
ATOM 5362 C C . ALA B 1 241 ? 4.402 15.602 -8.633 1 98.81 241 ALA B C 1
ATOM 5364 O O . ALA B 1 241 ? 5.105 16.453 -9.172 1 98.81 241 ALA B O 1
ATOM 5365 N N . PHE B 1 242 ? 4.758 14.391 -8.547 1 98.62 242 PHE B N 1
ATOM 5366 C CA . PHE B 1 242 ? 6.031 13.969 -9.109 1 98.62 242 PHE B CA 1
ATOM 5367 C C . PHE B 1 242 ? 5.961 13.914 -10.633 1 98.62 242 PHE B C 1
ATOM 5369 O O . PHE B 1 242 ? 6.973 14.109 -11.312 1 98.62 242 PHE B O 1
ATOM 5376 N N . LYS B 1 243 ? 4.75 13.633 -11.172 1 98.06 243 LYS B N 1
ATOM 5377 C CA . LYS B 1 243 ? 4.59 13.805 -12.609 1 98.06 243 LYS B CA 1
ATOM 5378 C C . LYS B 1 243 ? 4.918 15.227 -13.039 1 98.06 243 LYS B C 1
ATOM 5380 O O . LYS B 1 243 ? 5.594 15.438 -14.047 1 98.06 243 LYS B O 1
ATOM 5385 N N . VAL B 1 244 ? 4.422 16.172 -12.289 1 98.5 244 VAL B N 1
ATOM 5386 C CA . VAL B 1 244 ? 4.723 17.578 -12.539 1 98.5 244 VAL B CA 1
ATOM 5387 C C . VAL B 1 244 ? 6.223 17.828 -12.383 1 98.5 244 VAL B C 1
ATOM 5389 O O . VAL B 1 244 ? 6.836 18.5 -13.211 1 98.5 244 VAL B O 1
ATOM 5392 N N . LEU B 1 245 ? 6.828 17.25 -11.328 1 98.62 245 LEU B N 1
ATOM 5393 C CA . LEU B 1 245 ? 8.242 17.453 -11.023 1 98.62 245 LEU B CA 1
ATOM 5394 C C . LEU B 1 245 ? 9.125 16.969 -12.164 1 98.62 245 LEU B C 1
ATOM 5396 O O . LEU B 1 245 ? 10.117 17.625 -12.508 1 98.62 245 LEU B O 1
ATOM 5400 N N . TYR B 1 246 ? 8.742 15.906 -12.773 1 97.31 246 TYR B N 1
ATOM 5401 C CA . TYR B 1 246 ? 9.641 15.266 -13.727 1 97.31 246 TYR B CA 1
ATOM 5402 C C . TYR B 1 246 ? 9.469 15.859 -15.117 1 97.31 246 TYR B C 1
ATOM 5404 O O . TYR B 1 246 ? 10.18 15.484 -16.062 1 97.31 246 TYR B O 1
ATOM 5412 N N . GLU B 1 247 ? 8.555 16.766 -15.258 1 97 247 GLU B N 1
ATOM 5413 C CA . GLU B 1 247 ? 8.555 17.562 -16.484 1 97 247 GLU B CA 1
ATOM 5414 C C . GLU B 1 247 ? 9.836 18.359 -16.625 1 97 247 GLU B C 1
ATOM 5416 O O . GLU B 1 247 ? 10.383 18.844 -15.625 1 97 247 GLU B O 1
ATOM 5421 N N . GLU B 1 248 ? 10.281 18.609 -17.766 1 95.75 248 GLU B N 1
ATOM 5422 C CA . GLU B 1 248 ? 11.586 19.188 -18.062 1 95.75 248 GLU B CA 1
ATOM 5423 C C . GLU B 1 248 ? 11.758 20.531 -17.391 1 95.75 248 GLU B C 1
ATOM 5425 O O . GLU B 1 248 ? 12.789 20.797 -16.75 1 95.75 248 GLU B O 1
ATOM 5430 N N . ASN B 1 249 ? 10.828 21.406 -17.484 1 97 249 ASN B N 1
ATOM 5431 C CA . ASN B 1 249 ? 10.953 22.75 -16.953 1 97 249 ASN B CA 1
ATOM 5432 C C . ASN B 1 249 ? 10.68 22.812 -15.453 1 97 249 ASN B C 1
ATOM 5434 O O . ASN B 1 249 ? 10.898 23.844 -14.82 1 97 249 ASN B O 1
ATOM 5438 N N . ASN B 1 250 ? 10.289 21.641 -14.875 1 98.38 250 ASN B N 1
ATOM 5439 C CA . ASN B 1 250 ? 9.914 21.609 -13.469 1 98.38 250 ASN B CA 1
ATOM 5440 C C . ASN B 1 250 ? 10.898 20.797 -12.641 1 98.38 250 ASN B C 1
ATOM 5442 O O . ASN B 1 250 ? 10.898 20.875 -11.406 1 98.38 250 ASN B O 1
ATOM 5446 N N . ASN B 1 251 ? 11.711 20.062 -13.289 1 98.12 251 ASN B N 1
ATOM 5447 C CA . ASN B 1 251 ? 12.547 19.094 -12.594 1 98.12 251 ASN B CA 1
ATOM 5448 C C . ASN B 1 251 ? 13.703 19.781 -11.859 1 98.12 251 ASN B C 1
ATOM 5450 O O . ASN B 1 251 ? 14.852 19.703 -12.305 1 98.12 251 ASN B O 1
ATOM 5454 N N . PHE B 1 252 ? 13.414 20.281 -10.719 1 98.19 252 PHE B N 1
ATOM 5455 C CA . PHE B 1 252 ? 14.391 21.078 -9.984 1 98.19 252 PHE B CA 1
ATOM 5456 C C . PHE B 1 252 ? 15.43 20.188 -9.312 1 98.19 252 PHE B C 1
ATOM 5458 O O . PHE B 1 252 ? 16.453 20.688 -8.836 1 98.19 252 PHE B O 1
ATOM 5465 N N . ILE B 1 253 ? 15.219 18.812 -9.32 1 97.62 253 ILE B N 1
ATOM 5466 C CA . ILE B 1 253 ? 16.188 17.922 -8.688 1 97.62 253 ILE B CA 1
ATOM 5467 C C . ILE B 1 253 ? 17.031 17.234 -9.758 1 97.62 253 ILE B C 1
ATOM 5469 O O . ILE B 1 253 ? 17.656 16.203 -9.5 1 97.62 253 ILE B O 1
ATOM 5473 N N . GLU B 1 254 ? 17 17.703 -10.93 1 94.62 254 GLU B N 1
ATOM 5474 C CA . GLU B 1 254 ? 17.75 17.125 -12.047 1 94.62 254 GLU B CA 1
ATOM 5475 C C . GLU B 1 254 ? 19.234 17.047 -11.727 1 94.62 254 GLU B C 1
ATOM 5477 O O . GLU B 1 254 ? 19.922 16.109 -12.156 1 94.62 254 GLU B O 1
ATOM 5482 N N . GLY B 1 255 ? 19.75 18.016 -10.969 1 92.06 255 GLY B N 1
ATOM 5483 C CA . GLY B 1 255 ? 21.156 18.062 -10.633 1 92.06 255 GLY B CA 1
ATOM 5484 C C . GLY B 1 255 ? 21.516 17.25 -9.398 1 92.06 255 GLY B C 1
ATOM 5485 O O . GLY B 1 255 ? 22.688 17.094 -9.062 1 92.06 255 GLY B O 1
ATOM 5486 N N . VAL B 1 256 ? 20.578 16.719 -8.773 1 93.38 256 VAL B N 1
ATOM 5487 C CA . VAL B 1 256 ? 20.781 15.906 -7.582 1 93.38 256 VAL B CA 1
ATOM 5488 C C . VAL B 1 256 ? 21.266 14.516 -7.984 1 93.38 256 VAL B C 1
ATOM 5490 O O . VAL B 1 256 ? 20.859 13.977 -9.016 1 93.38 256 VAL B O 1
ATOM 5493 N N . GLN B 1 257 ? 22.172 13.977 -7.207 1 91.75 257 GLN B N 1
ATOM 5494 C CA . GLN B 1 257 ? 22.688 12.641 -7.48 1 91.75 257 GLN B CA 1
ATOM 5495 C C . GLN B 1 257 ? 21.547 11.617 -7.516 1 91.75 257 GLN B C 1
ATOM 5497 O O . GLN B 1 257 ? 20.578 11.727 -6.75 1 91.75 257 GLN B O 1
ATOM 5502 N N . LYS B 1 258 ? 21.719 10.609 -8.328 1 89.75 258 LYS B N 1
ATOM 5503 C CA . LYS B 1 258 ? 20.656 9.641 -8.609 1 89.75 258 LYS B CA 1
ATOM 5504 C C . LYS B 1 258 ? 20.188 8.953 -7.324 1 89.75 258 LYS B C 1
ATOM 5506 O O . LYS B 1 258 ? 18.984 8.805 -7.102 1 89.75 258 LYS B O 1
ATOM 5511 N N . GLU B 1 259 ? 21.109 8.578 -6.535 1 90.62 259 GLU B N 1
ATOM 5512 C CA . GLU B 1 259 ? 20.75 7.887 -5.297 1 90.62 259 GLU B CA 1
ATOM 5513 C C . GLU B 1 259 ? 19.953 8.797 -4.367 1 90.62 259 GLU B C 1
ATOM 5515 O O . GLU B 1 259 ? 19 8.352 -3.723 1 90.62 259 GLU B O 1
ATOM 5520 N N . ASP B 1 260 ? 20.328 10.008 -4.34 1 94.12 260 ASP B N 1
ATOM 5521 C CA . ASP B 1 260 ? 19.641 10.969 -3.488 1 94.12 260 ASP B CA 1
ATOM 5522 C C . ASP B 1 260 ? 18.266 11.312 -4.055 1 94.12 260 ASP B C 1
ATOM 5524 O O . ASP B 1 260 ? 17.312 11.555 -3.299 1 94.12 260 ASP B O 1
ATOM 5528 N N . SER B 1 261 ? 18.219 11.352 -5.348 1 95.19 261 SER B N 1
ATOM 5529 C CA . SER B 1 261 ? 16.938 11.594 -5.984 1 95.19 261 SER B CA 1
ATOM 5530 C C . SER B 1 261 ? 15.938 10.492 -5.66 1 95.19 261 SER B C 1
ATOM 5532 O O . SER B 1 261 ? 14.766 10.758 -5.398 1 95.19 261 SER B O 1
ATOM 5534 N N . LYS B 1 262 ? 16.406 9.297 -5.688 1 94.12 262 LYS B N 1
ATOM 5535 C CA . LYS B 1 262 ? 15.562 8.164 -5.336 1 94.12 262 LYS B CA 1
ATOM 5536 C C . LYS B 1 262 ? 15.133 8.227 -3.873 1 94.12 262 LYS B C 1
ATOM 5538 O O . LYS B 1 262 ? 13.969 7.977 -3.551 1 94.12 262 LYS B O 1
ATOM 5543 N N . ARG B 1 263 ? 16.062 8.531 -3.098 1 95.38 263 ARG B N 1
ATOM 5544 C CA . ARG B 1 263 ? 15.781 8.656 -1.674 1 95.38 263 ARG B CA 1
ATOM 5545 C C . ARG B 1 263 ? 14.789 9.789 -1.412 1 95.38 263 ARG B C 1
ATOM 5547 O O . ARG B 1 263 ? 13.906 9.664 -0.559 1 95.38 263 ARG B O 1
ATOM 5554 N N . PHE B 1 264 ? 15.008 10.883 -2.123 1 97.5 264 PHE B N 1
ATOM 5555 C CA . PHE B 1 264 ? 14.117 12.031 -2.02 1 97.5 264 PHE B CA 1
ATOM 5556 C C . PHE B 1 264 ? 12.68 11.633 -2.336 1 97.5 264 PHE B C 1
ATOM 5558 O O . PHE B 1 264 ? 11.766 11.914 -1.558 1 97.5 264 PHE B O 1
ATOM 5565 N N . ARG B 1 265 ? 12.484 10.945 -3.385 1 97.75 265 ARG B N 1
ATOM 5566 C CA . ARG B 1 265 ? 11.156 10.516 -3.799 1 97.75 265 ARG B CA 1
ATOM 5567 C C . ARG B 1 265 ? 10.562 9.523 -2.797 1 97.75 265 ARG B C 1
ATOM 5569 O O . ARG B 1 265 ? 9.398 9.648 -2.416 1 97.75 265 ARG B O 1
ATOM 5576 N N . MET B 1 266 ? 11.359 8.602 -2.416 1 97.44 266 MET B N 1
ATOM 5577 C CA . MET B 1 266 ? 10.898 7.598 -1.462 1 97.44 266 MET B CA 1
ATOM 5578 C C . MET B 1 266 ? 10.391 8.25 -0.182 1 97.44 266 MET B C 1
ATOM 5580 O O . MET B 1 266 ? 9.32 7.898 0.318 1 97.44 266 MET B O 1
ATOM 5584 N N . LYS B 1 267 ? 11.125 9.164 0.335 1 97.94 267 LYS B N 1
ATOM 5585 C CA . LYS B 1 267 ? 10.742 9.82 1.584 1 97.94 267 LYS B CA 1
ATOM 5586 C C . LYS B 1 267 ? 9.523 10.703 1.39 1 97.94 267 LYS B C 1
ATOM 5588 O O . LYS B 1 267 ? 8.648 10.773 2.262 1 97.94 267 LYS B O 1
ATOM 5593 N N . CYS B 1 268 ? 9.477 11.383 0.258 1 98.69 268 CYS B N 1
ATOM 5594 C CA . CYS B 1 268 ? 8.305 12.203 -0.022 1 98.69 268 CYS B CA 1
ATOM 5595 C C . CYS B 1 268 ? 7.043 11.344 -0.077 1 98.69 268 CYS B C 1
ATOM 5597 O O . CYS B 1 268 ? 6.004 11.727 0.463 1 98.69 268 CYS B O 1
ATOM 5599 N N . ILE B 1 269 ? 7.156 10.242 -0.752 1 98.56 269 ILE B N 1
ATOM 5600 C CA . ILE B 1 269 ? 6.027 9.328 -0.835 1 98.56 269 ILE B CA 1
ATOM 5601 C C . ILE B 1 269 ? 5.602 8.906 0.569 1 98.56 269 ILE B C 1
ATOM 5603 O O . ILE B 1 269 ? 4.414 8.953 0.906 1 98.56 269 ILE B O 1
ATOM 5607 N N . GLY B 1 270 ? 6.523 8.531 1.354 1 97.81 270 GLY B N 1
ATOM 5608 C CA . GLY B 1 270 ? 6.234 8.117 2.717 1 97.81 270 GLY B CA 1
ATOM 5609 C C . GLY B 1 270 ? 5.531 9.18 3.533 1 97.81 270 GLY B C 1
ATOM 5610 O O . GLY B 1 270 ? 4.57 8.891 4.246 1 97.81 270 GLY B O 1
ATOM 5611 N N . LEU B 1 271 ? 5.988 10.359 3.443 1 98.62 271 LEU B N 1
ATOM 5612 C CA . LEU B 1 271 ? 5.418 11.453 4.219 1 98.62 271 LEU B CA 1
ATOM 5613 C C . LEU B 1 271 ? 4.004 11.773 3.756 1 98.62 271 LEU B C 1
ATOM 5615 O O . LEU B 1 271 ? 3.115 12.016 4.578 1 98.62 271 LEU B O 1
ATOM 5619 N N . VAL B 1 272 ? 3.795 11.812 2.465 1 98.81 272 VAL B N 1
ATOM 5620 C CA . VAL B 1 272 ? 2.461 12.109 1.954 1 98.81 272 VAL B CA 1
ATOM 5621 C C . VAL B 1 272 ? 1.497 10.992 2.336 1 98.81 272 VAL B C 1
ATOM 5623 O O . VAL B 1 272 ? 0.36 11.25 2.738 1 98.81 272 VAL B O 1
ATOM 5626 N N . LEU B 1 273 ? 1.923 9.773 2.238 1 98.25 273 LEU B N 1
ATOM 5627 C CA . LEU B 1 273 ? 1.071 8.648 2.605 1 98.25 273 LEU B CA 1
ATOM 5628 C C . LEU B 1 273 ? 0.743 8.68 4.094 1 98.25 273 LEU B C 1
ATOM 5630 O O . LEU B 1 273 ? -0.296 8.164 4.516 1 98.25 273 LEU B O 1
ATOM 5634 N N . ALA B 1 274 ? 1.532 9.266 4.898 1 97 274 ALA B N 1
ATOM 5635 C CA . ALA B 1 274 ? 1.321 9.359 6.344 1 97 274 ALA B CA 1
ATOM 5636 C C . ALA B 1 274 ? 0.135 10.266 6.668 1 97 274 ALA B C 1
ATOM 5638 O O . ALA B 1 274 ? -0.361 10.266 7.797 1 97 274 ALA B O 1
ATOM 5639 N N . THR B 1 275 ? -0.315 10.977 5.695 1 97.88 275 THR B N 1
ATOM 5640 C CA . THR B 1 275 ? -1.441 11.867 5.938 1 97.88 275 THR B CA 1
ATOM 5641 C C . THR B 1 275 ? -2.766 11.125 5.785 1 97.88 275 THR B C 1
ATOM 5643 O O . THR B 1 275 ? -3.832 11.688 6.043 1 97.88 275 THR B O 1
ATOM 5646 N N . ASP B 1 276 ? -2.693 9.898 5.391 1 95.75 276 ASP B N 1
ATOM 5647 C CA . ASP B 1 276 ? -3.9 9.086 5.305 1 95.75 276 ASP B CA 1
ATOM 5648 C C . ASP B 1 276 ? -4.477 8.812 6.695 1 95.75 276 ASP B C 1
ATOM 5650 O O . ASP B 1 276 ? -3.836 8.172 7.523 1 95.75 276 ASP B O 1
ATOM 5654 N N . PHE B 1 277 ? -5.676 9.195 6.848 1 90.56 277 PHE B N 1
ATOM 5655 C CA . PHE B 1 277 ? -6.348 9.062 8.141 1 90.56 277 PHE B CA 1
ATOM 5656 C C . PHE B 1 277 ? -6.602 7.602 8.469 1 90.56 277 PHE B C 1
ATOM 5658 O O . PHE B 1 277 ? -6.75 7.238 9.633 1 90.56 277 PHE B O 1
ATOM 5665 N N . ALA B 1 278 ? -6.691 6.781 7.508 1 88.38 278 ALA B N 1
ATOM 5666 C CA . ALA B 1 278 ? -6.941 5.359 7.723 1 88.38 278 ALA B CA 1
ATOM 5667 C C . ALA B 1 278 ? -5.82 4.723 8.539 1 88.38 278 ALA B C 1
ATOM 5669 O O . ALA B 1 278 ? -6.02 3.684 9.172 1 88.38 278 ALA B O 1
ATOM 5670 N N . ARG B 1 279 ? -4.723 5.387 8.578 1 87.88 279 ARG B N 1
ATOM 5671 C CA . ARG B 1 279 ? -3.557 4.848 9.273 1 87.88 279 ARG B CA 1
ATOM 5672 C C . ARG B 1 279 ? -3.383 5.5 10.641 1 87.88 279 ARG B C 1
ATOM 5674 O O . ARG B 1 279 ? -2.453 5.168 11.375 1 87.88 279 ARG B O 1
ATOM 5681 N N . HIS B 1 280 ? -4.207 6.344 11 1 89.62 280 HIS B N 1
ATOM 5682 C CA . HIS B 1 280 ? -4.02 7.215 12.156 1 89.62 280 HIS B CA 1
ATOM 5683 C C . HIS B 1 280 ? -3.693 6.41 13.414 1 89.62 280 HIS B C 1
ATOM 5685 O O . HIS B 1 280 ? -2.635 6.598 14.016 1 89.62 280 HIS B O 1
ATOM 5691 N N . PHE B 1 281 ? -4.535 5.504 13.773 1 83.5 281 PHE B N 1
ATOM 5692 C CA . PHE B 1 281 ? -4.387 4.785 15.031 1 83.5 281 PHE B CA 1
ATOM 5693 C C . PHE B 1 281 ? -3.184 3.854 14.984 1 83.5 281 PHE B C 1
ATOM 5695 O O . PHE B 1 281 ? -2.438 3.742 15.961 1 83.5 281 PHE B O 1
ATOM 5702 N N . THR B 1 282 ? -3.029 3.258 13.812 1 80.5 282 THR B N 1
ATOM 5703 C CA . THR B 1 282 ? -1.892 2.363 13.641 1 80.5 282 THR B CA 1
ATOM 5704 C C . THR B 1 282 ? -0.578 3.125 13.781 1 80.5 282 THR B C 1
ATOM 5706 O O . THR B 1 282 ? 0.333 2.684 14.484 1 80.5 282 THR B O 1
ATOM 5709 N N . ASP B 1 283 ? -0.483 4.25 13.172 1 86.5 283 ASP B N 1
ATOM 5710 C CA . ASP B 1 283 ? 0.75 5.031 13.18 1 86.5 283 ASP B CA 1
ATOM 5711 C C . ASP B 1 283 ? 1.021 5.625 14.555 1 86.5 283 ASP B C 1
ATOM 5713 O O . ASP B 1 283 ? 2.174 5.707 14.984 1 86.5 283 ASP B O 1
ATOM 5717 N N . LEU B 1 284 ? -0.015 6.016 15.219 1 86.62 284 LEU B N 1
ATOM 5718 C CA . LEU B 1 284 ? 0.151 6.527 16.578 1 86.62 284 LEU B CA 1
ATOM 5719 C C . LEU B 1 284 ? 0.677 5.438 17.5 1 86.62 284 LEU B C 1
ATOM 5721 O O . LEU B 1 284 ? 1.559 5.695 18.328 1 86.62 284 LEU B O 1
ATOM 5725 N N . GLY B 1 285 ? 0.057 4.301 17.359 1 78.81 285 GLY B N 1
ATOM 5726 C CA . GLY B 1 285 ? 0.506 3.184 18.172 1 78.81 285 GLY B CA 1
ATOM 5727 C C . GLY B 1 285 ? 1.956 2.812 17.922 1 78.81 285 GLY B C 1
ATOM 5728 O O . GLY B 1 285 ? 2.709 2.57 18.875 1 78.81 285 GLY B O 1
ATOM 5729 N N . LYS B 1 286 ? 2.334 2.777 16.688 1 79.19 286 LYS B N 1
ATOM 5730 C CA . LYS B 1 286 ? 3.709 2.471 16.297 1 79.19 286 LYS B CA 1
ATOM 5731 C C . LYS B 1 286 ? 4.68 3.502 16.875 1 79.19 286 LYS B C 1
ATOM 5733 O O . LYS B 1 286 ? 5.754 3.146 17.359 1 79.19 286 LYS B O 1
ATOM 5738 N N . PHE B 1 287 ? 4.332 4.691 16.766 1 87.31 287 PHE B N 1
ATOM 5739 C CA . PHE B 1 287 ? 5.164 5.785 17.25 1 87.31 287 PHE B CA 1
ATOM 5740 C C . PHE B 1 287 ? 5.355 5.688 18.75 1 87.31 287 PHE B C 1
ATOM 5742 O O . PHE B 1 287 ? 6.48 5.785 19.25 1 87.31 287 PHE B O 1
ATOM 5749 N N . GLN B 1 288 ? 4.301 5.496 19.438 1 81.69 288 GLN B N 1
ATOM 5750 C CA . GLN B 1 288 ? 4.34 5.398 20.891 1 81.69 288 GLN B CA 1
ATOM 5751 C C . GLN B 1 288 ? 5.18 4.207 21.344 1 81.69 288 GLN B C 1
ATOM 5753 O O . GLN B 1 288 ? 5.984 4.32 22.266 1 81.69 288 GLN B O 1
ATOM 5758 N N . LEU B 1 289 ? 4.949 3.15 20.719 1 74 289 LEU B N 1
ATOM 5759 C CA . LEU B 1 289 ? 5.688 1.94 21.062 1 74 289 LEU B CA 1
ATOM 5760 C C . LEU B 1 289 ? 7.188 2.139 20.844 1 74 289 LEU B C 1
ATOM 5762 O O . LEU B 1 289 ? 7.996 1.722 21.672 1 74 289 LEU B O 1
ATOM 5766 N N . ARG B 1 290 ? 7.504 2.799 19.75 1 77.5 290 ARG B N 1
ATOM 5767 C CA . ARG B 1 290 ? 8.906 2.947 19.391 1 77.5 290 ARG B CA 1
ATOM 5768 C C . ARG B 1 290 ? 9.617 3.924 20.312 1 77.5 290 ARG B C 1
ATOM 5770 O O . ARG B 1 290 ? 10.781 3.719 20.672 1 77.5 290 ARG B O 1
ATOM 5777 N N . PHE B 1 291 ? 9 4.977 20.781 1 84.69 291 PHE B N 1
ATOM 5778 C CA . PHE B 1 291 ? 9.75 6.078 21.375 1 84.69 291 PHE B CA 1
ATOM 5779 C C . PHE B 1 291 ? 9.43 6.207 22.859 1 84.69 291 PHE B C 1
ATOM 5781 O O . PHE B 1 291 ? 9.961 7.082 23.531 1 84.69 291 PHE B O 1
ATOM 5788 N N . SER B 1 292 ? 8.586 5.453 23.438 1 72.25 292 SER B N 1
ATOM 5789 C CA . SER B 1 292 ? 8.273 5.52 24.859 1 72.25 292 SER B CA 1
ATOM 5790 C C . SER B 1 292 ? 9.523 5.359 25.703 1 72.25 292 SER B C 1
ATOM 5792 O O . SER B 1 292 ? 9.609 5.926 26.797 1 72.25 292 SER B O 1
ATOM 5794 N N . ASN B 1 293 ? 10.523 4.707 25.25 1 64.06 293 ASN B N 1
ATOM 5795 C CA . ASN B 1 293 ? 11.672 4.535 26.141 1 64.06 293 ASN B CA 1
ATOM 5796 C C . ASN B 1 293 ? 12.984 4.719 25.375 1 64.06 293 ASN B C 1
ATOM 5798 O O . ASN B 1 293 ? 14.047 4.305 25.859 1 64.06 293 ASN B O 1
ATOM 5802 N N . CYS B 1 294 ? 12.867 5.109 24.219 1 70.88 294 CYS B N 1
ATOM 5803 C CA . CYS B 1 294 ? 14.086 5.289 23.438 1 70.88 294 CYS B CA 1
ATOM 5804 C C . CYS B 1 294 ? 14.023 6.57 22.609 1 70.88 294 CYS B C 1
ATOM 5806 O O . CYS B 1 294 ? 12.938 7.02 22.234 1 70.88 294 CYS B O 1
ATOM 5808 N N . GLY B 1 295 ? 15.125 7.164 22.516 1 81.44 295 GLY B N 1
ATOM 5809 C CA . GLY B 1 295 ? 15.219 8.328 21.641 1 81.44 295 GLY B CA 1
ATOM 5810 C C . GLY B 1 295 ? 15.43 7.969 20.188 1 81.44 295 GLY B C 1
ATOM 5811 O O . GLY B 1 295 ? 15.375 6.793 19.812 1 81.44 295 GLY B O 1
ATOM 5812 N N . VAL B 1 296 ? 15.453 8.945 19.359 1 89.06 296 VAL B N 1
ATOM 5813 C CA . VAL B 1 296 ? 15.695 8.758 17.922 1 89.06 296 VAL B CA 1
ATOM 5814 C C . VAL B 1 296 ? 17.141 8.32 17.703 1 89.06 296 VAL B C 1
ATOM 5816 O O . VAL B 1 296 ? 18.078 9.039 18.047 1 89.06 296 VAL B O 1
ATOM 5819 N N . THR B 1 297 ? 17.344 7.18 17.016 1 83.19 297 THR B N 1
ATOM 5820 C CA . THR B 1 297 ? 18.688 6.617 17.016 1 83.19 297 THR B CA 1
ATOM 5821 C C . THR B 1 297 ? 19.172 6.418 15.578 1 83.19 297 THR B C 1
ATOM 5823 O O . THR B 1 297 ? 20.375 6.359 15.336 1 83.19 297 THR B O 1
ATOM 5826 N N . ASP B 1 298 ? 18.281 6.238 14.688 1 86.19 298 ASP B N 1
ATOM 5827 C CA . ASP B 1 298 ? 18.734 5.926 13.328 1 86.19 298 ASP B CA 1
ATOM 5828 C C . ASP B 1 298 ? 17.812 6.57 12.289 1 86.19 298 ASP B C 1
ATOM 5830 O O . ASP B 1 298 ? 16.938 7.371 12.641 1 86.19 298 ASP B O 1
ATOM 5834 N N . GLU B 1 299 ? 18.062 6.266 11.086 1 89.44 299 GLU B N 1
ATOM 5835 C CA . GLU B 1 299 ? 17.359 6.898 9.977 1 89.44 299 GLU B CA 1
ATOM 5836 C C . GLU B 1 299 ? 15.891 6.5 9.945 1 89.44 299 GLU B C 1
ATOM 5838 O O . GLU B 1 299 ? 15.031 7.301 9.57 1 89.44 299 GLU B O 1
ATOM 5843 N N . GLU B 1 300 ? 15.641 5.293 10.289 1 87.25 300 GLU B N 1
ATOM 5844 C CA . GLU B 1 300 ? 14.258 4.824 10.32 1 87.25 300 GLU B CA 1
ATOM 5845 C C . GLU B 1 300 ? 13.453 5.57 11.383 1 87.25 300 GLU B C 1
ATOM 5847 O O . GLU B 1 300 ? 12.273 5.875 11.164 1 87.25 300 GLU B O 1
ATOM 5852 N N . ASP B 1 301 ? 14.078 5.809 12.5 1 90.25 301 ASP B N 1
ATOM 5853 C CA . ASP B 1 301 ? 13.445 6.602 13.547 1 90.25 301 ASP B CA 1
ATOM 5854 C C . ASP B 1 301 ? 13.141 8.016 13.062 1 90.25 301 ASP B C 1
ATOM 5856 O O . ASP B 1 301 ? 12.055 8.547 13.312 1 90.25 301 ASP B O 1
ATOM 5860 N N . ARG B 1 302 ? 14.109 8.57 12.43 1 95.62 302 ARG B N 1
ATOM 5861 C CA . ARG B 1 302 ? 13.93 9.922 11.922 1 95.62 302 ARG B CA 1
ATOM 5862 C C . ARG B 1 302 ? 12.758 10 10.961 1 95.62 302 ARG B C 1
ATOM 5864 O O . ARG B 1 302 ? 11.953 10.93 11.016 1 95.62 302 ARG B O 1
ATOM 5871 N N . LEU B 1 303 ? 12.688 9.023 10.125 1 95.56 303 LEU B N 1
ATOM 5872 C CA . LEU B 1 303 ? 11.594 8.984 9.164 1 95.56 303 LEU B CA 1
ATOM 5873 C C . LEU B 1 303 ? 10.25 8.867 9.875 1 95.56 303 LEU B C 1
ATOM 5875 O O . LEU B 1 303 ? 9.273 9.523 9.492 1 95.56 303 LEU B O 1
ATOM 5879 N N . LEU B 1 304 ? 10.195 8.047 10.867 1 93.94 304 LEU B N 1
ATOM 5880 C CA . LEU B 1 304 ? 8.969 7.879 11.641 1 93.94 304 LEU B CA 1
ATOM 5881 C C . LEU B 1 304 ? 8.539 9.195 12.281 1 93.94 304 LEU B C 1
ATOM 5883 O O . LEU B 1 304 ? 7.352 9.523 12.297 1 93.94 304 LEU B O 1
ATOM 5887 N N . VAL B 1 305 ? 9.461 9.883 12.805 1 97.19 305 VAL B N 1
ATOM 5888 C CA . VAL B 1 305 ? 9.164 11.172 13.43 1 97.19 305 VAL B CA 1
ATOM 5889 C C . VAL B 1 305 ? 8.68 12.164 12.375 1 97.19 305 VAL B C 1
ATOM 5891 O O . VAL B 1 305 ? 7.707 12.891 12.586 1 97.19 305 VAL B O 1
ATOM 5894 N N . MET B 1 306 ? 9.383 12.211 11.258 1 98.5 306 MET B N 1
ATOM 5895 C CA . MET B 1 306 ? 8.992 13.102 10.172 1 98.5 306 MET B CA 1
ATOM 5896 C C . MET B 1 306 ? 7.57 12.805 9.711 1 98.5 306 MET B C 1
ATOM 5898 O O . MET B 1 306 ? 6.789 13.719 9.453 1 98.5 306 MET B O 1
ATOM 5902 N N . GLU B 1 307 ? 7.219 11.555 9.609 1 98.12 307 GLU B N 1
ATOM 5903 C CA . GLU B 1 307 ? 5.879 11.148 9.203 1 98.12 307 GLU B CA 1
ATOM 5904 C C . GLU B 1 307 ? 4.836 11.594 10.227 1 98.12 307 GLU B C 1
ATOM 5906 O O . GLU B 1 307 ? 3.752 12.047 9.859 1 98.12 307 GLU B O 1
ATOM 5911 N N . MET B 1 308 ? 5.152 11.422 11.461 1 97.12 308 MET B N 1
ATOM 5912 C CA . MET B 1 308 ? 4.246 11.844 12.523 1 97.12 308 MET B CA 1
ATOM 5913 C C . MET B 1 308 ? 4.062 13.359 12.516 1 97.12 308 MET B C 1
ATOM 5915 O O . MET B 1 308 ? 2.957 13.859 12.719 1 97.12 308 MET B O 1
ATOM 5919 N N . MET B 1 309 ? 5.148 14.047 12.305 1 98.44 309 MET B N 1
ATOM 5920 C CA . MET B 1 309 ? 5.074 15.5 12.203 1 98.44 309 MET B CA 1
ATOM 5921 C C . MET B 1 309 ? 4.184 15.922 11.039 1 98.44 309 MET B C 1
ATOM 5923 O O . MET B 1 309 ? 3.398 16.859 11.164 1 98.44 309 MET B O 1
ATOM 5927 N N . MET B 1 310 ? 4.301 15.227 9.93 1 98.38 310 MET B N 1
ATOM 5928 C CA . MET B 1 310 ? 3.461 15.5 8.766 1 98.38 310 MET B CA 1
ATOM 5929 C C . MET B 1 310 ? 1.986 15.312 9.102 1 98.38 310 MET B C 1
ATOM 5931 O O . MET B 1 310 ? 1.158 16.172 8.789 1 98.38 310 MET B O 1
ATOM 5935 N N . HIS B 1 311 ? 1.719 14.211 9.695 1 98 311 HIS B N 1
ATOM 5936 C CA . HIS B 1 311 ? 0.351 13.891 10.086 1 98 311 HIS B CA 1
ATOM 5937 C C . HIS B 1 311 ? -0.207 14.938 11.047 1 98 311 HIS B C 1
ATOM 5939 O O . HIS B 1 311 ? -1.322 15.43 10.859 1 98 311 HIS B O 1
ATOM 5945 N N . ALA B 1 312 ? 0.548 15.297 12.031 1 97.94 312 ALA B N 1
ATOM 5946 C CA . ALA B 1 312 ? 0.141 16.281 13.016 1 97.94 312 ALA B CA 1
ATOM 5947 C C . ALA B 1 312 ? -0.066 17.656 12.375 1 97.94 312 ALA B C 1
ATOM 5949 O O . ALA B 1 312 ? -0.986 18.391 12.742 1 97.94 312 ALA B O 1
ATOM 5950 N N . SER B 1 313 ? 0.82 18 11.469 1 98.31 313 SER B N 1
ATOM 5951 C CA . SER B 1 313 ? 0.704 19.281 10.781 1 98.31 313 SER B CA 1
ATOM 5952 C C . SER B 1 313 ? -0.564 19.328 9.93 1 98.31 313 SER B C 1
ATOM 5954 O O . SER B 1 313 ? -1.214 20.375 9.852 1 98.31 313 SER B O 1
ATOM 5956 N N . ASP B 1 314 ? -0.88 18.25 9.305 1 98.31 314 ASP B N 1
ATOM 5957 C CA . ASP B 1 314 ? -2.027 18.156 8.406 1 98.31 314 ASP B CA 1
ATOM 5958 C C . ASP B 1 314 ? -3.34 18.266 9.18 1 98.31 314 ASP B C 1
ATOM 5960 O O . ASP B 1 314 ? -4.281 18.922 8.727 1 98.31 314 ASP B O 1
ATOM 5964 N N . ILE B 1 315 ? -3.438 17.734 10.367 1 97.38 315 ILE B N 1
ATOM 5965 C CA . ILE B 1 315 ? -4.715 17.672 11.07 1 97.38 315 ILE B CA 1
ATOM 5966 C C . ILE B 1 315 ? -4.711 18.672 12.234 1 97.38 315 ILE B C 1
ATOM 5968 O O . ILE B 1 315 ? -5.68 18.75 12.992 1 97.38 315 ILE B O 1
ATOM 5972 N N . GLY B 1 316 ? -3.686 19.5 12.422 1 97.38 316 GLY B N 1
ATOM 5973 C CA . GLY B 1 316 ? -3.418 20.203 13.664 1 97.38 316 GLY B CA 1
ATOM 5974 C C . GLY B 1 316 ? -4.16 21.516 13.773 1 97.38 316 GLY B C 1
ATOM 5975 O O . GLY B 1 316 ? -4 22.25 14.758 1 97.38 316 GLY B O 1
ATOM 5976 N N . ASN B 1 317 ? -5.039 21.812 12.844 1 96.81 317 ASN B N 1
ATOM 5977 C CA . ASN B 1 317 ? -5.738 23.094 12.836 1 96.81 317 ASN B CA 1
ATOM 5978 C C . ASN B 1 317 ? -6.523 23.312 14.125 1 96.81 317 ASN B C 1
ATOM 5980 O O . ASN B 1 317 ? -6.594 24.438 14.633 1 96.81 317 ASN B O 1
ATOM 5984 N N . PRO B 1 318 ? -7.117 22.297 14.727 1 98 318 PRO B N 1
ATOM 5985 C CA . PRO B 1 318 ? -7.875 22.5 15.961 1 98 318 PRO B CA 1
ATOM 5986 C C . PRO B 1 318 ? -6.992 22.891 17.141 1 98 318 PRO B C 1
ATOM 5988 O O . PRO B 1 318 ? -7.5 23.266 18.203 1 98 318 PRO B O 1
ATOM 5991 N N . SER B 1 319 ? -5.742 22.812 16.922 1 97.94 319 SER B N 1
ATOM 5992 C CA . SER B 1 319 ? -4.812 23.219 17.969 1 97.94 319 SER B CA 1
ATOM 5993 C C . SER B 1 319 ? -4.199 24.578 17.688 1 97.94 319 SER B C 1
ATOM 5995 O O . SER B 1 319 ? -3.254 25 18.359 1 97.94 319 SER B O 1
ATOM 5997 N N . ARG B 1 320 ? -4.664 25.297 16.688 1 97.62 320 ARG B N 1
ATOM 5998 C CA . ARG B 1 320 ? -4.305 26.688 16.438 1 97.62 320 ARG B CA 1
ATOM 5999 C C . ARG B 1 320 ? -5.059 27.641 17.375 1 97.62 320 ARG B C 1
ATOM 6001 O O . ARG B 1 320 ? -6.004 27.234 18.047 1 97.62 320 ARG B O 1
ATOM 6008 N N . PRO B 1 321 ? -4.605 28.938 17.438 1 97.19 321 PRO B N 1
ATOM 6009 C CA . PRO B 1 321 ? -5.438 29.891 18.172 1 97.19 321 PRO B CA 1
ATOM 6010 C C . PRO B 1 321 ? -6.898 29.875 17.719 1 97.19 321 PRO B C 1
ATOM 6012 O O . PRO B 1 321 ? -7.188 29.594 16.562 1 97.19 321 PRO B O 1
ATOM 6015 N N . TRP B 1 322 ? -7.793 30.188 18.594 1 97.5 322 TRP B N 1
ATOM 6016 C CA . TRP B 1 322 ? -9.227 30.016 18.422 1 97.5 322 TRP B CA 1
ATOM 6017 C C . TRP B 1 322 ? -9.703 30.594 17.094 1 97.5 322 TRP B C 1
ATOM 6019 O O . TRP B 1 322 ? -10.477 29.953 16.375 1 97.5 322 TRP B O 1
ATOM 6029 N N . LYS B 1 323 ? -9.258 31.828 16.766 1 96.88 323 LYS B N 1
ATOM 6030 C CA . LYS B 1 323 ? -9.672 32.5 15.531 1 96.88 323 LYS B CA 1
ATOM 6031 C C . LYS B 1 323 ? -9.422 31.594 14.32 1 96.88 323 LYS B C 1
ATOM 6033 O O . LYS B 1 323 ? -10.289 31.469 13.453 1 96.88 323 LYS B O 1
ATOM 6038 N N . PHE B 1 324 ? -8.258 31 14.273 1 97.94 324 PHE B N 1
ATOM 6039 C CA . PHE B 1 324 ? -7.887 30.156 13.141 1 97.94 324 PHE B CA 1
ATOM 6040 C C . PHE B 1 324 ? -8.539 28.797 13.242 1 97.94 324 PHE B C 1
ATOM 6042 O O . PHE B 1 324 ? -8.969 28.219 12.227 1 97.94 324 PHE B O 1
ATOM 6049 N N . CYS B 1 325 ? -8.578 28.203 14.508 1 98.06 325 CYS B N 1
ATOM 6050 C CA . CYS B 1 325 ? -9.273 26.938 14.742 1 98.06 325 CYS B CA 1
ATOM 6051 C C . CYS B 1 325 ? -10.703 27 14.227 1 98.06 325 CYS B C 1
ATOM 6053 O O . CYS B 1 325 ? -11.141 26.109 13.5 1 98.06 325 CYS B O 1
ATOM 6055 N N . TYR B 1 326 ? -11.367 28.047 14.539 1 97.38 326 TYR B N 1
ATOM 6056 C CA . TYR B 1 326 ? -12.766 28.25 14.172 1 97.38 326 TYR B CA 1
ATOM 6057 C C . TYR B 1 326 ? -12.922 28.359 12.656 1 97.38 326 TYR B C 1
ATOM 6059 O O . TYR B 1 326 ? -13.812 27.75 12.07 1 97.38 326 TYR B O 1
ATOM 6067 N N . GLU B 1 327 ? -12.094 29.156 12.023 1 97.69 327 GLU B N 1
ATOM 6068 C CA . GLU B 1 327 ? -12.164 29.359 10.586 1 97.69 327 GLU B CA 1
ATOM 6069 C C . GLU B 1 327 ? -11.914 28.062 9.828 1 97.69 327 GLU B C 1
ATOM 6071 O O . GLU B 1 327 ? -12.656 27.719 8.906 1 97.69 327 GLU B O 1
ATOM 6076 N N . TRP B 1 328 ? -10.875 27.312 10.195 1 98.44 328 TRP B N 1
ATOM 6077 C CA . TRP B 1 328 ? -10.562 26.047 9.539 1 98.44 328 TRP B CA 1
ATOM 6078 C C . TRP B 1 328 ? -11.664 25.016 9.781 1 98.44 328 TRP B C 1
ATOM 6080 O O . TRP B 1 328 ? -11.969 24.203 8.898 1 98.44 328 TRP B O 1
ATOM 6090 N N . ALA B 1 329 ? -12.258 25 11 1 97.62 329 ALA B N 1
ATOM 6091 C CA . ALA B 1 329 ? -13.359 24.094 11.297 1 97.62 329 ALA B CA 1
ATOM 6092 C C . ALA B 1 329 ? -14.539 24.328 10.352 1 97.62 329 ALA B C 1
ATOM 6094 O O . ALA B 1 329 ? -15.125 23.375 9.836 1 97.62 329 ALA B O 1
ATOM 6095 N N . ASN B 1 330 ? -14.828 25.562 10.18 1 96.94 330 ASN B N 1
ATOM 6096 C CA . ASN B 1 330 ? -15.922 25.891 9.266 1 96.94 330 ASN B CA 1
ATOM 6097 C C . ASN B 1 330 ? -15.609 25.453 7.84 1 96.94 330 ASN B C 1
ATOM 6099 O O . ASN B 1 330 ? -16.484 24.953 7.133 1 96.94 330 ASN B O 1
ATOM 6103 N N . LYS B 1 331 ? -14.43 25.688 7.395 1 97.94 331 LYS B N 1
ATOM 6104 C CA . LYS B 1 331 ? -14.016 25.344 6.035 1 97.94 331 LYS B CA 1
ATOM 6105 C C . LYS B 1 331 ? -14.086 23.844 5.801 1 97.94 331 LYS B C 1
ATOM 6107 O O . LYS B 1 331 ? -14.633 23.391 4.793 1 97.94 331 LYS B O 1
ATOM 6112 N N . VAL B 1 332 ? -13.57 23.031 6.738 1 98.12 332 VAL B N 1
ATOM 6113 C CA . VAL B 1 332 ? -13.555 21.594 6.547 1 98.12 332 VAL B CA 1
ATOM 6114 C C . VAL B 1 332 ? -14.984 21.047 6.625 1 98.12 332 VAL B C 1
ATOM 6116 O O . VAL B 1 332 ? -15.352 20.141 5.867 1 98.12 332 VAL B O 1
ATOM 6119 N N . MET B 1 333 ? -15.812 21.562 7.551 1 96.19 333 MET B N 1
ATOM 6120 C CA . MET B 1 333 ? -17.203 21.125 7.676 1 96.19 333 MET B CA 1
ATOM 6121 C C . MET B 1 333 ? -17.984 21.453 6.414 1 96.19 333 MET B C 1
ATOM 6123 O O . MET B 1 333 ? -18.797 20.641 5.949 1 96.19 333 MET B O 1
ATOM 6127 N N . ASN B 1 334 ? -17.766 22.609 5.863 1 97.88 334 ASN B N 1
ATOM 6128 C CA . ASN B 1 334 ? -18.453 22.953 4.633 1 97.88 334 ASN B CA 1
ATOM 6129 C C . ASN B 1 334 ? -18.062 22.031 3.48 1 97.88 334 ASN B C 1
ATOM 6131 O O . ASN B 1 334 ? -18.891 21.719 2.619 1 97.88 334 ASN B O 1
ATOM 6135 N N . GLU B 1 335 ? -16.828 21.672 3.43 1 98.12 335 GLU B N 1
ATOM 6136 C CA . GLU B 1 335 ? -16.391 20.719 2.406 1 98.12 335 GLU B CA 1
ATOM 6137 C C . GLU B 1 335 ? -17.047 19.359 2.598 1 98.12 335 GLU B C 1
ATOM 6139 O O . GLU B 1 335 ? -17.469 18.734 1.628 1 98.12 335 GLU B O 1
ATOM 6144 N N . PHE B 1 336 ? -17.141 18.938 3.867 1 97.5 336 PHE B N 1
ATOM 6145 C CA . PHE B 1 336 ? -17.844 17.688 4.18 1 97.5 336 PHE B CA 1
ATOM 6146 C C . PHE B 1 336 ? -19.297 17.781 3.76 1 97.5 336 PHE B C 1
ATOM 6148 O O . PHE B 1 336 ? -19.844 16.828 3.172 1 97.5 336 PHE B O 1
ATOM 6155 N N . PHE B 1 337 ? -19.906 18.875 4.039 1 97.5 337 PHE B N 1
ATOM 6156 C CA . PHE B 1 337 ? -21.312 19.062 3.715 1 97.5 337 PHE B CA 1
ATOM 6157 C C . PHE B 1 337 ? -21.516 19.094 2.205 1 97.5 337 PHE B C 1
ATOM 6159 O O . PHE B 1 337 ? -22.516 18.562 1.703 1 97.5 337 PHE B O 1
ATOM 6166 N N . ALA B 1 338 ? -20.625 19.766 1.498 1 98.25 338 ALA B N 1
ATOM 6167 C CA . ALA B 1 338 ? -20.703 19.75 0.039 1 98.25 338 ALA B CA 1
ATOM 6168 C C . ALA B 1 338 ? -20.656 18.312 -0.5 1 98.25 338 ALA B C 1
ATOM 6170 O O . ALA B 1 338 ? -21.375 17.969 -1.434 1 98.25 338 ALA B O 1
ATOM 6171 N N . GLN B 1 339 ? -19.797 17.516 0.051 1 98.12 339 GLN B N 1
ATOM 6172 C CA . GLN B 1 339 ? -19.766 16.109 -0.325 1 98.12 339 GLN B CA 1
ATOM 6173 C C . GLN B 1 339 ? -21.078 15.414 0.001 1 98.12 339 GLN B C 1
ATOM 6175 O O . GLN B 1 339 ? -21.594 14.633 -0.805 1 98.12 339 GLN B O 1
ATOM 6180 N N . GLY B 1 340 ? -21.562 15.672 1.246 1 97.62 340 GLY B N 1
ATOM 6181 C CA . GLY B 1 340 ? -22.844 15.086 1.636 1 97.62 340 GLY B CA 1
ATOM 6182 C C . GLY B 1 340 ? -23.969 15.43 0.679 1 97.62 340 GLY B C 1
ATOM 6183 O O . GLY B 1 340 ? -24.812 14.578 0.377 1 97.62 340 GLY B O 1
ATOM 6184 N N . ASP B 1 341 ? -24 16.656 0.209 1 98.19 341 ASP B N 1
ATOM 6185 C CA . ASP B 1 341 ? -25 17.078 -0.768 1 98.19 341 ASP B CA 1
ATOM 6186 C C . ASP B 1 341 ? -24.875 16.266 -2.059 1 98.19 341 ASP B C 1
ATOM 6188 O O . ASP B 1 341 ? -25.891 15.859 -2.633 1 98.19 341 ASP B O 1
ATOM 6192 N N . LYS B 1 342 ? -23.656 16.062 -2.549 1 97.69 342 LYS B N 1
ATOM 6193 C CA . LYS B 1 342 ? -23.422 15.25 -3.744 1 97.69 342 LYS B CA 1
ATOM 6194 C C . LYS B 1 342 ? -23.891 13.812 -3.535 1 97.69 342 LYS B C 1
ATOM 6196 O O . LYS B 1 342 ? -24.5 13.211 -4.43 1 97.69 342 LYS B O 1
ATOM 6201 N N . GLU B 1 343 ? -23.547 13.312 -2.375 1 96.69 343 GLU B N 1
ATOM 6202 C CA . GLU B 1 343 ? -23.953 11.945 -2.051 1 96.69 343 GLU B CA 1
ATOM 6203 C C . GLU B 1 343 ? -25.469 11.812 -2.035 1 96.69 343 GLU B C 1
ATOM 6205 O O . GLU B 1 343 ? -26.016 10.836 -2.553 1 96.69 343 GLU B O 1
ATOM 6210 N N . ARG B 1 344 ? -26.109 12.766 -1.44 1 96.94 344 ARG B N 1
ATOM 6211 C CA . ARG B 1 344 ? -27.578 12.781 -1.404 1 96.94 344 ARG B CA 1
ATOM 6212 C C . ARG B 1 344 ? -28.156 12.82 -2.812 1 96.94 344 ARG B C 1
ATOM 6214 O O . ARG B 1 344 ? -29.078 12.055 -3.131 1 96.94 344 ARG B O 1
ATOM 6221 N N . GLU B 1 345 ? -27.641 13.617 -3.643 1 97.5 345 GLU B N 1
ATOM 6222 C CA . GLU B 1 345 ? -28.109 13.75 -5.023 1 97.5 345 GLU B CA 1
ATOM 6223 C C . GLU B 1 345 ? -27.938 12.438 -5.789 1 97.5 345 GLU B C 1
ATOM 6225 O O . GLU B 1 345 ? -28.75 12.109 -6.648 1 97.5 345 GLU B O 1
ATOM 6230 N N . MET B 1 346 ? -26.906 11.719 -5.48 1 96.25 346 MET B N 1
ATOM 6231 C CA . MET B 1 346 ? -26.578 10.484 -6.188 1 96.25 346 MET B CA 1
ATOM 6232 C C . MET B 1 346 ? -27.312 9.297 -5.559 1 96.25 346 MET B C 1
ATOM 6234 O O . MET B 1 346 ? -27.188 8.164 -6.031 1 96.25 346 MET B O 1
ATOM 6238 N N . GLY B 1 347 ? -27.984 9.531 -4.457 1 95.31 347 GLY B N 1
ATOM 6239 C CA . GLY B 1 347 ? -28.719 8.469 -3.785 1 95.31 347 GLY B CA 1
ATOM 6240 C C . GLY B 1 347 ? -27.828 7.535 -2.992 1 95.31 347 GLY B C 1
ATOM 6241 O O . GLY B 1 347 ? -28.156 6.363 -2.797 1 95.31 347 GLY B O 1
ATOM 6242 N N . LEU B 1 348 ? -26.719 8.031 -2.529 1 94 348 LEU B N 1
ATOM 6243 C CA . LEU B 1 348 ? -25.766 7.25 -1.743 1 94 348 LEU B CA 1
ATOM 6244 C C . LEU B 1 348 ? -25.984 7.469 -0.25 1 94 348 LEU B C 1
ATOM 6246 O O . LEU B 1 348 ? -26.625 8.445 0.151 1 94 348 LEU B O 1
ATOM 6250 N N . THR B 1 349 ? -25.5 6.41 0.501 1 92.38 349 THR B N 1
ATOM 6251 C CA . THR B 1 349 ? -25.406 6.656 1.936 1 92.38 349 THR B CA 1
ATOM 6252 C C . THR B 1 349 ? -24.484 7.832 2.225 1 92.38 349 THR B C 1
ATOM 6254 O O . THR B 1 349 ? -23.391 7.914 1.667 1 92.38 349 THR B O 1
ATOM 6257 N N . ILE B 1 350 ? -24.969 8.727 3.088 1 93.38 350 ILE B N 1
ATOM 6258 C CA . ILE B 1 350 ? -24.172 9.914 3.385 1 93.38 350 ILE B CA 1
ATOM 6259 C C . ILE B 1 350 ? -23.047 9.562 4.352 1 93.38 350 ILE B C 1
ATOM 6261 O O . ILE B 1 350 ? -23.281 8.922 5.379 1 93.38 350 ILE B O 1
ATOM 6265 N N . SER B 1 351 ? -21.812 9.945 4.043 1 92.12 351 SER B N 1
ATOM 6266 C CA . SER B 1 351 ? -20.625 9.648 4.832 1 92.12 351 SER B CA 1
ATOM 6267 C C . SER B 1 351 ? -20.688 10.312 6.203 1 92.12 351 SER B C 1
ATOM 6269 O O . SER B 1 351 ? -21.406 11.297 6.387 1 92.12 351 SER B O 1
ATOM 6271 N N . ASN B 1 352 ? -19.875 9.734 7.055 1 87.94 352 ASN B N 1
ATOM 6272 C CA . ASN B 1 352 ? -19.812 10.266 8.414 1 87.94 352 ASN B CA 1
ATOM 6273 C C . ASN B 1 352 ? -19.453 11.75 8.414 1 87.94 352 ASN B C 1
ATOM 6275 O O . ASN B 1 352 ? -18.516 12.164 7.746 1 87.94 352 ASN B O 1
ATOM 6279 N N . LEU B 1 353 ? -20.312 12.57 9.172 1 91.62 353 LEU B N 1
ATOM 6280 C CA . LEU B 1 353 ? -20.094 13.984 9.438 1 91.62 353 LEU B CA 1
ATOM 6281 C C . LEU B 1 353 ? -20.344 14.82 8.188 1 91.62 353 LEU B C 1
ATOM 6283 O O . LEU B 1 353 ? -20.062 16.016 8.172 1 91.62 353 LEU B O 1
ATOM 6287 N N . CYS B 1 354 ? -20.922 14.234 7.148 1 94.81 354 CYS B N 1
ATOM 6288 C CA . CYS B 1 354 ? -21.094 14.953 5.891 1 94.81 354 CYS B CA 1
ATOM 6289 C C . CYS B 1 354 ? -22.531 15.406 5.707 1 94.81 354 CYS B C 1
ATOM 6291 O O . CYS B 1 354 ? -22.859 16.062 4.723 1 94.81 354 CYS B O 1
ATOM 6293 N N . ASP B 1 355 ? -23.438 15.086 6.652 1 94 355 ASP B N 1
ATOM 6294 C CA . ASP B 1 355 ? -24.828 15.484 6.535 1 94 355 ASP B CA 1
ATOM 6295 C C . ASP B 1 355 ? -25.078 16.828 7.219 1 94 355 ASP B C 1
ATOM 6297 O O . ASP B 1 355 ? -25.219 16.891 8.445 1 94 355 ASP B O 1
ATOM 6301 N N . ARG B 1 356 ? -25.234 17.828 6.414 1 94.25 356 ARG B N 1
ATOM 6302 C CA . ARG B 1 356 ? -25.406 19.172 6.953 1 94.25 356 ARG B CA 1
ATOM 6303 C C . ARG B 1 356 ? -26.688 19.297 7.754 1 94.25 356 ARG B C 1
ATOM 6305 O O . ARG B 1 356 ? -26.844 20.219 8.562 1 94.25 356 ARG B O 1
ATOM 6312 N N . HIS B 1 357 ? -27.609 18.391 7.586 1 92.31 357 HIS B N 1
ATOM 6313 C CA . HIS B 1 357 ? -28.906 18.484 8.234 1 92.31 357 HIS B CA 1
ATOM 6314 C C . HIS B 1 357 ? -28.891 17.844 9.609 1 92.31 357 HIS B C 1
ATOM 6316 O O . HIS B 1 357 ? -29.812 18.047 10.414 1 92.31 357 HIS B O 1
ATOM 6322 N N . SER B 1 358 ? -27.875 17.141 9.891 1 90.5 358 SER B N 1
ATOM 6323 C CA . SER B 1 358 ? -27.906 16.391 11.148 1 90.5 358 SER B CA 1
ATOM 6324 C C . SER B 1 358 ? -26.656 16.672 11.984 1 90.5 358 SER B C 1
ATOM 6326 O O . SER B 1 358 ? -26.688 16.531 13.211 1 90.5 358 SER B O 1
ATOM 6328 N N . VAL B 1 359 ? -25.594 17.078 11.414 1 91.5 359 VAL B N 1
ATOM 6329 C CA . VAL B 1 359 ? -24.328 17.234 12.125 1 91.5 359 VAL B CA 1
ATOM 6330 C C . VAL B 1 359 ? -24.359 18.516 12.953 1 91.5 359 VAL B C 1
ATOM 6332 O O . VAL B 1 359 ? -24.75 19.562 12.453 1 91.5 359 VAL B O 1
ATOM 6335 N N . ILE B 1 360 ? -23.969 18.359 14.203 1 90.75 360 ILE B N 1
ATOM 6336 C CA . ILE B 1 360 ? -23.75 19.516 15.07 1 90.75 360 ILE B CA 1
ATOM 6337 C C . ILE B 1 360 ? -22.25 19.844 15.117 1 90.75 360 ILE B C 1
ATOM 6339 O O . ILE B 1 360 ? -21.484 19.156 15.789 1 90.75 360 ILE B O 1
ATOM 6343 N N . ILE B 1 361 ? -21.891 20.922 14.562 1 92.31 361 ILE B N 1
ATOM 6344 C CA . ILE B 1 361 ? -20.5 21.266 14.297 1 92.31 361 ILE B CA 1
ATOM 6345 C C . ILE B 1 361 ? -19.719 21.297 15.609 1 92.31 361 ILE B C 1
ATOM 6347 O O . ILE B 1 361 ? -18.656 20.672 15.727 1 92.31 361 ILE B O 1
ATOM 6351 N N . PRO B 1 362 ? -20.234 21.984 16.672 1 93.62 362 PRO B N 1
ATOM 6352 C CA . PRO B 1 362 ? -19.453 22 17.922 1 93.62 362 PRO B CA 1
ATOM 6353 C C . PRO B 1 362 ? -19.203 20.609 18.484 1 93.62 362 PRO B C 1
ATOM 6355 O O . PRO B 1 362 ? -18.109 20.328 18.969 1 93.62 362 PRO B O 1
ATOM 6358 N N . LYS B 1 363 ? -20.141 19.75 18.422 1 91 363 LYS B N 1
ATOM 6359 C CA . LYS B 1 363 ? -19.969 18.391 18.906 1 91 363 LYS B CA 1
ATOM 6360 C C . LYS B 1 363 ? -18.938 17.625 18.078 1 91 363 LYS B C 1
ATOM 6362 O O . LYS B 1 363 ? -18.109 16.906 18.625 1 91 363 LYS B O 1
ATOM 6367 N N . ALA B 1 364 ? -19.047 17.812 16.766 1 92.06 364 ALA B N 1
ATOM 6368 C CA . ALA B 1 364 ? -18.094 17.172 15.859 1 92.06 364 ALA B CA 1
ATOM 6369 C C . ALA B 1 364 ? -16.672 17.625 16.172 1 92.06 364 ALA B C 1
ATOM 6371 O O . ALA B 1 364 ? -15.742 16.797 16.188 1 92.06 364 ALA B O 1
ATOM 6372 N N . GLN B 1 365 ? -16.516 18.891 16.406 1 95.19 365 GLN B N 1
ATOM 6373 C CA . GLN B 1 365 ? -15.188 19.438 16.656 1 95.19 365 GLN B CA 1
ATOM 6374 C C . GLN B 1 365 ? -14.656 18.984 18.016 1 95.19 365 GLN B C 1
ATOM 6376 O O . GLN B 1 365 ? -13.477 18.656 18.156 1 95.19 365 GLN B O 1
ATOM 6381 N N . ILE B 1 366 ? -15.516 18.984 19.062 1 92.81 366 ILE B N 1
ATOM 6382 C CA . ILE B 1 366 ? -15.117 18.516 20.391 1 92.81 366 ILE B CA 1
ATOM 6383 C C . ILE B 1 366 ? -14.648 17.062 20.312 1 92.81 366 ILE B C 1
ATOM 6385 O O . ILE B 1 366 ? -13.586 16.719 20.812 1 92.81 366 ILE B O 1
ATOM 6389 N N . GLY B 1 367 ? -15.461 16.234 19.656 1 91.38 367 GLY B N 1
ATOM 6390 C CA . GLY B 1 367 ? -15.102 14.836 19.484 1 91.38 367 GLY B CA 1
ATOM 6391 C C . GLY B 1 367 ? -13.805 14.633 18.734 1 91.38 367 GLY B C 1
ATOM 6392 O O . GLY B 1 367 ? -13.008 13.758 19.062 1 91.38 367 GLY B O 1
ATOM 6393 N N . PHE B 1 368 ? -13.578 15.383 17.688 1 94.06 368 PHE B N 1
ATOM 6394 C CA . PHE B 1 368 ? -12.359 15.289 16.891 1 94.06 368 PHE B CA 1
ATOM 6395 C C . PHE B 1 368 ? -11.141 15.656 17.719 1 94.06 368 PHE B C 1
ATOM 6397 O O . PHE B 1 368 ? -10.109 14.992 17.641 1 94.06 368 PHE B O 1
ATOM 6404 N N . ILE B 1 369 ? -11.258 16.719 18.484 1 95.19 369 ILE B N 1
ATOM 6405 C CA . ILE B 1 369 ? -10.156 17.141 19.344 1 95.19 369 ILE B CA 1
ATOM 6406 C C . ILE B 1 369 ? -9.82 16.047 20.344 1 95.19 369 ILE B C 1
ATOM 6408 O O . ILE B 1 369 ? -8.648 15.695 20.516 1 95.19 369 ILE B O 1
ATOM 6412 N N . GLU B 1 370 ? -10.797 15.461 20.938 1 91 370 GLU B N 1
ATOM 6413 C CA . GLU B 1 370 ? -10.609 14.477 22 1 91 370 GLU B CA 1
ATOM 6414 C C . GLU B 1 370 ? -10.039 13.172 21.438 1 91 370 GLU B C 1
ATOM 6416 O O . GLU B 1 370 ? -9.148 12.57 22.047 1 91 370 GLU B O 1
ATOM 6421 N N . LEU B 1 371 ? -10.547 12.828 20.344 1 89 371 LEU B N 1
ATOM 6422 C CA . LEU B 1 371 ? -10.219 11.5 19.828 1 89 371 LEU B CA 1
ATOM 6423 C C . LEU B 1 371 ? -8.953 11.539 18.984 1 89 371 LEU B C 1
ATOM 6425 O O . LEU B 1 371 ? -8.188 10.562 18.953 1 89 371 LEU B O 1
ATOM 6429 N N . PHE B 1 372 ? -8.695 12.641 18.281 1 91.88 372 PHE B N 1
ATOM 6430 C CA . PHE B 1 372 ? -7.629 12.617 17.297 1 91.88 372 PHE B CA 1
ATOM 6431 C C . PHE B 1 372 ? -6.539 13.617 17.641 1 91.88 372 PHE B C 1
ATOM 6433 O O . PHE B 1 372 ? -5.352 13.281 17.625 1 91.88 372 PHE B O 1
ATOM 6440 N N . ILE B 1 373 ? -6.855 14.797 18 1 95.81 373 ILE B N 1
ATOM 6441 C CA . ILE B 1 373 ? -5.879 15.875 18.109 1 95.81 373 ILE B CA 1
ATOM 6442 C C . ILE B 1 373 ? -5.09 15.734 19.406 1 95.81 373 ILE B C 1
ATOM 6444 O O . ILE B 1 373 ? -3.855 15.695 19.391 1 95.81 373 ILE B O 1
ATOM 6448 N N . GLU B 1 374 ? -5.793 15.633 20.562 1 93.88 374 GLU B N 1
ATOM 6449 C CA . GLU B 1 374 ? -5.121 15.539 21.844 1 93.88 374 GLU B CA 1
ATOM 6450 C C . GLU B 1 374 ? -4.184 14.336 21.906 1 93.88 374 GLU B C 1
ATOM 6452 O O . GLU B 1 374 ? -3.006 14.477 22.234 1 93.88 374 GLU B O 1
ATOM 6457 N N . PRO B 1 375 ? -4.68 13.188 21.516 1 91 375 PRO B N 1
ATOM 6458 C CA . PRO B 1 375 ? -3.764 12.047 21.547 1 91 375 PRO B CA 1
ATOM 6459 C C . PRO B 1 375 ? -2.564 12.227 20.625 1 91 375 PRO B C 1
ATOM 6461 O O . PRO B 1 375 ? -1.447 11.836 20.969 1 91 375 PRO B O 1
ATOM 6464 N N . THR B 1 376 ? -2.734 12.781 19.438 1 95.25 376 THR B N 1
ATOM 6465 C CA . THR B 1 376 ? -1.659 12.969 18.469 1 95.25 376 THR B CA 1
ATOM 6466 C C . THR B 1 376 ? -0.55 13.844 19.047 1 95.25 376 THR B C 1
ATOM 6468 O O . THR B 1 376 ? 0.624 13.469 19.016 1 95.25 376 THR B O 1
ATOM 6471 N N . PHE B 1 377 ? -0.881 14.953 19.609 1 96.38 377 PHE B N 1
ATOM 6472 C CA . PHE B 1 377 ? 0.132 15.875 20.109 1 96.38 377 PHE B CA 1
ATOM 6473 C C . PHE B 1 377 ? 0.716 15.375 21.422 1 96.38 377 PHE B C 1
ATOM 6475 O O . PHE B 1 377 ? 1.896 15.586 21.703 1 96.38 377 PHE B O 1
ATOM 6482 N N . ASN B 1 378 ? -0.081 14.648 22.281 1 93.31 378 ASN B N 1
ATOM 6483 C CA . ASN B 1 378 ? 0.456 14.031 23.484 1 93.31 378 ASN B CA 1
ATOM 6484 C C . ASN B 1 378 ? 1.53 12.992 23.156 1 93.31 378 ASN B C 1
ATOM 6486 O O . ASN B 1 378 ? 2.566 12.938 23.812 1 93.31 378 ASN B O 1
ATOM 6490 N N . ILE B 1 379 ? 1.235 12.242 22.156 1 91.69 379 ILE B N 1
ATOM 6491 C CA . ILE B 1 379 ? 2.178 11.203 21.766 1 91.69 379 ILE B CA 1
ATOM 6492 C C . ILE B 1 379 ? 3.404 11.836 21.109 1 91.69 379 ILE B C 1
ATOM 6494 O O . ILE B 1 379 ? 4.535 11.422 21.375 1 91.69 379 ILE B O 1
ATOM 6498 N N . LEU B 1 380 ? 3.221 12.82 20.266 1 96.19 380 LEU B N 1
ATOM 6499 C CA . LEU B 1 380 ? 4.328 13.508 19.609 1 96.19 380 LEU B CA 1
ATOM 6500 C C . LEU B 1 380 ? 5.227 14.195 20.641 1 96.19 380 LEU B C 1
ATOM 6502 O O . LEU B 1 380 ? 6.434 14.312 20.438 1 96.19 380 LEU B O 1
ATOM 6506 N N . GLU B 1 381 ? 4.664 14.602 21.75 1 94.88 381 GLU B N 1
ATOM 6507 C CA . GLU B 1 381 ? 5.375 15.281 22.828 1 94.88 381 GLU B CA 1
ATOM 6508 C C . GLU B 1 381 ? 6.465 14.383 23.422 1 94.88 381 GLU B C 1
ATOM 6510 O O . GLU B 1 381 ? 7.441 14.883 23.984 1 94.88 381 GLU B O 1
ATOM 6515 N N . ILE B 1 382 ? 6.301 13.109 23.25 1 91.44 382 ILE B N 1
ATOM 6516 C CA . ILE B 1 382 ? 7.285 12.156 23.75 1 91.44 382 ILE B CA 1
ATOM 6517 C C . ILE B 1 382 ? 8.648 12.445 23.125 1 91.44 382 ILE B C 1
ATOM 6519 O O . ILE B 1 382 ? 9.68 12.359 23.797 1 91.44 382 ILE B O 1
ATOM 6523 N N . VAL B 1 383 ? 8.656 12.867 21.875 1 95.25 383 VAL B N 1
ATOM 6524 C CA . VAL B 1 383 ? 9.906 13.109 21.156 1 95.25 383 VAL B CA 1
ATOM 6525 C C . VAL B 1 383 ? 10.164 14.609 21.062 1 95.25 383 VAL B C 1
ATOM 6527 O O . VAL B 1 383 ? 11.312 15.055 21.141 1 95.25 383 VAL B O 1
ATOM 6530 N N . LEU B 1 384 ? 9.109 15.367 20.875 1 96.75 384 LEU B N 1
ATOM 6531 C CA . LEU B 1 384 ? 9.203 16.812 20.766 1 96.75 384 LEU B CA 1
ATOM 6532 C C . LEU B 1 384 ? 8.469 17.5 21.922 1 96.75 384 LEU B C 1
ATOM 6534 O O . LEU B 1 384 ? 7.328 17.938 21.766 1 96.75 384 LEU B O 1
ATOM 6538 N N . PRO B 1 385 ? 9.102 17.75 22.922 1 95.44 385 PRO B N 1
ATOM 6539 C CA . PRO B 1 385 ? 8.438 18.281 24.125 1 95.44 385 PRO B CA 1
ATOM 6540 C C . PRO B 1 385 ? 7.816 19.656 23.875 1 95.44 385 PRO B C 1
ATOM 6542 O O . PRO B 1 385 ? 6.801 19.984 24.5 1 95.44 385 PRO B O 1
ATOM 6545 N N . ASN B 1 386 ? 8.328 20.406 23.016 1 95.31 386 ASN B N 1
ATOM 6546 C CA . ASN B 1 386 ? 7.879 21.781 22.828 1 95.31 386 ASN B CA 1
ATOM 6547 C C . ASN B 1 386 ? 6.527 21.844 22.125 1 95.31 386 ASN B C 1
ATOM 6549 O O . ASN B 1 386 ? 5.906 22.906 22.047 1 95.31 386 ASN B O 1
ATOM 6553 N N . VAL B 1 387 ? 5.992 20.703 21.672 1 95.75 387 VAL B N 1
ATOM 6554 C CA . VAL B 1 387 ? 4.668 20.719 21.062 1 95.75 387 VAL B CA 1
ATOM 6555 C C . VAL B 1 387 ? 3.596 20.812 22.141 1 95.75 387 VAL B C 1
ATOM 6557 O O . VAL B 1 387 ? 2.4 20.859 21.828 1 95.75 387 VAL B O 1
ATOM 6560 N N . ASN B 1 388 ? 3.949 20.859 23.344 1 92.75 388 ASN B N 1
ATOM 6561 C CA . ASN B 1 388 ? 3.018 20.969 24.469 1 92.75 388 ASN B CA 1
ATOM 6562 C C . ASN B 1 388 ? 2.117 22.203 24.312 1 92.75 388 ASN B C 1
ATOM 6564 O O . ASN B 1 388 ? 0.98 22.203 24.797 1 92.75 388 ASN B O 1
ATOM 6568 N N . GLU B 1 389 ? 2.596 23.25 23.703 1 93.56 389 GLU B N 1
ATOM 6569 C CA . GLU B 1 389 ? 1.782 24.422 23.422 1 93.56 389 GLU B CA 1
ATOM 6570 C C . GLU B 1 389 ? 0.562 24.062 22.578 1 93.56 389 GLU B C 1
ATOM 6572 O O . GLU B 1 389 ? -0.517 24.641 22.766 1 93.56 389 GLU B O 1
ATOM 6577 N N . ASN B 1 390 ? 0.752 23.203 21.625 1 95.69 390 ASN B N 1
ATOM 6578 C CA . ASN B 1 390 ? -0.348 22.734 20.797 1 95.69 390 ASN B CA 1
ATOM 6579 C C . ASN B 1 390 ? -1.415 22.016 21.609 1 95.69 390 ASN B C 1
ATOM 6581 O O . ASN B 1 390 ? -2.609 22.172 21.344 1 95.69 390 ASN B O 1
ATOM 6585 N N . VAL B 1 391 ? -0.999 21.234 22.562 1 93.94 391 VAL B N 1
ATOM 6586 C CA . VAL B 1 391 ? -1.917 20.531 23.453 1 93.94 391 VAL B CA 1
ATOM 6587 C C . VAL B 1 391 ? -2.76 21.531 24.234 1 93.94 391 VAL B C 1
ATOM 6589 O O . VAL B 1 391 ? -3.973 21.359 24.375 1 93.94 391 VAL B O 1
ATOM 6592 N N . LYS B 1 392 ? -2.164 22.547 24.688 1 95.25 392 LYS B N 1
ATOM 6593 C CA . LYS B 1 392 ? -2.863 23.594 25.422 1 95.25 392 LYS B CA 1
ATOM 6594 C C . LYS B 1 392 ? -3.928 24.266 24.562 1 95.25 392 LYS B C 1
ATOM 6596 O O . LYS B 1 392 ? -5.055 24.469 25.016 1 95.25 392 LYS B O 1
ATOM 6601 N N . TYR B 1 393 ? -3.535 24.625 23.359 1 96.5 393 TYR B N 1
ATOM 6602 C CA . TYR B 1 393 ? -4.504 25.219 22.438 1 96.5 393 TYR B CA 1
ATOM 6603 C C . TYR B 1 393 ? -5.676 24.266 22.188 1 96.5 393 TYR B C 1
ATOM 6605 O O . TYR B 1 393 ? -6.828 24.703 22.141 1 96.5 393 TYR B O 1
ATOM 6613 N N . ALA B 1 394 ? -5.375 22.984 22 1 96.88 394 ALA B N 1
ATOM 6614 C CA . ALA B 1 394 ? -6.426 22 21.734 1 96.88 394 ALA B CA 1
ATOM 6615 C C . ALA B 1 394 ? -7.426 21.953 22.891 1 96.88 394 ALA B C 1
ATOM 6617 O O . ALA B 1 394 ? -8.641 21.922 22.672 1 96.88 394 ALA B O 1
ATOM 6618 N N . ILE B 1 395 ? -6.938 21.953 24.078 1 95.69 395 ILE B N 1
ATOM 6619 C CA . ILE B 1 395 ? -7.773 21.891 25.266 1 95.69 395 ILE B CA 1
ATOM 6620 C C . ILE B 1 395 ? -8.609 23.156 25.375 1 95.69 395 ILE B C 1
ATOM 6622 O O . ILE B 1 395 ? -9.812 23.094 25.641 1 95.69 395 ILE B O 1
ATOM 6626 N N . GLU B 1 396 ? -8.008 24.25 25.203 1 97.38 396 GLU B N 1
ATOM 6627 C CA . GLU B 1 396 ? -8.711 25.531 25.25 1 97.38 396 GLU B CA 1
ATOM 6628 C C . GLU B 1 396 ? -9.805 25.594 24.188 1 97.38 396 GLU B C 1
ATOM 6630 O O . GLU B 1 396 ? -10.914 26.078 24.453 1 97.38 396 GLU B O 1
ATOM 6635 N N . ASN B 1 397 ? -9.43 25.219 23 1 97.94 397 ASN B N 1
ATOM 6636 C CA . ASN B 1 397 ? -10.391 25.266 21.906 1 97.94 397 ASN B CA 1
ATOM 6637 C C . ASN B 1 397 ? -11.562 24.312 22.141 1 97.94 397 ASN B C 1
ATOM 6639 O O . ASN B 1 397 ? -12.688 24.594 21.734 1 97.94 397 ASN B O 1
ATOM 6643 N N . LYS B 1 398 ? -11.281 23.156 22.719 1 96.19 398 LYS B N 1
ATOM 6644 C CA . LYS B 1 398 ? -12.352 22.25 23.125 1 96.19 398 LYS B CA 1
ATOM 6645 C C . LYS B 1 398 ? -13.352 22.938 24.031 1 96.19 398 LYS B C 1
ATOM 6647 O O . LYS B 1 398 ? -14.562 22.797 23.875 1 96.19 398 LYS B O 1
ATOM 6652 N N . GLU B 1 399 ? -12.906 23.703 24.938 1 96.69 399 GLU B N 1
ATOM 6653 C CA . GLU B 1 399 ? -13.758 24.453 25.859 1 96.69 399 GLU B CA 1
ATOM 6654 C C . GLU B 1 399 ? -14.539 25.547 25.109 1 96.69 399 GLU B C 1
ATOM 6656 O O . GLU B 1 399 ? -15.711 25.781 25.422 1 96.69 399 GLU B O 1
ATOM 6661 N N . HIS B 1 400 ? -13.914 26.234 24.219 1 96.62 400 HIS B N 1
ATOM 6662 C CA . HIS B 1 400 ? -14.617 27.234 23.422 1 96.62 400 HIS B CA 1
ATOM 6663 C C . HIS B 1 400 ? -15.781 26.609 22.656 1 96.62 400 HIS B C 1
ATOM 6665 O O . HIS B 1 400 ? -16.859 27.203 22.562 1 96.62 400 HIS B O 1
ATOM 6671 N N . TRP B 1 401 ? -15.516 25.438 22.078 1 95.69 401 TRP B N 1
ATOM 6672 C CA . TRP B 1 401 ? -16.562 24.75 21.344 1 95.69 401 TRP B CA 1
ATOM 6673 C C . TRP B 1 401 ? -17.703 24.344 22.281 1 95.69 401 TRP B C 1
ATOM 6675 O O . TRP B 1 401 ? -18.875 24.391 21.891 1 95.69 401 TRP B O 1
ATOM 6685 N N . LYS B 1 402 ? -17.391 23.906 23.484 1 93.25 402 LYS B N 1
ATOM 6686 C CA . LYS B 1 402 ? -18.422 23.578 24.469 1 93.25 402 LYS B CA 1
ATOM 6687 C C . LYS B 1 402 ? -19.281 24.797 24.797 1 93.25 402 LYS B C 1
ATOM 6689 O O . LYS B 1 402 ? -20.5 24.688 24.922 1 93.25 402 LYS B O 1
ATOM 6694 N N . GLU B 1 403 ? -18.688 25.875 24.875 1 93.62 403 GLU B N 1
ATOM 6695 C CA . GLU B 1 403 ? -19.406 27.125 25.125 1 93.62 403 GLU B CA 1
ATOM 6696 C C . GLU B 1 403 ? -20.312 27.484 23.953 1 93.62 403 GLU B C 1
ATOM 6698 O O . GLU B 1 403 ? -21.438 27.953 24.156 1 93.62 403 GLU B O 1
ATOM 6703 N N . THR B 1 404 ? -19.75 27.328 22.828 1 89.88 404 THR B N 1
ATOM 6704 C CA . THR B 1 404 ? -20.516 27.594 21.625 1 89.88 404 THR B CA 1
ATOM 6705 C C . THR B 1 404 ? -21.75 26.688 21.562 1 89.88 404 THR B C 1
ATOM 6707 O O . THR B 1 404 ? -22.828 27.109 21.125 1 89.88 404 THR B O 1
ATOM 6710 N N . MET B 1 405 ? -21.594 25.453 21.922 1 86.06 405 MET B N 1
ATOM 6711 C CA . MET B 1 405 ? -22.688 24.484 21.953 1 86.06 405 MET B CA 1
ATOM 6712 C C . MET B 1 405 ? -23.766 24.906 22.953 1 86.06 405 MET B C 1
ATOM 6714 O O . MET B 1 405 ? -24.953 24.828 22.641 1 86.06 405 MET B O 1
ATOM 6718 N N . ASP B 1 406 ? -23.375 25.328 24.094 1 82.75 406 ASP B N 1
ATOM 6719 C CA . ASP B 1 406 ? -24.297 25.75 25.156 1 82.75 406 ASP B CA 1
ATOM 6720 C C . ASP B 1 406 ? -25.062 27.016 24.75 1 82.75 406 ASP B C 1
ATOM 6722 O O . ASP B 1 406 ? -26.25 27.141 25.062 1 82.75 406 ASP B O 1
ATOM 6726 N N . ASN B 1 407 ? -24.375 27.844 24.109 1 78 407 ASN B N 1
ATOM 6727 C CA . ASN B 1 407 ? -25.031 29.062 23.672 1 78 407 ASN B CA 1
ATOM 6728 C C . ASN B 1 407 ? -26.062 28.797 22.578 1 78 407 ASN B C 1
ATOM 6730 O O . ASN B 1 407 ? -27.062 29.484 22.484 1 78 407 ASN B O 1
ATOM 6734 N N . ASN B 1 408 ? -25.781 27.844 21.766 1 69.94 408 ASN B N 1
ATOM 6735 C CA . ASN B 1 408 ? -26.719 27.469 20.719 1 69.94 408 ASN B CA 1
ATOM 6736 C C . ASN B 1 408 ? -27.953 26.766 21.297 1 69.94 408 ASN B C 1
ATOM 6738 O O . ASN B 1 408 ? -29.047 26.891 20.75 1 69.94 408 ASN B O 1
ATOM 6742 N N . ASN B 1 409 ? -27.703 25.984 22.297 1 61.22 409 ASN B N 1
ATOM 6743 C CA . ASN B 1 409 ? -28.812 25.312 22.969 1 61.22 409 ASN B CA 1
ATOM 6744 C C . ASN B 1 409 ? -29.656 26.297 23.766 1 61.22 409 ASN B C 1
ATOM 6746 O O . ASN B 1 409 ? -30.859 26.078 23.969 1 61.22 409 ASN B O 1
ATOM 6750 N N . ALA B 1 410 ? -29 27.406 24.219 1 54 410 ALA B N 1
ATOM 6751 C CA . ALA B 1 410 ? -29.719 28.406 25.016 1 54 410 ALA B CA 1
ATOM 6752 C C . ALA B 1 410 ? -30.547 29.328 24.141 1 54 410 ALA B C 1
ATOM 6754 O O . ALA B 1 410 ? -31.578 29.859 24.578 1 54 410 ALA B O 1
ATOM 6755 N N . ASN B 1 411 ? -30.141 29.531 22.969 1 46.66 411 ASN B N 1
ATOM 6756 C CA . ASN B 1 411 ? -30.953 30.375 22.078 1 46.66 411 ASN B CA 1
ATOM 6757 C C . ASN B 1 411 ? -31.922 29.531 21.25 1 46.66 411 ASN B C 1
ATOM 6759 O O . ASN B 1 411 ? -31.516 28.562 20.609 1 46.66 411 ASN B O 1
#